Protein AF-0000000072975538 (afdb_homodimer)

Solvent-accessible surface area (backbone atoms only — not comparable to full-atom values): 44274 Å² total; per-residue (Å²): 119,32,64,51,31,40,30,28,40,48,52,54,66,39,54,53,53,77,39,41,44,37,76,83,36,62,30,49,64,66,52,32,51,51,25,36,50,50,51,14,52,50,50,51,69,61,62,49,43,26,37,26,36,29,34,34,60,36,68,66,47,52,51,51,24,51,52,50,20,32,51,53,34,50,51,48,40,61,70,65,53,70,58,88,81,64,74,89,59,80,75,61,73,79,63,71,75,73,65,74,52,59,60,48,97,82,40,68,69,22,61,47,75,32,71,23,86,71,34,79,74,45,74,29,56,44,43,42,9,30,32,41,38,25,64,61,32,60,57,72,78,67,44,74,47,33,75,43,93,66,60,48,72,48,76,46,72,57,63,80,79,55,85,59,90,57,76,15,37,28,41,48,48,47,56,49,90,31,26,34,38,39,38,32,30,40,42,70,40,86,74,71,71,54,50,62,32,37,38,38,29,38,44,46,46,50,66,65,53,50,70,72,52,54,89,92,50,94,53,27,67,66,58,35,51,89,60,69,43,70,62,64,40,37,50,8,35,49,50,18,48,51,51,24,32,52,48,24,44,54,51,27,46,56,50,48,55,39,44,75,72,68,42,45,42,38,40,32,23,39,54,48,43,35,76,85,27,66,42,42,36,38,48,25,42,64,76,64,70,94,56,48,43,80,34,73,37,72,78,46,87,51,87,78,34,40,38,46,68,70,48,27,55,50,34,42,48,57,34,49,67,62,18,41,40,48,48,67,56,56,35,48,54,52,37,56,74,69,42,88,67,70,75,63,73,75,65,84,69,66,55,30,59,49,44,32,30,28,46,43,38,34,86,85,39,90,80,23,53,22,30,67,76,47,64,49,68,58,46,62,76,67,64,69,61,52,65,67,77,41,92,71,54,69,56,55,44,94,50,55,32,41,36,43,34,33,38,39,49,63,79,72,123,119,33,66,50,29,42,30,29,39,48,54,54,67,40,54,55,53,77,41,41,44,37,77,82,37,64,30,50,63,68,50,34,50,50,26,37,51,51,51,14,51,50,50,50,71,62,63,52,42,27,37,26,36,29,32,35,59,36,67,67,45,50,50,50,22,51,53,48,21,32,51,52,34,49,51,50,40,62,69,65,53,70,59,88,80,62,73,88,59,80,72,62,72,75,62,71,75,73,63,76,54,61,59,50,97,84,40,70,71,19,61,47,75,32,71,22,85,71,34,79,72,45,73,29,56,43,45,42,8,29,32,41,38,25,66,60,31,61,55,73,79,66,43,72,48,32,74,44,92,66,60,48,73,46,77,47,72,58,63,80,80,57,85,58,91,57,76,14,39,30,41,46,47,49,56,49,91,31,26,34,36,37,36,33,31,41,40,71,40,85,75,72,72,53,50,63,35,37,37,36,32,38,45,45,44,49,66,65,54,50,69,70,54,55,90,91,49,94,53,28,66,65,58,35,52,88,60,69,42,70,62,64,42,38,51,8,35,50,50,17,48,51,51,24,33,51,49,26,45,54,51,28,47,55,50,50,54,40,44,75,72,69,42,45,42,36,39,31,23,39,55,48,43,34,76,84,27,66,39,42,38,38,48,27,41,64,77,64,71,93,57,48,44,79,33,73,35,73,80,47,87,52,87,78,35,42,37,45,68,70,48,26,55,49,34,42,49,57,33,49,67,64,18,40,40,48,48,64,57,56,36,47,53,53,34,59,72,68,42,88,67,72,75,62,73,78,64,86,69,66,56,31,59,49,46,32,30,27,46,43,39,34,84,84,38,91,82,23,54,22,33,69,76,46,62,48,69,58,46,62,73,70,65,71,59,52,64,68,76,41,91,71,52,66,56,54,45,92,50,55,33,42,34,45,34,35,37,39,50,62,79,73,122

Foldseek 3Di:
DFWFKEWEEELQAFDAAPFAAADVDGHHNVLLVLLLVVLLVVCLVQLGQKYKYWNAQDPVSVVSSLVSNQVVQVVVQVVPPDDPPDDPPPPPPPPPDRRDRQCPPNHPQFKDWDHFPPAPSDHNHGAGAMMMGHSQGFDDDKDKDFFDPDKDKAFDDDPPPPPDPDGPDIDIGGGFSYIKIWTWGFRDDPDDGTATAIEIEDDFQALQFDADDDPPHPDGPCVPVVPHDPVRRVVRSVVSLVSLLVVLLVLLVVLQVCLVVVHKYKYWYQSNDFCPDNSNCSNQFDADDPFQQVDADPPHPDPNRTDDNVRRVVVNVVRLSSGKDWLVVLACVVCVVPPPPPPVPPPPPRASITMITHCLAPLPDQNRFKHFPHKDKACVVCPPPPVLVPPPPSSGDNHIMIMTMMDGDRPPD/DFWFKEWEEELQAFDAAPFAAADVDGHHNVLLVLLLVVLLVVCLVQLGQKYKYWNAQDPVSVVSSLVSNQVVQVVVQVVPPDDPPDDPPPVVPPPPDRRDRQCPPNHPQFKDWDHFPPAPSDHNHGAGAMMMGHSQGFDDDKDKDFFDPDKDKAFDDDPPPPPDPDGPDIDIGGGFSYIKIWTWGFRDDPDDGTAIAIEIEDDFQALQFDADDPPPHPDGPCVPVVPHDPVRRVVRSVVSLVSLLVVLLVLLVVLQVCLVVVHKYKYWYQSNDFCPDVSNCSNQFDADDPFQQVDADPPHPDPNRTDDNVRRVVVNVVRLSSGKDWLVVLACVVCVVPDPPCPVPPPPPRASITMITHCLAPLPDQNRFKHFPHKDKACVVCPPPPVLVPPPPSSGDNHIMIMTMMDGDNPPD

Structure (mmCIF, N/CA/C/O backbone):
data_AF-0000000072975538-model_v1
#
loop_
_entity.id
_entity.type
_entity.pdbx_description
1 polymer 'Endonuclease/exonuclease/phosphatase domain-containing protein'
#
loop_
_atom_site.group_PDB
_atom_site.id
_atom_site.type_symbol
_atom_site.label_atom_id
_atom_site.label_alt_id
_atom_site.label_comp_id
_atom_site.label_asym_id
_atom_site.label_entity_id
_atom_site.label_seq_id
_atom_site.pdbx_PDB_ins_code
_atom_site.Cartn_x
_atom_site.Cartn_y
_atom_site.Cartn_z
_atom_site.occupancy
_atom_site.B_iso_or_equiv
_atom_site.auth_seq_id
_atom_site.auth_comp_id
_atom_site.auth_asym_id
_atom_site.auth_atom_id
_atom_site.pdbx_PDB_model_num
ATOM 1 N N . MET A 1 1 ? 17.875 21.281 28.344 1 69.25 1 MET A N 1
ATOM 2 C CA . MET A 1 1 ? 17.391 20.656 27.125 1 69.25 1 MET A CA 1
ATOM 3 C C . MET A 1 1 ? 15.953 21.062 26.828 1 69.25 1 MET A C 1
ATOM 5 O O . MET A 1 1 ? 15.109 21.031 27.734 1 69.25 1 MET A O 1
ATOM 9 N N . THR A 1 2 ? 15.781 21.703 25.672 1 88.44 2 THR A N 1
ATOM 10 C CA . THR A 1 2 ? 14.453 22.172 25.266 1 88.44 2 THR A CA 1
ATOM 11 C C . THR A 1 2 ? 13.602 21.016 24.766 1 88.44 2 THR A C 1
ATOM 13 O O . THR A 1 2 ? 14.086 20.141 24.031 1 88.44 2 THR A O 1
ATOM 16 N N . ARG A 1 3 ? 12.477 20.969 25.344 1 93.19 3 ARG A N 1
ATOM 17 C CA . ARG A 1 3 ? 11.523 19.953 24.922 1 93.19 3 ARG A CA 1
ATOM 18 C C . ARG A 1 3 ? 10.367 20.578 24.156 1 93.19 3 ARG A C 1
ATOM 20 O O . ARG A 1 3 ? 10.031 21.734 24.359 1 93.19 3 ARG A O 1
ATOM 27 N N . PHE A 1 4 ? 9.867 19.812 23.266 1 95.56 4 PHE A N 1
ATOM 28 C CA . PHE A 1 4 ? 8.633 20.219 22.609 1 95.56 4 PHE A CA 1
ATOM 29 C C . PHE A 1 4 ? 7.879 19 22.078 1 95.56 4 PHE A C 1
ATOM 31 O O . PHE A 1 4 ? 8.422 17.891 22.047 1 95.56 4 PHE A O 1
ATOM 38 N N . THR A 1 5 ? 6.613 19.25 21.734 1 96.88 5 THR A N 1
ATOM 39 C CA . THR A 1 5 ? 5.766 18.172 21.219 1 96.88 5 THR A CA 1
ATOM 40 C C . THR A 1 5 ? 5.148 18.562 19.875 1 96.88 5 THR A C 1
ATOM 42 O O . THR A 1 5 ? 4.848 19.734 19.641 1 96.88 5 THR A O 1
ATOM 45 N N . ILE A 1 6 ? 5.043 17.594 19.047 1 98.12 6 ILE A N 1
ATOM 46 C CA . ILE A 1 6 ? 4.387 17.781 17.75 1 98.12 6 ILE A CA 1
ATOM 47 C C . ILE A 1 6 ? 3.352 16.672 17.531 1 98.12 6 ILE A C 1
ATOM 49 O O . ILE A 1 6 ? 3.609 15.508 17.828 1 98.12 6 ILE A O 1
ATOM 53 N N . ALA A 1 7 ? 2.164 17.094 17.016 1 97.06 7 ALA A N 1
ATOM 54 C CA . ALA A 1 7 ? 1.044 16.156 16.969 1 97.06 7 ALA A CA 1
ATOM 55 C C . ALA A 1 7 ? 0.256 16.312 15.672 1 97.06 7 ALA A C 1
ATOM 57 O O . ALA A 1 7 ? 0.286 17.375 15.047 1 97.06 7 ALA A O 1
ATOM 58 N N . SER A 1 8 ? -0.341 15.234 15.273 1 97.19 8 SER A N 1
ATOM 59 C CA . SER A 1 8 ? -1.311 15.242 14.18 1 97.19 8 SER A CA 1
ATOM 60 C C . SER A 1 8 ? -2.721 14.969 14.695 1 97.19 8 SER A C 1
ATOM 62 O O . SER A 1 8 ? -2.918 14.102 15.547 1 97.19 8 SER A O 1
ATOM 64 N N . PHE A 1 9 ? -3.697 15.727 14.234 1 96.31 9 PHE A N 1
ATOM 65 C CA . PHE A 1 9 ? -5.086 15.641 14.672 1 96.31 9 PHE A CA 1
ATOM 66 C C . PHE A 1 9 ? -6.035 15.789 13.484 1 96.31 9 PHE A C 1
ATOM 68 O O . PHE A 1 9 ? -6.406 16.906 13.117 1 96.31 9 PHE A O 1
ATOM 75 N N . ASN A 1 10 ? -6.434 14.664 12.859 1 95.06 10 ASN A N 1
ATOM 76 C CA . ASN A 1 10 ? -7.555 14.695 11.922 1 95.06 10 ASN A CA 1
ATOM 77 C C . ASN A 1 10 ? -8.891 14.836 12.648 1 95.06 10 ASN A C 1
ATOM 79 O O . ASN A 1 10 ? -9.312 13.922 13.352 1 95.06 10 ASN A O 1
ATOM 83 N N . VAL A 1 11 ? -9.641 15.93 12.414 1 95.44 11 VAL A N 1
ATOM 84 C CA . VAL A 1 11 ? -10.742 16.297 13.297 1 95.44 11 VAL A CA 1
ATOM 85 C C . VAL A 1 11 ? -12.055 15.766 12.727 1 95.44 11 VAL A C 1
ATOM 87 O O . VAL A 1 11 ? -13.117 15.945 13.336 1 95.44 11 VAL A O 1
ATOM 90 N N . LYS A 1 12 ? -12.031 15.102 11.578 1 93.19 12 LYS A N 1
ATOM 91 C CA . LYS A 1 12 ? -13.203 14.555 10.898 1 93.19 12 LYS A CA 1
ATOM 92 C C . LYS A 1 12 ? -14.234 15.641 10.617 1 93.19 12 LYS A C 1
ATOM 94 O O . LYS A 1 12 ? -15.305 15.672 11.227 1 93.19 12 LYS A O 1
ATOM 99 N N . ASN A 1 13 ? -14.016 16.531 9.758 1 94.75 13 ASN A N 1
ATOM 100 C CA . ASN A 1 13 ? -14.938 17.516 9.172 1 94.75 13 ASN A CA 1
ATOM 101 C C . ASN A 1 13 ? -15.281 18.625 10.164 1 94.75 13 ASN A C 1
ATOM 103 O O . ASN A 1 13 ? -16.375 18.641 10.719 1 94.75 13 ASN A O 1
ATOM 107 N N . LEU A 1 14 ? -14.523 19.609 10.305 1 97.62 14 LEU A N 1
ATOM 108 C CA . LEU A 1 14 ? -14.82 20.75 11.156 1 97.62 14 LEU A CA 1
ATOM 109 C C . LEU A 1 14 ? -15.336 21.922 10.328 1 97.62 14 LEU A C 1
ATOM 111 O O . LEU A 1 14 ? -14.617 22.453 9.469 1 97.62 14 LEU A O 1
ATOM 115 N N . ILE A 1 15 ? -16.547 22.281 10.609 1 97.31 15 ILE A N 1
ATOM 116 C CA . ILE A 1 15 ? -17.203 23.406 9.969 1 97.31 15 ILE A CA 1
ATOM 117 C C . ILE A 1 15 ? -18.156 24.078 10.961 1 97.31 15 ILE A C 1
ATOM 119 O O . ILE A 1 15 ? -18.469 23.516 12 1 97.31 15 ILE A O 1
ATOM 123 N N . GLY A 1 16 ? -18.547 25.312 10.711 1 96.12 16 GLY A N 1
ATOM 124 C CA . GLY A 1 16 ? -19.516 25.984 11.57 1 96.12 16 GLY A CA 1
ATOM 125 C C . GLY A 1 16 ? -20.891 25.344 11.547 1 96.12 16 GLY A C 1
ATOM 126 O O . GLY A 1 16 ? -21.172 24.516 10.695 1 96.12 16 GLY A O 1
ATOM 127 N N . ALA A 1 17 ? -21.781 25.828 12.422 1 96.62 17 ALA A N 1
ATOM 128 C CA . ALA A 1 17 ? -23.141 25.312 12.539 1 96.62 17 ALA A CA 1
ATOM 129 C C . ALA A 1 17 ? -24 25.75 11.344 1 96.62 17 ALA A C 1
ATOM 131 O O . ALA A 1 17 ? -23.766 26.812 10.766 1 96.62 17 ALA A O 1
ATOM 132 N N . ASP A 1 18 ? -24.906 24.875 11.016 1 96.69 18 ASP A N 1
ATOM 133 C CA . ASP A 1 18 ? -25.938 25.125 10.016 1 96.69 18 ASP A CA 1
ATOM 134 C C . ASP A 1 18 ? -25.328 25.344 8.633 1 96.69 18 ASP A C 1
ATOM 136 O O . ASP A 1 18 ? -25.828 26.156 7.852 1 96.69 18 ASP A O 1
ATOM 140 N N . LYS A 1 19 ? -24.234 24.75 8.414 1 96.5 19 LYS A N 1
ATOM 141 C CA . LYS A 1 19 ? -23.578 24.75 7.105 1 96.5 19 LYS A CA 1
ATOM 142 C C . LYS A 1 19 ? -23.406 23.328 6.578 1 96.5 19 LYS A C 1
ATOM 144 O O . LYS A 1 19 ? -22.812 22.484 7.25 1 96.5 19 LYS A O 1
ATOM 149 N N . GLU A 1 20 ? -23.875 23.125 5.391 1 95.62 20 GLU A N 1
ATOM 150 C CA . GLU A 1 20 ? -23.781 21.797 4.789 1 95.62 20 GLU A CA 1
ATOM 151 C C . GLU A 1 20 ? -22.422 21.578 4.141 1 95.62 20 GLU A C 1
ATOM 153 O O . GLU A 1 20 ? -22.078 22.234 3.156 1 95.62 20 GLU A O 1
ATOM 158 N N . TYR A 1 21 ? -21.625 20.672 4.664 1 94.81 21 TYR A N 1
ATOM 159 C CA . TYR A 1 21 ? -20.297 20.406 4.113 1 94.81 21 TYR A CA 1
ATOM 160 C C . TYR A 1 21 ? -20.344 19.281 3.094 1 94.81 21 TYR A C 1
ATOM 162 O O . TYR A 1 21 ? -19.625 19.328 2.086 1 94.81 21 TYR A O 1
ATOM 170 N N . TYR A 1 22 ? -21.094 18.203 3.305 1 91.94 22 TYR A N 1
ATOM 171 C CA . TYR A 1 22 ? -21.438 17.156 2.344 1 91.94 22 TYR A CA 1
ATOM 172 C C . TYR A 1 22 ? -22.938 17.047 2.168 1 91.94 22 TYR A C 1
ATOM 174 O O . TYR A 1 22 ? -23.703 17.547 2.996 1 91.94 22 TYR A O 1
ATOM 182 N N . LYS A 1 23 ? -23.344 16.422 1.081 1 90.62 23 LYS A N 1
ATOM 183 C CA . LYS A 1 23 ? -24.766 16.312 0.794 1 90.62 23 LYS A CA 1
ATOM 184 C C . LYS A 1 23 ? -25.531 15.797 2.006 1 90.62 23 LYS A C 1
ATOM 186 O O . LYS A 1 23 ? -25.281 14.68 2.471 1 90.62 23 LYS A O 1
ATOM 191 N N . PHE A 1 24 ? -26.344 16.594 2.623 1 90.88 24 PHE A N 1
ATOM 192 C CA . PHE A 1 24 ? -27.266 16.328 3.719 1 90.88 24 PHE A CA 1
ATOM 193 C C . PHE A 1 24 ? -26.516 16.203 5.039 1 90.88 24 PHE A C 1
ATOM 195 O O . PHE A 1 24 ? -27.031 15.594 5.988 1 90.88 24 PHE A O 1
ATOM 202 N N . GLN A 1 25 ? -25.312 16.688 5.094 1 91.62 25 GLN A N 1
ATOM 203 C CA . GLN A 1 25 ? -24.531 16.609 6.328 1 91.62 25 GLN A CA 1
ATOM 204 C C . GLN A 1 25 ? -24.203 18.016 6.848 1 91.62 25 GLN A C 1
ATOM 206 O O . GLN A 1 25 ? -23.578 18.812 6.141 1 91.62 25 GLN A O 1
ATOM 211 N N . SER A 1 26 ? -24.688 18.312 7.984 1 94.38 26 SER A N 1
ATOM 212 C CA . SER A 1 26 ? -24.453 19.562 8.703 1 94.38 26 SER A CA 1
ATOM 213 C C . SER A 1 26 ? -24.5 19.344 10.211 1 94.38 26 SER A C 1
ATOM 215 O O . SER A 1 26 ? -24.844 18.266 10.68 1 94.38 26 SER A O 1
ATOM 217 N N . TYR A 1 27 ? -24.047 20.312 10.898 1 95 27 TYR A N 1
ATOM 218 C CA . TYR A 1 27 ? -24.188 20.328 12.352 1 95 27 TYR A CA 1
ATOM 219 C C . TYR A 1 27 ? -25.25 21.328 12.781 1 95 27 TYR A C 1
ATOM 221 O O . TYR A 1 27 ? -25.281 22.453 12.281 1 95 27 TYR A O 1
ATOM 229 N N . THR A 1 28 ? -26.078 20.875 13.703 1 95.44 28 THR A N 1
ATOM 230 C CA . THR A 1 28 ? -26.875 21.859 14.43 1 95.44 28 THR A CA 1
ATOM 231 C C . THR A 1 28 ? -26 22.688 15.359 1 95.44 28 THR A C 1
ATOM 233 O O . THR A 1 28 ? -24.859 22.312 15.633 1 95.44 28 THR A O 1
ATOM 236 N N . PRO A 1 29 ? -26.516 23.812 15.836 1 96.31 29 PRO A N 1
ATOM 237 C CA . PRO A 1 29 ? -25.734 24.594 16.797 1 96.31 29 PRO A CA 1
ATOM 238 C C . PRO A 1 29 ? -25.312 23.766 18.016 1 96.31 29 PRO A C 1
ATOM 240 O O . PRO A 1 29 ? -24.188 23.906 18.5 1 96.31 29 PRO A O 1
ATOM 243 N N . GLU A 1 30 ? -26.156 22.938 18.484 1 95.44 30 GLU A N 1
ATOM 244 C CA . GLU A 1 30 ? -25.859 22.094 19.625 1 95.44 30 GLU A CA 1
ATOM 245 C C . GLU A 1 30 ? -24.766 21.078 19.297 1 95.44 30 GLU A C 1
ATOM 247 O O . GLU A 1 30 ? -23.812 20.906 20.062 1 95.44 30 GLU A O 1
ATOM 252 N N . GLU A 1 31 ? -24.906 20.453 18.125 1 93.69 31 GLU A N 1
ATOM 253 C CA . GLU A 1 31 ? -23.906 19.484 17.688 1 93.69 31 GLU A CA 1
ATOM 254 C C . GLU A 1 31 ? -22.547 20.156 17.484 1 93.69 31 GLU A C 1
ATOM 256 O O . GLU A 1 31 ? -21.516 19.578 17.844 1 93.69 31 GLU A O 1
ATOM 261 N N . SER A 1 32 ? -22.641 21.281 16.922 1 95.5 32 SER A N 1
ATOM 262 C CA . SER A 1 32 ? -21.406 22.031 16.688 1 95.5 32 SER A CA 1
ATOM 263 C C . SER A 1 32 ? -20.719 22.359 18.016 1 95.5 32 SER A C 1
ATOM 265 O O . SER A 1 32 ? -19.5 22.219 18.125 1 95.5 32 SER A O 1
ATOM 267 N N . ALA A 1 33 ? -21.469 22.797 18.953 1 94.94 33 ALA A N 1
ATOM 268 C CA . ALA A 1 33 ? -20.922 23.125 20.266 1 94.94 33 ALA A CA 1
ATOM 269 C C . ALA A 1 33 ? -20.297 21.891 20.922 1 94.94 33 ALA A C 1
ATOM 271 O O . ALA A 1 33 ? -19.234 21.984 21.547 1 94.94 33 ALA A O 1
ATOM 272 N N . TRP A 1 34 ? -20.969 20.797 20.781 1 93.75 34 TRP A N 1
ATOM 273 C CA . TRP A 1 34 ? -20.453 19.562 21.344 1 93.75 34 TRP A CA 1
ATOM 274 C C . TRP A 1 34 ? -19.141 19.172 20.672 1 93.75 34 TRP A C 1
ATOM 276 O O . TRP A 1 34 ? -18.188 18.781 21.344 1 93.75 34 TRP A O 1
ATOM 286 N N . LYS A 1 35 ? -19.094 19.234 19.359 1 94.56 35 LYS A N 1
ATOM 287 C CA . LYS A 1 35 ? -17.875 18.891 18.625 1 94.56 35 LYS A CA 1
ATOM 288 C C . LYS A 1 35 ? -16.719 19.812 19.016 1 94.56 35 LYS A C 1
ATOM 290 O O . LYS A 1 35 ? -15.617 19.344 19.281 1 94.56 35 LYS A O 1
ATOM 295 N N . GLN A 1 36 ? -17.016 21.047 19.094 1 96.25 36 GLN A N 1
ATOM 296 C CA . GLN A 1 36 ? -15.992 22 19.469 1 96.25 36 GLN A CA 1
ATOM 297 C C . GLN A 1 36 ? -15.5 21.75 20.891 1 96.25 36 GLN A C 1
ATOM 299 O O . GLN A 1 36 ? -14.305 21.844 21.172 1 96.25 36 GLN A O 1
ATOM 304 N N . GLY A 1 37 ? -16.453 21.453 21.766 1 95 37 GLY A N 1
ATOM 305 C CA . GLY A 1 37 ? -16.078 21.109 23.125 1 95 37 GLY A CA 1
ATOM 306 C C . GLY A 1 37 ? -15.18 19.891 23.219 1 95 37 GLY A C 1
ATOM 307 O O . GLY A 1 37 ? -14.164 19.906 23.906 1 95 37 GLY A O 1
ATOM 308 N N . TRP A 1 38 ? -15.578 18.891 22.484 1 93.5 38 TRP A N 1
ATOM 309 C CA . TRP A 1 38 ? -14.797 17.672 22.469 1 93.5 38 TRP A CA 1
ATOM 310 C C . TRP A 1 38 ? -13.391 17.922 21.938 1 93.5 38 TRP A C 1
ATOM 312 O O . TRP A 1 38 ? -12.406 17.469 22.531 1 93.5 38 TRP A O 1
ATOM 322 N N . MET A 1 39 ? -13.281 18.641 20.844 1 96.06 39 MET A N 1
ATOM 323 C CA . MET A 1 39 ? -11.992 18.953 20.234 1 96.06 39 MET A CA 1
ATOM 324 C C . MET A 1 39 ? -11.117 19.766 21.188 1 96.06 39 MET A C 1
ATOM 326 O O . MET A 1 39 ? -9.914 19.547 21.281 1 96.06 39 MET A O 1
ATOM 330 N N . ALA A 1 40 ? -11.742 20.688 21.844 1 96 40 ALA A N 1
ATOM 331 C CA . ALA A 1 40 ? -11 21.516 22.797 1 96 40 ALA A CA 1
ATOM 332 C C . ALA A 1 40 ? -10.422 20.672 23.922 1 96 40 ALA A C 1
ATOM 334 O O . ALA A 1 40 ? -9.281 20.875 24.344 1 96 40 ALA A O 1
ATOM 335 N N . GLU A 1 41 ? -11.203 19.766 24.391 1 93.44 41 GLU A N 1
ATOM 336 C CA . GLU A 1 41 ? -10.727 18.875 25.438 1 93.44 41 GLU A CA 1
ATOM 337 C C . GLU A 1 41 ? -9.57 18.016 24.953 1 93.44 41 GLU A C 1
ATOM 339 O O . GLU A 1 41 ? -8.617 17.766 25.688 1 93.44 41 GLU A O 1
ATOM 344 N N . GLN A 1 42 ? -9.711 17.5 23.719 1 93.44 42 GLN A N 1
ATOM 345 C CA . GLN A 1 42 ? -8.617 16.719 23.141 1 93.44 42 GLN A CA 1
ATOM 346 C C . GLN A 1 42 ? -7.348 17.547 23.016 1 93.44 42 GLN A C 1
ATOM 348 O O . GLN A 1 42 ? -6.254 17.062 23.312 1 93.44 42 GLN A O 1
ATOM 353 N N . LEU A 1 43 ? -7.516 18.766 22.531 1 95.94 43 LEU A N 1
ATOM 354 C CA . LEU A 1 43 ? -6.379 19.656 22.375 1 95.94 43 LEU A CA 1
ATOM 355 C C . LEU A 1 43 ? -5.703 19.938 23.719 1 95.94 43 LEU A C 1
ATOM 357 O O . LEU A 1 43 ? -4.477 19.969 23.797 1 95.94 43 LEU A O 1
ATOM 361 N N . LEU A 1 44 ? -6.48 20.125 24.734 1 93.75 44 LEU A N 1
ATOM 362 C CA . LEU A 1 44 ? -5.969 20.328 26.078 1 93.75 44 LEU A CA 1
ATOM 363 C C . LEU A 1 44 ? -5.211 19.109 26.562 1 93.75 44 LEU A C 1
ATOM 365 O O . LEU A 1 44 ? -4.121 19.219 27.141 1 93.75 44 LEU A O 1
ATOM 369 N N . SER A 1 45 ? -5.812 17.984 26.281 1 91.44 45 SER A N 1
ATOM 370 C CA . SER A 1 45 ? -5.199 16.734 26.719 1 91.44 45 SER A CA 1
ATOM 371 C C . SER A 1 45 ? -3.877 16.5 26 1 91.44 45 SER A C 1
ATOM 373 O O . SER A 1 45 ? -2.914 16.016 26.594 1 91.44 45 SER A O 1
ATOM 375 N N . MET A 1 46 ? -3.865 16.828 24.734 1 92.44 46 MET A N 1
ATOM 376 C CA . MET A 1 46 ? -2.639 16.672 23.953 1 92.44 46 MET A CA 1
ATOM 377 C C . MET A 1 46 ? -1.555 17.609 24.453 1 92.44 46 MET A C 1
ATOM 379 O O . MET A 1 46 ? -0.393 17.234 24.578 1 92.44 46 MET A O 1
ATOM 383 N N . ASP A 1 47 ? -2.025 18.828 24.703 1 94.56 47 ASP A N 1
ATOM 384 C CA . ASP A 1 47 ? -1.136 19.906 25.141 1 94.56 47 ASP A CA 1
ATOM 385 C C . ASP A 1 47 ? 0.119 19.969 24.281 1 94.56 47 ASP A C 1
ATOM 387 O O . ASP A 1 47 ? 1.23 20.094 24.797 1 94.56 47 ASP A O 1
ATOM 391 N N . ALA A 1 48 ? -0.068 19.781 22.984 1 96.56 48 ALA A N 1
ATOM 392 C CA . ALA A 1 48 ? 1.065 19.75 22.062 1 96.56 48 ALA A CA 1
ATOM 393 C C . ALA A 1 48 ? 1.511 21.156 21.688 1 96.56 48 ALA A C 1
ATOM 395 O O . ALA A 1 48 ? 0.681 22.062 21.531 1 96.56 48 ALA A O 1
ATOM 396 N N . ASP A 1 49 ? 2.785 21.312 21.484 1 96.62 49 ASP A N 1
ATOM 397 C CA . ASP A 1 49 ? 3.33 22.609 21.109 1 96.62 49 ASP A CA 1
ATOM 398 C C . ASP A 1 49 ? 3.033 22.922 19.641 1 96.62 49 ASP A C 1
ATOM 400 O O . ASP A 1 49 ? 2.836 24.078 19.266 1 96.62 49 ASP A O 1
ATOM 404 N N . ILE A 1 50 ? 3.096 21.938 18.812 1 98.12 50 ILE A N 1
ATOM 405 C CA . ILE A 1 50 ? 2.785 22.016 17.391 1 98.12 50 ILE A CA 1
ATOM 406 C C . ILE A 1 50 ? 1.716 20.984 17.031 1 98.12 50 ILE A C 1
ATOM 408 O O . ILE A 1 50 ? 1.83 19.812 17.391 1 98.12 50 ILE A O 1
ATOM 412 N N . VAL A 1 51 ? 0.648 21.453 16.344 1 98.5 51 VAL A N 1
ATOM 413 C CA . VAL A 1 51 ? -0.416 20.531 15.938 1 98.5 51 VAL A CA 1
ATOM 414 C C . VAL A 1 51 ? -0.715 20.703 14.453 1 98.5 51 VAL A C 1
ATOM 416 O O . VAL A 1 51 ? -0.923 21.828 13.977 1 98.5 51 VAL A O 1
ATOM 419 N N . GLY A 1 52 ? -0.612 19.609 13.695 1 98.75 52 GLY A N 1
ATOM 420 C CA . GLY A 1 52 ? -1.164 19.578 12.344 1 98.75 52 GLY A CA 1
ATOM 421 C C . GLY A 1 52 ? -2.588 19.062 12.297 1 98.75 52 GLY A C 1
ATOM 422 O O . GLY A 1 52 ? -2.848 17.922 12.672 1 98.75 52 GLY A O 1
ATOM 423 N N . PHE A 1 53 ? -3.523 19.922 11.828 1 98.62 53 PHE A N 1
ATOM 424 C CA . PHE A 1 53 ? -4.93 19.562 11.742 1 98.62 53 PHE A CA 1
ATOM 425 C C . PHE A 1 53 ? -5.309 19.188 10.312 1 98.62 53 PHE A C 1
ATOM 427 O O . PHE A 1 53 ? -4.867 19.844 9.359 1 98.62 53 PHE A O 1
ATOM 434 N N . GLN A 1 54 ? -6.105 18.172 10.148 1 98.12 54 GLN A N 1
ATOM 435 C CA . GLN A 1 54 ? -6.727 17.828 8.875 1 98.12 54 GLN A CA 1
ATOM 436 C C . GLN A 1 54 ? -8.25 17.938 8.953 1 98.12 54 GLN A C 1
ATOM 438 O O . GLN A 1 54 ? -8.82 17.891 10.047 1 98.12 54 GLN A O 1
ATOM 443 N N . GLU A 1 55 ? -8.898 18.109 7.797 1 97.5 55 GLU A N 1
ATOM 444 C CA . GLU A 1 55 ? -10.352 18.156 7.617 1 97.5 55 GLU A CA 1
ATOM 445 C C . GLU A 1 55 ? -10.945 19.422 8.25 1 97.5 55 GLU A C 1
ATOM 447 O O . GLU A 1 55 ? -11.969 19.344 8.922 1 97.5 55 GLU A O 1
ATOM 452 N N . ILE A 1 56 ? -10.273 20.516 7.969 1 98.56 56 ILE A N 1
ATOM 453 C CA . ILE A 1 56 ? -10.773 21.828 8.375 1 98.56 56 ILE A CA 1
ATOM 454 C C . ILE A 1 56 ? -11.453 22.516 7.195 1 98.56 56 ILE A C 1
ATOM 456 O O . ILE A 1 56 ? -10.805 22.844 6.203 1 98.56 56 ILE A O 1
ATOM 460 N N . PHE A 1 57 ? -12.734 22.797 7.309 1 98.06 57 PHE A N 1
ATOM 461 C CA . PHE A 1 57 ? -13.461 23.469 6.234 1 98.06 57 PHE A CA 1
ATOM 462 C C . PHE A 1 57 ? -13.383 24.984 6.391 1 98.06 57 PHE A C 1
ATOM 464 O O . PHE A 1 57 ? -13.312 25.719 5.398 1 98.06 57 PHE A O 1
ATOM 471 N N . GLU A 1 58 ? -13.383 25.422 7.668 1 97.5 58 GLU A N 1
ATOM 472 C CA . GLU A 1 58 ? -13.414 26.844 7.957 1 97.5 58 GLU A CA 1
ATOM 473 C C . GLU A 1 58 ? -12.461 27.203 9.094 1 97.5 58 GLU A C 1
ATOM 475 O O . GLU A 1 58 ? -12.508 26.578 10.164 1 97.5 58 GLU A O 1
ATOM 480 N N . GLU A 1 59 ? -11.727 28.219 8.883 1 97.31 59 GLU A N 1
ATOM 481 C CA . GLU A 1 59 ? -10.727 28.641 9.852 1 97.31 59 GLU A CA 1
ATOM 482 C C . GLU A 1 59 ? -11.375 29.109 11.148 1 97.31 59 GLU A C 1
ATOM 484 O O . GLU A 1 59 ? -10.875 28.828 12.242 1 97.31 59 GLU A O 1
ATOM 489 N N . ASP A 1 60 ? -12.508 29.828 11.047 1 96.75 60 ASP A N 1
ATOM 490 C CA . ASP A 1 60 ? -13.156 30.406 12.219 1 96.75 60 ASP A CA 1
ATOM 491 C C . ASP A 1 60 ? -13.578 29.312 13.203 1 96.75 60 ASP A C 1
ATOM 493 O O . ASP A 1 60 ? -13.469 29.5 14.422 1 96.75 60 ASP A O 1
ATOM 497 N N . ALA A 1 61 ? -14.078 28.234 12.648 1 97.19 61 ALA A N 1
ATOM 498 C CA . ALA A 1 61 ? -14.469 27.125 13.523 1 97.19 61 ALA A CA 1
ATOM 499 C C . ALA A 1 61 ? -13.273 26.609 14.312 1 97.19 61 ALA A C 1
ATOM 501 O O . ALA A 1 61 ? -13.406 26.281 15.5 1 97.19 61 ALA A O 1
ATOM 502 N N . LEU A 1 62 ? -12.133 26.516 13.688 1 97.94 62 LEU A N 1
ATOM 503 C CA . LEU A 1 62 ? -10.93 26.047 14.359 1 97.94 62 LEU A CA 1
ATOM 504 C C . LEU A 1 62 ? -10.461 27.062 15.406 1 97.94 62 LEU A C 1
ATOM 506 O O . LEU A 1 62 ? -10.047 26.672 16.5 1 97.94 62 LEU A O 1
ATOM 510 N N . ARG A 1 63 ? -10.523 28.328 15.102 1 97.12 63 ARG A N 1
ATOM 511 C CA . ARG A 1 63 ? -10.156 29.375 16.047 1 97.12 63 ARG A CA 1
ATOM 512 C C . ARG A 1 63 ? -11.008 29.297 17.312 1 97.12 63 ARG A C 1
ATOM 514 O O . ARG A 1 63 ? -10.508 29.5 18.422 1 97.12 63 ARG A O 1
ATOM 521 N N . ASP A 1 64 ? -12.258 29 17.109 1 96.44 64 ASP A N 1
ATOM 522 C CA . ASP A 1 64 ? -13.156 28.859 18.25 1 96.44 64 ASP A CA 1
ATOM 523 C C . ASP A 1 64 ? -12.719 27.703 19.141 1 96.44 64 ASP A C 1
ATOM 525 O O . ASP A 1 64 ? -12.719 27.812 20.375 1 96.44 64 ASP A O 1
ATOM 529 N N . VAL A 1 65 ? -12.375 26.594 18.516 1 97.19 65 VAL A N 1
ATOM 530 C CA . VAL A 1 65 ? -11.922 25.422 19.266 1 97.19 65 VAL A CA 1
ATOM 531 C C . VAL A 1 65 ? -10.664 25.766 20.062 1 97.19 65 VAL A C 1
ATOM 533 O O . VAL A 1 65 ? -10.562 25.438 21.234 1 97.19 65 VAL A O 1
ATOM 536 N N . ILE A 1 66 ? -9.742 26.438 19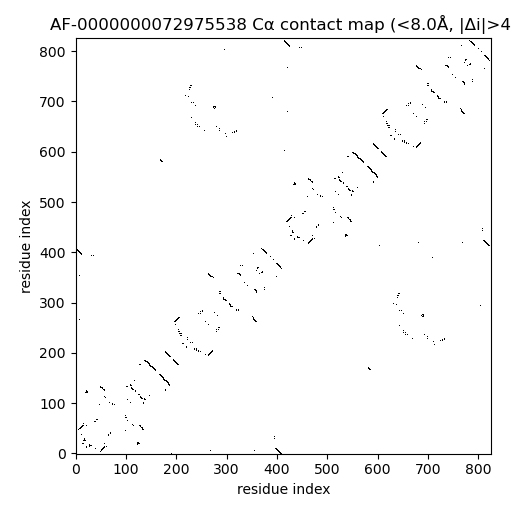.406 1 97.31 66 ILE A N 1
ATOM 537 C CA . ILE A 1 66 ? -8.469 26.797 20.031 1 97.31 66 ILE A CA 1
ATOM 538 C C . ILE A 1 66 ? -8.703 27.75 21.203 1 97.31 66 ILE A C 1
ATOM 540 O O . ILE A 1 66 ? -8.125 27.578 22.281 1 97.31 66 ILE A O 1
ATOM 544 N N . ALA A 1 67 ? -9.531 28.719 21 1 95.62 67 ALA A N 1
ATOM 545 C CA . ALA A 1 67 ? -9.867 29.672 22.062 1 95.62 67 ALA A CA 1
ATOM 546 C C . ALA A 1 67 ? -10.484 28.969 23.266 1 95.62 67 ALA A C 1
ATOM 548 O O . ALA A 1 67 ? -10.164 29.281 24.406 1 95.62 67 ALA A O 1
ATOM 549 N N . LEU A 1 68 ? -11.344 28.062 22.938 1 96 68 LEU A N 1
ATOM 550 C CA . LEU A 1 68 ? -11.977 27.297 24.016 1 96 68 LEU A CA 1
ATOM 551 C C . LEU A 1 68 ? -10.953 26.453 24.766 1 96 68 LEU A C 1
ATOM 553 O O . LEU A 1 68 ? -10.977 26.391 26 1 96 68 LEU A O 1
ATOM 557 N N . ALA A 1 69 ? -10.109 25.812 24.078 1 95.94 69 ALA A N 1
ATOM 558 C CA . ALA A 1 69 ? -9.055 25.031 24.703 1 95.94 69 ALA A CA 1
ATOM 559 C C . ALA A 1 69 ? -8.195 25.906 25.609 1 95.94 69 ALA A C 1
ATOM 561 O O . ALA A 1 69 ? -7.84 25.5 26.734 1 95.94 69 ALA A O 1
ATOM 562 N N . ASP A 1 70 ? -7.828 27.094 25.156 1 94.81 70 ASP A N 1
ATOM 563 C CA . ASP A 1 70 ? -7.027 28.031 25.938 1 94.81 70 ASP A CA 1
ATOM 564 C C . ASP A 1 70 ? -7.758 28.438 27.219 1 94.81 70 ASP A C 1
ATOM 566 O O . ASP A 1 70 ? -7.145 28.531 28.281 1 94.81 70 ASP A O 1
ATOM 570 N N . THR A 1 71 ? -8.992 28.672 27.094 1 94.31 71 THR A N 1
ATOM 571 C CA . THR A 1 71 ? -9.797 29.047 28.25 1 94.31 71 THR A CA 1
ATOM 572 C C . THR A 1 71 ? -9.805 27.922 29.281 1 94.31 71 THR A C 1
ATOM 574 O O . THR A 1 71 ? -9.586 28.156 30.469 1 94.31 71 THR A O 1
ATOM 577 N N . LEU A 1 72 ? -10.031 26.75 28.812 1 93.5 72 LEU A N 1
ATOM 578 C CA . LEU A 1 72 ? -10.055 25.594 29.688 1 93.5 72 LEU A CA 1
ATOM 579 C C . LEU A 1 72 ? -8.695 25.391 30.344 1 93.5 72 LEU A C 1
ATOM 581 O O . LEU A 1 72 ? -8.609 25.062 31.531 1 93.5 72 LEU A O 1
ATOM 585 N N . GLY A 1 73 ? -7.75 25.531 29.547 1 91.81 73 GLY A N 1
ATOM 586 C CA . GLY A 1 73 ? -6.398 25.375 30.062 1 91.81 73 GLY A CA 1
ATOM 587 C C . GLY A 1 73 ? -6.055 26.391 31.125 1 91.81 73 GLY A C 1
ATOM 588 O O . GLY A 1 73 ? -5.457 26.047 32.156 1 91.81 73 GLY A O 1
ATOM 589 N N . GLN A 1 74 ? -6.383 27.594 30.906 1 89.88 74 GLN A N 1
ATOM 590 C CA . GLN A 1 74 ? -6.141 28.641 31.891 1 89.88 74 GLN A CA 1
ATOM 591 C C . GLN A 1 74 ? -6.91 28.375 33.188 1 89.88 74 GLN A C 1
ATOM 593 O O . GLN A 1 74 ? -6.391 28.578 34.281 1 89.88 74 GLN A O 1
ATOM 598 N N . ALA A 1 75 ? -8.055 27.922 33.031 1 89.62 75 ALA A N 1
ATOM 599 C CA . ALA A 1 75 ? -8.852 27.562 34.219 1 89.62 75 ALA A CA 1
ATOM 600 C C . ALA A 1 75 ? -8.188 26.453 35.031 1 89.62 75 ALA A C 1
ATOM 602 O O . ALA A 1 75 ? -8.211 26.469 36.25 1 89.62 75 ALA A O 1
ATOM 603 N N . SER A 1 76 ? -7.703 25.562 34.312 1 86.75 76 SER A N 1
ATOM 604 C CA . SER A 1 76 ? -6.996 24.469 34.969 1 86.75 76 SER A CA 1
ATOM 605 C C . SER A 1 76 ? -5.77 24.969 35.719 1 86.75 76 SER A C 1
ATOM 607 O O . SER A 1 76 ? -5.477 24.5 36.812 1 86.75 76 SER A O 1
ATOM 609 N N . ASN A 1 77 ? -5.074 25.859 35.094 1 86.06 77 ASN A N 1
ATOM 610 C CA . ASN A 1 77 ? -3.943 26.5 35.781 1 86.06 77 ASN A CA 1
ATOM 611 C C . ASN A 1 77 ? -4.371 27.156 37.062 1 86.06 77 ASN A C 1
ATOM 613 O O . ASN A 1 77 ? -3.709 26.984 38.094 1 86.06 77 ASN A O 1
ATOM 617 N N . ASP A 1 78 ? -5.383 27.844 37.062 1 82.94 78 ASP A N 1
ATOM 618 C CA . ASP A 1 78 ? -5.879 28.594 38.219 1 82.94 78 ASP A CA 1
ATOM 619 C C . ASP A 1 78 ? -6.332 27.656 39.312 1 82.94 78 ASP A C 1
ATOM 621 O O . ASP A 1 78 ? -6.164 27.969 40.5 1 82.94 78 ASP A O 1
ATOM 625 N N . ALA A 1 79 ? -6.859 26.578 38.938 1 76.56 79 ALA A N 1
ATOM 626 C CA . ALA A 1 79 ? -7.352 25.609 39.906 1 76.56 79 ALA A CA 1
ATOM 627 C C . ALA A 1 79 ? -6.195 24.875 40.594 1 76.56 79 ALA A C 1
ATOM 629 O O . ALA A 1 79 ? -6.312 24.438 41.75 1 76.56 79 ALA A O 1
ATOM 630 N N . SER A 1 80 ? -5.195 24.578 39.875 1 64 80 SER A N 1
ATOM 631 C CA . SER A 1 80 ? -4.062 23.812 40.375 1 64 80 SER A CA 1
ATOM 632 C C . SER A 1 80 ? -3.098 24.703 41.156 1 64 80 SER A C 1
ATOM 634 O O . SER A 1 80 ? -2.275 24.219 41.938 1 64 80 SER A O 1
ATOM 636 N N . ILE A 1 81 ? -2.885 25.953 40.906 1 54.41 81 ILE A N 1
ATOM 637 C CA . ILE A 1 81 ? -1.964 26.828 41.625 1 54.41 81 ILE A CA 1
ATOM 638 C C . ILE A 1 81 ? -2.453 27.016 43.062 1 54.41 81 ILE A C 1
ATOM 640 O O . ILE A 1 81 ? -3.557 27.516 43.281 1 54.41 81 ILE A O 1
ATOM 644 N N . PRO A 1 82 ? -1.85 26.266 43.906 1 50.31 82 PRO A N 1
ATOM 645 C CA . PRO A 1 82 ? -2.213 26.359 45.344 1 50.31 82 PRO A CA 1
ATOM 646 C C . PRO A 1 82 ? -2.332 27.797 45.812 1 50.31 82 PRO A C 1
ATOM 648 O O . PRO A 1 82 ? -1.643 28.688 45.312 1 50.31 82 PRO A O 1
ATOM 651 N N . ASP A 1 83 ? -3.531 28.234 46.344 1 44.72 83 ASP A N 1
ATOM 652 C CA . ASP A 1 83 ? -3.566 29.453 47.156 1 44.72 83 ASP A CA 1
ATOM 653 C C . ASP A 1 83 ? -2.33 29.562 48.062 1 44.72 83 ASP A C 1
ATOM 655 O O . ASP A 1 83 ? -1.825 28.562 48.531 1 44.72 83 ASP A O 1
ATOM 659 N N . LYS A 1 84 ? -1.609 30.594 47.969 1 42.47 84 LYS A N 1
ATOM 660 C CA . LYS A 1 84 ? -0.438 30.875 48.812 1 42.47 84 LYS A CA 1
ATOM 661 C C . LYS A 1 84 ? -0.612 30.344 50.219 1 42.47 84 LYS A C 1
ATOM 663 O O . LYS A 1 84 ? 0.349 30.281 51 1 42.47 84 LYS A O 1
ATOM 668 N N . SER A 1 85 ? -1.887 30.328 50.75 1 44.53 85 SER A N 1
ATOM 669 C CA . SER A 1 85 ? -1.999 30 52.188 1 44.53 85 SER A CA 1
ATOM 670 C C . SER A 1 85 ? -1.775 28.5 52.406 1 44.53 85 SER A C 1
ATOM 672 O O . SER A 1 85 ? -1.781 28.047 53.562 1 44.53 85 SER A O 1
ATOM 674 N N . LYS A 1 86 ? -2.232 27.625 51.469 1 42.5 86 LYS A N 1
ATOM 675 C CA . LYS A 1 86 ? -2.076 26.219 51.812 1 42.5 86 LYS A CA 1
ATOM 676 C C . LYS A 1 86 ? -0.638 25.75 51.594 1 42.5 86 LYS A C 1
ATOM 678 O O . LYS A 1 86 ? 0.011 26.156 50.656 1 42.5 86 LYS A O 1
ATOM 683 N N . ARG A 1 87 ? 0.03 25.344 52.656 1 36.47 87 ARG A N 1
ATOM 684 C CA . ARG A 1 87 ? 1.337 24.75 52.906 1 36.47 87 ARG A CA 1
ATOM 685 C C . ARG A 1 87 ? 1.735 23.781 51.812 1 36.47 87 ARG A C 1
ATOM 687 O O . ARG A 1 87 ? 0.874 23.203 51.156 1 36.47 87 ARG A O 1
ATOM 694 N N . TYR A 1 88 ? 3.102 23.734 51.5 1 36.88 88 TYR A N 1
ATOM 695 C CA . TYR A 1 88 ? 3.912 23.031 50.531 1 36.88 88 TYR A CA 1
ATOM 696 C C . TYR A 1 88 ? 3.635 21.531 50.594 1 36.88 88 TYR A C 1
ATOM 698 O O . TYR A 1 88 ? 4.469 20.75 51.062 1 36.88 88 TYR A O 1
ATOM 706 N N . HIS A 1 89 ? 2.494 21.016 50.969 1 30.42 89 HIS A N 1
ATOM 707 C CA . HIS A 1 89 ? 2.576 19.562 50.969 1 30.42 89 HIS A CA 1
ATOM 708 C C . HIS A 1 89 ? 3.176 19.031 49.688 1 30.42 89 HIS A C 1
ATOM 710 O O . HIS A 1 89 ? 3.152 19.703 48.656 1 30.42 89 HIS A O 1
ATOM 716 N N . ARG A 1 90 ? 3.355 17.578 49.625 1 36.91 90 ARG A N 1
ATOM 717 C CA . ARG A 1 90 ? 4.074 16.672 48.75 1 36.91 90 ARG A CA 1
ATOM 718 C C . ARG A 1 90 ? 3.611 16.844 47.312 1 36.91 90 ARG A C 1
ATOM 720 O O . ARG A 1 90 ? 3.881 15.984 46.469 1 36.91 90 ARG A O 1
ATOM 727 N N . LYS A 1 91 ? 2.643 17.562 47.219 1 34.78 91 LYS A N 1
ATOM 728 C CA . LYS A 1 91 ? 2.219 17.516 45.844 1 34.78 91 LYS A CA 1
ATOM 729 C C . LYS A 1 91 ? 3.295 18.094 44.906 1 34.78 91 LYS A C 1
ATOM 731 O O . LYS A 1 91 ? 3.104 19.141 44.312 1 34.78 91 LYS A O 1
ATOM 736 N N . ALA A 1 92 ? 4.43 18.266 45.312 1 35 92 ALA A N 1
ATOM 737 C CA . ALA A 1 92 ? 5.578 18.688 44.531 1 35 92 ALA A CA 1
ATOM 738 C C . ALA A 1 92 ? 5.672 17.891 43.219 1 35 92 ALA A C 1
ATOM 740 O O . ALA A 1 92 ? 6.25 18.344 42.25 1 35 92 ALA A O 1
ATOM 741 N N . ILE A 1 93 ? 5.484 16.594 43.375 1 35.19 93 ILE A N 1
ATOM 742 C CA . ILE A 1 93 ? 6.141 15.703 42.438 1 35.19 93 ILE A CA 1
ATOM 743 C C . ILE A 1 93 ? 5.566 15.922 41.031 1 35.19 93 ILE A C 1
ATOM 745 O O . ILE A 1 93 ? 6.301 15.922 40.062 1 35.19 93 ILE A O 1
ATOM 749 N N . PHE A 1 94 ? 4.191 15.672 40.844 1 37.94 94 PHE A N 1
ATOM 750 C CA . PHE A 1 94 ? 3.805 15.711 39.438 1 37.94 94 PHE A CA 1
ATOM 751 C C . PHE A 1 94 ? 3.582 17.156 38.969 1 37.94 94 PHE A C 1
ATOM 753 O O . PHE A 1 94 ? 2.543 17.75 39.25 1 37.94 94 PHE A O 1
ATOM 760 N N . ARG A 1 95 ? 4.379 18.047 39.25 1 37.34 95 ARG A N 1
ATOM 761 C CA . ARG A 1 95 ? 4.289 19.406 38.719 1 37.34 95 ARG A CA 1
ATOM 762 C C . ARG A 1 95 ? 3.697 19.406 37.312 1 37.34 95 ARG A C 1
ATOM 764 O O . ARG A 1 95 ? 4.359 19 36.344 1 37.34 95 ARG A O 1
ATOM 771 N N . LYS A 1 96 ? 2.508 19.031 37.219 1 48 96 LYS A N 1
ATOM 772 C CA . LYS A 1 96 ? 1.86 19.25 35.938 1 48 96 LYS A CA 1
ATOM 773 C C . LYS A 1 96 ? 2.209 20.625 35.375 1 48 96 LYS A C 1
ATOM 775 O O . LYS A 1 96 ? 1.978 21.641 36.031 1 48 96 LYS A O 1
ATOM 780 N N . LEU A 1 97 ? 3.201 20.828 34.5 1 60.66 97 LEU A N 1
ATOM 781 C CA . LEU A 1 97 ? 3.576 22.078 33.844 1 60.66 97 LEU A CA 1
ATOM 782 C C . LEU A 1 97 ? 2.34 22.859 33.406 1 60.66 97 LEU A C 1
ATOM 784 O O . LEU A 1 97 ? 1.306 22.281 33.094 1 60.66 97 LEU A O 1
ATOM 788 N N . ALA A 1 98 ? 2.268 24.156 33.812 1 80.81 98 ALA A N 1
ATOM 789 C CA . ALA A 1 98 ? 1.237 25.125 33.469 1 80.81 98 ALA A CA 1
ATOM 790 C C . ALA A 1 98 ? 0.937 25.094 31.953 1 80.81 98 ALA A C 1
ATOM 792 O O . ALA A 1 98 ? 1.846 24.938 31.141 1 80.81 98 ALA A O 1
ATOM 793 N N . TYR A 1 99 ? -0.353 24.969 31.688 1 89.06 99 TYR A N 1
ATOM 794 C CA . TYR A 1 99 ? -0.816 25.094 30.297 1 89.06 99 TYR A CA 1
ATOM 795 C C . TYR A 1 99 ? -0.416 26.438 29.703 1 89.06 99 TYR A C 1
ATOM 797 O O . TYR A 1 99 ? -0.602 27.484 30.328 1 89.06 99 TYR A O 1
ATOM 805 N N . THR A 1 100 ? 0.26 26.406 28.625 1 90.06 100 THR A N 1
ATOM 806 C CA . THR A 1 100 ? 0.577 27.609 27.875 1 90.06 100 THR A CA 1
ATOM 807 C C . THR A 1 100 ? -0.414 27.828 26.734 1 90.06 100 THR A C 1
ATOM 809 O O . THR A 1 100 ? -0.515 26.984 25.828 1 90.06 100 THR A O 1
ATOM 812 N N . PRO A 1 101 ? -1.146 28.906 26.75 1 92.81 101 PRO A N 1
ATOM 813 C CA . PRO A 1 101 ? -2.141 29.141 25.703 1 92.81 101 PRO A CA 1
ATOM 814 C C . PRO A 1 101 ? -1.515 29.281 24.312 1 92.81 101 PRO A C 1
ATOM 816 O O . PRO A 1 101 ? -0.382 29.766 24.203 1 92.81 101 PRO A O 1
ATOM 819 N N . TYR A 1 102 ? -2.295 28.875 23.328 1 93.88 102 TYR A N 1
ATOM 820 C CA . TYR A 1 102 ? -1.859 29.031 21.938 1 93.88 102 TYR A CA 1
ATOM 821 C C . TYR A 1 102 ? -1.998 30.484 21.469 1 93.88 102 TYR A C 1
ATOM 823 O O . TYR A 1 102 ? -1.122 31 20.781 1 93.88 102 TYR A O 1
ATOM 831 N N . PHE A 1 103 ? -3.08 31.125 21.75 1 89 103 PHE A N 1
ATOM 832 C CA . PHE A 1 103 ? -3.342 32.5 21.359 1 89 103 PHE A CA 1
ATOM 833 C C . PHE A 1 103 ? -3.02 33.469 22.484 1 89 103 PHE A C 1
ATOM 835 O O . PHE A 1 103 ? -3.678 33.469 23.531 1 89 103 PHE A O 1
ATOM 842 N N . GLN A 1 104 ? -1.661 33.562 22.75 1 69.5 104 GLN A N 1
ATOM 843 C CA . GLN A 1 104 ? -1.283 34.469 23.812 1 69.5 104 GLN A CA 1
ATOM 844 C C . GLN A 1 104 ? -1.623 35.906 23.453 1 69.5 104 GLN A C 1
ATOM 846 O O . GLN A 1 104 ? -1.45 36.344 22.297 1 69.5 104 GLN A O 1
ATOM 851 N N . ASN A 1 105 ? -1.877 36.781 24.547 1 52.47 105 ASN A N 1
ATOM 852 C CA . ASN A 1 105 ? -2.066 38.25 24.531 1 52.47 105 ASN A CA 1
ATOM 853 C C . ASN A 1 105 ? -2.895 38.688 23.328 1 52.47 105 ASN A C 1
ATOM 855 O O . ASN A 1 105 ? -2.576 39.688 22.688 1 52.47 105 ASN A O 1
ATOM 859 N N . GLY A 1 106 ? -3.803 37.906 22.969 1 51.53 106 GLY A N 1
ATOM 860 C CA . GLY A 1 106 ? -4.703 38.344 21.922 1 51.53 106 GLY A CA 1
ATOM 861 C C . GLY A 1 106 ? -4.184 38.062 20.531 1 51.53 106 GLY A C 1
ATOM 862 O O . GLY A 1 106 ? -4.871 38.344 19.547 1 51.53 106 GLY A O 1
ATOM 863 N N . GLY A 1 107 ? -2.922 37.562 20.359 1 56.22 107 GLY A N 1
ATOM 864 C CA . GLY A 1 107 ? -2.375 37.406 19.016 1 56.22 107 GLY A CA 1
ATOM 865 C C . GLY A 1 107 ? -2.623 36 18.453 1 56.22 107 GLY A C 1
ATOM 866 O O . GLY A 1 107 ? -2.811 35.062 19.203 1 56.22 107 GLY A O 1
ATOM 867 N N . THR A 1 108 ? -3.191 35.875 17.266 1 64.19 108 THR A N 1
ATOM 868 C CA . THR A 1 108 ? -3.514 34.656 16.516 1 64.19 108 THR A CA 1
ATOM 869 C C . THR A 1 108 ? -2.34 34.219 15.641 1 64.19 108 THR A C 1
ATOM 871 O O . THR A 1 108 ? -2.525 33.531 14.641 1 64.19 108 THR A O 1
ATOM 874 N N . THR A 1 109 ? -1.081 34.531 16.125 1 75.56 109 THR A N 1
ATOM 875 C CA . THR A 1 109 ? 0.062 34.438 15.227 1 75.56 109 THR A CA 1
ATOM 876 C C . THR A 1 109 ? 0.555 33 15.133 1 75.56 109 THR A C 1
ATOM 878 O O . THR A 1 109 ? 1.408 32.688 14.305 1 75.56 109 THR A O 1
ATOM 881 N N . GLY A 1 110 ? -0.083 32.094 15.711 1 93.62 110 GLY A N 1
ATOM 882 C CA . GLY A 1 110 ? 0.481 30.75 15.68 1 93.62 110 GLY A CA 1
ATOM 883 C C . GLY A 1 110 ? -0.365 29.766 14.898 1 93.62 110 GLY A C 1
ATOM 884 O O . GLY A 1 110 ? -0.196 28.547 15.031 1 93.62 110 GLY A O 1
ATOM 885 N N . LEU A 1 111 ? -1.299 30.391 14.062 1 97.44 111 LEU A N 1
ATOM 886 C CA . LEU A 1 111 ? -2.158 29.516 13.281 1 97.44 111 LEU A CA 1
ATOM 887 C C . LEU A 1 111 ? -2.016 29.797 11.789 1 97.44 111 LEU A C 1
ATOM 889 O O . LEU A 1 111 ? -2.121 30.953 11.367 1 97.44 111 LEU A O 1
ATOM 893 N N . ALA A 1 112 ? -1.663 28.766 11.078 1 98.31 112 ALA A N 1
ATOM 894 C CA . ALA A 1 112 ? -1.687 28.828 9.617 1 98.31 112 ALA A CA 1
ATOM 895 C C . ALA A 1 112 ? -2.738 27.875 9.047 1 98.31 112 ALA A C 1
ATOM 897 O O . ALA A 1 112 ? -2.752 26.688 9.375 1 98.31 112 ALA A O 1
ATOM 898 N N . PHE A 1 113 ? -3.645 28.469 8.242 1 98.38 113 PHE A N 1
ATOM 899 C CA . PHE A 1 113 ? -4.707 27.688 7.625 1 98.38 113 PHE A CA 1
ATOM 900 C C . PHE A 1 113 ? -4.547 27.656 6.109 1 98.38 113 PHE A C 1
ATOM 902 O O . PHE A 1 113 ? -4.348 28.703 5.484 1 98.38 113 PHE A O 1
ATOM 909 N N . ALA A 1 114 ? -4.574 26.438 5.543 1 98.81 114 ALA A N 1
ATOM 910 C CA . ALA A 1 114 ? -4.586 26.25 4.098 1 98.81 114 ALA A CA 1
ATOM 911 C C . ALA A 1 114 ? -5.965 25.812 3.613 1 98.81 114 ALA A C 1
ATOM 913 O O . ALA A 1 114 ? -6.32 24.625 3.709 1 98.81 114 ALA A O 1
ATOM 914 N N . ARG A 1 115 ? -6.645 26.75 3.127 1 97.94 115 ARG A N 1
ATOM 915 C CA . ARG A 1 115 ? -7.945 26.438 2.547 1 97.94 115 ARG A CA 1
ATOM 916 C C . ARG A 1 115 ? -7.801 25.547 1.312 1 97.94 115 ARG A C 1
ATOM 918 O O . ARG A 1 115 ? -6.859 25.719 0.533 1 97.94 115 ARG A O 1
ATOM 925 N N . ASN A 1 116 ? -8.742 24.656 1.137 1 97.75 116 ASN A N 1
ATOM 926 C CA . ASN A 1 116 ? -8.773 23.891 -0.096 1 97.75 116 ASN A CA 1
ATOM 927 C C . ASN A 1 116 ? -9.18 24.734 -1.292 1 97.75 116 ASN A C 1
ATOM 929 O O . ASN A 1 116 ? -10.297 25.266 -1.341 1 97.75 116 ASN A O 1
ATOM 933 N N . SER A 1 117 ? -8.344 24.891 -2.219 1 95.5 117 SER A N 1
ATOM 934 C CA . SER A 1 117 ? -8.586 25.766 -3.354 1 95.5 117 SER A CA 1
ATOM 935 C C . SER A 1 117 ? -9.711 25.234 -4.234 1 95.5 117 SER A C 1
ATOM 937 O O . SER A 1 117 ? -10.297 25.984 -5.02 1 95.5 117 SER A O 1
ATOM 939 N N . ALA A 1 118 ? -10.039 23.969 -4.094 1 93.25 118 ALA A N 1
ATOM 940 C CA . ALA A 1 118 ? -11.125 23.375 -4.867 1 93.25 118 ALA A CA 1
ATOM 941 C C . ALA A 1 118 ? -12.469 23.578 -4.168 1 93.25 118 ALA A C 1
ATOM 943 O O . ALA A 1 118 ? -13.516 23.219 -4.711 1 93.25 118 ALA A O 1
ATOM 944 N N . ASP A 1 119 ? -12.445 24.109 -2.957 1 95.25 119 ASP A N 1
ATOM 945 C CA . ASP A 1 119 ? -13.688 24.391 -2.234 1 95.25 119 ASP A CA 1
ATOM 946 C C . ASP A 1 119 ? -14.344 25.672 -2.754 1 95.25 119 ASP A C 1
ATOM 948 O O . ASP A 1 119 ? -13.859 26.766 -2.49 1 95.25 119 ASP A O 1
ATOM 952 N N . THR A 1 120 ? -15.5 25.578 -3.365 1 92.56 120 THR A N 1
ATOM 953 C CA . THR A 1 120 ? -16.188 26.719 -3.963 1 92.56 120 THR A CA 1
ATOM 954 C C . THR A 1 120 ? -17.125 27.375 -2.955 1 92.56 120 THR A C 1
ATOM 956 O O . THR A 1 120 ? -17.719 28.422 -3.23 1 92.56 120 THR A O 1
ATOM 959 N N . GLY A 1 121 ? -17.328 26.734 -1.904 1 93.12 121 GLY A N 1
ATOM 960 C CA . GLY A 1 121 ? -18.266 27.234 -0.92 1 93.12 121 GLY A CA 1
ATOM 961 C C . GLY A 1 121 ? -19.672 26.688 -1.11 1 93.12 121 GLY A C 1
ATOM 962 O O . GLY A 1 121 ? -20.562 26.969 -0.302 1 93.12 121 GLY A O 1
ATOM 963 N N . GLU A 1 122 ? -19.859 25.844 -2.162 1 94 122 GLU A N 1
ATOM 964 C CA . GLU A 1 122 ? -21.172 25.281 -2.457 1 94 122 GLU A CA 1
ATOM 965 C C . GLU A 1 122 ? -21.609 24.281 -1.388 1 94 122 GLU A C 1
ATOM 967 O O . GLU A 1 122 ? -20.859 23.375 -1.053 1 94 122 GLU A O 1
ATOM 972 N N . ALA A 1 123 ? -22.844 24.562 -0.906 1 94.75 123 ALA A N 1
ATOM 973 C CA . ALA A 1 123 ? -23.406 23.688 0.128 1 94.75 123 ALA A CA 1
ATOM 974 C C . ALA A 1 123 ? -23.469 22.234 -0.352 1 94.75 123 ALA A C 1
ATOM 976 O O . ALA A 1 123 ? -23.922 21.969 -1.467 1 94.75 123 ALA A O 1
ATOM 977 N N . GLY A 1 124 ? -22.984 21.422 0.507 1 93.06 124 GLY A N 1
ATOM 978 C CA . GLY A 1 124 ? -23.062 20 0.212 1 93.06 124 GLY A CA 1
ATOM 979 C C . GLY A 1 124 ? -21.922 19.5 -0.648 1 93.06 124 GLY A C 1
ATOM 980 O O . GLY A 1 124 ? -21.797 18.297 -0.894 1 93.06 124 GLY A O 1
ATOM 981 N N . GLN A 1 125 ? -21.062 20.375 -1.103 1 92.69 125 GLN A N 1
ATOM 982 C CA . GLN A 1 125 ? -19.953 20 -1.977 1 92.69 125 GLN A CA 1
ATOM 983 C C . GLN A 1 125 ? -18.656 20.672 -1.526 1 92.69 125 GLN A C 1
ATOM 985 O O . GLN A 1 125 ? -17.828 21.062 -2.355 1 92.69 125 GLN A O 1
ATOM 990 N N . ARG A 1 126 ? -18.531 20.859 -0.235 1 95.88 126 ARG A N 1
ATOM 991 C CA . ARG A 1 126 ? -17.359 21.516 0.32 1 95.88 126 ARG A CA 1
ATOM 992 C C . ARG A 1 126 ? -16.156 20.578 0.317 1 95.88 126 ARG A C 1
ATOM 994 O O . ARG A 1 126 ? -16.312 19.359 0.123 1 95.88 126 ARG A O 1
ATOM 1001 N N . ARG A 1 127 ? -14.961 21.125 0.392 1 96.44 127 ARG A N 1
ATOM 1002 C CA . ARG A 1 127 ? -13.711 20.375 0.464 1 96.44 127 ARG A CA 1
ATOM 1003 C C . ARG A 1 127 ? -12.836 20.891 1.601 1 96.44 127 ARG A C 1
ATOM 1005 O O . ARG A 1 127 ? -12.586 22.094 1.71 1 96.44 127 ARG A O 1
ATOM 1012 N N . PRO A 1 128 ? -12.383 20.016 2.428 1 97.31 128 PRO A N 1
ATOM 1013 C CA . PRO A 1 128 ? -11.656 20.453 3.623 1 97.31 128 PRO A CA 1
ATOM 1014 C C . PRO A 1 128 ? -10.203 20.828 3.33 1 97.31 128 PRO A C 1
ATOM 1016 O O . PRO A 1 128 ? -9.602 20.297 2.389 1 97.31 128 PRO A O 1
ATOM 1019 N N . GLY A 1 129 ? -9.695 21.719 4.133 1 98.44 129 GLY A N 1
ATOM 1020 C CA . GLY A 1 129 ? -8.281 22.062 4.145 1 98.44 129 GLY A CA 1
ATOM 1021 C C . GLY A 1 129 ? -7.539 21.516 5.352 1 98.44 129 GLY A C 1
ATOM 1022 O O . GLY A 1 129 ? -7.996 20.562 5.977 1 98.44 129 GLY A O 1
ATOM 1023 N N . VAL A 1 130 ? -6.301 22.078 5.555 1 98.88 130 VAL A N 1
ATOM 1024 C CA . VAL A 1 130 ? -5.461 21.672 6.68 1 98.88 130 VAL A CA 1
ATOM 1025 C C . VAL A 1 130 ? -4.957 22.922 7.418 1 98.88 130 VAL A C 1
ATOM 1027 O O . VAL A 1 130 ? -5.078 24.031 6.918 1 98.88 130 VAL A O 1
ATOM 1030 N N . ALA A 1 131 ? -4.422 22.672 8.617 1 98.88 131 ALA A N 1
ATOM 1031 C CA . ALA A 1 131 ? -3.879 23.781 9.398 1 98.88 131 ALA A CA 1
ATOM 1032 C C . ALA A 1 131 ? -2.699 23.328 10.25 1 98.88 131 ALA A C 1
ATOM 1034 O O . ALA A 1 131 ? -2.572 22.141 10.562 1 98.88 131 ALA A O 1
ATOM 1035 N N . ILE A 1 132 ? -1.822 24.281 10.547 1 98.88 132 ILE A N 1
ATOM 1036 C CA . ILE A 1 132 ? -0.756 24.094 11.523 1 98.88 132 ILE A CA 1
ATOM 1037 C C . ILE A 1 132 ? -0.88 25.125 12.633 1 98.88 132 ILE A C 1
ATOM 1039 O O . ILE A 1 132 ? -0.995 26.328 12.359 1 98.88 132 ILE A O 1
ATOM 1043 N N . LEU A 1 133 ? -0.942 24.625 13.836 1 98.44 133 LEU A N 1
ATOM 1044 C CA . LEU A 1 133 ? -0.918 25.438 15.039 1 98.44 133 LEU A CA 1
ATOM 1045 C C . LEU A 1 133 ? 0.42 25.312 15.758 1 98.44 133 LEU A C 1
ATOM 1047 O O . LEU A 1 133 ? 0.892 24.203 16 1 98.44 133 LEU A O 1
ATOM 1051 N N . SER A 1 134 ? 1.05 26.484 16.062 1 97.56 134 SER A N 1
ATOM 1052 C CA . SER A 1 134 ? 2.348 26.438 16.734 1 97.56 134 SER A CA 1
ATOM 1053 C C . SER A 1 134 ? 2.43 27.469 17.859 1 97.56 134 SER A C 1
ATOM 1055 O O . SER A 1 134 ? 2.189 28.656 17.625 1 97.56 134 SER A O 1
ATOM 1057 N N . ARG A 1 135 ? 2.814 27 19.062 1 94.94 135 ARG A N 1
ATOM 1058 C CA . ARG A 1 135 ? 3.064 27.922 20.172 1 94.94 135 ARG A CA 1
ATOM 1059 C C . ARG A 1 135 ? 4.285 28.797 19.906 1 94.94 135 ARG A C 1
ATOM 1061 O O . ARG A 1 135 ? 4.48 29.812 20.562 1 94.94 135 ARG A O 1
ATOM 1068 N N . PHE A 1 136 ? 5.09 28.438 18.906 1 94.69 136 PHE A N 1
ATOM 1069 C CA . PHE A 1 136 ? 6.363 29.094 18.656 1 94.69 136 PHE A CA 1
ATOM 1070 C C . PHE A 1 136 ? 6.254 30.062 17.469 1 94.69 136 PHE A C 1
ATOM 1072 O O . PHE A 1 136 ? 7.223 30.719 17.125 1 94.69 136 PHE A O 1
ATOM 1079 N N . GLY A 1 137 ? 5.094 30.125 16.922 1 94.81 137 GLY A N 1
ATOM 1080 C CA . GLY A 1 137 ? 4.93 30.938 15.727 1 94.81 137 GLY A CA 1
ATOM 1081 C C . GLY A 1 137 ? 5.582 30.344 14.492 1 94.81 137 GLY A C 1
ATOM 1082 O O . GLY A 1 137 ? 5.777 29.141 14.414 1 94.81 137 GLY A O 1
ATOM 1083 N N . PHE A 1 138 ? 5.805 31.234 13.469 1 97 138 PHE A N 1
ATOM 1084 C CA . PHE A 1 138 ? 6.371 30.797 12.195 1 97 138 PHE A CA 1
ATOM 1085 C C . PHE A 1 138 ? 7.504 31.734 11.766 1 97 138 PHE A C 1
ATOM 1087 O O . PHE A 1 138 ? 7.516 32.906 12.133 1 97 138 PHE A O 1
ATOM 1094 N N . VAL A 1 139 ? 8.469 31.172 11.102 1 96.81 139 VAL A N 1
ATOM 1095 C CA . VAL A 1 139 ? 9.461 31.969 10.391 1 96.81 139 VAL A CA 1
ATOM 1096 C C . VAL A 1 139 ? 9.039 32.125 8.93 1 96.81 139 VAL A C 1
ATOM 1098 O O . VAL A 1 139 ? 8.945 31.141 8.195 1 96.81 139 VAL A O 1
ATOM 1101 N N . GLY A 1 140 ? 8.82 33.344 8.523 1 96 140 GLY A N 1
ATOM 1102 C CA . GLY A 1 140 ? 8.297 33.594 7.188 1 96 140 GLY A CA 1
ATOM 1103 C C . GLY A 1 140 ? 6.844 33.188 7.039 1 96 140 GLY A C 1
ATOM 1104 O O . GLY A 1 140 ? 6.195 32.781 8.016 1 96 140 GLY A O 1
ATOM 1105 N N . GLU A 1 141 ? 6.328 33.281 5.879 1 97 141 GLU A N 1
ATOM 1106 C CA . GLU A 1 141 ? 4.934 32.938 5.609 1 97 141 GLU A CA 1
ATOM 1107 C C . GLU A 1 141 ? 4.785 31.438 5.293 1 97 141 GLU A C 1
ATOM 1109 O O . GLU A 1 141 ? 5.496 30.906 4.434 1 97 141 GLU A O 1
ATOM 1114 N N . PRO A 1 142 ? 3.902 30.797 6 1 98.19 142 PRO A N 1
ATOM 1115 C CA . PRO A 1 142 ? 3.617 29.422 5.613 1 98.19 142 PRO A CA 1
ATOM 1116 C C . PRO A 1 142 ? 3.209 29.281 4.148 1 98.19 142 PRO A C 1
ATOM 1118 O O . PRO A 1 142 ? 2.561 30.172 3.602 1 98.19 142 PRO A O 1
ATOM 1121 N N . GLU A 1 143 ? 3.564 28.188 3.521 1 98.62 143 GLU A N 1
ATOM 1122 C CA . GLU A 1 143 ? 3.316 27.969 2.1 1 98.62 143 GLU A CA 1
ATOM 1123 C C . GLU A 1 143 ? 2.227 26.922 1.886 1 98.62 143 GLU A C 1
ATOM 1125 O O . GLU A 1 143 ? 2.246 25.859 2.514 1 98.62 143 GLU A O 1
ATOM 1130 N N . ILE A 1 144 ? 1.295 27.297 1.054 1 98.69 144 ILE A N 1
ATOM 1131 C CA . ILE A 1 144 ? 0.232 26.375 0.671 1 98.69 144 ILE A CA 1
ATOM 1132 C C . ILE A 1 144 ? 0.551 25.766 -0.687 1 98.69 144 ILE A C 1
ATOM 1134 O O . ILE A 1 144 ? 0.748 26.469 -1.673 1 98.69 144 ILE A O 1
ATOM 1138 N N . ILE A 1 145 ? 0.636 24.438 -0.728 1 98.56 145 ILE A N 1
ATOM 1139 C CA . ILE A 1 145 ? 0.93 23.719 -1.956 1 98.56 145 ILE A CA 1
ATOM 1140 C C . ILE A 1 145 ? -0.286 22.891 -2.371 1 98.56 145 ILE A C 1
ATOM 1142 O O . ILE A 1 145 ? -0.596 21.875 -1.747 1 98.56 145 ILE A O 1
ATOM 1146 N N . GLN A 1 146 ? -0.972 23.297 -3.406 1 97.5 146 GLN A N 1
ATOM 1147 C CA . GLN A 1 146 ? -2.111 22.531 -3.91 1 97.5 146 GLN A CA 1
ATOM 1148 C C . GLN A 1 146 ? -2.244 22.688 -5.422 1 97.5 146 GLN A C 1
ATOM 1150 O O . GLN A 1 146 ? -2.299 21.688 -6.145 1 97.5 146 GLN A O 1
ATOM 1155 N N . ASP A 1 147 ? -2.404 23.891 -5.875 1 95.69 147 ASP A N 1
ATOM 1156 C CA . ASP A 1 147 ? -2.395 24.172 -7.305 1 95.69 147 ASP A CA 1
ATOM 1157 C C . ASP A 1 147 ? -0.966 24.25 -7.84 1 95.69 147 ASP A C 1
ATOM 1159 O O . ASP A 1 147 ? -0.205 25.141 -7.477 1 95.69 147 ASP A O 1
ATOM 1163 N N . LEU A 1 148 ? -0.63 23.359 -8.68 1 95.25 148 LEU A N 1
ATOM 1164 C CA . LEU A 1 148 ? 0.74 23.281 -9.18 1 95.25 148 LEU A CA 1
ATOM 1165 C C . LEU A 1 148 ? 0.946 24.234 -10.352 1 95.25 148 LEU A C 1
ATOM 1167 O O . LEU A 1 148 ? 0.235 24.156 -11.352 1 95.25 148 LEU A O 1
ATOM 1171 N N . PRO A 1 149 ? 1.888 25.172 -10.18 1 93.25 149 PRO A N 1
ATOM 1172 C CA . PRO A 1 149 ? 2.129 26.109 -11.297 1 93.25 149 PRO A CA 1
ATOM 1173 C C . PRO A 1 149 ? 2.43 25.375 -12.609 1 93.25 149 PRO A C 1
ATOM 1175 O O . PRO A 1 149 ? 1.977 25.812 -13.672 1 93.25 149 PRO A O 1
ATOM 1178 N N . GLN A 1 150 ? 3.232 24.359 -12.547 1 92.5 150 GLN A N 1
ATOM 1179 C CA . GLN A 1 150 ? 3.457 23.422 -13.648 1 92.5 150 GLN A CA 1
ATOM 1180 C C . GLN A 1 150 ? 2.93 22.031 -13.312 1 92.5 150 GLN A C 1
ATOM 1182 O O . GLN A 1 150 ? 3.336 21.438 -12.312 1 92.5 150 GLN A O 1
ATOM 1187 N N . PRO A 1 151 ? 2.002 21.594 -14.164 1 91.81 151 PRO A N 1
ATOM 1188 C CA . PRO A 1 151 ? 1.477 20.25 -13.883 1 91.81 151 PRO A CA 1
ATOM 1189 C C . PRO A 1 151 ? 2.57 19.188 -13.828 1 91.81 151 PRO A C 1
ATOM 1191 O O . PRO A 1 151 ? 3.564 19.281 -14.555 1 91.81 151 PRO A O 1
ATOM 1194 N N . VAL A 1 152 ? 2.35 18.25 -12.992 1 91.69 152 VAL A N 1
ATOM 1195 C CA . VAL A 1 152 ? 3.211 17.062 -12.977 1 91.69 152 VAL A CA 1
ATOM 1196 C C . VAL A 1 152 ? 2.727 16.062 -14.008 1 91.69 152 VAL A C 1
ATOM 1198 O O . VAL A 1 152 ? 1.559 15.664 -14 1 91.69 152 VAL A O 1
ATOM 1201 N N . GLU A 1 153 ? 3.543 15.711 -14.938 1 92.06 153 GLU A N 1
ATOM 1202 C CA . GLU A 1 153 ? 3.23 14.68 -15.922 1 92.06 153 GLU A CA 1
ATOM 1203 C C . GLU A 1 153 ? 4.078 13.43 -15.695 1 92.06 153 GLU A C 1
ATOM 1205 O O . GLU A 1 153 ? 5.309 13.5 -15.711 1 92.06 153 GLU A O 1
ATOM 1210 N N . ILE A 1 154 ? 3.453 12.359 -15.516 1 91.94 154 ILE A N 1
ATOM 1211 C CA . ILE A 1 154 ? 4.121 11.086 -15.281 1 91.94 154 ILE A CA 1
ATOM 1212 C C . ILE A 1 154 ? 3.893 10.156 -16.469 1 91.94 154 ILE A C 1
ATOM 1214 O O . ILE A 1 154 ? 2.836 9.531 -16.578 1 91.94 154 ILE A O 1
ATOM 1218 N N . PRO A 1 155 ? 4.844 10.031 -17.281 1 90 155 PRO A N 1
ATOM 1219 C CA . PRO A 1 155 ? 4.695 9.117 -18.422 1 90 155 PRO A CA 1
ATOM 1220 C C . PRO A 1 155 ? 4.824 7.648 -18 1 90 155 PRO A C 1
ATOM 1222 O O . PRO A 1 155 ? 5.617 7.32 -17.125 1 90 155 PRO A O 1
ATOM 1225 N N . PHE A 1 156 ? 4.086 6.855 -18.656 1 90.19 156 PHE A N 1
ATOM 1226 C CA . PHE A 1 156 ? 4.168 5.414 -18.438 1 90.19 156 PHE A CA 1
ATOM 1227 C C . PHE A 1 156 ? 4.816 4.73 -19.641 1 90.19 156 PHE A C 1
ATOM 1229 O O . PHE A 1 156 ? 4.883 5.301 -20.719 1 90.19 156 PHE A O 1
ATOM 1236 N N . SER A 1 157 ? 5.418 3.584 -19.391 1 82.31 157 SER A N 1
ATOM 1237 C CA . SER A 1 157 ? 6.066 2.838 -20.469 1 82.31 157 SER A CA 1
ATOM 1238 C C . SER A 1 157 ? 5.512 1.422 -20.562 1 82.31 157 SER A C 1
ATOM 1240 O O . SER A 1 157 ? 5.129 0.824 -19.562 1 82.31 157 SER A O 1
ATOM 1242 N N . ALA A 1 158 ? 5.523 1.015 -21.828 1 76.38 158 ALA A N 1
ATOM 1243 C CA . ALA A 1 158 ? 5.188 -0.392 -22.047 1 76.38 158 ALA A CA 1
ATOM 1244 C C . ALA A 1 158 ? 6.312 -1.301 -21.547 1 76.38 158 ALA A C 1
ATOM 1246 O O . ALA A 1 158 ? 7.438 -0.845 -21.344 1 76.38 158 ALA A O 1
ATOM 1247 N N . LEU A 1 159 ? 5.938 -2.543 -21.234 1 72.38 159 LEU A N 1
ATOM 1248 C CA . LEU A 1 159 ? 6.941 -3.512 -20.812 1 72.38 159 LEU A CA 1
ATOM 1249 C C . LEU A 1 159 ? 8.016 -3.688 -21.875 1 72.38 159 LEU A C 1
ATOM 1251 O O . LEU A 1 159 ? 7.742 -3.557 -23.078 1 72.38 159 LEU A O 1
ATOM 1255 N N . ARG A 1 160 ? 9.164 -3.881 -21.422 1 62.53 160 ARG A N 1
ATOM 1256 C CA . ARG A 1 160 ? 10.281 -4.156 -22.328 1 62.53 160 ARG A CA 1
ATOM 1257 C C . ARG A 1 160 ? 9.922 -5.266 -23.297 1 62.53 160 ARG A C 1
ATOM 1259 O O . ARG A 1 160 ? 9.312 -6.27 -22.922 1 62.53 160 ARG A O 1
ATOM 1266 N N . GLY A 1 161 ? 10.273 -5.047 -24.562 1 55.78 161 GLY A N 1
ATOM 1267 C CA . GLY A 1 161 ? 10.07 -6.039 -25.609 1 55.78 161 GLY A CA 1
ATOM 1268 C C . GLY A 1 161 ? 8.758 -5.867 -26.344 1 55.78 161 GLY A C 1
ATOM 1269 O O . GLY A 1 161 ? 8.422 -6.676 -27.203 1 55.78 161 GLY A O 1
ATOM 1270 N N . SER A 1 162 ? 8.023 -4.938 -25.719 1 56.34 162 SER A N 1
ATOM 1271 C CA . SER A 1 162 ? 6.785 -4.723 -26.469 1 56.34 162 SER A CA 1
ATOM 1272 C C . SER A 1 162 ? 7.055 -4.016 -27.797 1 56.34 162 SER A C 1
ATOM 1274 O O . SER A 1 162 ? 7.934 -3.158 -27.875 1 56.34 162 SER A O 1
ATOM 1276 N N . ASP A 1 163 ? 6.945 -4.723 -28.922 1 51.22 163 ASP A N 1
ATOM 1277 C CA . ASP A 1 163 ? 7.219 -4.305 -30.281 1 51.22 163 ASP A CA 1
ATOM 1278 C C . ASP A 1 163 ? 6.574 -2.953 -30.578 1 51.22 163 ASP A C 1
ATOM 1280 O O . ASP A 1 163 ? 6.805 -2.371 -31.641 1 51.22 163 ASP A O 1
ATOM 1284 N N . THR A 1 164 ? 5.516 -2.682 -29.906 1 51.72 164 THR A N 1
ATOM 1285 C CA . THR A 1 164 ? 4.852 -1.49 -30.438 1 51.72 164 THR A CA 1
ATOM 1286 C C . THR A 1 164 ? 5.18 -0.271 -29.578 1 51.72 164 THR A C 1
ATOM 1288 O O . THR A 1 164 ? 5.238 -0.368 -28.344 1 51.72 164 THR A O 1
ATOM 1291 N N . ASP A 1 165 ? 5.98 0.603 -30.078 1 50.72 165 ASP A N 1
ATOM 1292 C CA . ASP A 1 165 ? 6.215 1.959 -29.594 1 50.72 165 ASP A CA 1
ATOM 1293 C C . ASP A 1 165 ? 5 2.49 -28.828 1 50.72 165 ASP A C 1
ATOM 1295 O O . ASP A 1 165 ? 4.781 3.703 -28.781 1 50.72 165 ASP A O 1
ATOM 1299 N N . ASP A 1 166 ? 3.973 1.632 -28.672 1 57.84 166 ASP A N 1
ATOM 1300 C CA . ASP A 1 166 ? 2.666 2.168 -28.312 1 57.84 166 ASP A CA 1
ATOM 1301 C C . ASP A 1 166 ? 2.668 2.682 -26.875 1 57.84 166 ASP A C 1
ATOM 1303 O O . ASP A 1 166 ? 3.416 2.182 -26.031 1 57.84 166 ASP A O 1
ATOM 1307 N N . ASP A 1 167 ? 2.217 3.898 -26.703 1 75.38 167 ASP A N 1
ATOM 1308 C CA . ASP A 1 167 ? 2.123 4.832 -25.594 1 75.38 167 ASP A CA 1
ATOM 1309 C C . ASP A 1 167 ? 1.271 4.254 -24.453 1 75.38 167 ASP A C 1
ATOM 1311 O O . ASP A 1 167 ? 0.095 3.943 -24.656 1 75.38 167 ASP A O 1
ATOM 1315 N N . ALA A 1 168 ? 1.877 3.693 -23.391 1 87.88 168 ALA A N 1
ATOM 1316 C CA . ALA A 1 168 ? 1.204 3.197 -22.203 1 87.88 168 ALA A CA 1
ATOM 1317 C C . ALA A 1 168 ? 0.434 4.312 -21.5 1 87.88 168 ALA A C 1
ATOM 1319 O O . ALA A 1 168 ? -0.311 4.062 -20.547 1 87.88 168 ALA A O 1
ATOM 1320 N N . GLY A 1 169 ? 0.559 5.547 -22.062 1 91.12 169 GLY A N 1
ATOM 1321 C CA . GLY A 1 169 ? -0.209 6.66 -21.531 1 91.12 169 GLY A CA 1
ATOM 1322 C C . GLY A 1 169 ? 0.567 7.5 -20.531 1 91.12 169 GLY A C 1
ATOM 1323 O O . GLY A 1 169 ? 1.799 7.535 -20.562 1 91.12 169 GLY A O 1
ATOM 1324 N N . PHE A 1 170 ? -0.131 8.312 -19.766 1 92.12 170 PHE A N 1
ATOM 1325 C CA . PHE A 1 170 ? 0.451 9.203 -18.781 1 92.12 170 PHE A CA 1
ATOM 1326 C C . PHE A 1 170 ? -0.586 9.602 -17.734 1 92.12 170 PHE A C 1
ATOM 1328 O O . PHE A 1 170 ? -1.78 9.359 -17.906 1 92.12 170 PHE A O 1
ATOM 1335 N N . PHE A 1 171 ? -0.151 10.094 -16.703 1 93.69 171 PHE A N 1
ATOM 1336 C CA . PHE A 1 171 ? -0.994 10.727 -15.703 1 93.69 171 PHE A CA 1
ATOM 1337 C C . PHE A 1 171 ? -0.578 12.18 -15.492 1 93.69 171 PHE A C 1
ATOM 1339 O O . PHE A 1 171 ? 0.607 12.469 -15.312 1 93.69 171 PHE A O 1
ATOM 1346 N N . ARG A 1 172 ? -1.544 13.047 -15.5 1 94.06 172 ARG A N 1
ATOM 1347 C CA . ARG A 1 172 ? -1.29 14.469 -15.297 1 94.06 172 ARG A CA 1
ATOM 1348 C C . ARG A 1 172 ? -1.979 14.969 -14.031 1 94.06 172 ARG A C 1
ATOM 1350 O O . ARG A 1 172 ? -3.191 14.812 -13.875 1 94.06 172 ARG A O 1
ATOM 1357 N N . LEU A 1 173 ? -1.215 15.539 -13.148 1 93.75 173 LEU A N 1
ATOM 1358 C CA . LEU A 1 173 ? -1.725 16.109 -11.906 1 93.75 173 LEU A CA 1
ATOM 1359 C C . LEU A 1 173 ? -1.551 17.625 -11.906 1 93.75 173 LEU A C 1
ATOM 1361 O O . LEU A 1 173 ? -0.423 18.125 -11.93 1 93.75 173 LEU A O 1
ATOM 1365 N N . ARG A 1 174 ? -2.604 18.375 -11.844 1 93.38 174 ARG A N 1
ATOM 1366 C CA . ARG A 1 174 ? -2.562 19.828 -11.852 1 93.38 174 ARG A CA 1
ATOM 1367 C C . ARG A 1 174 ? -2.832 20.391 -10.453 1 93.38 174 ARG A C 1
ATOM 1369 O O . ARG A 1 174 ? -2.371 21.484 -10.117 1 93.38 174 ARG A O 1
ATOM 1376 N N . ARG A 1 175 ? -3.611 19.641 -9.766 1 94.69 175 ARG A N 1
ATOM 1377 C CA . ARG A 1 175 ? -4.035 20.062 -8.438 1 94.69 175 ARG A CA 1
ATOM 1378 C C . ARG A 1 175 ? -4.137 18.875 -7.488 1 94.69 175 ARG A C 1
ATOM 1380 O O . ARG A 1 175 ? -4.633 17.812 -7.867 1 94.69 175 ARG A O 1
ATOM 1387 N N . LEU A 1 176 ? -3.607 19.047 -6.359 1 96.88 176 LEU A N 1
ATOM 1388 C CA . LEU A 1 176 ? -3.777 18.031 -5.328 1 96.88 176 LEU A CA 1
ATOM 1389 C C . LEU A 1 176 ? -5.211 18.016 -4.805 1 96.88 176 LEU A C 1
ATOM 1391 O O . LEU A 1 176 ? -5.91 19.031 -4.879 1 96.88 176 LEU A O 1
ATOM 1395 N N . SER A 1 177 ? -5.637 16.906 -4.258 1 95.44 177 SER A N 1
ATOM 1396 C CA . SER A 1 177 ? -6.98 16.781 -3.701 1 95.44 177 SER A CA 1
ATOM 1397 C C . SER A 1 177 ? -7.168 17.688 -2.49 1 95.44 177 SER A C 1
ATOM 1399 O O . SER A 1 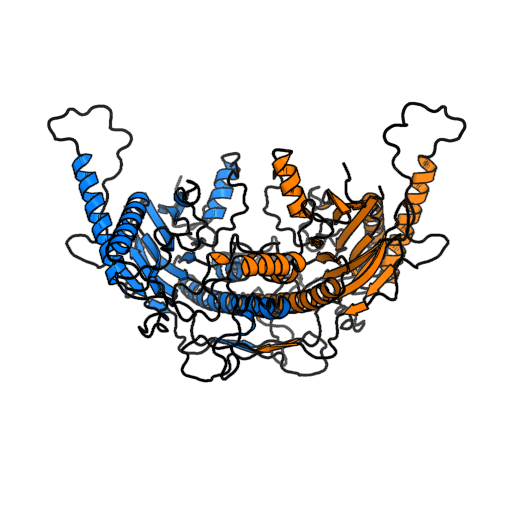177 ? -8.266 18.203 -2.264 1 95.44 177 SER A O 1
ATOM 1401 N N . ARG A 1 178 ? -6.188 17.781 -1.694 1 97.69 178 ARG A N 1
ATOM 1402 C CA . ARG A 1 178 ? -6.109 18.672 -0.538 1 97.69 178 ARG A CA 1
ATOM 1403 C C . ARG A 1 178 ? -4.75 19.359 -0.466 1 97.69 178 ARG A C 1
ATOM 1405 O O . ARG A 1 178 ? -3.762 18.844 -1.001 1 97.69 178 ARG A O 1
ATOM 1412 N N . PRO A 1 179 ? -4.703 20.5 0.198 1 98.62 179 PRO A N 1
ATOM 1413 C CA . PRO A 1 179 ? -3.42 21.203 0.246 1 98.62 179 PRO A CA 1
ATOM 1414 C C . PRO A 1 179 ? -2.41 20.531 1.173 1 98.62 179 PRO A C 1
ATOM 1416 O O . PRO A 1 179 ? -2.797 19.891 2.146 1 98.62 179 PRO A O 1
ATOM 1419 N N . ILE A 1 180 ? -1.153 20.672 0.793 1 98.88 180 ILE A N 1
ATOM 1420 C CA . ILE A 1 180 ? -0.032 20.5 1.709 1 98.88 180 ILE A CA 1
ATOM 1421 C C . ILE A 1 180 ? 0.366 21.844 2.311 1 98.88 180 ILE A C 1
ATOM 1423 O O . ILE A 1 180 ? 0.503 22.828 1.59 1 98.88 180 ILE A O 1
ATOM 1427 N N . LEU A 1 181 ? 0.461 21.875 3.611 1 98.94 181 LEU A N 1
ATOM 1428 C CA . LEU A 1 181 ? 0.881 23.109 4.285 1 98.94 181 LEU A CA 1
ATOM 1429 C C . LEU A 1 181 ? 2.311 22.984 4.801 1 98.94 181 LEU A C 1
ATOM 1431 O O . LEU A 1 181 ? 2.627 22.047 5.543 1 98.94 181 LEU A O 1
ATOM 1435 N N . LYS A 1 182 ? 3.146 23.859 4.34 1 98.94 182 LYS A N 1
ATOM 1436 C CA . LYS A 1 182 ? 4.547 23.938 4.746 1 98.94 182 LYS A CA 1
ATOM 1437 C C . LYS A 1 182 ? 4.805 25.141 5.641 1 98.94 182 LYS A C 1
ATOM 1439 O O . LYS A 1 182 ? 4.488 26.266 5.27 1 98.94 182 LYS A O 1
ATOM 1444 N N . ALA A 1 183 ? 5.367 24.891 6.816 1 98.81 183 ALA A N 1
ATOM 1445 C CA . ALA A 1 183 ? 5.691 25.984 7.738 1 98.81 183 ALA A CA 1
ATOM 1446 C C . ALA A 1 183 ? 7.078 25.797 8.344 1 98.81 183 ALA A C 1
ATOM 1448 O O . ALA A 1 183 ? 7.477 24.656 8.656 1 98.81 183 ALA A O 1
ATOM 1449 N N . ARG A 1 184 ? 7.781 26.875 8.5 1 98.56 184 ARG A N 1
ATOM 1450 C CA . ARG A 1 184 ? 9.039 26.891 9.242 1 98.56 184 ARG A CA 1
ATOM 1451 C C . ARG A 1 184 ? 8.828 27.375 10.68 1 98.56 184 ARG A C 1
ATOM 1453 O O . ARG A 1 184 ? 8.367 28.484 10.898 1 98.56 184 ARG A O 1
ATOM 1460 N N . ILE A 1 185 ? 9.18 26.5 11.609 1 98.12 185 ILE A N 1
ATOM 1461 C CA . ILE A 1 185 ? 8.844 26.75 13.008 1 98.12 185 ILE A CA 1
ATOM 1462 C C . ILE A 1 185 ? 10.125 26.906 13.828 1 98.12 185 ILE A C 1
ATOM 1464 O O . ILE A 1 185 ? 10.984 26.016 13.82 1 98.12 185 ILE A O 1
ATOM 1468 N N . PRO A 1 186 ? 10.281 28.047 14.531 1 97.19 186 PRO A N 1
ATOM 1469 C CA . PRO A 1 186 ? 11.461 28.266 15.375 1 97.19 186 PRO A CA 1
ATOM 1470 C C . PRO A 1 186 ? 11.328 27.625 16.75 1 97.19 186 PRO A C 1
ATOM 1472 O O . PRO A 1 186 ? 10.664 28.188 17.641 1 97.19 186 PRO A O 1
ATOM 1475 N N . ILE A 1 187 ? 11.977 26.547 16.984 1 96.25 187 ILE A N 1
ATOM 1476 C CA . ILE A 1 187 ? 11.969 25.875 18.281 1 96.25 187 ILE A CA 1
ATOM 1477 C C . ILE A 1 187 ? 12.922 26.609 19.234 1 96.25 187 ILE A C 1
ATOM 1479 O O . ILE A 1 187 ? 14.117 26.719 18.953 1 96.25 187 ILE A O 1
ATOM 1483 N N . PRO A 1 188 ? 12.391 26.984 20.312 1 92.5 188 PRO A N 1
ATOM 1484 C CA . PRO A 1 188 ? 13.273 27.672 21.266 1 92.5 188 PRO A CA 1
ATOM 1485 C C . PRO A 1 188 ? 14.367 26.766 21.812 1 92.5 188 PRO A C 1
ATOM 1487 O O . PRO A 1 188 ? 14.141 25.578 22.031 1 92.5 188 PRO A O 1
ATOM 1490 N N . GLN A 1 189 ? 15.516 27.359 21.953 1 89.06 189 GLN A N 1
ATOM 1491 C CA . GLN A 1 189 ? 16.641 26.672 22.578 1 89.06 189 GLN A CA 1
ATOM 1492 C C . GLN A 1 189 ? 17.047 27.359 23.891 1 89.06 189 GLN A C 1
ATOM 1494 O O . GLN A 1 189 ? 16.891 28.562 24.031 1 89.06 189 GLN A O 1
ATOM 1499 N N . ASP A 1 190 ? 17.438 26.547 24.875 1 82.12 190 ASP A N 1
ATOM 1500 C CA . ASP A 1 190 ? 17.859 27.109 26.156 1 82.12 190 ASP A CA 1
ATOM 1501 C C . ASP A 1 190 ? 19 28.109 25.953 1 82.12 190 ASP A C 1
ATOM 1503 O O . ASP A 1 190 ? 19.031 29.156 26.609 1 82.12 190 ASP A O 1
ATOM 1507 N N . HIS A 1 191 ? 19.891 27.688 25.219 1 79 191 HIS A N 1
ATOM 1508 C CA . HIS A 1 191 ? 21.031 28.562 24.953 1 79 191 HIS A CA 1
ATOM 1509 C C . HIS A 1 191 ? 21.203 28.812 23.469 1 79 191 HIS A C 1
ATOM 1511 O O . HIS A 1 191 ? 21.25 27.875 22.672 1 79 191 HIS A O 1
ATOM 1517 N N . GLY A 1 192 ? 21.016 30.062 23.125 1 78.69 192 GLY A N 1
ATOM 1518 C CA . GLY A 1 192 ? 21.312 30.422 21.75 1 78.69 192 GLY A CA 1
ATOM 1519 C C . GLY A 1 192 ? 20.078 30.703 20.922 1 78.69 192 GLY A C 1
ATOM 1520 O O . GLY A 1 192 ? 19.031 31.062 21.453 1 78.69 192 GLY A O 1
ATOM 1521 N N . GLU A 1 193 ? 20.234 30.688 19.609 1 88.25 193 GLU A N 1
ATOM 1522 C CA . GLU A 1 193 ? 19.188 30.984 18.656 1 88.25 193 GLU A CA 1
ATOM 1523 C C . GLU A 1 193 ? 18.234 29.812 18.484 1 88.25 193 GLU A C 1
ATOM 1525 O O . GLU A 1 193 ? 18.625 28.656 18.703 1 88.25 193 GLU A O 1
ATOM 1530 N N . ALA A 1 194 ? 17 30.078 18.188 1 93.69 194 ALA A N 1
ATOM 1531 C CA . ALA A 1 194 ? 15.992 29.047 17.938 1 93.69 194 ALA A CA 1
ATOM 1532 C C . ALA A 1 194 ? 16.406 28.141 16.766 1 93.69 194 ALA A C 1
ATOM 1534 O O . ALA A 1 194 ? 17.078 28.594 15.836 1 93.69 194 ALA A O 1
ATOM 1535 N N . GLN A 1 195 ? 16.156 26.938 16.859 1 95.44 195 GLN A N 1
ATOM 1536 C CA . GLN A 1 195 ? 16.344 25.984 15.758 1 95.44 195 GLN A CA 1
ATOM 1537 C C . GLN A 1 195 ? 15.109 25.938 14.859 1 95.44 195 GLN A C 1
ATOM 1539 O O . GLN A 1 195 ? 14.023 25.578 15.312 1 95.44 195 GLN A O 1
ATOM 1544 N N . VAL A 1 196 ? 15.281 26.281 13.641 1 97.88 196 VAL A N 1
ATOM 1545 C CA . VAL A 1 196 ? 14.141 26.281 12.727 1 97.88 196 VAL A CA 1
ATOM 1546 C C . VAL A 1 196 ? 13.953 24.891 12.133 1 97.88 196 VAL A C 1
ATOM 1548 O O . VAL A 1 196 ? 14.906 24.281 11.633 1 97.88 196 VAL A O 1
ATOM 1551 N N . ILE A 1 197 ? 12.734 24.375 12.188 1 98.44 197 ILE A N 1
ATOM 1552 C CA . ILE A 1 197 ? 12.352 23.094 11.609 1 98.44 197 ILE A CA 1
ATOM 1553 C C . ILE A 1 197 ? 11.25 23.297 10.578 1 98.44 197 ILE A C 1
ATOM 1555 O O . ILE A 1 197 ? 10.281 24.016 10.828 1 98.44 197 ILE A O 1
ATOM 1559 N N . THR A 1 198 ? 11.469 22.734 9.406 1 98.88 198 THR A N 1
ATOM 1560 C CA . THR A 1 198 ? 10.391 22.75 8.414 1 98.88 198 THR A CA 1
ATOM 1561 C C . THR A 1 198 ? 9.383 21.656 8.695 1 98.88 198 THR A C 1
ATOM 1563 O O . THR A 1 198 ? 9.742 20.469 8.789 1 98.88 198 THR A O 1
ATOM 1566 N N . VAL A 1 199 ? 8.109 22.047 8.812 1 98.94 199 VAL A N 1
ATOM 1567 C CA . VAL A 1 199 ? 7.031 21.109 9.109 1 98.94 199 VAL A CA 1
ATOM 1568 C C . VAL A 1 199 ? 6.062 21.047 7.934 1 98.94 199 VAL A C 1
ATOM 1570 O O . VAL A 1 199 ? 5.625 22.078 7.426 1 98.94 199 VAL A O 1
ATOM 1573 N N . PHE A 1 200 ? 5.793 19.844 7.453 1 98.94 200 PHE A N 1
ATOM 1574 C CA . PHE A 1 200 ? 4.746 19.625 6.461 1 98.94 200 PHE A CA 1
ATOM 1575 C C . PHE A 1 200 ? 3.537 18.938 7.094 1 98.94 200 PHE A C 1
ATOM 1577 O O . PHE A 1 200 ? 3.676 17.953 7.805 1 98.94 200 PHE A O 1
ATOM 1584 N N . ASN A 1 201 ? 2.385 19.5 6.898 1 98.88 201 ASN A N 1
ATOM 1585 C CA . ASN A 1 201 ? 1.113 18.859 7.223 1 98.88 201 ASN A CA 1
ATOM 1586 C C . ASN A 1 201 ? 0.346 18.469 5.969 1 98.88 201 ASN A C 1
ATOM 1588 O O . ASN A 1 201 ? 0.149 19.281 5.066 1 98.88 201 ASN A O 1
ATOM 1592 N N . CYS A 1 202 ? -0.039 17.172 5.926 1 98.62 202 CYS A N 1
ATOM 1593 C CA . CYS A 1 202 ? -0.69 16.719 4.703 1 98.62 202 CYS A CA 1
ATOM 1594 C C . CYS A 1 202 ? -1.945 15.914 5.016 1 98.62 202 CYS A C 1
ATOM 1596 O O . CYS A 1 202 ? -2.131 15.461 6.148 1 98.62 202 CYS A O 1
ATOM 1598 N N . HIS A 1 203 ? -2.836 15.844 4.141 1 98.06 203 HIS A N 1
ATOM 1599 C CA . HIS A 1 203 ? -4.031 15.016 4.07 1 98.06 203 HIS A CA 1
ATOM 1600 C C . HIS A 1 203 ? -4.223 14.445 2.672 1 98.06 203 HIS A C 1
ATOM 1602 O O . HIS A 1 203 ? -4.93 15.023 1.848 1 98.06 203 HIS A O 1
ATOM 1608 N N . LEU A 1 204 ? -3.633 13.273 2.432 1 97.75 204 LEU A N 1
ATOM 1609 C CA . LEU A 1 204 ? -3.566 12.711 1.084 1 97.75 204 LEU A CA 1
ATOM 1610 C C . LEU A 1 204 ? -4.883 12.039 0.709 1 97.75 204 LEU A C 1
ATOM 1612 O O . LEU A 1 204 ? -5.754 11.852 1.562 1 97.75 204 LEU A O 1
ATOM 1616 N N . LYS A 1 205 ? -5.008 11.727 -0.591 1 95.62 205 LYS A N 1
ATOM 1617 C CA . LYS A 1 205 ? -6.227 11.141 -1.141 1 95.62 205 LYS A CA 1
ATOM 1618 C C . LYS A 1 205 ? -6.621 9.875 -0.379 1 95.62 205 LYS A C 1
ATOM 1620 O O . LYS A 1 205 ? -5.785 9 -0.135 1 95.62 205 LYS A O 1
ATOM 1625 N N . SER A 1 206 ? -7.891 9.844 0.04 1 92.06 206 SER A N 1
ATOM 1626 C CA . SER A 1 206 ? -8.414 8.695 0.77 1 92.06 206 SER A CA 1
ATOM 1627 C C . SER A 1 206 ? -8.391 7.438 -0.09 1 92.06 206 SER A C 1
ATOM 1629 O O . SER A 1 206 ? -8.234 7.516 -1.31 1 92.06 206 SER A O 1
ATOM 1631 N N . LYS A 1 207 ? -8.57 6.281 0.538 1 89.06 207 LYS A N 1
ATOM 1632 C CA . LYS A 1 207 ? -8.625 5.008 -0.18 1 89.06 207 LYS A CA 1
ATOM 1633 C C . LYS A 1 207 ? -9.969 4.832 -0.884 1 89.06 207 LYS A C 1
ATOM 1635 O O . LYS A 1 207 ? -10.117 3.947 -1.728 1 89.06 207 LYS A O 1
ATOM 1640 N N . LEU A 1 208 ? -10.945 5.688 -0.587 1 88.5 208 LEU A N 1
ATOM 1641 C CA . LEU A 1 208 ? -12.227 5.605 -1.281 1 88.5 208 LEU A CA 1
ATOM 1642 C C . LEU A 1 208 ? -12.031 5.707 -2.791 1 88.5 208 LEU A C 1
ATOM 1644 O O . LEU A 1 208 ? -11.344 6.609 -3.273 1 88.5 208 LEU A O 1
ATOM 1648 N N . GLY A 1 209 ? -12.68 4.855 -3.484 1 91.06 209 GLY A N 1
ATOM 1649 C CA . GLY A 1 209 ? -12.484 4.734 -4.922 1 91.06 209 GLY A CA 1
ATOM 1650 C C . GLY A 1 209 ? -12.984 5.941 -5.695 1 91.06 209 GLY A C 1
ATOM 1651 O O . GLY A 1 209 ? -13.984 6.555 -5.324 1 91.06 209 GLY A O 1
ATOM 1652 N N . GLU A 1 210 ? -12.234 6.23 -6.73 1 91.12 210 GLU A N 1
ATOM 1653 C CA . GLU A 1 210 ? -12.68 7.23 -7.703 1 91.12 210 GLU A CA 1
ATOM 1654 C C . GLU A 1 210 ? -13.438 6.582 -8.859 1 91.12 210 GLU A C 1
ATOM 1656 O O . GLU A 1 210 ? -12.859 5.809 -9.625 1 91.12 210 GLU A O 1
ATOM 1661 N N . HIS A 1 211 ? -14.656 6.945 -8.953 1 91.81 211 HIS A N 1
ATOM 1662 C CA . HIS A 1 211 ? -15.508 6.336 -9.969 1 91.81 211 HIS A CA 1
ATOM 1663 C C . HIS A 1 211 ? -15.906 7.355 -11.031 1 91.81 211 HIS A C 1
ATOM 1665 O O . HIS A 1 211 ? -16.188 8.508 -10.711 1 91.81 211 HIS A O 1
ATOM 1671 N N . VAL A 1 212 ? -15.961 6.934 -12.25 1 86.88 212 VAL A N 1
ATOM 1672 C CA . VAL A 1 212 ? -16.266 7.793 -13.383 1 86.88 212 VAL A CA 1
ATOM 1673 C C . VAL A 1 212 ? -17.781 7.93 -13.531 1 86.88 212 VAL A C 1
ATOM 1675 O O . VAL A 1 212 ? -18.516 6.934 -13.492 1 86.88 212 VAL A O 1
ATOM 1678 N N . THR A 1 213 ? -18.188 9.117 -13.633 1 88.31 213 THR A N 1
ATOM 1679 C CA . THR A 1 213 ? -19.578 9.398 -13.969 1 88.31 213 THR A CA 1
ATOM 1680 C C . THR A 1 213 ? -19.734 9.695 -15.461 1 88.31 213 THR A C 1
ATOM 1682 O O . THR A 1 213 ? -19.234 10.703 -15.945 1 88.31 213 THR A O 1
ATOM 1685 N N . PRO A 1 214 ? -20.422 8.805 -16.125 1 86.38 214 PRO A N 1
ATOM 1686 C CA . PRO A 1 214 ? -20.641 9.094 -17.547 1 86.38 214 PRO A CA 1
ATOM 1687 C C . PRO A 1 214 ? -21.406 10.398 -17.766 1 86.38 214 PRO A C 1
ATOM 1689 O O . PRO A 1 214 ? -22.141 10.844 -16.891 1 86.38 214 PRO A O 1
ATOM 1692 N N . ALA A 1 215 ? -21.172 10.977 -18.938 1 84.25 215 ALA A N 1
ATOM 1693 C CA . ALA A 1 215 ? -21.859 12.211 -19.266 1 84.25 215 ALA A CA 1
ATOM 1694 C C . ALA A 1 215 ? -23.375 12.047 -19.141 1 84.25 215 ALA A C 1
ATOM 1696 O O . ALA A 1 215 ? -23.953 11.086 -19.656 1 84.25 215 ALA A O 1
ATOM 1697 N N . GLY A 1 216 ? -23.953 12.906 -18.469 1 86.69 216 GLY A N 1
ATOM 1698 C CA . GLY A 1 216 ? -25.406 12.914 -18.359 1 86.69 216 GLY A CA 1
ATOM 1699 C C . GLY A 1 216 ? -25.906 12.102 -17.172 1 86.69 216 GLY A C 1
ATOM 1700 O O . GLY A 1 216 ? -27.094 12.164 -16.844 1 86.69 216 GLY A O 1
ATOM 1701 N N . ALA A 1 217 ? -25.031 11.328 -16.578 1 89.38 217 ALA A N 1
ATOM 1702 C CA . ALA A 1 217 ? -25.453 10.523 -15.438 1 89.38 217 ALA A CA 1
ATOM 1703 C C . ALA A 1 217 ? -25.359 11.32 -14.141 1 89.38 217 ALA A C 1
ATOM 1705 O O . ALA A 1 217 ? -24.484 12.18 -13.992 1 89.38 217 ALA A O 1
ATOM 1706 N N . ASP A 1 218 ? -26.266 11.039 -13.195 1 87.81 218 ASP A N 1
ATOM 1707 C CA . ASP A 1 218 ? -26.312 11.75 -11.922 1 87.81 218 ASP A CA 1
ATOM 1708 C C . ASP A 1 218 ? -25.25 11.211 -10.961 1 87.81 218 ASP A C 1
ATOM 1710 O O . ASP A 1 218 ? -24.844 11.914 -10.031 1 87.81 218 ASP A O 1
ATOM 1714 N N . PHE A 1 219 ? -24.891 10.031 -11.172 1 90 219 PHE A N 1
ATOM 1715 C CA . PHE A 1 219 ? -23.906 9.375 -10.32 1 90 219 PHE A CA 1
ATOM 1716 C C . PHE A 1 219 ? -23.172 8.281 -11.086 1 90 219 PHE A C 1
ATOM 1718 O O . PHE A 1 219 ? -23.641 7.809 -12.117 1 90 219 PHE A O 1
ATOM 1725 N N . PRO A 1 220 ? -21.984 7.918 -10.641 1 91.75 220 PRO A N 1
ATOM 1726 C CA . PRO A 1 220 ? -21.312 6.781 -11.273 1 91.75 220 PRO A CA 1
ATOM 1727 C C . PRO A 1 220 ? -22.047 5.461 -11.039 1 91.75 220 PRO A C 1
ATOM 1729 O O . PRO A 1 220 ? -22.438 5.152 -9.906 1 91.75 220 PRO A O 1
ATOM 1732 N N . PRO A 1 221 ? -22.141 4.684 -12 1 93.88 221 PRO A N 1
ATOM 1733 C CA . PRO A 1 221 ? -22.797 3.391 -11.844 1 93.88 221 PRO A CA 1
ATOM 1734 C C . PRO A 1 221 ? -22.188 2.537 -10.734 1 93.88 221 PRO A C 1
ATOM 1736 O O . PRO A 1 221 ? -22.906 1.82 -10.031 1 93.88 221 PRO A O 1
ATOM 1739 N N . ALA A 1 222 ? -20.922 2.668 -10.523 1 94.44 222 ALA A N 1
ATOM 1740 C CA . ALA A 1 222 ? -20.219 1.867 -9.531 1 94.44 222 ALA A CA 1
ATOM 1741 C C . ALA A 1 222 ? -20.641 2.244 -8.117 1 94.44 222 ALA A C 1
ATOM 1743 O O . ALA A 1 222 ? -20.359 1.514 -7.16 1 94.44 222 ALA A O 1
ATOM 1744 N N . SER A 1 223 ? -21.344 3.361 -7.934 1 94.12 223 SER A N 1
ATOM 1745 C CA . SER A 1 223 ? -21.781 3.791 -6.613 1 94.12 223 SER A CA 1
ATOM 1746 C C . SER A 1 223 ? -23.078 3.104 -6.219 1 94.12 223 SER A C 1
ATOM 1748 O O . SER A 1 223 ? -23.484 3.146 -5.055 1 94.12 223 SER A O 1
ATOM 1750 N N . ASP A 1 224 ? -23.797 2.531 -7.199 1 96.44 224 ASP A N 1
ATOM 1751 C CA . ASP A 1 224 ? -25.016 1.779 -6.93 1 96.44 224 ASP A CA 1
ATOM 1752 C C . ASP A 1 224 ? -24.688 0.401 -6.359 1 96.44 224 ASP A C 1
ATOM 1754 O O . ASP A 1 224 ? -24.438 -0.544 -7.105 1 96.44 224 ASP A O 1
ATOM 1758 N N . LEU A 1 225 ? -24.828 0.285 -5.086 1 96.31 225 LEU A N 1
ATOM 1759 C CA . LEU A 1 225 ? -24.438 -0.951 -4.418 1 96.31 225 LEU A CA 1
ATOM 1760 C C . LEU A 1 225 ? -25.516 -2.023 -4.59 1 96.31 225 LEU A C 1
ATOM 1762 O O . LEU A 1 225 ? -25.266 -3.205 -4.336 1 96.31 225 LEU A O 1
ATOM 1766 N N . THR A 1 226 ? -26.703 -1.646 -4.98 1 97.25 226 THR A N 1
ATOM 1767 C CA . THR A 1 226 ? -27.734 -2.639 -5.277 1 97.25 226 THR A CA 1
ATOM 1768 C C . THR A 1 226 ? -27.422 -3.357 -6.586 1 97.25 226 THR A C 1
ATOM 1770 O O . THR A 1 226 ? -28 -4.41 -6.871 1 97.25 226 THR A O 1
ATOM 1773 N N . ASN A 1 227 ? -26.656 -2.77 -7.348 1 97.12 227 ASN A N 1
ATOM 1774 C CA . ASN A 1 227 ? -26.062 -3.379 -8.539 1 97.12 227 ASN A CA 1
ATOM 1775 C C . ASN A 1 227 ? -24.547 -3.459 -8.43 1 97.12 227 ASN A C 1
ATOM 1777 O O . ASN A 1 227 ? -23.828 -2.895 -9.258 1 97.12 227 ASN A O 1
ATOM 1781 N N . TYR A 1 228 ? -24.094 -4.219 -7.504 1 97.44 228 TYR A N 1
ATOM 1782 C CA . TYR A 1 228 ? -22.703 -4.293 -7.09 1 97.44 228 TYR A CA 1
ATOM 1783 C C . TYR A 1 228 ? -21.812 -4.801 -8.227 1 97.44 228 TYR A C 1
ATOM 1785 O O . TYR A 1 228 ? -22.062 -5.875 -8.781 1 97.44 228 TYR A O 1
ATOM 1793 N N . ASP A 1 229 ? -20.891 -3.965 -8.656 1 97.62 229 ASP A N 1
ATOM 1794 C CA . ASP A 1 229 ? -19.922 -4.277 -9.711 1 97.62 229 ASP A CA 1
ATOM 1795 C C . ASP A 1 229 ? -18.5 -4.281 -9.172 1 97.62 229 ASP A C 1
ATOM 1797 O O . ASP A 1 229 ? -17.797 -3.273 -9.25 1 97.62 229 ASP A O 1
ATOM 1801 N N . PRO A 1 230 ? -18.047 -5.461 -8.688 1 97.75 230 PRO A N 1
ATOM 1802 C CA . PRO A 1 230 ? -16.75 -5.523 -8.016 1 97.75 230 PRO A CA 1
ATOM 1803 C C . PRO A 1 230 ? -15.578 -5.188 -8.945 1 97.75 230 PRO A C 1
ATOM 1805 O O . PRO A 1 230 ? -14.586 -4.598 -8.508 1 97.75 230 PRO A O 1
ATOM 1808 N N . VAL A 1 231 ? -15.672 -5.5 -10.195 1 97.56 231 VAL A N 1
ATOM 1809 C CA . VAL A 1 231 ? -14.586 -5.293 -11.141 1 97.56 231 VAL A CA 1
ATOM 1810 C C . VAL A 1 231 ? -14.414 -3.801 -11.414 1 97.56 231 VAL A C 1
ATOM 1812 O O . VAL A 1 231 ? -13.297 -3.275 -11.336 1 97.56 231 VAL A O 1
ATOM 1815 N N . THR A 1 232 ? -15.508 -3.121 -11.648 1 96.62 232 THR A N 1
ATOM 1816 C CA . THR A 1 232 ? -15.461 -1.686 -11.914 1 96.62 232 THR A CA 1
ATOM 1817 C C . THR A 1 232 ? -15.023 -0.924 -10.664 1 96.62 232 THR A C 1
ATOM 1819 O O . THR A 1 232 ? -14.266 0.041 -10.75 1 96.62 232 THR A O 1
ATOM 1822 N N . ARG A 1 233 ? -15.484 -1.355 -9.547 1 96.94 233 ARG A N 1
ATOM 1823 C CA . ARG A 1 233 ? -15.156 -0.673 -8.297 1 96.94 233 ARG A CA 1
ATOM 1824 C C . ARG A 1 233 ? -13.68 -0.835 -7.957 1 96.94 233 ARG A C 1
ATOM 1826 O O . ARG A 1 233 ? -13.062 0.072 -7.391 1 96.94 233 ARG A O 1
ATOM 1833 N N . ALA A 1 234 ? -13.086 -1.937 -8.336 1 97.44 234 ALA A N 1
ATOM 1834 C CA . ALA A 1 234 ? -11.656 -2.137 -8.133 1 97.44 234 ALA A CA 1
ATOM 1835 C C . ALA A 1 234 ? -10.836 -1.131 -8.938 1 97.44 234 ALA A C 1
ATOM 1837 O O . ALA A 1 234 ? -9.773 -0.693 -8.492 1 97.44 234 ALA A O 1
ATOM 1838 N N . LEU A 1 235 ? -11.312 -0.745 -10.094 1 96.25 235 LEU A N 1
ATOM 1839 C CA . LEU A 1 235 ? -10.641 0.287 -10.875 1 96.25 235 LEU A CA 1
ATOM 1840 C C . LEU A 1 235 ? -10.664 1.625 -10.141 1 96.25 235 LEU A C 1
ATOM 1842 O O . LEU A 1 235 ? -9.719 2.41 -10.242 1 96.25 235 LEU A O 1
ATOM 1846 N N . GLY A 1 236 ? -11.766 1.866 -9.461 1 96.06 236 GLY A N 1
ATOM 1847 C CA . GLY A 1 236 ? -11.836 3.068 -8.648 1 96.06 236 GLY A CA 1
ATOM 1848 C C . GLY A 1 236 ? -10.758 3.135 -7.582 1 96.06 236 GLY A C 1
ATOM 1849 O O . GLY A 1 236 ? -10.172 4.191 -7.352 1 96.06 236 GLY A O 1
ATOM 1850 N N . SER A 1 237 ? -10.516 1.97 -6.98 1 96.25 237 SER A N 1
ATOM 1851 C CA . SER A 1 237 ? -9.461 1.889 -5.969 1 96.25 237 SER A CA 1
ATOM 1852 C C . SER A 1 237 ? -8.094 2.17 -6.574 1 96.25 237 SER A C 1
ATOM 1854 O O . SER A 1 237 ? -7.266 2.852 -5.961 1 96.25 237 SER A O 1
ATOM 1856 N N . LEU A 1 238 ? -7.883 1.644 -7.723 1 97.44 238 LEU A N 1
ATOM 1857 C CA . LEU A 1 238 ? -6.629 1.874 -8.438 1 97.44 238 LEU A CA 1
ATOM 1858 C C . LEU A 1 238 ? -6.438 3.357 -8.734 1 97.44 238 LEU A C 1
ATOM 1860 O O . LEU A 1 238 ? -5.359 3.906 -8.5 1 97.44 238 LEU A O 1
ATOM 1864 N N . ARG A 1 239 ? -7.449 4.027 -9.188 1 95.94 239 ARG A N 1
ATOM 1865 C CA . ARG A 1 239 ? -7.375 5.445 -9.516 1 95.94 239 ARG A CA 1
ATOM 1866 C C . ARG A 1 239 ? -7.062 6.277 -8.273 1 95.94 239 ARG A C 1
ATOM 1868 O O . ARG A 1 239 ? -6.23 7.188 -8.328 1 95.94 239 ARG A O 1
ATOM 1875 N N . ALA A 1 240 ? -7.746 5.945 -7.215 1 95.69 240 ALA A N 1
ATOM 1876 C CA . ALA A 1 240 ? -7.516 6.66 -5.965 1 95.69 240 ALA A CA 1
ATOM 1877 C C . ALA A 1 240 ? -6.078 6.473 -5.48 1 95.69 240 ALA A C 1
ATOM 1879 O O . ALA A 1 240 ? -5.441 7.426 -5.027 1 95.69 240 ALA A O 1
ATOM 1880 N N . ALA A 1 241 ? -5.578 5.285 -5.602 1 97 241 ALA A N 1
ATOM 1881 C CA . ALA A 1 241 ? -4.215 4.984 -5.168 1 97 241 ALA A CA 1
ATOM 1882 C C . ALA A 1 241 ? -3.193 5.738 -6.012 1 97 241 ALA A C 1
ATOM 1884 O O . ALA A 1 241 ? -2.205 6.254 -5.488 1 97 241 ALA A O 1
ATOM 1885 N N . LEU A 1 242 ? -3.438 5.758 -7.293 1 97.19 242 LEU A N 1
ATOM 1886 C CA . LEU A 1 242 ? -2.535 6.492 -8.172 1 97.19 242 LEU A CA 1
ATOM 1887 C C . LEU A 1 242 ? -2.477 7.965 -7.785 1 97.19 242 LEU A C 1
ATOM 1889 O O . LEU A 1 242 ? -1.393 8.547 -7.691 1 97.19 242 LEU A O 1
ATOM 1893 N N . ARG A 1 243 ? -3.576 8.539 -7.57 1 96.31 243 ARG A N 1
ATOM 1894 C CA . ARG A 1 243 ? -3.615 9.938 -7.164 1 96.31 243 ARG A CA 1
ATOM 1895 C C . ARG A 1 243 ? -2.893 10.148 -5.836 1 96.31 243 ARG A C 1
ATOM 1897 O O . ARG A 1 243 ? -2.131 11.102 -5.68 1 96.31 243 ARG A O 1
ATOM 1904 N N . ARG A 1 244 ? -3.174 9.281 -4.906 1 97.12 244 ARG A N 1
ATOM 1905 C CA . ARG A 1 244 ? -2.514 9.359 -3.607 1 97.12 244 ARG A CA 1
ATOM 1906 C C . ARG A 1 244 ? -0.998 9.305 -3.758 1 97.12 244 ARG A C 1
ATOM 1908 O O . ARG A 1 244 ? -0.278 10.086 -3.135 1 97.12 244 ARG A O 1
ATOM 1915 N N . MET A 1 245 ? -0.52 8.406 -4.586 1 98 245 MET A N 1
ATOM 1916 C CA . MET A 1 245 ? 0.919 8.273 -4.801 1 98 245 MET A CA 1
ATOM 1917 C C . MET A 1 245 ? 1.48 9.508 -5.5 1 98 245 MET A C 1
ATOM 1919 O O . MET A 1 245 ? 2.598 9.938 -5.203 1 98 245 MET A O 1
ATOM 1923 N N . ALA A 1 246 ? 0.744 10.047 -6.422 1 97.62 246 ALA A N 1
ATOM 1924 C CA . ALA A 1 246 ? 1.189 11.258 -7.105 1 97.62 246 ALA A CA 1
ATOM 1925 C C . ALA A 1 246 ? 1.285 12.43 -6.137 1 97.62 246 ALA A C 1
ATOM 1927 O O . ALA A 1 246 ? 2.234 13.219 -6.195 1 97.62 246 ALA A O 1
ATOM 1928 N N . GLU A 1 247 ? 0.315 12.555 -5.293 1 98.19 247 GLU A N 1
ATOM 1929 C CA . GLU A 1 247 ? 0.365 13.594 -4.262 1 98.19 247 GLU A CA 1
ATOM 1930 C C . GLU A 1 247 ? 1.54 13.367 -3.316 1 98.19 247 GLU A C 1
ATOM 1932 O O . GLU A 1 247 ? 2.213 14.32 -2.918 1 98.19 247 GLU A O 1
ATOM 1937 N N . ALA A 1 248 ? 1.746 12.125 -2.973 1 98.62 248 ALA A N 1
ATOM 1938 C CA . ALA A 1 248 ? 2.912 11.773 -2.168 1 98.62 248 ALA A CA 1
ATOM 1939 C C . ALA A 1 248 ? 4.203 12.203 -2.852 1 98.62 248 ALA A C 1
ATOM 1941 O O . ALA A 1 248 ? 5.133 12.68 -2.195 1 98.62 248 ALA A O 1
ATOM 1942 N N . TRP A 1 249 ? 4.258 12.07 -4.09 1 98.44 249 TRP A N 1
ATOM 1943 C CA . TRP A 1 249 ? 5.449 12.445 -4.844 1 98.44 249 TRP A CA 1
ATOM 1944 C C . TRP A 1 249 ? 5.676 13.945 -4.793 1 98.44 249 TRP A C 1
ATOM 1946 O O . TRP A 1 249 ? 6.812 14.406 -4.648 1 98.44 249 TRP A O 1
ATOM 1956 N N . VAL A 1 250 ? 4.605 14.68 -4.945 1 98.5 250 VAL A N 1
ATOM 1957 C CA . VAL A 1 250 ? 4.727 16.125 -4.836 1 98.5 250 VAL A CA 1
ATOM 1958 C C . VAL A 1 250 ? 5.297 16.5 -3.467 1 98.5 250 VAL A C 1
ATOM 1960 O O . VAL A 1 250 ? 6.207 17.328 -3.367 1 98.5 250 VAL A O 1
ATOM 1963 N N . LEU A 1 251 ? 4.762 15.898 -2.457 1 98.81 251 LEU A N 1
ATOM 1964 C CA . LEU A 1 251 ? 5.266 16.125 -1.104 1 98.81 251 LEU A CA 1
ATOM 1965 C C . LEU A 1 251 ? 6.742 15.742 -1.004 1 98.81 251 LEU A C 1
ATOM 1967 O O . LEU A 1 251 ? 7.535 16.484 -0.428 1 98.81 251 LEU A O 1
ATOM 1971 N N . ARG A 1 252 ? 7.145 14.602 -1.563 1 98.81 252 ARG A N 1
ATOM 1972 C CA . ARG A 1 252 ? 8.523 14.133 -1.552 1 98.81 252 ARG A CA 1
ATOM 1973 C C . ARG A 1 252 ? 9.453 15.164 -2.197 1 98.81 252 ARG A C 1
ATOM 1975 O O . ARG A 1 252 ? 10.539 15.438 -1.681 1 98.81 252 ARG A O 1
ATOM 1982 N N . ARG A 1 253 ? 9.023 15.688 -3.307 1 98.44 253 ARG A N 1
ATOM 1983 C CA . ARG A 1 253 ? 9.805 16.703 -4 1 98.44 253 ARG A CA 1
ATOM 1984 C C . ARG A 1 253 ? 10.062 17.906 -3.094 1 98.44 253 ARG A C 1
ATOM 1986 O O . ARG A 1 253 ? 11.188 18.406 -3.027 1 98.44 253 ARG A O 1
ATOM 1993 N N . GLU A 1 254 ? 9.031 18.359 -2.377 1 98.62 254 GLU A N 1
ATOM 1994 C CA . GLU A 1 254 ? 9.172 19.484 -1.464 1 98.62 254 GLU A CA 1
ATOM 1995 C C . GLU A 1 254 ? 10.07 19.141 -0.284 1 98.62 254 GLU A C 1
ATOM 1997 O O . GLU A 1 254 ? 10.859 19.969 0.173 1 98.62 254 GLU A O 1
ATOM 2002 N N . ILE A 1 255 ? 9.969 17.938 0.214 1 98.88 255 ILE A N 1
ATOM 2003 C CA . ILE A 1 255 ? 10.805 17.453 1.312 1 98.88 255 ILE A CA 1
ATOM 2004 C C . ILE A 1 255 ? 12.273 17.484 0.9 1 98.88 255 ILE A C 1
ATOM 2006 O O . ILE A 1 255 ? 13.117 18.016 1.629 1 98.88 255 ILE A O 1
ATOM 2010 N N . ILE A 1 256 ? 12.547 16.953 -0.245 1 98.81 256 ILE A N 1
ATOM 2011 C CA . ILE A 1 256 ? 13.922 16.859 -0.719 1 98.81 256 ILE A CA 1
ATOM 2012 C C . ILE A 1 256 ? 14.492 18.25 -0.924 1 98.81 256 ILE A C 1
ATOM 2014 O O . ILE A 1 256 ? 15.664 18.516 -0.613 1 98.81 256 ILE A O 1
ATOM 2018 N N . ALA A 1 257 ? 13.664 19.156 -1.458 1 98.69 257 ALA A N 1
ATOM 2019 C CA . ALA A 1 257 ? 14.117 20.547 -1.626 1 98.69 257 ALA A CA 1
ATOM 2020 C C . ALA A 1 257 ? 14.562 21.141 -0.295 1 98.69 257 ALA A C 1
ATOM 2022 O O . ALA A 1 257 ? 15.594 21.828 -0.228 1 98.69 257 ALA A O 1
ATOM 2023 N N . GLU A 1 258 ? 13.852 20.922 0.763 1 98.75 258 GLU A N 1
ATOM 2024 C CA . GLU A 1 258 ? 14.203 21.438 2.084 1 98.75 258 GLU A CA 1
ATOM 2025 C C . GLU A 1 258 ? 15.469 20.766 2.613 1 98.75 258 GLU A C 1
ATOM 2027 O O . GLU A 1 258 ? 16.359 21.422 3.158 1 98.75 258 GLU A O 1
ATOM 2032 N N . LEU A 1 259 ? 15.539 19.453 2.471 1 98.69 259 LEU A N 1
ATOM 2033 C CA . LEU A 1 259 ? 16.703 18.734 2.945 1 98.69 259 LEU A CA 1
ATOM 2034 C C . LEU A 1 259 ? 17.969 19.172 2.205 1 98.69 259 LEU A C 1
ATOM 2036 O O . LEU A 1 259 ? 19.031 19.328 2.812 1 98.69 259 LEU A O 1
ATOM 2040 N N . ASP A 1 260 ? 17.844 19.391 0.916 1 98.25 260 ASP A N 1
ATOM 2041 C CA . ASP A 1 260 ? 18.969 19.859 0.109 1 98.25 260 ASP A CA 1
ATOM 2042 C C . ASP A 1 260 ? 19.422 21.234 0.559 1 98.25 260 ASP A C 1
ATOM 2044 O O . ASP A 1 260 ? 20.609 21.578 0.443 1 98.25 260 ASP A O 1
ATOM 2048 N N . ALA A 1 261 ? 18.5 21.984 1.062 1 98.06 261 ALA A N 1
ATOM 2049 C CA . ALA A 1 261 ? 18.828 23.328 1.566 1 98.06 261 ALA A CA 1
ATOM 2050 C C . ALA A 1 261 ? 19.406 23.25 2.975 1 98.06 261 ALA A C 1
ATOM 2052 O O . ALA A 1 261 ? 19.75 24.281 3.566 1 98.06 261 ALA A O 1
ATOM 2053 N N . GLY A 1 262 ? 19.484 22.078 3.594 1 96.94 262 GLY A N 1
ATOM 2054 C CA . GLY A 1 262 ? 20.094 21.875 4.898 1 96.94 262 GLY A CA 1
ATOM 2055 C C . GLY A 1 262 ? 19.109 22 6.043 1 96.94 262 GLY A C 1
ATOM 2056 O O . GLY A 1 262 ? 19.516 22.047 7.211 1 96.94 262 GLY A O 1
ATOM 2057 N N . ASN A 1 263 ? 17.828 22.062 5.754 1 98.25 263 ASN A N 1
ATOM 2058 C CA . ASN A 1 263 ? 16.812 22.25 6.781 1 98.25 263 ASN A CA 1
ATOM 2059 C C . ASN A 1 263 ? 16.328 20.906 7.332 1 98.25 263 ASN A C 1
ATOM 2061 O O . ASN A 1 263 ? 16.016 19.984 6.57 1 98.25 263 ASN A O 1
ATOM 2065 N N . PRO A 1 264 ? 16.266 20.781 8.695 1 98.62 264 PRO A N 1
ATOM 2066 C CA . PRO A 1 264 ? 15.57 19.609 9.25 1 98.62 264 PRO A CA 1
ATOM 2067 C C . PRO A 1 264 ? 14.078 19.594 8.922 1 98.62 264 PRO A C 1
ATOM 2069 O O . PRO A 1 264 ? 13.453 20.656 8.844 1 98.62 264 PRO A O 1
ATOM 2072 N N . VAL A 1 265 ? 13.555 18.406 8.758 1 98.88 265 VAL A N 1
ATOM 2073 C CA . VAL A 1 265 ? 12.188 18.297 8.266 1 98.88 265 VAL A CA 1
ATOM 2074 C C . VAL A 1 265 ? 11.398 17.328 9.148 1 98.88 265 VAL A C 1
ATOM 2076 O O . VAL A 1 265 ? 11.906 16.281 9.539 1 98.88 265 VAL A O 1
ATOM 2079 N N . MET A 1 266 ? 10.188 17.703 9.492 1 98.88 266 MET A N 1
ATOM 2080 C CA . MET A 1 266 ? 9.156 16.828 10.031 1 98.88 266 MET A CA 1
ATOM 2081 C C . MET A 1 266 ? 7.906 16.844 9.156 1 98.88 266 MET A C 1
ATOM 2083 O O . MET A 1 266 ? 7.492 17.906 8.68 1 98.88 266 MET A O 1
ATOM 2087 N N . VAL A 1 267 ? 7.387 15.68 8.844 1 98.88 267 VAL A N 1
ATOM 2088 C CA . VAL A 1 267 ? 6.164 15.539 8.062 1 98.88 267 VAL A CA 1
ATOM 2089 C C . VAL A 1 267 ? 5.102 14.82 8.891 1 98.88 267 VAL A C 1
ATOM 2091 O O . VAL A 1 267 ? 5.379 13.781 9.508 1 98.88 267 VAL A O 1
ATOM 2094 N N . LEU A 1 268 ? 3.91 15.359 8.945 1 98.06 268 LEU A N 1
ATOM 2095 C CA . LEU A 1 268 ? 2.852 14.695 9.695 1 98.06 268 LEU A CA 1
ATOM 2096 C C . LEU A 1 268 ? 1.505 14.867 9 1 98.06 268 LEU A C 1
ATOM 2098 O O . LEU A 1 268 ? 1.369 15.695 8.094 1 98.06 268 LEU A O 1
ATOM 2102 N N . GLY A 1 269 ? 0.558 14.078 9.398 1 97.62 269 GLY A N 1
ATOM 2103 C CA . GLY A 1 269 ? -0.812 14.195 8.922 1 97.62 269 GLY A CA 1
ATOM 2104 C C . GLY A 1 269 ? -1.468 12.859 8.641 1 97.62 269 GLY A C 1
ATOM 2105 O O . GLY A 1 269 ? -1.093 11.844 9.227 1 97.62 269 GLY A O 1
ATOM 2106 N N . ASP A 1 270 ? -2.539 12.961 7.898 1 95.19 270 ASP A N 1
ATOM 2107 C CA . ASP A 1 270 ? -3.273 11.781 7.434 1 95.19 270 ASP A CA 1
ATOM 2108 C C . ASP A 1 270 ? -2.793 11.352 6.051 1 95.19 270 ASP A C 1
ATOM 2110 O O . ASP A 1 270 ? -3.172 11.938 5.039 1 95.19 270 ASP A O 1
ATOM 2114 N N . PHE A 1 271 ? -2.014 10.281 6.043 1 95.88 271 PHE A N 1
ATOM 2115 C CA . PHE A 1 271 ? -1.417 9.789 4.805 1 95.88 271 PHE A CA 1
ATOM 2116 C C . PHE A 1 271 ? -2.398 8.906 4.043 1 95.88 271 PHE A C 1
ATOM 2118 O O . PHE A 1 271 ? -2.178 8.594 2.871 1 95.88 271 PHE A O 1
ATOM 2125 N N . ASN A 1 272 ? -3.439 8.508 4.691 1 93.06 272 ASN A N 1
ATOM 2126 C CA . ASN A 1 272 ? -4.484 7.629 4.176 1 93.06 272 ASN A CA 1
ATOM 2127 C C . ASN A 1 272 ? -3.906 6.32 3.641 1 93.06 272 ASN A C 1
ATOM 2129 O O . ASN A 1 272 ? -4.426 5.754 2.678 1 93.06 272 ASN A O 1
ATOM 2133 N N . ASP A 1 273 ? -2.848 5.871 4.125 1 90 273 ASP A N 1
ATOM 2134 C CA . ASP A 1 273 ? -2.186 4.617 3.779 1 90 273 ASP A CA 1
ATOM 2135 C C . ASP A 1 273 ? -1.275 4.148 4.91 1 90 273 ASP A C 1
ATOM 2137 O O . ASP A 1 273 ? -0.881 4.941 5.766 1 90 273 ASP A O 1
ATOM 2141 N N . GLY A 1 274 ? -0.993 2.906 4.922 1 83.12 274 GLY A N 1
ATOM 2142 C CA . GLY A 1 274 ? -0.111 2.361 5.941 1 83.12 274 GLY A CA 1
ATOM 2143 C C . GLY A 1 274 ? 1.352 2.68 5.699 1 83.12 274 GLY A C 1
ATOM 2144 O O . GLY A 1 274 ? 1.709 3.215 4.645 1 83.12 274 GLY A O 1
ATOM 2145 N N . GLU A 1 275 ? 2.141 2.289 6.645 1 80.5 275 GLU A N 1
ATOM 2146 C CA . GLU A 1 275 ? 3.559 2.631 6.633 1 80.5 275 GLU A CA 1
ATOM 2147 C C . GLU A 1 275 ? 4.293 1.896 5.512 1 80.5 275 GLU A C 1
ATOM 2149 O O . GLU A 1 275 ? 5.293 2.393 4.992 1 80.5 275 GLU A O 1
ATOM 2154 N N . HIS A 1 276 ? 3.742 0.757 5.016 1 83.75 276 HIS A N 1
ATOM 2155 C CA . HIS A 1 276 ? 4.465 -0.03 4.02 1 83.75 276 HIS A CA 1
ATOM 2156 C C . HIS A 1 276 ? 3.871 0.159 2.629 1 83.75 276 HIS A C 1
ATOM 2158 O O . HIS A 1 276 ? 4.293 -0.497 1.675 1 83.75 276 HIS A O 1
ATOM 2164 N N . ALA A 1 277 ? 2.914 0.986 2.637 1 90.19 277 ALA A N 1
ATOM 2165 C CA . ALA A 1 277 ? 2.348 1.309 1.329 1 90.19 277 ALA A CA 1
ATOM 2166 C C . ALA A 1 277 ? 3.342 2.094 0.479 1 90.19 277 ALA A C 1
ATOM 2168 O O . ALA A 1 277 ? 4.176 2.832 1.01 1 90.19 277 ALA A O 1
ATOM 2169 N N . VAL A 1 278 ? 3.223 1.991 -0.799 1 94.69 278 VAL A N 1
ATOM 2170 C CA . VAL A 1 278 ? 4.137 2.654 -1.722 1 94.69 278 VAL A CA 1
ATOM 2171 C C . VAL A 1 278 ? 4.043 4.168 -1.545 1 94.69 278 VAL A C 1
ATOM 2173 O O . VAL A 1 278 ? 5.051 4.871 -1.611 1 94.69 278 VAL A O 1
ATOM 2176 N N . SER A 1 279 ? 2.836 4.711 -1.322 1 96.69 279 SER A N 1
ATOM 2177 C CA . SER A 1 279 ? 2.686 6.145 -1.091 1 96.69 279 SER A CA 1
ATOM 2178 C C . SER A 1 279 ? 3.527 6.605 0.094 1 96.69 279 SER A C 1
ATOM 2180 O O . SER A 1 279 ? 4.219 7.625 0.012 1 96.69 279 SER A O 1
ATOM 2182 N N . SER A 1 280 ? 3.529 5.855 1.184 1 94.88 280 SER A N 1
ATOM 2183 C CA . SER A 1 280 ? 4.328 6.176 2.363 1 94.88 280 SER A CA 1
ATOM 2184 C C . SER A 1 280 ? 5.816 6.02 2.084 1 94.88 280 SER A C 1
ATOM 2186 O O . SER A 1 280 ? 6.629 6.824 2.547 1 94.88 280 SER A O 1
ATOM 2188 N N . GLU A 1 281 ? 6.148 5.035 1.319 1 95.5 281 GLU A N 1
ATOM 2189 C CA . GLU A 1 281 ? 7.547 4.809 0.965 1 95.5 281 GLU A CA 1
ATOM 2190 C C . GLU A 1 281 ? 8.078 5.934 0.078 1 95.5 281 GLU A C 1
ATOM 2192 O O . GLU A 1 281 ? 9.25 6.312 0.181 1 95.5 281 GLU A O 1
ATOM 2197 N N . ILE A 1 282 ? 7.234 6.406 -0.789 1 98.12 282 ILE A N 1
ATOM 2198 C CA . ILE A 1 282 ? 7.598 7.555 -1.612 1 98.12 282 ILE A CA 1
ATOM 2199 C C . ILE A 1 282 ? 7.969 8.734 -0.717 1 98.12 282 ILE A C 1
ATOM 2201 O O . ILE A 1 282 ? 8.984 9.398 -0.939 1 98.12 282 ILE A O 1
ATOM 2205 N N . ILE A 1 283 ? 7.23 8.938 0.306 1 98.5 283 ILE A N 1
ATOM 2206 C CA . ILE A 1 283 ? 7.422 10.078 1.195 1 98.5 283 ILE A CA 1
ATOM 2207 C C . ILE A 1 283 ? 8.68 9.867 2.037 1 98.5 283 ILE A C 1
ATOM 2209 O O . ILE A 1 283 ? 9.516 10.773 2.148 1 98.5 283 ILE A O 1
ATOM 2213 N N . SER A 1 284 ? 8.859 8.703 2.619 1 97.62 284 SER A N 1
ATOM 2214 C CA . SER A 1 284 ? 9.938 8.445 3.566 1 97.62 284 SER A CA 1
ATOM 2215 C C . SER A 1 284 ? 11.273 8.281 2.852 1 97.62 284 SER A C 1
ATOM 2217 O O . SER A 1 284 ? 12.328 8.57 3.422 1 97.62 284 SER A O 1
ATOM 2219 N N . GLY A 1 285 ? 11.211 7.805 1.62 1 97.44 285 GLY A N 1
ATOM 2220 C CA . GLY A 1 285 ? 12.438 7.609 0.865 1 97.44 285 GLY A CA 1
ATOM 2221 C C . GLY A 1 285 ? 12.984 6.199 0.98 1 97.44 285 GLY A C 1
ATOM 2222 O O . GLY A 1 285 ? 12.43 5.363 1.691 1 97.44 285 GLY A O 1
ATOM 2223 N N . GLU A 1 286 ? 14.07 5.969 0.3 1 95.75 286 GLU A N 1
ATOM 2224 C CA . GLU A 1 286 ? 14.68 4.648 0.187 1 95.75 286 GLU A CA 1
ATOM 2225 C C . GLU A 1 286 ? 15.555 4.336 1.399 1 95.75 286 GLU A C 1
ATOM 2227 O O . GLU A 1 286 ? 16.031 5.246 2.078 1 95.75 286 GLU A O 1
ATOM 2232 N N . THR A 1 287 ? 15.711 3.078 1.673 1 94 287 THR A N 1
ATOM 2233 C CA . THR A 1 287 ? 16.656 2.566 2.65 1 94 287 THR A CA 1
ATOM 2234 C C . THR A 1 287 ? 17.906 2.008 1.956 1 94 287 THR A C 1
ATOM 2236 O O . THR A 1 287 ? 17.797 1.261 0.981 1 94 287 THR A O 1
ATOM 2239 N N . PRO A 1 288 ? 19.031 2.371 2.443 1 94.19 288 PRO A N 1
ATOM 2240 C CA . PRO A 1 288 ? 20.234 1.863 1.784 1 94.19 288 PRO A CA 1
ATOM 2241 C C . PRO A 1 288 ? 20.391 0.351 1.927 1 94.19 288 PRO A C 1
ATOM 2243 O O . PRO A 1 288 ? 19.984 -0.224 2.938 1 94.19 288 PRO A O 1
ATOM 2246 N N . PHE A 1 289 ? 21 -0.17 0.907 1 90.06 289 PHE A N 1
ATOM 2247 C CA . PHE A 1 289 ? 21.422 -1.562 0.96 1 90.06 289 PHE A CA 1
ATOM 2248 C C . PHE A 1 289 ? 22.594 -1.732 1.929 1 90.06 289 PHE A C 1
ATOM 2250 O O . PHE A 1 289 ? 23.297 -0.768 2.238 1 90.06 289 PHE A O 1
ATOM 2257 N N . LYS A 1 290 ? 22.766 -2.908 2.314 1 88 290 LYS A N 1
ATOM 2258 C CA . LYS A 1 290 ? 23.781 -3.197 3.32 1 88 290 LYS A CA 1
ATOM 2259 C C . LYS A 1 290 ? 25.172 -2.816 2.82 1 88 290 LYS A C 1
ATOM 2261 O O . LYS A 1 290 ? 25.969 -2.258 3.57 1 88 290 LYS A O 1
ATOM 2266 N N . ASN A 1 291 ? 25.469 -3.217 1.579 1 92.94 291 ASN A N 1
ATOM 2267 C CA . ASN A 1 291 ? 26.766 -2.924 0.99 1 92.94 291 ASN A CA 1
ATOM 2268 C C . ASN A 1 291 ? 26.703 -2.869 -0.533 1 92.94 291 ASN A C 1
ATOM 2270 O O . ASN A 1 291 ? 26.656 -3.908 -1.194 1 92.94 291 ASN A O 1
ATOM 2274 N N . TYR A 1 292 ? 26.812 -1.689 -1.077 1 93.75 292 TYR A N 1
ATOM 2275 C CA . TYR A 1 292 ? 26.672 -1.494 -2.516 1 93.75 292 TYR A CA 1
ATOM 2276 C C . TYR A 1 292 ? 27.891 -2.01 -3.258 1 93.75 292 TYR A C 1
ATOM 2278 O O . TYR A 1 292 ? 27.844 -2.234 -4.469 1 93.75 292 TYR A O 1
ATOM 2286 N N . ALA A 1 293 ? 28.969 -2.193 -2.539 1 94.25 293 ALA A N 1
ATOM 2287 C CA . ALA A 1 293 ? 30.172 -2.73 -3.18 1 94.25 293 ALA A CA 1
ATOM 2288 C C . ALA A 1 293 ? 29.969 -4.184 -3.594 1 94.25 293 ALA A C 1
ATOM 2290 O O . ALA A 1 293 ? 30.766 -4.734 -4.359 1 94.25 293 ALA A O 1
ATOM 2291 N N . TRP A 1 294 ? 28.906 -4.746 -3.076 1 89.31 294 TRP A N 1
ATOM 2292 C CA . TRP A 1 294 ? 28.562 -6.117 -3.432 1 89.31 294 TRP A CA 1
ATOM 2293 C C . TRP A 1 294 ? 27.719 -6.156 -4.699 1 89.31 294 TRP A C 1
ATOM 2295 O O . TRP A 1 294 ? 27.453 -7.23 -5.25 1 89.31 294 TRP A O 1
ATOM 2305 N N . MET A 1 295 ? 27.359 -5.047 -5.25 1 90.44 295 MET A N 1
ATOM 2306 C CA . MET A 1 295 ? 26.422 -4.965 -6.359 1 90.44 295 MET A CA 1
ATOM 2307 C C . MET A 1 295 ? 27.125 -4.562 -7.648 1 90.44 295 MET A C 1
ATOM 2309 O O . MET A 1 295 ? 28.125 -3.828 -7.613 1 90.44 295 MET A O 1
ATOM 2313 N N . LEU A 1 296 ? 26.531 -5.055 -8.719 1 91.06 296 LEU A N 1
ATOM 2314 C CA . LEU A 1 296 ? 27 -4.586 -10.016 1 91.06 296 LEU A CA 1
ATOM 2315 C C . LEU A 1 296 ? 26.656 -3.115 -10.227 1 91.06 296 LEU A C 1
ATOM 2317 O O . LEU A 1 296 ? 25.562 -2.678 -9.859 1 91.06 296 LEU A O 1
ATOM 2321 N N . ARG A 1 297 ? 27.562 -2.441 -10.883 1 92.94 297 ARG A N 1
ATOM 2322 C CA . ARG A 1 297 ? 27.312 -1.046 -11.227 1 92.94 297 ARG A CA 1
ATOM 2323 C C . ARG A 1 297 ? 26.219 -0.935 -12.297 1 92.94 297 ARG A C 1
ATOM 2325 O O . ARG A 1 297 ? 26.016 -1.872 -13.07 1 92.94 297 ARG A O 1
ATOM 2332 N N . HIS A 1 298 ? 25.625 0.219 -12.32 1 88.88 298 HIS A N 1
ATOM 2333 C CA . HIS A 1 298 ? 24.594 0.505 -13.32 1 88.88 298 HIS A CA 1
ATOM 2334 C C . HIS A 1 298 ? 25.156 0.415 -14.734 1 88.88 298 HIS A C 1
ATOM 2336 O O . HIS A 1 298 ? 24.438 0.085 -15.68 1 88.88 298 HIS A O 1
ATOM 2342 N N . ASP A 1 299 ? 26.438 0.653 -14.898 1 91.75 299 ASP A N 1
ATOM 2343 C CA . ASP A 1 299 ? 27.094 0.662 -16.203 1 91.75 299 ASP A CA 1
ATOM 2344 C C . ASP A 1 299 ? 28.078 -0.494 -16.328 1 91.75 299 ASP A C 1
ATOM 2346 O O . ASP A 1 299 ? 29.062 -0.4 -17.078 1 91.75 299 ASP A O 1
ATOM 2350 N N . ALA A 1 300 ? 27.812 -1.538 -15.602 1 93.19 300 ALA A N 1
ATOM 2351 C CA . ALA A 1 300 ? 28.734 -2.672 -15.602 1 93.19 300 ALA A CA 1
ATOM 2352 C C . ALA A 1 300 ? 28.906 -3.246 -17 1 93.19 300 ALA A C 1
ATOM 2354 O O . ALA A 1 300 ? 27.922 -3.449 -17.719 1 93.19 300 ALA A O 1
ATOM 2355 N N . GLN A 1 301 ? 30.156 -3.475 -17.422 1 92.62 301 GLN A N 1
ATOM 2356 C CA . GLN A 1 301 ? 30.484 -4.105 -18.703 1 92.62 301 GLN A CA 1
ATOM 2357 C C . GLN A 1 301 ? 31 -5.527 -18.5 1 92.62 301 GLN A C 1
ATOM 2359 O O . GLN A 1 301 ? 31.031 -6.32 -19.438 1 92.62 301 GLN A O 1
ATOM 2364 N N . THR A 1 302 ? 31.406 -5.82 -17.266 1 93.5 302 THR A N 1
ATOM 2365 C CA . THR A 1 302 ? 31.875 -7.145 -16.875 1 93.5 302 THR A CA 1
ATOM 2366 C C . THR A 1 302 ? 31.266 -7.551 -15.539 1 93.5 302 THR A C 1
ATOM 2368 O O . THR A 1 302 ? 30.781 -6.703 -14.789 1 93.5 302 THR A O 1
ATOM 2371 N N . PRO A 1 303 ? 31.312 -8.773 -15.148 1 91 303 PRO A N 1
ATOM 2372 C CA . PRO A 1 303 ? 30.766 -9.234 -13.867 1 91 303 PRO A CA 1
ATOM 2373 C C . PRO A 1 303 ? 31.531 -8.695 -12.664 1 91 303 PRO A C 1
ATOM 2375 O O . PRO A 1 303 ? 31.078 -8.836 -11.523 1 91 303 PRO A O 1
ATOM 2378 N N . ARG A 1 304 ? 32.656 -8.078 -12.906 1 92.44 304 ARG A N 1
ATOM 2379 C CA . ARG A 1 304 ? 33.5 -7.582 -11.82 1 92.44 304 ARG A CA 1
ATOM 2380 C C . ARG A 1 304 ? 33.281 -6.086 -11.602 1 92.44 304 ARG A C 1
ATOM 2382 O O . ARG A 1 304 ? 33.844 -5.504 -10.672 1 92.44 304 ARG A O 1
ATOM 2389 N N . ASP A 1 305 ? 32.469 -5.52 -12.516 1 94.81 305 ASP A N 1
ATOM 2390 C CA . ASP A 1 305 ? 32.25 -4.078 -12.414 1 94.81 305 ASP A CA 1
ATOM 2391 C C . ASP A 1 305 ? 31.281 -3.74 -11.305 1 94.81 305 ASP A C 1
ATOM 2393 O O . ASP A 1 305 ? 30.094 -3.521 -11.562 1 94.81 305 ASP A O 1
ATOM 2397 N N . ARG A 1 306 ? 31.812 -3.641 -10.094 1 94.56 306 ARG A N 1
ATOM 2398 C CA . ARG A 1 306 ? 31.031 -3.326 -8.898 1 94.56 306 ARG A CA 1
ATOM 2399 C C . ARG A 1 306 ? 31.328 -1.916 -8.398 1 94.56 306 ARG A C 1
ATOM 2401 O O . ARG A 1 306 ? 32.281 -1.287 -8.852 1 94.56 306 ARG A O 1
ATOM 2408 N N . TYR A 1 307 ? 30.469 -1.398 -7.523 1 96.06 307 TYR A N 1
ATOM 2409 C CA . TYR A 1 307 ? 30.781 -0.129 -6.875 1 96.06 307 TYR A CA 1
ATOM 2410 C C . TYR A 1 307 ? 32 -0.261 -5.984 1 96.06 307 TYR A C 1
ATOM 2412 O O . TYR A 1 307 ? 32.25 -1.319 -5.402 1 96.06 307 TYR A O 1
ATOM 2420 N N . SER A 1 308 ? 32.844 0.775 -5.902 1 97.19 308 SER A N 1
ATOM 2421 C CA . SER A 1 308 ? 33.969 0.783 -4.988 1 97.19 308 SER A CA 1
ATOM 2422 C C . SER A 1 308 ? 33.531 0.997 -3.547 1 97.19 308 SER A C 1
ATOM 2424 O O . SER A 1 308 ? 32.375 1.365 -3.301 1 97.19 308 SER A O 1
ATOM 2426 N N . ASP A 1 309 ? 34.406 0.749 -2.672 1 97.38 309 ASP A N 1
ATOM 2427 C CA . ASP A 1 309 ? 34.125 1.01 -1.265 1 97.38 309 ASP A CA 1
ATOM 2428 C C . ASP A 1 309 ? 33.812 2.484 -1.034 1 97.38 309 ASP A C 1
ATOM 2430 O O . ASP A 1 309 ? 32.906 2.812 -0.25 1 97.38 309 ASP A O 1
ATOM 2434 N N . ALA A 1 310 ? 34.562 3.301 -1.708 1 98 310 ALA A N 1
ATOM 2435 C CA . ALA A 1 310 ? 34.312 4.738 -1.598 1 98 310 ALA A CA 1
ATOM 2436 C C . ALA A 1 310 ? 32.938 5.098 -2.119 1 98 310 ALA A C 1
ATOM 2438 O O . ALA A 1 310 ? 32.219 5.922 -1.525 1 98 310 ALA A O 1
ATOM 2439 N N . GLN A 1 311 ? 32.531 4.445 -3.189 1 97.62 311 GLN A N 1
ATOM 2440 C CA . GLN A 1 311 ? 31.219 4.688 -3.756 1 97.62 311 GLN A CA 1
ATOM 2441 C C . GLN A 1 311 ? 30.125 4.156 -2.836 1 97.62 311 GLN A C 1
ATOM 2443 O O . GLN A 1 311 ? 29.062 4.77 -2.707 1 97.62 311 GLN A O 1
ATOM 2448 N N . ASN A 1 312 ? 30.328 3.031 -2.244 1 97.69 312 ASN A N 1
ATOM 2449 C CA . ASN A 1 312 ? 29.391 2.498 -1.264 1 97.69 312 ASN A CA 1
ATOM 2450 C C . ASN A 1 312 ? 29.109 3.502 -0.148 1 97.69 312 ASN A C 1
ATOM 2452 O O . ASN A 1 312 ? 27.953 3.738 0.207 1 97.69 312 ASN A O 1
ATOM 2456 N N . LEU A 1 313 ? 30.156 4.07 0.397 1 98 313 LEU A N 1
ATOM 2457 C CA . LEU A 1 313 ? 30.016 5.055 1.464 1 98 313 LEU A CA 1
ATOM 2458 C C . LEU A 1 313 ? 29.234 6.27 0.977 1 98 313 LEU A C 1
ATOM 2460 O O . LEU A 1 313 ? 28.344 6.766 1.677 1 98 313 LEU A O 1
ATOM 2464 N N . GLN A 1 314 ? 29.578 6.719 -0.191 1 98.25 314 GLN A N 1
ATOM 2465 C CA . GLN A 1 314 ? 28.906 7.883 -0.767 1 98.25 314 GLN A CA 1
ATOM 2466 C C . GLN A 1 314 ? 27.422 7.609 -0.993 1 98.25 314 GLN A C 1
ATOM 2468 O O . GLN A 1 314 ? 26.562 8.414 -0.604 1 98.25 314 GLN A O 1
ATOM 2473 N N . ILE A 1 315 ? 27.109 6.477 -1.673 1 98.19 315 ILE A N 1
ATOM 2474 C CA . ILE A 1 315 ? 25.734 6.113 -1.989 1 98.19 315 ILE A CA 1
ATOM 2475 C C . ILE A 1 315 ? 24.922 5.992 -0.701 1 98.19 315 ILE A C 1
ATOM 2477 O O . ILE A 1 315 ? 23.812 6.527 -0.602 1 98.19 315 ILE A O 1
ATOM 2481 N N . THR A 1 316 ? 25.484 5.328 0.249 1 97.94 316 THR A N 1
ATOM 2482 C CA . THR A 1 316 ? 24.828 5.129 1.532 1 97.94 316 THR A CA 1
ATOM 2483 C C . THR A 1 316 ? 24.5 6.469 2.189 1 97.94 316 THR A C 1
ATOM 2485 O O . THR A 1 316 ? 23.391 6.676 2.68 1 97.94 316 THR A O 1
ATOM 2488 N N . GLU A 1 317 ? 25.406 7.363 2.174 1 97.88 317 GLU A N 1
ATOM 2489 C CA . GLU A 1 317 ? 25.219 8.688 2.76 1 97.88 317 GLU A CA 1
ATOM 2490 C C . GLU A 1 317 ? 24.141 9.469 2.01 1 97.88 317 GLU A C 1
ATOM 2492 O O . GLU A 1 317 ? 23.297 10.125 2.627 1 97.88 317 GLU A O 1
ATOM 2497 N N . ASP A 1 318 ? 24.219 9.367 0.704 1 98.25 318 ASP A N 1
ATOM 2498 C CA . ASP A 1 318 ? 23.25 10.086 -0.118 1 98.25 318 ASP A CA 1
ATOM 2499 C C . ASP A 1 318 ? 21.828 9.617 0.175 1 98.25 318 ASP A C 1
ATOM 2501 O O . ASP A 1 318 ? 20.906 10.43 0.252 1 98.25 318 ASP A O 1
ATOM 2505 N N . ILE A 1 319 ? 21.656 8.375 0.353 1 98.25 319 ILE A N 1
ATOM 2506 C CA . ILE A 1 319 ? 20.328 7.809 0.618 1 98.25 319 ILE A CA 1
ATOM 2507 C C . ILE A 1 319 ? 19.891 8.172 2.033 1 98.25 319 ILE A C 1
ATOM 2509 O O . ILE A 1 319 ? 18.75 8.602 2.244 1 98.25 319 ILE A O 1
ATOM 2513 N N . ASN A 1 320 ? 20.797 8.094 2.957 1 97.81 320 ASN A N 1
ATOM 2514 C CA . ASN A 1 320 ? 20.469 8.391 4.348 1 97.81 320 ASN A CA 1
ATOM 2515 C C . ASN A 1 320 ? 20.094 9.859 4.535 1 97.81 320 ASN A C 1
ATOM 2517 O O . ASN A 1 320 ? 19.234 10.188 5.348 1 97.81 320 ASN A O 1
ATOM 2521 N N . ARG A 1 321 ? 20.75 10.664 3.881 1 98 321 ARG A N 1
ATOM 2522 C CA . ARG A 1 321 ? 20.5 12.102 3.984 1 98 321 ARG A CA 1
ATOM 2523 C C . ARG A 1 321 ? 19.078 12.43 3.549 1 98 321 ARG A C 1
ATOM 2525 O O . ARG A 1 321 ? 18.453 13.344 4.09 1 98 321 ARG A O 1
ATOM 2532 N N . ALA A 1 322 ? 18.547 11.641 2.592 1 98.5 322 ALA A N 1
ATOM 2533 C CA . ALA A 1 322 ? 17.25 11.93 1.982 1 98.5 322 ALA A CA 1
ATOM 2534 C C . ALA A 1 322 ? 16.141 11.172 2.689 1 98.5 322 ALA A C 1
ATOM 2536 O O . ALA A 1 322 ? 14.953 11.445 2.465 1 98.5 322 ALA A O 1
ATOM 2537 N N . ARG A 1 323 ? 16.469 10.281 3.547 1 98.38 323 ARG A N 1
ATOM 2538 C CA . ARG A 1 323 ? 15.508 9.359 4.156 1 98.38 323 ARG A CA 1
ATOM 2539 C C . ARG A 1 323 ? 14.836 9.992 5.371 1 98.38 323 ARG A C 1
ATOM 2541 O O . ARG A 1 323 ? 15.492 10.656 6.172 1 98.38 323 ARG A O 1
ATOM 2548 N N . LEU A 1 324 ? 13.547 9.789 5.449 1 98.56 324 LEU A N 1
ATOM 2549 C CA . LEU A 1 324 ? 12.812 10.141 6.66 1 98.56 324 LEU A CA 1
ATOM 2550 C C . LEU A 1 324 ? 12.547 8.898 7.508 1 98.56 324 LEU A C 1
ATOM 2552 O O . LEU A 1 324 ? 12.516 7.781 6.992 1 98.56 324 LEU A O 1
ATOM 2556 N N . HIS A 1 325 ? 12.32 9.172 8.797 1 96.69 325 HIS A N 1
ATOM 2557 C CA . HIS A 1 325 ? 12.117 8.094 9.75 1 96.69 325 HIS A CA 1
ATOM 2558 C C . HIS A 1 325 ? 10.789 8.234 10.484 1 96.69 325 HIS A C 1
ATOM 2560 O O . HIS A 1 325 ? 10.461 9.32 10.969 1 96.69 325 HIS A O 1
ATOM 2566 N N . SER A 1 326 ? 10.078 7.121 10.539 1 93.88 326 SER A N 1
ATOM 2567 C CA . SER A 1 326 ? 8.797 7.109 11.227 1 93.88 326 SER A CA 1
ATOM 2568 C C . SER A 1 326 ? 8.969 7.27 12.734 1 93.88 326 SER A C 1
ATOM 2570 O O . SER A 1 326 ? 9.727 6.523 13.359 1 93.88 326 SER A O 1
ATOM 2572 N N . ALA A 1 327 ? 8.25 8.219 13.305 1 93.62 327 ALA A N 1
ATOM 2573 C CA . ALA A 1 327 ? 8.297 8.406 14.75 1 93.62 327 ALA A CA 1
ATOM 2574 C C . ALA A 1 327 ? 7.809 7.156 15.484 1 93.62 327 ALA A C 1
ATOM 2576 O O . ALA A 1 327 ? 8.422 6.727 16.453 1 93.62 327 ALA A O 1
ATOM 2577 N N . GLU A 1 328 ? 6.762 6.598 14.984 1 87.75 328 GLU A N 1
ATOM 2578 C CA . GLU A 1 328 ? 6.188 5.406 15.602 1 87.75 328 GLU A CA 1
ATOM 2579 C C . GLU A 1 328 ? 7.184 4.25 15.602 1 87.75 328 GLU A C 1
ATOM 2581 O O . GLU A 1 328 ? 7.352 3.57 16.625 1 87.75 328 GLU A O 1
ATOM 2586 N N . LYS A 1 329 ? 7.852 4.051 14.516 1 82 329 LYS A N 1
ATOM 2587 C CA . LYS A 1 329 ? 8.805 2.947 14.406 1 82 329 LYS A CA 1
ATOM 2588 C C . LYS A 1 329 ? 10.023 3.186 15.297 1 82 329 LYS A C 1
ATOM 2590 O O . LYS A 1 329 ? 10.562 2.246 15.883 1 82 329 LYS A O 1
ATOM 2595 N N . LEU A 1 330 ? 10.391 4.391 15.273 1 79.69 330 LEU A N 1
ATOM 2596 C CA . LEU A 1 330 ? 11.516 4.723 16.141 1 79.69 330 LEU A CA 1
ATOM 2597 C C . LEU A 1 330 ? 11.188 4.406 17.609 1 79.69 330 LEU A C 1
ATOM 2599 O O . LEU A 1 330 ? 12.055 3.955 18.359 1 79.69 330 LEU A O 1
ATOM 2603 N N . PHE A 1 331 ? 9.938 4.508 17.953 1 73.56 331 PHE A N 1
ATOM 2604 C CA . PHE A 1 331 ? 9.508 4.25 19.328 1 73.56 331 PHE A CA 1
ATOM 2605 C C . PHE A 1 331 ? 9.422 2.75 19.594 1 73.56 331 PHE A C 1
ATOM 2607 O O . PHE A 1 331 ? 9.859 2.27 20.625 1 73.56 331 PHE A O 1
ATOM 2614 N N . VAL A 1 332 ? 8.836 2.039 18.641 1 67.44 332 VAL A N 1
ATOM 2615 C CA . VAL A 1 332 ? 8.703 0.595 18.797 1 67.44 332 VAL A CA 1
ATOM 2616 C C . VAL A 1 332 ? 10.086 -0.042 18.906 1 67.44 332 VAL A C 1
ATOM 2618 O O . VAL A 1 332 ? 10.297 -0.928 19.734 1 67.44 332 VAL A O 1
ATOM 2621 N N . ARG A 1 333 ? 10.953 0.41 18.094 1 59.25 333 ARG A N 1
ATOM 2622 C CA . ARG A 1 333 ? 12.32 -0.096 18.156 1 59.25 333 ARG A CA 1
ATOM 2623 C C . ARG A 1 333 ? 12.945 0.181 19.516 1 59.25 333 ARG A C 1
ATOM 2625 O O . ARG A 1 333 ? 13.633 -0.678 20.078 1 59.25 333 ARG A O 1
ATOM 2632 N N . LYS A 1 334 ? 12.719 1.359 19.969 1 53.06 334 LYS A N 1
ATOM 2633 C CA . LYS A 1 334 ? 13.266 1.734 21.266 1 53.06 334 LYS A CA 1
ATOM 2634 C C . LYS A 1 334 ? 12.633 0.919 22.391 1 53.06 334 LYS A C 1
ATOM 2636 O O . LYS A 1 334 ? 13.32 0.477 23.312 1 53.06 334 LYS A O 1
ATOM 2641 N N . SER A 1 335 ? 11.227 0.789 22.266 1 46.59 335 SER A N 1
ATOM 2642 C CA . SER A 1 335 ? 10.484 0.039 23.281 1 46.59 335 SER A CA 1
ATOM 2643 C C . SER A 1 335 ? 10.836 -1.445 23.234 1 46.59 335 SER A C 1
ATOM 2645 O O . SER A 1 335 ? 10.883 -2.111 24.281 1 46.59 335 SER A O 1
ATOM 2647 N N . ALA A 1 336 ? 10.758 -1.98 21.938 1 41.97 336 ALA A N 1
ATOM 2648 C CA . ALA A 1 336 ? 11.156 -3.381 21.812 1 41.97 336 ALA A CA 1
ATOM 2649 C C . ALA A 1 336 ? 12.539 -3.619 22.406 1 41.97 336 ALA A C 1
ATOM 2651 O O . ALA A 1 336 ? 12.797 -4.68 22.984 1 41.97 336 ALA A O 1
ATOM 2652 N N . ARG A 1 337 ? 13.43 -2.768 22.125 1 37.03 337 ARG A N 1
ATOM 2653 C CA . ARG A 1 337 ? 14.727 -2.887 22.797 1 37.03 337 ARG A CA 1
ATOM 2654 C C . ARG A 1 337 ? 14.57 -2.818 24.312 1 37.03 337 ARG A C 1
ATOM 2656 O O . ARG A 1 337 ? 15.289 -3.502 25.047 1 37.03 337 ARG A O 1
ATOM 2663 N N . ASP A 1 338 ? 13.742 -1.894 24.75 1 35.53 338 ASP A N 1
ATOM 2664 C CA . ASP A 1 338 ? 13.57 -1.781 26.203 1 35.53 338 ASP A CA 1
ATOM 2665 C C . ASP A 1 338 ? 12.469 -2.711 26.703 1 35.53 338 ASP A C 1
ATOM 2667 O O . ASP A 1 338 ? 12.547 -3.24 27.812 1 35.53 338 ASP A O 1
ATOM 2671 N N . MET A 1 339 ? 11.078 -2.748 26.438 1 30.84 339 MET A N 1
ATOM 2672 C CA . MET A 1 339 ? 9.93 -3.496 26.953 1 30.84 339 MET A CA 1
ATOM 2673 C C . MET A 1 339 ? 9.344 -4.387 25.859 1 30.84 339 MET A C 1
ATOM 2675 O O . MET A 1 339 ? 9.453 -4.082 24.672 1 30.84 339 MET A O 1
ATOM 2679 N N . ILE A 1 340 ? 8.984 -5.727 26.188 1 25.77 340 ILE A N 1
ATOM 2680 C CA . ILE A 1 340 ? 8.078 -6.703 25.594 1 25.77 340 ILE A CA 1
ATOM 2681 C C . ILE A 1 340 ? 6.805 -6 25.125 1 25.77 340 ILE A C 1
ATOM 2683 O O . ILE A 1 340 ? 6.039 -5.477 25.922 1 25.77 340 ILE A O 1
ATOM 2687 N N . TYR A 1 341 ? 6.781 -5.09 24.438 1 28.58 341 TYR A N 1
ATOM 2688 C CA . TYR A 1 341 ? 5.625 -4.289 24.047 1 28.58 341 TYR A CA 1
ATOM 2689 C C . TYR A 1 341 ? 4.508 -5.172 23.5 1 28.58 341 TYR A C 1
ATOM 2691 O O . TYR A 1 341 ? 4.746 -6.047 22.672 1 28.58 341 TYR A O 1
ATOM 2699 N N . THR A 1 342 ? 3.625 -5.43 24.406 1 26.3 342 THR A N 1
ATOM 2700 C CA . THR A 1 342 ? 2.338 -6.047 24.109 1 26.3 342 THR A CA 1
ATOM 2701 C C . THR A 1 342 ? 1.662 -5.352 22.938 1 26.3 342 THR A C 1
ATOM 2703 O O . THR A 1 342 ? 1.467 -4.137 22.953 1 26.3 342 THR A O 1
ATOM 2706 N N . SER A 1 343 ? 2.143 -5.551 21.875 1 31.22 343 SER A N 1
ATOM 2707 C CA . SER A 1 343 ? 1.304 -5.148 20.75 1 31.22 343 SER A CA 1
ATOM 2708 C C . SER A 1 343 ? -0.168 -5.441 21.016 1 31.22 343 SER A C 1
ATOM 2710 O O . SER A 1 343 ? -0.597 -6.594 20.969 1 31.22 343 SER A O 1
ATOM 2712 N N . ALA A 1 344 ? -0.595 -5.113 22.203 1 28.75 344 ALA A N 1
ATOM 2713 C CA . ALA A 1 344 ? -1.965 -5.379 22.641 1 28.75 344 ALA A CA 1
ATOM 2714 C C . ALA A 1 344 ? -2.961 -5.078 21.516 1 28.75 344 ALA A C 1
ATOM 2716 O O . ALA A 1 344 ? -4.16 -5.328 21.672 1 28.75 344 ALA A O 1
ATOM 2717 N N . PHE A 1 345 ? -2.758 -3.887 20.766 1 28.78 345 PHE A N 1
ATOM 2718 C CA . PHE A 1 345 ? -3.984 -3.621 20.031 1 28.78 345 PHE A CA 1
ATOM 2719 C C . PHE A 1 345 ? -4.184 -4.652 18.922 1 28.78 345 PHE A C 1
ATOM 2721 O O . PHE A 1 345 ? -3.361 -4.758 18 1 28.78 345 PHE A O 1
ATOM 2728 N N . GLY A 1 346 ? -4.648 -5.699 19.156 1 32.41 346 GLY A N 1
ATOM 2729 C CA . GLY A 1 346 ? -4.957 -6.902 18.406 1 32.41 346 GLY A CA 1
ATOM 2730 C C . GLY A 1 346 ? -5.207 -6.633 16.938 1 32.41 346 GLY A C 1
ATOM 2731 O O . GLY A 1 346 ? -5.215 -7.562 16.125 1 32.41 346 GLY A O 1
ATOM 2732 N N . GLY A 1 347 ? -6.129 -5.645 16.578 1 34.84 347 GLY A N 1
ATOM 2733 C CA . GLY A 1 347 ? -6.445 -5.469 15.172 1 34.84 347 GLY A CA 1
ATOM 2734 C C . GLY A 1 347 ? -5.41 -4.652 14.422 1 34.84 347 GLY A C 1
ATOM 2735 O O . GLY A 1 347 ? -4.738 -3.805 15.016 1 34.84 347 GLY A O 1
ATOM 2736 N N . THR A 1 348 ? -4.531 -5.254 13.719 1 38.97 348 THR A N 1
ATOM 2737 C CA . THR A 1 348 ? -3.555 -4.582 12.875 1 38.97 348 THR A CA 1
ATOM 2738 C C . THR A 1 348 ? -4.094 -3.236 12.391 1 38.97 348 THR A C 1
ATOM 2740 O O . THR A 1 348 ? -4.898 -3.182 11.461 1 38.97 348 THR A O 1
ATOM 2743 N N . PHE A 1 349 ? -4.57 -2.391 13.258 1 39.91 349 PHE A N 1
ATOM 2744 C CA . PHE A 1 349 ? -4.945 -1.046 12.844 1 39.91 349 PHE A CA 1
ATOM 2745 C C . PHE A 1 349 ? -3.77 -0.34 12.172 1 39.91 349 PHE A C 1
ATOM 2747 O O . PHE A 1 349 ? -2.703 -0.198 12.773 1 39.91 349 PHE A O 1
ATOM 2754 N N . GLU A 1 350 ? -3.547 -0.599 10.945 1 55.06 350 GLU A N 1
ATOM 2755 C CA . GLU A 1 350 ? -2.557 0.211 10.242 1 55.06 350 GLU A CA 1
ATOM 2756 C C . GLU A 1 350 ? -2.803 1.7 10.469 1 55.06 350 GLU A C 1
ATOM 2758 O O . GLU A 1 350 ? -3.916 2.188 10.273 1 55.06 350 GLU A O 1
ATOM 2763 N N . SER A 1 351 ? -1.882 2.354 11.109 1 68.56 351 SER A N 1
ATOM 2764 C CA . SER A 1 351 ? -1.907 3.791 11.359 1 68.56 351 SER A CA 1
ATOM 2765 C C . SER A 1 351 ? -1.797 4.578 10.062 1 68.56 351 SER A C 1
ATOM 2767 O O . SER A 1 351 ? -0.839 4.406 9.305 1 68.56 351 SER A O 1
ATOM 2769 N N . ILE A 1 352 ? -2.928 5.219 9.734 1 80.69 352 ILE A N 1
ATOM 2770 C CA . ILE A 1 352 ? -2.91 6.016 8.516 1 80.69 352 ILE A CA 1
ATOM 2771 C C . ILE A 1 352 ? -2.461 7.441 8.836 1 80.69 352 ILE A C 1
ATOM 2773 O O . ILE A 1 352 ? -2.133 8.211 7.934 1 80.69 352 ILE A O 1
ATOM 2777 N N . ASP A 1 353 ? -2.371 7.77 10.133 1 89.62 353 ASP A N 1
ATOM 2778 C CA . ASP A 1 353 ? -1.734 9 10.594 1 89.62 353 ASP A CA 1
ATOM 2779 C C . ASP A 1 353 ? -0.269 8.758 10.953 1 89.62 353 ASP A C 1
ATOM 2781 O O . ASP A 1 353 ? 0.051 7.816 11.68 1 89.62 353 ASP A O 1
ATOM 2785 N N . GLN A 1 354 ? 0.579 9.633 10.375 1 93.31 354 GLN A N 1
ATOM 2786 C CA . GLN A 1 354 ? 2 9.375 10.57 1 93.31 354 GLN A CA 1
ATOM 2787 C C . GLN A 1 354 ? 2.76 10.656 10.875 1 93.31 354 GLN A C 1
ATOM 2789 O O . GLN A 1 354 ? 2.293 11.75 10.555 1 93.31 354 GLN A O 1
ATOM 2794 N N . ILE A 1 355 ? 3.871 10.508 11.594 1 96.75 355 ILE A N 1
ATOM 2795 C CA . ILE A 1 355 ? 4.898 11.531 11.766 1 96.75 355 ILE A CA 1
ATOM 2796 C C . ILE A 1 355 ? 6.246 10.992 11.305 1 96.75 355 ILE A C 1
ATOM 2798 O O . ILE A 1 355 ? 6.723 9.969 11.805 1 96.75 355 ILE A O 1
ATOM 2802 N N . TYR A 1 356 ? 6.797 11.625 10.305 1 97.81 356 TYR A N 1
ATOM 2803 C CA . TYR A 1 356 ? 8.133 11.305 9.812 1 97.81 356 TYR A CA 1
ATOM 2804 C C . TYR A 1 356 ? 9.125 12.414 10.156 1 97.81 356 TYR A C 1
ATOM 2806 O O . TYR A 1 356 ? 8.758 13.586 10.211 1 97.81 356 TYR A O 1
ATOM 2814 N N . MET A 1 357 ? 10.352 11.992 10.391 1 98.56 357 MET A N 1
ATOM 2815 C CA . MET A 1 357 ? 11.383 12.969 10.719 1 98.56 357 MET A CA 1
ATOM 2816 C C . MET A 1 357 ? 12.672 12.688 9.953 1 98.56 357 MET A C 1
ATOM 2818 O O . MET A 1 357 ? 13.039 11.523 9.758 1 98.56 357 MET A O 1
ATOM 2822 N N . SER A 1 358 ? 13.32 13.75 9.586 1 98.69 358 SER A N 1
ATOM 2823 C CA . SER A 1 358 ? 14.617 13.586 8.93 1 98.69 358 SER A CA 1
ATOM 2824 C C . SER A 1 358 ? 15.672 13.062 9.898 1 98.69 358 SER A C 1
ATOM 2826 O O . SER A 1 358 ? 15.422 12.977 11.102 1 98.69 358 SER A O 1
ATOM 2828 N N . ARG A 1 359 ? 16.828 12.719 9.398 1 97.75 359 ARG A N 1
ATOM 2829 C CA . ARG A 1 359 ? 17.859 12.07 10.195 1 97.75 359 ARG A CA 1
ATOM 2830 C C . ARG A 1 359 ? 18.344 12.977 11.32 1 97.75 359 ARG A C 1
ATOM 2832 O O . ARG A 1 359 ? 18.984 12.516 12.266 1 97.75 359 ARG A O 1
ATOM 2839 N N . HIS A 1 360 ? 18.078 14.242 11.25 1 97.94 360 HIS A N 1
ATOM 2840 C CA . HIS A 1 360 ? 18.453 15.219 12.273 1 97.94 360 HIS A CA 1
ATOM 2841 C C . HIS A 1 360 ? 17.891 14.836 13.633 1 97.94 360 HIS A C 1
ATOM 2843 O O . HIS A 1 360 ? 18.344 15.344 14.664 1 97.94 360 HIS A O 1
ATOM 2849 N N . PHE A 1 361 ? 16.922 13.938 13.633 1 97.31 361 PHE A N 1
ATOM 2850 C CA . PHE A 1 361 ? 16.266 13.562 14.883 1 97.31 361 PHE A CA 1
ATOM 2851 C C . PHE A 1 361 ? 16.469 12.086 15.18 1 97.31 361 PHE A C 1
ATOM 2853 O O . PHE A 1 361 ? 15.836 11.539 16.094 1 97.31 361 PHE A O 1
ATOM 2860 N N . HIS A 1 362 ? 17.219 11.461 14.367 1 95.69 362 HIS A N 1
ATOM 2861 C CA . HIS A 1 362 ? 17.516 10.047 14.57 1 95.69 362 HIS A CA 1
ATOM 2862 C C . HIS A 1 362 ? 18.547 9.859 15.68 1 95.69 362 HIS A C 1
ATOM 2864 O O . HIS A 1 362 ? 19.594 10.5 15.672 1 95.69 362 HIS A O 1
ATOM 2870 N N . PRO A 1 363 ? 18.297 8.898 16.531 1 92.62 363 PRO A N 1
ATOM 2871 C CA . PRO A 1 363 ? 19.188 8.75 17.688 1 92.62 363 PRO A CA 1
ATOM 2872 C C . PRO A 1 363 ? 20.609 8.32 17.297 1 92.62 363 PRO A C 1
ATOM 2874 O O . PRO A 1 363 ? 21.578 8.641 17.984 1 92.62 363 PRO A O 1
ATOM 2877 N N . ASP A 1 364 ? 20.75 7.68 16.219 1 92.06 364 ASP A N 1
ATOM 2878 C CA . ASP A 1 364 ? 22.031 7.121 15.844 1 92.06 364 ASP A CA 1
ATOM 2879 C C . ASP A 1 364 ? 22.797 8.07 14.906 1 92.06 364 ASP A C 1
ATOM 2881 O O . ASP A 1 364 ? 23.906 7.773 14.484 1 92.06 364 ASP A O 1
ATOM 2885 N N . TYR A 1 365 ? 22.188 9.164 14.594 1 95.38 365 TYR A N 1
ATOM 2886 C CA . TYR A 1 365 ? 22.875 10.117 13.719 1 95.38 365 TYR A CA 1
ATOM 2887 C C . TYR A 1 365 ? 23.844 10.984 14.508 1 95.38 365 TYR A C 1
ATOM 2889 O O . TYR A 1 365 ? 23.469 11.641 15.477 1 95.38 365 TYR A O 1
ATOM 2897 N N . GLY A 1 366 ? 25.094 10.969 14.07 1 94.31 366 GLY A N 1
ATOM 2898 C CA . GLY A 1 366 ? 26.156 11.664 14.781 1 94.31 366 GLY A CA 1
ATOM 2899 C C . GLY A 1 366 ? 25.922 13.156 14.891 1 94.31 366 GLY A C 1
ATOM 2900 O O . GLY A 1 366 ? 26.359 13.789 15.852 1 94.31 366 GLY A O 1
ATOM 2901 N N . ASN A 1 367 ? 25.266 13.805 13.93 1 95.12 367 ASN A N 1
ATOM 2902 C CA . ASN A 1 367 ? 25.047 15.25 13.914 1 95.12 367 ASN A CA 1
ATOM 2903 C C . ASN A 1 367 ? 23.609 15.602 14.25 1 95.12 367 ASN A C 1
ATOM 2905 O O . ASN A 1 367 ? 23.062 16.578 13.727 1 95.12 367 ASN A O 1
ATOM 2909 N N . LYS A 1 368 ? 22.953 14.75 15.008 1 95.88 368 LYS A N 1
ATOM 2910 C CA . LYS A 1 368 ? 21.562 14.992 15.352 1 95.88 368 LYS A CA 1
ATOM 2911 C C . LYS A 1 368 ? 21.391 16.297 16.125 1 95.88 368 LYS A C 1
ATOM 2913 O O . LYS A 1 368 ? 22.297 16.703 16.875 1 95.88 368 LYS A O 1
ATOM 2918 N N . ILE A 1 369 ? 20.266 16.922 16 1 95.38 369 ILE A N 1
ATOM 2919 C CA . ILE A 1 369 ? 19.984 18.172 16.688 1 95.38 369 ILE A CA 1
ATOM 2920 C C . ILE A 1 369 ? 18.969 17.922 17.797 1 95.38 369 ILE A C 1
ATOM 2922 O O . ILE A 1 369 ? 18.703 18.812 18.609 1 95.38 369 ILE A O 1
ATOM 2926 N N . GLY A 1 370 ? 18.344 16.797 17.844 1 95.19 370 GLY A N 1
ATOM 2927 C CA . GLY A 1 370 ? 17.344 16.344 18.797 1 95.19 370 GLY A CA 1
ATOM 2928 C C . GLY A 1 370 ? 16.922 14.906 18.594 1 95.19 370 GLY A C 1
ATOM 2929 O O . GLY A 1 370 ? 17.359 14.25 17.641 1 95.19 370 GLY A O 1
ATOM 2930 N N . GLU A 1 371 ? 16.125 14.43 19.484 1 94.75 371 GLU A N 1
ATOM 2931 C CA . GLU A 1 371 ? 15.609 13.078 19.359 1 94.75 371 GLU A CA 1
ATOM 2932 C C . GLU A 1 371 ? 14.25 12.945 20.031 1 94.75 371 GLU A C 1
ATOM 2934 O O . GLU A 1 371 ? 13.859 13.797 20.828 1 94.75 371 GLU A O 1
ATOM 2939 N N . MET A 1 372 ? 13.57 11.914 19.641 1 94.94 372 MET A N 1
ATOM 2940 C CA . MET A 1 372 ? 12.273 11.648 20.234 1 94.94 372 MET A CA 1
ATOM 2941 C C . MET A 1 372 ? 12.43 10.891 21.547 1 94.94 372 MET A C 1
ATOM 2943 O O . MET A 1 372 ? 13.094 9.852 21.609 1 94.94 372 MET A O 1
ATOM 2947 N N . GLU A 1 373 ? 11.797 11.383 22.578 1 91.25 373 GLU A N 1
ATOM 2948 C CA . GLU A 1 373 ? 11.812 10.695 23.875 1 91.25 373 GLU A CA 1
ATOM 2949 C C . GLU A 1 373 ? 10.773 9.578 23.906 1 91.25 373 GLU A C 1
ATOM 2951 O O . GLU A 1 373 ? 11.07 8.461 24.344 1 91.25 373 GLU A O 1
ATOM 2956 N N . TYR A 1 374 ? 9.633 9.93 23.5 1 88.5 374 TYR A N 1
ATOM 2957 C CA . TYR A 1 374 ? 8.609 8.891 23.391 1 88.5 374 TYR A CA 1
ATOM 2958 C C . TYR A 1 374 ? 7.496 9.312 22.453 1 88.5 374 TYR A C 1
ATOM 2960 O O . TYR A 1 374 ? 7.469 10.453 21.969 1 88.5 374 TYR A O 1
ATOM 2968 N N . PHE A 1 375 ? 6.754 8.312 22.094 1 89.5 375 PHE A N 1
ATOM 2969 C CA . PHE A 1 375 ? 5.613 8.438 21.188 1 89.5 375 PHE A CA 1
ATOM 2970 C C . PHE A 1 375 ? 4.32 8.07 21.906 1 89.5 375 PHE A C 1
ATOM 2972 O O . PHE A 1 375 ? 4.281 7.105 22.672 1 89.5 375 PHE A O 1
ATOM 2979 N N . SER A 1 376 ? 3.287 8.93 21.719 1 86.88 376 SER A N 1
ATOM 2980 C CA . SER A 1 376 ? 2.02 8.586 22.359 1 86.88 376 SER A CA 1
ATOM 2981 C C . SER A 1 376 ? 0.848 8.789 21.406 1 86.88 376 SER A C 1
ATOM 2983 O O . SER A 1 376 ? 0.983 9.461 20.375 1 86.88 376 SER A O 1
ATOM 2985 N N . ALA A 1 377 ? -0.185 8.109 21.703 1 86 377 ALA A N 1
ATOM 2986 C CA . ALA A 1 377 ? -1.43 8.227 20.953 1 86 377 ALA A CA 1
ATOM 2987 C C . ALA A 1 377 ? -2.621 8.422 21.891 1 86 377 ALA A C 1
ATOM 2989 O O . ALA A 1 377 ? -2.703 7.781 22.938 1 86 377 ALA A O 1
ATOM 2990 N N . LEU A 1 378 ? -3.424 9.359 21.641 1 82.81 378 LEU A N 1
ATOM 2991 C CA . LEU A 1 378 ? -4.707 9.531 22.312 1 82.81 378 LEU A CA 1
ATOM 2992 C C . LEU A 1 378 ? -5.832 8.898 21.484 1 82.81 378 LEU A C 1
ATOM 2994 O O . LEU A 1 378 ? -6.277 9.477 20.5 1 82.81 378 LEU A O 1
ATOM 2998 N N . ASN A 1 379 ? -6.207 7.684 21.859 1 77.5 379 ASN A N 1
ATOM 2999 C CA . ASN A 1 379 ? -7.176 6.93 21.062 1 77.5 379 ASN A CA 1
ATOM 3000 C C . ASN A 1 379 ? -8.289 6.355 21.938 1 77.5 379 ASN A C 1
ATOM 3002 O O . ASN A 1 379 ? -9.016 5.457 21.516 1 77.5 379 ASN A O 1
ATOM 3006 N N . ASP A 1 380 ? -8.422 6.758 23.141 1 69.06 380 ASP A N 1
ATOM 3007 C CA . ASP A 1 380 ? -9.398 6.199 24.062 1 69.06 380 ASP A CA 1
ATOM 3008 C C . ASP A 1 380 ? -10.812 6.297 23.5 1 69.06 380 ASP A C 1
ATOM 3010 O O . ASP A 1 380 ? -11.633 5.398 23.703 1 69.06 380 ASP A O 1
ATOM 3014 N N . HIS A 1 381 ? -11.078 7.32 22.875 1 68.88 381 HIS A N 1
ATOM 3015 C CA . HIS A 1 381 ? -12.422 7.543 22.344 1 68.88 381 HIS A CA 1
ATOM 3016 C C . HIS A 1 381 ? -12.766 6.527 21.266 1 68.88 381 HIS A C 1
ATOM 3018 O O . HIS A 1 381 ? -13.938 6.34 20.922 1 68.88 381 HIS A O 1
ATOM 3024 N N . LEU A 1 382 ? -11.742 5.93 20.688 1 63.28 382 LEU A N 1
ATOM 3025 C CA . LEU A 1 382 ? -11.953 4.926 19.656 1 63.28 382 LEU A CA 1
ATOM 3026 C C . LEU A 1 382 ? -12.352 3.588 20.266 1 63.28 382 LEU A C 1
ATOM 3028 O O . LEU A 1 382 ? -12.984 2.758 19.609 1 63.28 382 LEU A O 1
ATOM 3032 N N . THR A 1 383 ? -11.93 3.281 21.547 1 56 383 THR A N 1
ATOM 3033 C CA . THR A 1 383 ? -12.109 1.98 22.188 1 56 383 THR A CA 1
ATOM 3034 C C . THR A 1 383 ? -13.344 1.983 23.078 1 56 383 THR A C 1
ATOM 3036 O O . THR A 1 383 ? -13.852 0.922 23.438 1 56 383 THR A O 1
ATOM 3039 N N . ASP A 1 384 ? -13.578 3.057 23.828 1 49.38 384 ASP A N 1
ATOM 3040 C CA . ASP A 1 384 ? -14.648 3.088 24.828 1 49.38 384 ASP A CA 1
ATOM 3041 C C . ASP A 1 384 ? -15.992 2.734 24.188 1 49.38 384 ASP A C 1
ATOM 3043 O O . ASP A 1 384 ? -17.031 2.783 24.859 1 49.38 384 ASP A O 1
ATOM 3047 N N . GLY A 1 385 ? -15.93 1.902 23.203 1 44.25 385 GLY A N 1
ATOM 3048 C CA . GLY A 1 385 ? -17.203 1.389 22.75 1 44.25 385 GLY A CA 1
ATOM 3049 C C . GLY A 1 385 ? -18.156 2.479 22.297 1 44.25 385 GLY A C 1
ATOM 3050 O O . GLY A 1 385 ? -19.344 2.227 22.078 1 44.25 385 GLY A O 1
ATOM 3051 N N . SER A 1 386 ? -17.891 3.658 22.688 1 41.53 386 SER A N 1
ATOM 3052 C CA . SER A 1 386 ? -18.828 4.57 22.047 1 41.53 386 SER A CA 1
ATOM 3053 C C . SER A 1 386 ? -18.938 4.281 20.547 1 41.53 386 SER A C 1
ATOM 3055 O O . SER A 1 386 ? -17.984 3.811 19.938 1 41.53 386 SER A O 1
ATOM 3057 N N . HIS A 1 387 ? -20.141 3.893 20.062 1 40.69 387 HIS A N 1
ATOM 3058 C CA . HIS A 1 387 ? -20.484 3.277 18.781 1 40.69 387 HIS A CA 1
ATOM 3059 C C . HIS A 1 387 ? -19.656 3.865 17.656 1 40.69 387 HIS A C 1
ATOM 3061 O O . HIS A 1 387 ? -20.109 4.789 16.969 1 40.69 387 HIS A O 1
ATOM 3067 N N . PRO A 1 388 ? -18.484 3.818 17.812 1 43.47 388 PRO A N 1
ATOM 3068 C CA . PRO A 1 388 ? -17.656 4.355 16.734 1 43.47 388 PRO A CA 1
ATOM 3069 C C . PRO A 1 388 ? -18.188 3.986 15.344 1 43.47 388 PRO A C 1
ATOM 3071 O O . PRO A 1 388 ? -17.797 4.605 14.352 1 43.47 388 PRO A O 1
ATOM 3074 N N . GLU A 1 389 ? -18.828 2.852 15.328 1 43.31 389 GLU A N 1
ATOM 3075 C CA . GLU A 1 389 ? -19.172 2.277 14.031 1 43.31 389 GLU A CA 1
ATOM 3076 C C . GLU A 1 389 ? -20.344 3.018 13.398 1 43.31 389 GLU A C 1
ATOM 3078 O O . GLU A 1 389 ? -20.734 2.715 12.273 1 43.31 389 GLU A O 1
ATOM 3083 N N . ALA A 1 390 ? -20.938 3.838 14.219 1 45.59 390 ALA A N 1
ATOM 3084 C CA . ALA A 1 390 ? -22.031 4.426 13.43 1 45.59 390 ALA A CA 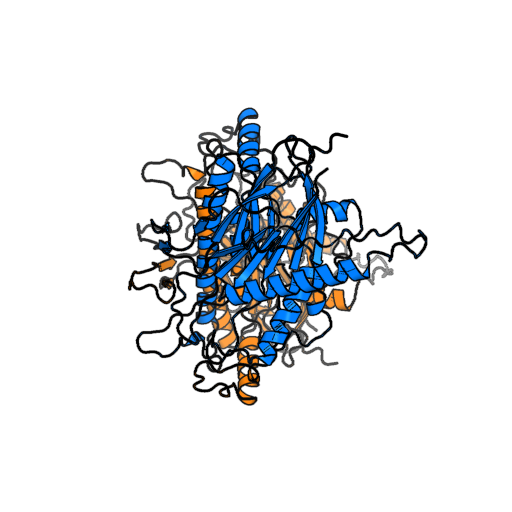1
ATOM 3085 C C . ALA A 1 390 ? -21.5 5.496 12.484 1 45.59 390 ALA A C 1
ATOM 3087 O O . ALA A 1 390 ? -20.859 6.457 12.914 1 45.59 390 ALA A O 1
ATOM 3088 N N . PRO A 1 391 ? -21.438 5.168 11.242 1 48.06 391 PRO A N 1
ATOM 3089 C CA . PRO A 1 391 ? -20.953 6.129 10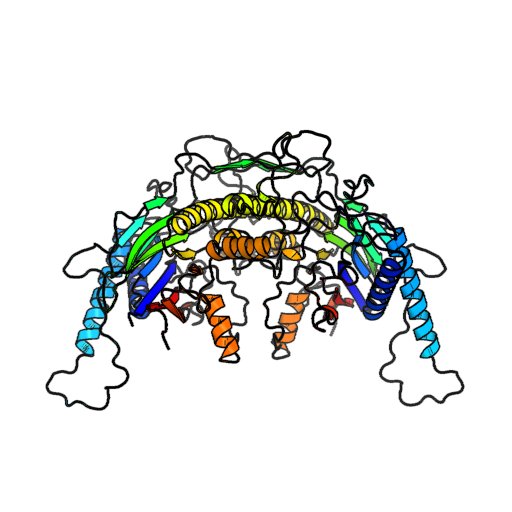.242 1 48.06 391 PRO A CA 1
ATOM 3090 C C . PRO A 1 391 ? -21.297 7.57 10.609 1 48.06 391 PRO A C 1
ATOM 3092 O O . PRO A 1 391 ? -20.625 8.5 10.164 1 48.06 391 PRO A O 1
ATOM 3095 N N . TYR A 1 392 ? -22.25 7.699 11.664 1 51.34 392 TYR A N 1
ATOM 3096 C CA . TYR A 1 392 ? -22.734 9.07 11.789 1 51.34 392 TYR A CA 1
ATOM 3097 C C . TYR A 1 392 ? -22.328 9.664 13.133 1 51.34 392 TYR A C 1
ATOM 3099 O O . TYR A 1 392 ? -22.875 10.695 13.547 1 51.34 392 TYR A O 1
ATOM 3107 N N . ASN A 1 393 ? -21.391 8.883 13.719 1 60.34 393 ASN A N 1
ATOM 3108 C CA . ASN A 1 393 ? -20.875 9.656 14.852 1 60.34 393 ASN A CA 1
ATOM 3109 C C . ASN A 1 393 ? -19.984 10.805 14.391 1 60.34 393 ASN A C 1
ATOM 3111 O O . ASN A 1 393 ? -18.797 10.625 14.164 1 60.34 393 ASN A O 1
ATOM 3115 N N . LYS A 1 394 ? -20.641 11.867 14.125 1 66.88 394 LYS A N 1
ATOM 3116 C CA . LYS A 1 394 ? -19.984 13.023 13.523 1 66.88 394 LYS A CA 1
ATOM 3117 C C . LYS A 1 394 ? -19.328 13.898 14.586 1 66.88 394 LYS A C 1
ATOM 3119 O O . LYS A 1 394 ? -18.672 14.891 14.266 1 66.88 394 LYS A O 1
ATOM 3124 N N . LEU A 1 395 ? -19.422 13.461 15.852 1 73.75 395 LEU A N 1
ATOM 3125 C CA . LEU A 1 395 ? -19.031 14.422 16.875 1 73.75 395 LEU A CA 1
ATOM 3126 C C . LEU A 1 395 ? -17.609 14.18 17.344 1 73.75 395 LEU A C 1
ATOM 3128 O O . LEU A 1 395 ? -16.906 15.109 17.75 1 73.75 395 LEU A O 1
ATOM 3132 N N . ALA A 1 396 ? -17.266 12.953 17.203 1 75.69 396 ALA A N 1
ATOM 3133 C CA . ALA A 1 396 ? -15.867 12.641 17.531 1 75.69 396 ALA A CA 1
ATOM 3134 C C . ALA A 1 396 ? -15.125 12.133 16.281 1 75.69 396 ALA A C 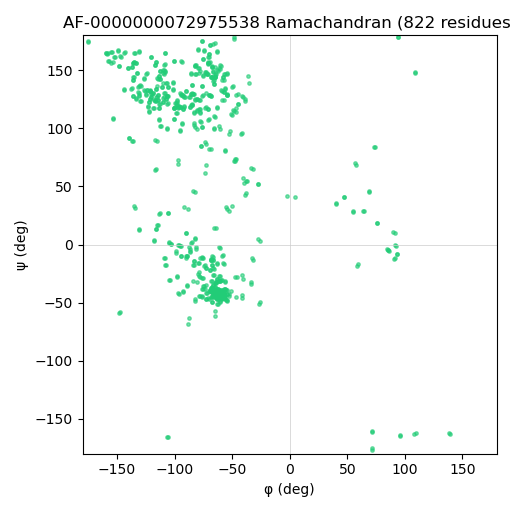1
ATOM 3136 O O . ALA A 1 396 ? -15.75 11.617 15.352 1 75.69 396 ALA A O 1
ATOM 3137 N N . SER A 1 397 ? -13.82 12.352 16.359 1 79.25 397 SER A N 1
ATOM 3138 C CA . SER A 1 397 ? -12.992 11.914 15.242 1 79.25 397 SER A CA 1
ATOM 3139 C C . SER A 1 397 ? -12.875 10.398 15.195 1 79.25 397 SER A C 1
ATOM 3141 O O . SER A 1 397 ? -12.891 9.734 16.234 1 79.25 397 SER A O 1
ATOM 3143 N N . ASP A 1 398 ? -12.781 9.906 13.969 1 75.56 398 ASP A N 1
ATOM 3144 C CA . ASP A 1 398 ? -12.508 8.484 13.781 1 75.56 398 ASP A CA 1
ATOM 3145 C C . ASP A 1 398 ? -11.008 8.219 13.703 1 75.56 398 ASP A C 1
ATOM 3147 O O . ASP A 1 398 ? -10.578 7.121 13.336 1 75.56 398 ASP A O 1
ATOM 3151 N N . HIS A 1 399 ? -10.258 9.211 14 1 81.75 399 HIS A N 1
ATOM 3152 C CA . HIS A 1 399 ? -8.805 9.109 14.07 1 81.75 399 HIS A CA 1
ATOM 3153 C C . HIS A 1 399 ? -8.305 9.305 15.5 1 81.75 399 HIS A C 1
ATOM 3155 O O . HIS A 1 399 ? -8.891 10.086 16.266 1 81.75 399 HIS A O 1
ATOM 3161 N N . GLY A 1 400 ? -7.262 8.594 15.828 1 83.81 400 GLY A N 1
ATOM 3162 C CA . GLY A 1 400 ? -6.504 8.945 17.016 1 83.81 400 GLY A CA 1
ATOM 3163 C C . GLY A 1 400 ? -5.512 10.07 16.781 1 83.81 400 GLY A C 1
ATOM 3164 O O . GLY A 1 400 ? -5.137 10.344 15.641 1 83.81 400 GLY A O 1
ATOM 3165 N N . GLN A 1 401 ? -5.234 10.75 17.891 1 90 401 GLN A N 1
ATOM 3166 C CA . GLN A 1 401 ? -4.195 11.773 17.812 1 90 401 GLN A CA 1
ATOM 3167 C C . GLN A 1 401 ? -2.828 11.188 18.172 1 90 401 GLN A C 1
ATOM 3169 O O . GLN A 1 401 ? -2.676 10.516 19.188 1 90 401 GLN A O 1
ATOM 3174 N N . ILE A 1 402 ? -1.865 11.406 17.25 1 91.69 402 ILE A N 1
ATOM 3175 C CA . ILE A 1 402 ? -0.524 10.891 17.5 1 91.69 402 ILE A CA 1
ATOM 3176 C C . ILE A 1 402 ? 0.412 12.039 17.859 1 91.69 402 ILE A C 1
ATOM 3178 O O . ILE A 1 402 ? 0.3 13.141 17.312 1 91.69 402 ILE A O 1
ATOM 3182 N N . ILE A 1 403 ? 1.3 11.789 18.875 1 93.75 403 ILE A N 1
ATOM 3183 C CA . ILE A 1 403 ? 2.156 12.836 19.422 1 93.75 403 ILE A CA 1
ATOM 3184 C C . ILE A 1 403 ? 3.588 12.32 19.547 1 93.75 403 ILE A C 1
ATOM 3186 O O . ILE A 1 403 ? 3.824 11.25 20.094 1 93.75 403 ILE A O 1
ATOM 3190 N N . ALA A 1 404 ? 4.488 13.023 18.969 1 95.5 404 ALA A N 1
ATOM 3191 C CA . ALA A 1 404 ? 5.91 12.789 19.203 1 95.5 404 ALA A CA 1
ATOM 3192 C C . ALA A 1 404 ? 6.465 13.758 20.234 1 95.5 404 ALA A C 1
ATOM 3194 O O . ALA A 1 404 ? 6.312 14.977 20.109 1 95.5 404 ALA A O 1
ATOM 3195 N N . HIS A 1 405 ? 7.062 13.234 21.297 1 94.69 405 HIS A N 1
ATOM 3196 C CA . HIS A 1 405 ? 7.699 14.031 22.344 1 94.69 405 HIS A CA 1
ATOM 3197 C C . HIS A 1 405 ? 9.203 14.148 22.094 1 94.69 405 HIS A C 1
ATOM 3199 O O . HIS A 1 405 ? 9.93 13.156 22.188 1 94.69 405 HIS A O 1
ATOM 3205 N N . MET A 1 406 ? 9.594 15.414 21.922 1 96.44 406 MET A N 1
ATOM 3206 C CA . MET A 1 406 ? 10.945 15.648 21.438 1 96.44 406 MET A CA 1
ATOM 3207 C C . MET A 1 406 ? 11.805 16.312 22.5 1 96.44 406 MET A C 1
ATOM 3209 O O . MET A 1 406 ? 11.297 17.094 23.312 1 96.44 406 MET A O 1
ATOM 3213 N N . VAL A 1 407 ? 13.094 16.016 22.453 1 94.56 407 VAL A N 1
ATOM 3214 C CA . VAL A 1 407 ? 14.102 16.734 23.234 1 94.56 407 VAL A CA 1
ATOM 3215 C C . VAL A 1 407 ? 15.203 17.234 22.297 1 94.56 407 VAL A C 1
ATOM 3217 O O . VAL A 1 407 ? 15.711 16.469 21.469 1 94.56 407 VAL A O 1
ATOM 3220 N N . MET A 1 408 ? 15.562 18.484 22.453 1 94.12 408 MET A N 1
ATOM 3221 C CA . MET A 1 408 ? 16.594 19.078 21.594 1 94.12 408 MET A CA 1
ATOM 3222 C C . MET A 1 408 ? 17.953 18.984 22.25 1 94.12 408 MET A C 1
ATOM 3224 O O . MET A 1 408 ? 18.062 18.891 23.484 1 94.12 408 MET A O 1
ATOM 3228 N N . GLY A 1 409 ? 18.984 19.047 21.531 1 86.06 409 GLY A N 1
ATOM 3229 C CA . GLY A 1 409 ? 20.359 19 22 1 86.06 409 GLY A CA 1
ATOM 3230 C C . GLY A 1 409 ? 21.062 17.703 21.656 1 86.06 409 GLY A C 1
ATOM 3231 O O . GLY A 1 409 ? 20.422 16.719 21.328 1 86.06 409 GLY A O 1
ATOM 3232 N N . ASN A 1 410 ? 22.344 17.719 21.406 1 70.5 410 ASN A N 1
ATOM 3233 C CA . ASN A 1 410 ? 23.172 16.547 21.078 1 70.5 410 ASN A CA 1
ATOM 3234 C C . ASN A 1 410 ? 23.406 15.672 22.297 1 70.5 410 ASN A C 1
ATOM 3236 O O . ASN A 1 410 ? 23.766 16.172 23.359 1 70.5 410 ASN A O 1
ATOM 3240 N N . GLY A 1 411 ? 22.438 14.906 22.969 1 53.78 411 GLY A N 1
ATOM 3241 C CA . GLY A 1 411 ? 22.75 14.062 24.109 1 53.78 411 GLY A CA 1
ATOM 3242 C C . GLY A 1 411 ? 24.234 14.055 24.453 1 53.78 411 GLY A C 1
ATOM 3243 O O . GLY A 1 411 ? 24.984 13.203 23.984 1 53.78 411 GLY A O 1
ATOM 3244 N N . GLY A 1 412 ? 24.938 15.031 24.453 1 41.59 412 GLY A N 1
ATOM 3245 C CA . GLY A 1 412 ? 26.281 14.883 24.984 1 41.59 412 GLY A CA 1
ATOM 3246 C C . GLY A 1 412 ? 26.312 14.164 26.312 1 41.59 412 GLY A C 1
ATOM 3247 O O . GLY A 1 412 ? 25.719 14.625 27.281 1 41.59 412 GLY A O 1
ATOM 3248 N N . SER A 1 413 ? 26.078 12.75 26.297 1 32.88 413 SER A N 1
ATOM 3249 C CA . SER A 1 413 ? 26.828 12.25 27.453 1 32.88 413 SER A CA 1
ATOM 3250 C C . SER A 1 413 ? 28.281 12.68 27.406 1 32.88 413 SER A C 1
ATOM 3252 O O . SER A 1 413 ? 28.875 12.781 26.328 1 32.88 413 SER A O 1
ATOM 3254 N N . MET B 1 1 ? -13.109 -37.531 5.641 1 69.12 1 MET B N 1
ATOM 3255 C CA . MET B 1 1 ? -12.844 -36.156 5.23 1 69.12 1 MET B CA 1
ATOM 3256 C C . MET B 1 1 ? -11.539 -36.062 4.441 1 69.12 1 MET B C 1
ATOM 3258 O O . MET B 1 1 ? -10.516 -36.625 4.855 1 69.12 1 MET B O 1
ATOM 3262 N N . THR B 1 2 ? -11.68 -35.625 3.184 1 88.38 2 THR B N 1
ATOM 3263 C CA . THR B 1 2 ? -10.516 -35.5 2.307 1 88.38 2 THR B CA 1
ATOM 3264 C C . THR B 1 2 ? -9.68 -34.281 2.668 1 88.38 2 THR B C 1
ATOM 3266 O O . THR B 1 2 ? -10.227 -33.219 2.957 1 88.38 2 THR B O 1
ATOM 3269 N N . ARG B 1 3 ? -8.461 -34.562 2.832 1 93.12 3 ARG B N 1
ATOM 3270 C CA . ARG B 1 3 ? -7.527 -33.5 3.125 1 93.12 3 ARG B CA 1
ATOM 3271 C C . ARG B 1 3 ? -6.617 -33.219 1.932 1 93.12 3 ARG B C 1
ATOM 3273 O O . ARG B 1 3 ? -6.355 -34.125 1.124 1 93.12 3 ARG B O 1
ATOM 3280 N N . PHE B 1 4 ? -6.246 -32.031 1.815 1 95.5 4 PHE B N 1
ATOM 3281 C CA . PHE B 1 4 ? -5.219 -31.672 0.838 1 95.5 4 PHE B CA 1
ATOM 3282 C C . PHE B 1 4 ? -4.473 -30.406 1.255 1 95.5 4 PHE B C 1
ATOM 3284 O O . PHE B 1 4 ? -4.91 -29.703 2.164 1 95.5 4 PHE B O 1
ATOM 3291 N N . THR B 1 5 ? -3.34 -30.188 0.592 1 96.88 5 THR B N 1
ATOM 3292 C CA . THR B 1 5 ? -2.516 -29.031 0.887 1 96.88 5 THR B CA 1
ATOM 3293 C C . THR B 1 5 ? -2.232 -28.234 -0.383 1 96.88 5 THR B C 1
ATOM 3295 O O . THR B 1 5 ? -2.094 -28.812 -1.465 1 96.88 5 THR B O 1
ATOM 3298 N N . ILE B 1 6 ? -2.215 -26.969 -0.222 1 98.06 6 ILE B N 1
ATOM 3299 C CA . ILE B 1 6 ? -1.859 -26.062 -1.32 1 98.06 6 ILE B CA 1
ATOM 3300 C C . ILE B 1 6 ? -0.793 -25.078 -0.857 1 98.06 6 ILE B C 1
ATOM 3302 O O . ILE B 1 6 ? -0.875 -24.547 0.25 1 98.06 6 ILE B O 1
ATOM 3306 N N . ALA B 1 7 ? 0.22 -24.859 -1.738 1 97.06 7 ALA B N 1
ATOM 3307 C CA . ALA B 1 7 ? 1.389 -24.094 -1.309 1 97.06 7 ALA B CA 1
ATOM 3308 C C . ALA B 1 7 ? 1.874 -23.156 -2.418 1 97.06 7 ALA B C 1
ATOM 3310 O O . ALA B 1 7 ? 1.616 -23.406 -3.598 1 97.06 7 ALA B O 1
ATOM 3311 N N . SER B 1 8 ? 2.477 -22.094 -1.993 1 97.12 8 SER B N 1
ATOM 3312 C CA . SER B 1 8 ? 3.193 -21.203 -2.898 1 97.12 8 SER B CA 1
ATOM 3313 C C . SER B 1 8 ? 4.699 -21.266 -2.662 1 97.12 8 SER B C 1
ATOM 3315 O O . SER B 1 8 ? 5.148 -21.297 -1.516 1 97.12 8 SER B O 1
ATOM 3317 N N . PHE B 1 9 ? 5.488 -21.328 -3.723 1 96.25 9 PHE B N 1
ATOM 3318 C CA . PHE B 1 9 ? 6.938 -21.469 -3.666 1 96.25 9 PHE B CA 1
ATOM 3319 C C . PHE B 1 9 ? 7.609 -20.594 -4.727 1 96.25 9 PHE B C 1
ATOM 3321 O O . PHE B 1 9 ? 7.789 -21.031 -5.863 1 96.25 9 PHE B O 1
ATOM 3328 N N . ASN B 1 10 ? 7.969 -19.359 -4.387 1 95 10 ASN B N 1
ATOM 3329 C CA . ASN B 1 10 ? 8.867 -18.578 -5.238 1 95 10 ASN B CA 1
ATOM 3330 C C . ASN B 1 10 ? 10.305 -19.094 -5.156 1 95 10 ASN B C 1
ATOM 3332 O O . ASN B 1 10 ? 10.945 -18.969 -4.113 1 95 10 ASN B O 1
ATOM 3336 N N . VAL B 1 11 ? 10.883 -19.562 -6.25 1 95.44 11 VAL B N 1
ATOM 3337 C CA . VAL B 1 11 ? 12.102 -20.359 -6.191 1 95.44 11 VAL B CA 1
ATOM 3338 C C . VAL B 1 11 ? 13.312 -19.469 -6.434 1 95.44 11 VAL B C 1
ATOM 3340 O O . VAL B 1 11 ? 14.453 -19.938 -6.398 1 95.44 11 VAL B O 1
ATOM 3343 N N . LYS B 1 12 ? 13.117 -18.172 -6.668 1 93.06 12 LYS B N 1
ATOM 3344 C CA . LYS B 1 12 ? 14.172 -17.203 -6.938 1 93.06 12 LYS B CA 1
ATOM 3345 C C . LYS B 1 12 ? 15.008 -17.609 -8.148 1 93.06 12 LYS B C 1
ATOM 3347 O O . LYS B 1 12 ? 16.172 -17.984 -8 1 93.06 12 LYS B O 1
ATOM 3352 N N . ASN B 1 13 ? 14.531 -17.594 -9.305 1 94.75 13 ASN B N 1
ATOM 3353 C CA . ASN B 1 13 ? 15.211 -17.719 -10.586 1 94.75 13 ASN B CA 1
ATOM 3354 C C . ASN B 1 13 ? 15.648 -19.156 -10.852 1 94.75 13 ASN B C 1
ATOM 3356 O O . ASN B 1 13 ? 16.828 -19.484 -10.75 1 94.75 13 ASN B O 1
ATOM 3360 N N . LEU B 1 14 ? 14.844 -19.984 -11.336 1 97.62 14 LEU B N 1
ATOM 3361 C CA . LEU B 1 14 ? 15.203 -21.359 -11.703 1 97.62 14 LEU B CA 1
ATOM 3362 C C . LEU B 1 14 ? 15.422 -21.469 -13.211 1 97.62 14 LEU B C 1
ATOM 3364 O O . LEU B 1 14 ? 14.5 -21.25 -14 1 97.62 14 LEU B O 1
ATOM 3368 N N . ILE B 1 15 ? 16.625 -21.812 -13.547 1 97.31 15 ILE B N 1
ATOM 3369 C CA . ILE B 1 15 ? 17.016 -22.016 -14.93 1 97.31 15 ILE B CA 1
ATOM 3370 C C . ILE B 1 15 ? 18.078 -23.109 -15 1 97.31 15 ILE B C 1
ATOM 3372 O O . ILE B 1 15 ? 18.672 -23.484 -13.977 1 97.31 15 ILE B O 1
ATOM 3376 N N . GLY B 1 16 ? 18.312 -23.703 -16.156 1 96.12 16 GLY B N 1
ATOM 3377 C CA . GLY B 1 16 ? 19.359 -24.703 -16.312 1 96.12 16 GLY B CA 1
ATOM 3378 C C . GLY B 1 16 ? 20.75 -24.141 -16.141 1 96.12 16 GLY B C 1
ATOM 3379 O O . GLY B 1 16 ? 20.938 -22.922 -16.125 1 96.12 16 GLY B O 1
ATOM 3380 N N . ALA B 1 17 ? 21.766 -25.016 -16.109 1 96.62 17 ALA B N 1
ATOM 3381 C CA . ALA B 1 17 ? 23.156 -24.641 -15.953 1 96.62 17 ALA B CA 1
ATOM 3382 C C . ALA B 1 17 ? 23.703 -23.969 -17.203 1 96.62 17 ALA B C 1
ATOM 3384 O O . ALA B 1 17 ? 23.266 -24.266 -18.312 1 96.62 17 ALA B O 1
ATOM 3385 N N . ASP B 1 18 ? 24.594 -23.047 -16.969 1 96.69 18 ASP B N 1
ATOM 3386 C CA . ASP B 1 18 ? 25.375 -22.375 -18 1 96.69 18 ASP B CA 1
ATOM 3387 C C . ASP B 1 18 ? 24.469 -21.547 -18.906 1 96.69 18 ASP B C 1
ATOM 3389 O O . ASP B 1 18 ? 24.719 -21.469 -20.125 1 96.69 18 ASP B O 1
ATOM 3393 N N . LYS B 1 19 ? 23.406 -21.094 -18.391 1 96.5 19 LYS B N 1
ATOM 3394 C CA . LYS B 1 19 ? 22.5 -20.188 -19.094 1 96.5 19 LYS B CA 1
ATOM 3395 C C . LYS B 1 19 ? 22.359 -18.875 -18.328 1 96.5 19 LYS B C 1
ATOM 3397 O O . LYS B 1 19 ? 22.016 -18.859 -17.156 1 96.5 19 LYS B O 1
ATOM 3402 N N . GLU B 1 20 ? 22.594 -17.812 -19.031 1 95.62 20 GLU B N 1
ATOM 3403 C CA . GLU B 1 20 ? 22.516 -16.484 -18.422 1 95.62 20 GLU B CA 1
ATOM 3404 C C . GLU B 1 20 ? 21.078 -15.984 -18.391 1 95.62 20 GLU B C 1
ATOM 3406 O O . GLU B 1 20 ? 20.469 -15.727 -19.422 1 95.62 20 GLU B O 1
ATOM 3411 N N . TYR B 1 21 ? 20.484 -15.844 -17.203 1 94.75 21 TYR B N 1
ATOM 3412 C CA . TYR B 1 21 ? 19.109 -15.383 -17.094 1 94.75 21 TYR B CA 1
ATOM 3413 C C . TYR B 1 21 ? 19.047 -13.875 -16.906 1 94.75 21 TYR B C 1
ATOM 3415 O O . TYR B 1 21 ? 18.141 -13.211 -17.438 1 94.75 21 TYR B O 1
ATOM 3423 N N . TYR B 1 22 ? 19.922 -13.234 -16.125 1 91.88 22 TYR B N 1
ATOM 3424 C CA . TYR B 1 22 ? 20.156 -11.797 -16.031 1 91.88 22 TYR B CA 1
ATOM 3425 C C . TYR B 1 22 ? 21.609 -11.461 -16.375 1 91.88 22 TYR B C 1
ATOM 3427 O O . TYR B 1 22 ? 22.469 -12.336 -16.375 1 91.88 22 TYR B O 1
ATOM 3435 N N . LYS B 1 23 ? 21.812 -10.195 -16.688 1 90.56 23 LYS B N 1
ATOM 3436 C CA . LYS B 1 23 ? 23.156 -9.789 -17.094 1 90.56 23 LYS B CA 1
ATOM 3437 C C . LYS B 1 23 ? 24.203 -10.266 -16.078 1 90.56 23 LYS B C 1
ATOM 3439 O O . LYS B 1 23 ? 24.156 -9.891 -14.906 1 90.56 23 LYS B O 1
ATOM 3444 N N . PHE B 1 24 ? 25.047 -11.18 -16.453 1 90.81 24 PHE B N 1
ATOM 3445 C CA . PHE B 1 24 ? 26.188 -11.727 -15.742 1 90.81 24 PHE B CA 1
ATOM 3446 C C . PHE B 1 24 ? 25.75 -12.695 -14.648 1 90.81 24 PHE B C 1
ATOM 3448 O O . PHE B 1 24 ? 26.5 -12.953 -13.703 1 90.81 24 PHE B O 1
ATOM 3455 N N . GLN B 1 25 ? 24.531 -13.18 -14.734 1 91.56 25 GLN B N 1
ATOM 3456 C CA . GLN B 1 25 ? 24.047 -14.117 -13.734 1 91.56 25 GLN B CA 1
ATOM 3457 C C . GLN B 1 25 ? 23.688 -15.461 -14.367 1 91.56 25 GLN B C 1
ATOM 3459 O O . GLN B 1 25 ? 22.875 -15.523 -15.281 1 91.56 25 GLN B O 1
ATOM 3464 N N . SER B 1 26 ? 24.375 -16.453 -13.961 1 94.38 26 SER B N 1
ATOM 3465 C CA . SER B 1 26 ? 24.172 -17.844 -14.375 1 94.38 26 SER B CA 1
ATOM 3466 C C . SER B 1 26 ? 24.547 -18.812 -13.273 1 94.38 26 SER B C 1
ATOM 3468 O O . SER B 1 26 ? 25.094 -18.406 -12.234 1 94.38 26 SER B O 1
ATOM 3470 N N . TYR B 1 27 ? 24.156 -20.016 -13.461 1 95.06 27 TYR B N 1
ATOM 3471 C CA . TYR B 1 27 ? 24.609 -21.094 -12.578 1 95.06 27 TYR B CA 1
ATOM 3472 C C . TYR B 1 27 ? 25.641 -21.969 -13.266 1 95.06 27 TYR B C 1
ATOM 3474 O O . TYR B 1 27 ? 25.453 -22.344 -14.43 1 95.06 27 TYR B O 1
ATOM 3482 N N . THR B 1 28 ? 26.688 -22.281 -12.508 1 95.44 28 THR B N 1
ATOM 3483 C CA . THR B 1 28 ? 27.516 -23.391 -12.945 1 95.44 28 THR B CA 1
ATOM 3484 C C . THR B 1 28 ? 26.766 -24.719 -12.781 1 95.44 28 THR B C 1
ATOM 3486 O O . THR B 1 28 ? 25.75 -24.781 -12.102 1 95.44 28 THR B O 1
ATOM 3489 N N . PRO B 1 29 ? 27.25 -25.766 -13.422 1 96.31 29 PRO B N 1
ATOM 3490 C CA . PRO B 1 29 ? 26.625 -27.078 -13.227 1 96.31 29 PRO B CA 1
ATOM 3491 C C . PRO B 1 29 ? 26.547 -27.469 -11.75 1 96.31 29 PRO B C 1
ATOM 3493 O O . PRO B 1 29 ? 25.531 -28.031 -11.312 1 96.31 29 PRO B O 1
ATOM 3496 N N . GLU B 1 30 ? 27.547 -27.172 -11 1 95.44 30 GLU B N 1
ATOM 3497 C CA . GLU B 1 30 ? 27.562 -27.5 -9.578 1 95.44 30 GLU B CA 1
ATOM 3498 C C . GLU B 1 30 ? 26.531 -26.688 -8.812 1 95.44 30 GLU B C 1
ATOM 3500 O O . GLU B 1 30 ? 25.781 -27.234 -7.996 1 95.44 30 GLU B O 1
ATOM 3505 N N . GLU B 1 31 ? 26.484 -25.375 -9.141 1 93.56 31 GLU B N 1
ATOM 3506 C CA . GLU B 1 31 ? 25.516 -24.5 -8.5 1 93.56 31 GLU B CA 1
ATOM 3507 C C . GLU B 1 31 ? 24.094 -24.922 -8.828 1 93.56 31 GLU B C 1
ATOM 3509 O O . GLU B 1 31 ? 23.219 -24.906 -7.957 1 93.56 31 GLU B O 1
ATOM 3514 N N . SER B 1 32 ? 23.953 -25.25 -10.047 1 95.44 32 SER B N 1
ATOM 3515 C CA . SER B 1 32 ? 22.641 -25.703 -10.492 1 95.44 32 SER B CA 1
ATOM 3516 C C . SER B 1 32 ? 22.203 -26.953 -9.75 1 95.44 32 SER B C 1
ATOM 3518 O O . SER B 1 32 ? 21.047 -27.062 -9.312 1 95.44 32 SER B O 1
ATOM 3520 N N . ALA B 1 33 ? 23.094 -27.875 -9.625 1 94.81 33 ALA B N 1
ATOM 3521 C CA . ALA B 1 33 ? 22.812 -29.125 -8.914 1 94.81 33 ALA B CA 1
ATOM 3522 C C . ALA B 1 33 ? 22.453 -28.844 -7.461 1 94.81 33 ALA B C 1
ATOM 3524 O O . ALA B 1 33 ? 21.531 -29.469 -6.914 1 94.81 33 ALA B O 1
ATOM 3525 N N . TRP B 1 34 ? 23.172 -27.953 -6.879 1 93.62 34 TRP B N 1
ATOM 3526 C CA . TRP B 1 34 ? 22.906 -27.594 -5.492 1 93.62 34 TRP B CA 1
ATOM 3527 C C . TRP B 1 34 ? 21.516 -26.969 -5.355 1 93.62 34 TRP B C 1
ATOM 3529 O O . TRP B 1 34 ? 20.766 -27.297 -4.434 1 93.62 34 TRP B O 1
ATOM 3539 N N . LYS B 1 35 ? 21.203 -26.031 -6.242 1 94.5 35 LYS B N 1
ATOM 3540 C CA . LYS B 1 35 ? 19.906 -25.375 -6.195 1 94.5 35 LYS B CA 1
ATOM 3541 C C . LYS B 1 35 ? 18.766 -26.391 -6.387 1 94.5 35 LYS B C 1
ATOM 3543 O O . LYS B 1 35 ? 17.781 -26.359 -5.648 1 94.5 35 LYS B O 1
ATOM 3548 N N . GLN B 1 36 ? 18.953 -27.219 -7.312 1 96.25 36 GLN B N 1
ATOM 3549 C CA . GLN B 1 36 ? 17.953 -28.234 -7.57 1 96.25 36 GLN B CA 1
ATOM 3550 C C . GLN B 1 36 ? 17.781 -29.172 -6.375 1 96.25 36 GLN B C 1
ATOM 3552 O O . GLN B 1 36 ? 16.672 -29.547 -6.02 1 96.25 36 GLN B O 1
ATOM 3557 N N . GLY B 1 37 ? 18.922 -29.531 -5.801 1 94.94 37 GLY B N 1
ATOM 3558 C CA . GLY B 1 37 ? 18.859 -30.359 -4.605 1 94.94 37 GLY B CA 1
ATOM 3559 C C . GLY B 1 37 ? 18.125 -29.703 -3.455 1 94.94 37 GLY B C 1
ATOM 3560 O O . GLY B 1 37 ? 17.281 -30.328 -2.809 1 94.94 37 GLY B O 1
ATOM 3561 N N . TRP B 1 38 ? 18.453 -28.453 -3.268 1 93.38 38 TRP B N 1
ATOM 3562 C CA . TRP B 1 38 ? 17.797 -27.703 -2.199 1 93.38 38 TRP B CA 1
ATOM 3563 C C . TRP B 1 38 ? 16.297 -27.609 -2.439 1 93.38 38 TRP B C 1
ATOM 3565 O O . TRP B 1 38 ? 15.508 -27.844 -1.525 1 93.38 38 TRP B O 1
ATOM 3575 N N . MET B 1 39 ? 15.898 -27.281 -3.65 1 96.12 39 MET B N 1
ATOM 3576 C CA . MET B 1 39 ? 14.492 -27.156 -4 1 96.12 39 MET B CA 1
ATOM 3577 C C . MET B 1 39 ? 13.758 -28.484 -3.822 1 96.12 39 MET B C 1
ATOM 3579 O O . MET B 1 39 ? 12.625 -28.516 -3.348 1 96.12 39 MET B O 1
ATOM 3583 N N . ALA B 1 40 ? 14.414 -29.547 -4.211 1 96.06 40 ALA B N 1
ATOM 3584 C CA . ALA B 1 40 ? 13.812 -30.859 -4.062 1 96.06 40 ALA B CA 1
ATOM 3585 C C . ALA B 1 40 ? 13.562 -31.188 -2.592 1 96.06 40 ALA B C 1
ATOM 3587 O O . ALA B 1 40 ? 12.516 -31.734 -2.242 1 96.06 40 ALA B O 1
ATOM 3588 N N . GLU B 1 41 ? 14.5 -30.875 -1.792 1 93.38 41 GLU B N 1
ATOM 3589 C CA . GLU B 1 41 ? 14.344 -31.094 -0.359 1 93.38 41 GLU B CA 1
ATOM 3590 C C . GLU B 1 41 ? 13.195 -30.266 0.208 1 93.38 41 GLU B C 1
ATOM 3592 O O . GLU B 1 41 ? 12.445 -30.734 1.063 1 93.38 41 GLU B O 1
ATOM 3597 N N . GLN B 1 42 ? 13.125 -29 -0.236 1 93.44 42 GLN B N 1
ATOM 3598 C CA . GLN B 1 42 ? 12.023 -28.141 0.204 1 93.44 42 GLN B CA 1
ATOM 3599 C C . GLN B 1 42 ? 10.68 -28.734 -0.228 1 93.44 42 GLN B C 1
ATOM 3601 O O . GLN B 1 42 ? 9.719 -28.734 0.546 1 93.44 42 GLN B O 1
ATOM 3606 N N . LEU B 1 43 ? 10.625 -29.172 -1.458 1 95.94 43 LEU B N 1
ATOM 3607 C CA . LEU B 1 43 ? 9.398 -29.75 -1.99 1 95.94 43 LEU B CA 1
ATOM 3608 C C . LEU B 1 43 ? 8.992 -30.984 -1.194 1 95.94 43 LEU B C 1
ATOM 3610 O O . LEU B 1 43 ? 7.812 -31.188 -0.903 1 95.94 43 LEU B O 1
ATOM 3614 N N . LEU B 1 44 ? 9.945 -31.797 -0.861 1 93.62 44 LEU B N 1
ATOM 3615 C CA . LEU B 1 44 ? 9.703 -32.969 -0.045 1 93.62 44 LEU B CA 1
ATOM 3616 C C . LEU B 1 44 ? 9.18 -32.594 1.336 1 93.62 44 LEU B C 1
ATOM 3618 O O . LEU B 1 44 ? 8.227 -33.188 1.834 1 93.62 44 LEU B O 1
ATOM 3622 N N . SER B 1 45 ? 9.82 -31.594 1.864 1 91.25 45 SER B N 1
ATOM 3623 C CA . SER B 1 45 ? 9.43 -31.141 3.193 1 91.25 45 SER B CA 1
ATOM 3624 C C . SER B 1 45 ? 8.016 -30.562 3.189 1 91.25 45 SER B C 1
ATOM 3626 O O . SER B 1 45 ? 7.246 -30.781 4.129 1 91.25 45 SER B O 1
ATOM 3628 N N . MET B 1 46 ? 7.715 -29.844 2.139 1 92.44 46 MET B N 1
ATOM 3629 C CA . MET B 1 46 ? 6.375 -29.281 2.014 1 92.44 46 MET B CA 1
ATOM 3630 C C . MET B 1 46 ? 5.332 -30.375 1.854 1 92.44 46 MET B C 1
ATOM 3632 O O . MET B 1 46 ? 4.262 -30.312 2.465 1 92.44 46 MET B O 1
ATOM 3636 N N . ASP B 1 47 ? 5.727 -31.312 1.014 1 94.5 47 ASP B N 1
ATOM 3637 C CA . ASP B 1 47 ? 4.848 -32.438 0.681 1 94.5 47 ASP B CA 1
ATOM 3638 C C . ASP B 1 47 ? 3.441 -31.953 0.342 1 94.5 47 ASP B C 1
ATOM 3640 O O . ASP B 1 47 ? 2.453 -32.531 0.811 1 94.5 47 ASP B O 1
ATOM 3644 N N . ALA B 1 48 ? 3.377 -30.875 -0.388 1 96.56 48 ALA B N 1
ATOM 3645 C CA . ALA B 1 48 ? 2.088 -30.266 -0.714 1 96.56 48 ALA B CA 1
ATOM 3646 C C . ALA B 1 48 ? 1.444 -30.969 -1.911 1 96.56 48 ALA B C 1
ATOM 3648 O O . ALA B 1 48 ? 2.135 -31.359 -2.855 1 96.56 48 ALA B O 1
ATOM 3649 N N . ASP B 1 49 ? 0.148 -31.031 -1.896 1 96.62 49 ASP B N 1
ATOM 3650 C CA . ASP B 1 49 ? -0.585 -31.656 -2.992 1 96.62 49 ASP B CA 1
ATOM 3651 C C . ASP B 1 49 ? -0.628 -30.75 -4.215 1 96.62 49 ASP B C 1
ATOM 3653 O O . ASP B 1 49 ? -0.621 -31.219 -5.352 1 96.62 49 ASP B O 1
ATOM 3657 N N . ILE B 1 50 ? -0.77 -29.484 -3.994 1 98.06 50 ILE B N 1
ATOM 3658 C CA . ILE B 1 50 ? -0.772 -28.453 -5.027 1 98.06 50 ILE B CA 1
ATOM 3659 C C . ILE B 1 50 ? 0.292 -27.406 -4.711 1 98.06 50 ILE B C 1
ATOM 3661 O O . ILE B 1 50 ? 0.367 -26.906 -3.586 1 98.06 50 ILE B O 1
ATOM 3665 N N . VAL B 1 51 ? 1.144 -27.094 -5.715 1 98.5 51 VAL B N 1
ATOM 3666 C CA . VAL B 1 51 ? 2.184 -26.094 -5.512 1 98.5 51 VAL B CA 1
ATOM 3667 C C . VAL B 1 51 ? 2.152 -25.078 -6.652 1 98.5 51 VAL B C 1
ATOM 3669 O O . VAL B 1 51 ? 2.154 -25.453 -7.824 1 98.5 51 VAL B O 1
ATOM 3672 N N . GLY B 1 52 ? 1.998 -23.812 -6.312 1 98.75 52 GLY B N 1
ATOM 3673 C CA . GLY B 1 52 ? 2.262 -22.734 -7.262 1 98.75 52 GLY B CA 1
ATOM 3674 C C . GLY B 1 52 ? 3.686 -22.219 -7.199 1 98.75 52 GLY B C 1
ATOM 3675 O O . GLY B 1 52 ? 4.121 -21.719 -6.164 1 98.75 52 GLY B O 1
ATOM 3676 N N . PHE B 1 53 ? 4.426 -22.344 -8.328 1 98.62 53 PHE B N 1
ATOM 3677 C CA . PHE B 1 53 ? 5.812 -21.906 -8.398 1 98.62 53 PHE B CA 1
ATOM 3678 C C . PHE B 1 53 ? 5.918 -20.562 -9.117 1 98.62 53 PHE B C 1
ATOM 3680 O O . PHE B 1 53 ? 5.23 -20.328 -10.117 1 98.62 53 PHE B O 1
ATOM 3687 N N . GLN B 1 54 ? 6.762 -19.688 -8.633 1 98.12 54 GLN B N 1
ATOM 3688 C CA . GLN B 1 54 ? 7.137 -18.469 -9.32 1 98.12 54 GLN B CA 1
ATOM 3689 C C . GLN B 1 54 ? 8.625 -18.453 -9.672 1 98.12 54 GLN B C 1
ATOM 3691 O O . GLN B 1 54 ? 9.406 -19.188 -9.062 1 98.12 54 GLN B O 1
ATOM 3696 N N . GLU B 1 55 ? 9 -17.656 -10.672 1 97.5 55 GLU B N 1
ATOM 3697 C CA . GLU B 1 55 ? 10.367 -17.422 -11.117 1 97.5 55 GLU B CA 1
ATOM 3698 C C . GLU B 1 55 ? 10.953 -18.672 -11.773 1 97.5 55 GLU B C 1
ATOM 3700 O O . GLU B 1 55 ? 12.102 -19.031 -11.5 1 97.5 55 GLU B O 1
ATOM 3705 N N . ILE B 1 56 ? 10.148 -19.25 -12.633 1 98.56 56 ILE B N 1
ATOM 3706 C CA . ILE B 1 56 ? 10.586 -20.391 -13.445 1 98.56 56 ILE B CA 1
ATOM 3707 C C . ILE B 1 56 ? 10.945 -19.906 -14.852 1 98.56 56 ILE B C 1
ATOM 3709 O O . ILE B 1 56 ? 10.078 -19.438 -15.602 1 98.56 56 ILE B O 1
ATOM 3713 N N . PHE B 1 57 ? 12.188 -20.062 -15.258 1 98.06 57 PHE B N 1
ATOM 3714 C CA . PHE B 1 57 ? 12.609 -19.641 -16.594 1 98.06 57 PHE B CA 1
ATOM 3715 C C . PHE B 1 57 ? 12.414 -20.766 -17.594 1 98.06 57 PHE B C 1
ATOM 3717 O O . PHE B 1 57 ? 12.07 -20.531 -18.75 1 98.06 57 PHE B O 1
ATOM 3724 N N . GLU B 1 58 ? 12.648 -22 -17.094 1 97.44 58 GLU B N 1
ATOM 3725 C CA . GLU B 1 58 ? 12.594 -23.172 -17.969 1 97.44 58 GLU B CA 1
ATOM 3726 C C . GLU B 1 58 ? 11.859 -24.328 -17.312 1 97.44 58 GLU B C 1
ATOM 3728 O O . GLU B 1 58 ? 12.18 -24.703 -16.172 1 97.44 58 GLU B O 1
ATOM 3733 N N . GLU B 1 59 ? 11.016 -24.922 -18.047 1 97.31 59 GLU B N 1
ATOM 3734 C CA . GLU B 1 59 ? 10.195 -26.031 -17.547 1 97.31 59 GLU B CA 1
ATOM 3735 C C . GLU B 1 59 ? 11.062 -27.234 -17.203 1 97.31 59 GLU B C 1
ATOM 3737 O O . GLU B 1 59 ? 10.828 -27.906 -16.188 1 97.31 59 GLU B O 1
ATOM 3742 N N . ASP B 1 60 ? 12.07 -27.516 -18.031 1 96.69 60 ASP B N 1
ATOM 3743 C CA . ASP B 1 60 ? 12.883 -28.719 -17.844 1 96.69 60 ASP B CA 1
ATOM 3744 C C . ASP B 1 60 ? 13.602 -28.688 -16.5 1 96.69 60 ASP B C 1
ATOM 3746 O O . ASP B 1 60 ? 13.727 -29.719 -15.828 1 96.69 60 ASP B O 1
ATOM 3750 N N . ALA B 1 61 ? 14.078 -27.5 -16.156 1 97.12 61 ALA B N 1
ATOM 3751 C CA . ALA B 1 61 ? 14.742 -27.391 -14.859 1 97.12 61 ALA B CA 1
ATOM 3752 C C . ALA B 1 61 ? 13.797 -27.734 -13.719 1 97.12 61 ALA B C 1
ATOM 3754 O O . ALA B 1 61 ? 14.195 -28.391 -12.75 1 97.12 61 ALA B O 1
ATOM 3755 N N . LEU B 1 62 ? 12.562 -27.312 -13.828 1 97.94 62 LEU B N 1
ATOM 3756 C CA . LEU B 1 62 ? 11.57 -27.609 -12.797 1 97.94 62 LEU B CA 1
ATOM 3757 C C . LEU B 1 62 ? 11.234 -29.094 -12.781 1 97.94 62 LEU B C 1
ATOM 3759 O O . LEU B 1 62 ? 11.094 -29.703 -11.711 1 97.94 62 LEU B O 1
ATOM 3763 N N . ARG B 1 63 ? 11.125 -29.719 -13.922 1 97.12 63 ARG B N 1
ATOM 3764 C CA . ARG B 1 63 ? 10.859 -31.156 -14.016 1 97.12 63 ARG B CA 1
ATOM 3765 C C . ARG B 1 63 ? 11.953 -31.953 -13.336 1 97.12 63 ARG B C 1
ATOM 3767 O O . ARG B 1 63 ? 11.68 -32.969 -12.664 1 97.12 63 ARG B O 1
ATOM 3774 N N . ASP B 1 64 ? 13.156 -31.5 -13.5 1 96.44 64 ASP B N 1
ATOM 3775 C CA . ASP B 1 64 ? 14.281 -32.156 -12.844 1 96.44 64 ASP B CA 1
ATOM 3776 C C . ASP B 1 64 ? 14.148 -32.094 -11.328 1 96.44 64 ASP B C 1
ATOM 3778 O O . ASP B 1 64 ? 14.391 -33.094 -10.633 1 96.44 64 ASP B O 1
ATOM 3782 N N . VAL B 1 65 ? 13.789 -30.938 -10.844 1 97.19 65 VAL B N 1
ATOM 3783 C CA . VAL B 1 65 ? 13.609 -30.75 -9.406 1 97.19 65 VAL B CA 1
ATOM 3784 C C . VAL B 1 65 ? 12.516 -31.688 -8.891 1 97.19 65 VAL B C 1
ATOM 3786 O O . VAL B 1 65 ? 12.688 -32.344 -7.867 1 97.19 65 VAL B O 1
ATOM 3789 N N . ILE B 1 66 ? 11.422 -31.75 -9.617 1 97.38 66 ILE B N 1
ATOM 3790 C CA . ILE B 1 66 ? 10.281 -32.562 -9.211 1 97.38 66 ILE B CA 1
ATOM 3791 C C . ILE B 1 66 ? 10.664 -34.031 -9.219 1 97.38 66 ILE B C 1
ATOM 3793 O O . ILE B 1 66 ? 10.336 -34.781 -8.289 1 97.38 66 ILE B O 1
ATOM 3797 N N . ALA B 1 67 ? 11.328 -34.438 -10.25 1 95.62 67 ALA B N 1
ATOM 3798 C CA . ALA B 1 67 ? 11.781 -35.844 -10.352 1 95.62 67 ALA B CA 1
ATOM 3799 C C . ALA B 1 67 ? 12.695 -36.188 -9.188 1 95.62 67 ALA B C 1
ATOM 3801 O O . ALA B 1 67 ? 12.586 -37.281 -8.617 1 95.62 67 ALA B O 1
ATOM 3802 N N . LEU B 1 68 ? 13.555 -35.281 -8.891 1 96 68 LEU B N 1
ATOM 3803 C CA . LEU B 1 68 ? 14.469 -35.5 -7.777 1 96 68 LEU B CA 1
ATOM 3804 C C . LEU B 1 68 ? 13.703 -35.625 -6.461 1 96 68 LEU B C 1
ATOM 3806 O O . LEU B 1 68 ? 13.984 -36.5 -5.637 1 96 68 LEU B O 1
ATOM 3810 N N . ALA B 1 69 ? 12.797 -34.75 -6.254 1 96 69 ALA B N 1
ATOM 3811 C CA . ALA B 1 69 ? 11.969 -34.812 -5.051 1 96 69 ALA B CA 1
ATOM 3812 C C . ALA B 1 69 ? 11.242 -36.125 -4.945 1 96 69 ALA B C 1
ATOM 3814 O O . ALA B 1 69 ? 11.164 -36.719 -3.865 1 96 69 ALA B O 1
ATOM 3815 N N . ASP B 1 70 ? 10.688 -36.625 -6.039 1 94.88 70 ASP B N 1
ATOM 3816 C CA . ASP B 1 70 ? 9.977 -37.906 -6.07 1 94.88 70 ASP B CA 1
ATOM 3817 C C . ASP B 1 70 ? 10.914 -39.062 -5.711 1 94.88 70 ASP B C 1
ATOM 3819 O O . ASP B 1 70 ? 10.531 -39.969 -4.977 1 94.88 70 ASP B O 1
ATOM 3823 N N . THR B 1 71 ? 12.062 -39 -6.215 1 94.31 71 THR B N 1
ATOM 3824 C CA . THR B 1 71 ? 13.055 -40.031 -5.914 1 94.31 71 THR B CA 1
ATOM 3825 C C . THR B 1 71 ? 13.383 -40.031 -4.426 1 94.31 71 THR B C 1
ATOM 3827 O O . THR B 1 71 ? 13.391 -41.094 -3.801 1 94.31 71 THR B O 1
ATOM 3830 N N . LEU B 1 72 ? 13.609 -38.906 -3.918 1 93.5 72 LEU B N 1
ATOM 3831 C CA . LEU B 1 72 ? 13.914 -38.781 -2.496 1 93.5 72 LEU B CA 1
ATOM 3832 C C . LEU B 1 72 ? 12.742 -39.25 -1.646 1 93.5 72 LEU B C 1
ATOM 3834 O O . LEU B 1 72 ? 12.938 -39.938 -0.632 1 93.5 72 LEU B O 1
ATOM 3838 N N . GLY B 1 73 ? 11.641 -38.844 -2.068 1 91.88 73 GLY B N 1
ATOM 3839 C CA . GLY B 1 73 ? 10.445 -39.25 -1.349 1 91.88 73 GLY B CA 1
ATOM 3840 C C . GLY B 1 73 ? 10.234 -40.75 -1.351 1 91.88 73 GLY B C 1
ATOM 3841 O O . GLY B 1 73 ? 9.891 -41.312 -0.32 1 91.88 73 GLY B O 1
ATOM 3842 N N . GLN B 1 74 ? 10.406 -41.344 -2.451 1 89.88 74 GLN B N 1
ATOM 3843 C CA . GLN B 1 74 ? 10.273 -42.781 -2.555 1 89.88 74 GLN B CA 1
ATOM 3844 C C . GLN B 1 74 ? 11.312 -43.5 -1.692 1 89.88 74 GLN B C 1
ATOM 3846 O O . GLN B 1 74 ? 11.008 -44.5 -1.047 1 89.88 74 GLN B O 1
ATOM 3851 N N . ALA B 1 75 ? 12.438 -43 -1.677 1 89.75 75 ALA B N 1
ATOM 3852 C CA . ALA B 1 75 ? 13.492 -43.562 -0.837 1 89.75 75 ALA B CA 1
ATOM 3853 C C . ALA B 1 75 ? 13.117 -43.469 0.641 1 89.75 75 ALA B C 1
ATOM 3855 O O . ALA B 1 75 ? 13.383 -44.406 1.407 1 89.75 75 ALA B O 1
ATOM 3856 N N . SER B 1 76 ? 12.586 -42.406 0.967 1 86.81 76 SER B N 1
ATOM 3857 C CA . SER B 1 76 ? 12.141 -42.219 2.344 1 86.81 76 SER B CA 1
ATOM 3858 C C . SER B 1 76 ? 11.047 -43.25 2.701 1 86.81 76 SER B C 1
ATOM 3860 O O . SER B 1 76 ? 11.031 -43.781 3.812 1 86.81 76 SER B O 1
ATOM 3862 N N . ASN B 1 77 ? 10.156 -43.438 1.768 1 86.12 77 ASN B N 1
ATOM 3863 C CA . ASN B 1 77 ? 9.133 -44.438 1.967 1 86.12 77 ASN B CA 1
ATOM 3864 C C . ASN B 1 77 ? 9.75 -45.812 2.221 1 86.12 77 ASN B C 1
ATOM 3866 O O . ASN B 1 77 ? 9.328 -46.531 3.131 1 86.12 77 ASN B O 1
ATOM 3870 N N . ASP B 1 78 ? 10.68 -46.188 1.496 1 83 78 ASP B N 1
ATOM 3871 C CA . ASP B 1 78 ? 11.328 -47.5 1.562 1 83 78 ASP B CA 1
ATOM 3872 C C . ASP B 1 78 ? 12.078 -47.656 2.879 1 83 78 ASP B C 1
ATOM 3874 O O . ASP B 1 78 ? 12.125 -48.75 3.436 1 83 78 ASP B O 1
ATOM 3878 N N . ALA B 1 79 ? 12.617 -46.594 3.33 1 76.62 79 ALA B N 1
ATOM 3879 C CA . ALA B 1 79 ? 13.383 -46.656 4.574 1 76.62 79 ALA B CA 1
ATOM 3880 C C . ALA B 1 79 ? 12.453 -46.75 5.781 1 76.62 79 ALA B C 1
ATOM 3882 O O . ALA B 1 79 ? 12.844 -47.312 6.816 1 76.62 79 ALA B O 1
ATOM 3883 N N . SER B 1 80 ? 11.359 -46.125 5.754 1 64.25 80 SER B N 1
ATOM 3884 C CA . SER B 1 80 ? 10.445 -46.094 6.887 1 64.25 80 SER B CA 1
ATOM 3885 C C . SER B 1 80 ? 9.547 -47.312 6.91 1 64.25 80 SER B C 1
ATOM 3887 O O . SER B 1 80 ? 8.969 -47.656 7.945 1 64.25 80 SER B O 1
ATOM 3889 N N . ILE B 1 81 ? 9.133 -47.938 5.852 1 54.72 81 ILE B N 1
ATOM 3890 C CA . ILE B 1 81 ? 8.266 -49.094 5.852 1 54.72 81 ILE B CA 1
ATOM 3891 C C . ILE B 1 81 ? 8.992 -50.281 6.496 1 54.72 81 ILE B C 1
ATOM 3893 O O . ILE B 1 81 ? 10.047 -50.688 6.02 1 54.72 81 ILE B O 1
ATOM 3897 N N . PRO B 1 82 ? 8.664 -50.5 7.727 1 50.25 82 PRO B N 1
ATOM 3898 C CA . PRO B 1 82 ? 9.281 -51.625 8.461 1 50.25 82 PRO B CA 1
ATOM 3899 C C . PRO B 1 82 ? 9.328 -52.906 7.645 1 50.25 82 PRO B C 1
ATOM 3901 O O . PRO B 1 82 ? 8.453 -53.156 6.805 1 50.25 82 PRO B O 1
ATOM 3904 N N . ASP B 1 83 ? 10.547 -53.5 7.387 1 44.78 83 ASP B N 1
ATOM 3905 C CA . ASP B 1 83 ? 10.602 -54.906 6.961 1 44.78 83 ASP B CA 1
ATOM 3906 C C . ASP B 1 83 ? 9.578 -55.75 7.715 1 44.78 83 ASP B C 1
ATOM 3908 O O . ASP B 1 83 ? 9.289 -55.469 8.883 1 44.78 83 ASP B O 1
ATOM 3912 N N . LYS B 1 84 ? 8.75 -56.438 7.086 1 41.91 84 LYS B N 1
ATOM 3913 C CA . LYS B 1 84 ? 7.758 -57.344 7.656 1 41.91 84 LYS B CA 1
ATOM 3914 C C . LYS B 1 84 ? 8.289 -58 8.922 1 41.91 84 LYS B C 1
ATOM 3916 O O . LYS B 1 84 ? 7.527 -58.625 9.672 1 41.91 84 LYS B O 1
ATOM 3921 N N . SER B 1 85 ? 9.633 -58.281 8.992 1 44.16 85 SER B N 1
ATOM 3922 C CA . SER B 1 85 ? 10.07 -59.062 10.125 1 44.16 85 SER B CA 1
ATOM 3923 C C . SER B 1 85 ? 10.055 -58.281 11.414 1 44.16 85 SER B C 1
ATOM 3925 O O . SER B 1 85 ? 10.359 -58.781 12.492 1 44.16 85 SER B O 1
ATOM 3927 N N . LYS B 1 86 ? 10.383 -56.938 11.352 1 41.97 86 LYS B N 1
ATOM 3928 C CA . LYS B 1 86 ? 10.461 -56.281 12.641 1 41.97 86 LYS B CA 1
ATOM 3929 C C . LYS B 1 86 ? 9.062 -55.938 13.18 1 41.97 86 LYS B C 1
ATOM 3931 O O . LYS B 1 86 ? 8.172 -55.562 12.414 1 41.97 86 LYS B O 1
ATOM 3936 N N . ARG B 1 87 ? 8.703 -56.531 14.289 1 36.53 87 ARG B N 1
ATOM 3937 C CA . ARG B 1 87 ? 7.555 -56.438 15.188 1 36.53 87 ARG B CA 1
ATOM 3938 C C . ARG B 1 87 ? 7.043 -55 15.289 1 36.53 87 ARG B C 1
ATOM 3940 O O . ARG B 1 87 ? 7.812 -54.062 15.125 1 36.53 87 ARG B O 1
ATOM 3947 N N . TYR B 1 88 ? 5.676 -54.844 15.289 1 36.59 88 TYR B N 1
ATOM 3948 C CA . TYR B 1 88 ? 4.781 -53.688 15.336 1 36.59 88 TYR B CA 1
ATOM 3949 C C . TYR B 1 88 ? 5.164 -52.75 16.484 1 36.59 88 TYR B C 1
ATOM 3951 O O . TYR B 1 88 ? 4.629 -52.875 17.578 1 36.59 88 TYR B O 1
ATOM 3959 N N . HIS B 1 89 ? 6.41 -52.594 16.859 1 30.16 89 HIS B N 1
ATOM 3960 C CA . HIS B 1 89 ? 6.461 -51.656 17.984 1 30.16 89 HIS B CA 1
ATOM 3961 C C . HIS B 1 89 ? 5.656 -50.406 17.703 1 30.16 89 HIS B C 1
ATOM 3963 O O . HIS B 1 89 ? 5.387 -50.062 16.547 1 30.16 89 HIS B O 1
ATOM 3969 N N . ARG B 1 90 ? 5.605 -49.406 18.781 1 35.31 90 ARG B N 1
ATOM 3970 C CA . ARG B 1 90 ? 4.816 -48.219 19.078 1 35.31 90 ARG B CA 1
ATOM 3971 C C . ARG B 1 90 ? 4.945 -47.188 17.969 1 35.31 90 ARG B C 1
ATOM 3973 O O . ARG B 1 90 ? 4.539 -46.031 18.141 1 35.31 90 ARG B O 1
ATOM 3980 N N . LYS B 1 91 ? 5.812 -47.5 17.188 1 34.25 91 LYS B N 1
ATOM 3981 C CA . LYS B 1 91 ? 5.953 -46.375 16.281 1 34.25 91 LYS B CA 1
ATOM 3982 C C . LYS B 1 91 ? 4.688 -46.188 15.438 1 34.25 91 LYS B C 1
ATOM 3984 O O . LYS B 1 91 ? 4.75 -46.125 14.211 1 34.25 91 LYS B O 1
ATOM 3989 N N . ALA B 1 92 ? 3.646 -46.75 15.75 1 34.84 92 ALA B N 1
ATOM 3990 C CA . ALA B 1 92 ? 2.35 -46.594 15.102 1 34.84 92 ALA B CA 1
ATOM 3991 C C . ALA B 1 92 ? 2.008 -45.094 14.977 1 34.84 92 ALA B C 1
ATOM 3993 O O . ALA B 1 92 ? 1.194 -44.719 14.133 1 34.84 92 ALA B O 1
ATOM 3994 N N . ILE B 1 93 ? 2.342 -44.406 16.047 1 35.28 93 ILE B N 1
ATOM 3995 C CA . ILE B 1 93 ? 1.575 -43.188 16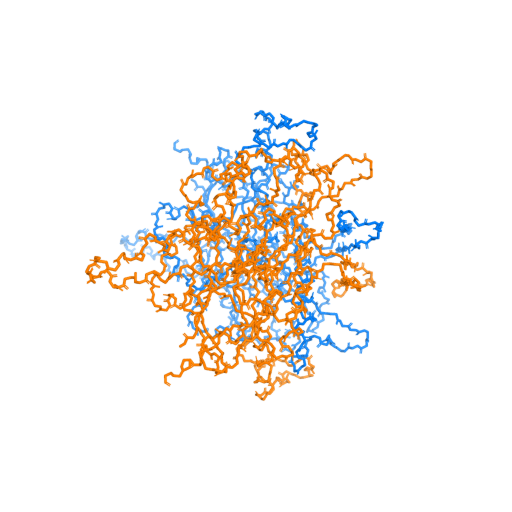.25 1 35.28 93 ILE B CA 1
ATOM 3996 C C . ILE B 1 93 ? 1.844 -42.188 15.117 1 35.28 93 ILE B C 1
ATOM 3998 O O . ILE B 1 93 ? 0.939 -41.469 14.68 1 35.28 93 ILE B O 1
ATOM 4002 N N . PHE B 1 94 ? 3.178 -41.781 14.875 1 38.09 94 PHE B N 1
ATOM 4003 C CA . PHE B 1 94 ? 3.287 -40.75 13.867 1 38.09 94 PHE B CA 1
ATOM 4004 C C . PHE B 1 94 ? 3.301 -41.344 12.461 1 38.09 94 PHE B C 1
ATOM 4006 O O . PHE B 1 94 ? 4.328 -41.844 12.008 1 38.09 94 PHE B O 1
ATOM 4013 N N . ARG B 1 95 ? 2.49 -42.219 12.117 1 37.56 95 ARG B N 1
ATOM 4014 C CA . ARG B 1 95 ? 2.373 -42.719 10.75 1 37.56 95 ARG B CA 1
ATOM 4015 C C . ARG B 1 95 ? 2.662 -41.594 9.742 1 37.56 95 ARG B C 1
ATOM 4017 O O . ARG B 1 95 ? 1.857 -40.688 9.578 1 37.56 95 ARG B O 1
ATOM 4024 N N . LYS B 1 96 ? 3.84 -41.156 9.734 1 48 96 LYS B N 1
ATOM 4025 C CA . LYS B 1 96 ? 4.176 -40.281 8.617 1 48 96 LYS B CA 1
ATOM 4026 C C . LYS B 1 96 ? 3.592 -40.812 7.309 1 48 96 LYS B C 1
ATOM 4028 O O . LYS B 1 96 ? 3.854 -41.938 6.918 1 48 96 LYS B O 1
ATOM 4033 N N . LEU B 1 97 ? 2.42 -40.375 6.812 1 61 97 LEU B N 1
ATOM 4034 C CA . LEU B 1 97 ? 1.805 -40.75 5.539 1 61 97 LEU B CA 1
ATOM 4035 C C . LEU B 1 97 ? 2.854 -40.844 4.438 1 61 97 LEU B C 1
ATOM 4037 O O . LEU B 1 97 ? 3.85 -40.125 4.457 1 61 97 LEU B O 1
ATOM 4041 N N . ALA B 1 98 ? 2.891 -42 3.734 1 81.06 98 ALA B N 1
ATOM 4042 C CA . ALA B 1 98 ? 3.736 -42.281 2.578 1 81.06 98 ALA B CA 1
ATOM 4043 C C . ALA B 1 98 ? 3.727 -41.125 1.589 1 81.06 98 ALA B C 1
ATOM 4045 O O . ALA B 1 98 ? 2.688 -40.5 1.369 1 81.06 98 ALA B O 1
ATOM 4046 N N . TYR B 1 99 ? 4.938 -40.75 1.232 1 89.19 99 TYR B N 1
ATOM 4047 C CA . TYR B 1 99 ? 5.098 -39.75 0.17 1 89.19 99 TYR B CA 1
ATOM 4048 C C . TYR B 1 99 ? 4.457 -40.219 -1.125 1 89.19 99 TYR B C 1
ATOM 4050 O O . TYR B 1 99 ? 4.664 -41.375 -1.54 1 89.19 99 TYR B O 1
ATOM 4058 N N . THR B 1 100 ? 3.58 -39.469 -1.653 1 90.19 100 THR B N 1
ATOM 4059 C CA . THR B 1 100 ? 3 -39.75 -2.961 1 90.19 100 THR B CA 1
ATOM 4060 C C . THR B 1 100 ? 3.709 -38.938 -4.051 1 90.19 100 THR B C 1
ATOM 4062 O O . THR B 1 100 ? 3.695 -37.719 -4.031 1 90.19 100 THR B O 1
ATOM 4065 N N . PRO B 1 101 ? 4.34 -39.625 -4.98 1 92.81 101 PRO B N 1
ATOM 4066 C CA . PRO B 1 101 ? 5.07 -38.906 -6.031 1 92.81 101 PRO B CA 1
ATOM 4067 C C . PRO B 1 101 ? 4.16 -38.031 -6.895 1 92.81 101 PRO B C 1
ATOM 4069 O O . PRO B 1 101 ? 2.986 -38.344 -7.09 1 92.81 101 PRO B O 1
ATOM 4072 N N . TYR B 1 102 ? 4.75 -36.938 -7.391 1 93.94 102 TYR B N 1
ATOM 4073 C CA . TYR B 1 102 ? 4.023 -36.062 -8.297 1 93.94 102 TYR B CA 1
ATOM 4074 C C . TYR B 1 102 ? 3.934 -36.656 -9.695 1 93.94 102 TYR B C 1
ATOM 4076 O O . TYR B 1 102 ? 2.889 -36.594 -10.344 1 93.94 102 TYR B O 1
ATOM 4084 N N . PHE B 1 103 ? 5 -37.188 -10.211 1 89.06 103 PHE B N 1
ATOM 4085 C CA . PHE B 1 103 ? 5.047 -37.781 -11.539 1 89.06 103 PHE B CA 1
ATOM 4086 C C . PHE B 1 103 ? 4.879 -39.312 -11.469 1 89.06 103 PHE B C 1
ATOM 4088 O O . PHE B 1 103 ? 5.707 -40 -10.875 1 89.06 103 PHE B O 1
ATOM 4095 N N . GLN B 1 104 ? 3.572 -39.688 -11.164 1 69.81 104 GLN B N 1
ATOM 4096 C CA . GLN B 1 104 ? 3.334 -41.125 -11.078 1 69.81 104 GLN B CA 1
ATOM 4097 C C . GLN B 1 104 ? 3.471 -41.781 -12.453 1 69.81 104 GLN B C 1
ATOM 4099 O O . GLN B 1 104 ? 3.053 -41.219 -13.461 1 69.81 104 GLN B O 1
ATOM 4104 N N . ASN B 1 105 ? 3.861 -43.125 -12.422 1 53.25 105 ASN B N 1
ATOM 4105 C CA . ASN B 1 105 ? 3.912 -44.062 -13.547 1 53.25 105 ASN B CA 1
ATOM 4106 C C . ASN B 1 105 ? 4.457 -43.375 -14.805 1 53.25 105 ASN B C 1
ATOM 4108 O O . ASN B 1 105 ? 3.932 -43.594 -15.898 1 53.25 105 ASN B O 1
ATOM 4112 N N . GLY B 1 106 ? 5.348 -42.531 -14.609 1 52.12 106 GLY B N 1
ATOM 4113 C CA . GLY B 1 106 ? 5.992 -41.969 -15.789 1 52.12 106 GLY B CA 1
ATOM 4114 C C . GLY B 1 106 ? 5.242 -40.812 -16.391 1 52.12 106 GLY B C 1
ATOM 4115 O O . GLY B 1 106 ? 5.711 -40.188 -17.344 1 52.12 106 GLY B O 1
ATOM 4116 N N . GLY B 1 107 ? 4.023 -40.438 -15.875 1 56.88 107 GLY B N 1
ATOM 4117 C CA . GLY B 1 107 ? 3.252 -39.375 -16.5 1 56.88 107 GLY B CA 1
ATOM 4118 C C . GLY B 1 107 ? 3.486 -38.031 -15.859 1 56.88 107 GLY B C 1
ATOM 4119 O O . GLY B 1 107 ? 3.896 -37.938 -14.703 1 56.88 107 GLY B O 1
ATOM 4120 N N . THR B 1 108 ? 3.766 -36.969 -16.625 1 64.38 108 THR B N 1
ATOM 4121 C CA . THR B 1 108 ? 4.02 -35.594 -16.234 1 64.38 108 THR B CA 1
ATOM 4122 C C . THR B 1 108 ? 2.727 -34.781 -16.234 1 64.38 108 THR B C 1
ATOM 4124 O O . THR B 1 108 ? 2.754 -33.562 -16.391 1 64.38 108 THR B O 1
ATOM 4127 N N . THR B 1 109 ? 1.565 -35.469 -15.898 1 76.44 109 THR B N 1
ATOM 4128 C CA . THR B 1 109 ? 0.269 -34.844 -16.156 1 76.44 109 THR B CA 1
ATOM 4129 C C . THR B 1 109 ? -0.1 -33.875 -15.055 1 76.44 109 THR B C 1
ATOM 4131 O O . THR B 1 109 ? -1.082 -33.125 -15.172 1 76.44 109 THR B O 1
ATOM 4134 N N . GLY B 1 110 ? 0.724 -33.625 -14.148 1 93.69 110 GLY B N 1
ATOM 4135 C CA . GLY B 1 110 ? 0.294 -32.781 -13.062 1 93.69 110 GLY B CA 1
ATOM 4136 C C . GLY B 1 110 ? 1.048 -31.469 -13.008 1 93.69 110 GLY B C 1
ATOM 4137 O O . GLY B 1 110 ? 1.023 -30.766 -11.984 1 93.69 110 GLY B O 1
ATOM 4138 N N . LEU B 1 111 ? 1.731 -31.172 -14.195 1 97.5 111 LEU B N 1
ATOM 4139 C CA . LEU B 1 111 ? 2.492 -29.938 -14.219 1 97.5 111 LEU B CA 1
ATOM 4140 C C . LEU B 1 111 ? 2.018 -29.031 -15.352 1 97.5 111 LEU B C 1
ATOM 4142 O O . LEU B 1 111 ? 1.925 -29.469 -16.5 1 97.5 111 LEU B O 1
ATOM 4146 N N . ALA B 1 112 ? 1.623 -27.844 -14.984 1 98.38 112 ALA B N 1
ATOM 4147 C CA . ALA B 1 112 ? 1.339 -26.797 -15.961 1 98.38 112 ALA B CA 1
ATOM 4148 C C . ALA B 1 112 ? 2.336 -25.641 -15.836 1 98.38 112 ALA B C 1
ATOM 4150 O O . ALA B 1 112 ? 2.533 -25.109 -14.75 1 98.38 112 ALA B O 1
ATOM 4151 N N . PHE B 1 113 ? 2.994 -25.344 -16.969 1 98.38 113 PHE B N 1
ATOM 4152 C CA . PHE B 1 113 ? 3.979 -24.281 -17 1 98.38 113 PHE B CA 1
ATOM 4153 C C . PHE B 1 113 ? 3.514 -23.141 -17.906 1 98.38 113 PHE B C 1
ATOM 4155 O O . PHE B 1 113 ? 3.096 -23.391 -19.047 1 98.38 113 PHE B O 1
ATOM 4162 N N . ALA B 1 114 ? 3.537 -21.922 -17.391 1 98.81 114 ALA B N 1
ATOM 4163 C CA . ALA B 1 114 ? 3.266 -20.719 -18.172 1 98.81 114 ALA B CA 1
ATOM 4164 C C . ALA B 1 114 ? 4.551 -19.938 -18.438 1 98.81 114 ALA B C 1
ATOM 4166 O O . ALA B 1 114 ? 5.02 -19.188 -17.578 1 98.81 114 ALA B O 1
ATOM 4167 N N . ARG B 1 115 ? 5.02 -20.141 -19.578 1 97.94 115 ARG B N 1
ATOM 4168 C CA . ARG B 1 115 ? 6.195 -19.375 -19.984 1 97.94 115 ARG B CA 1
ATOM 4169 C C . ARG B 1 115 ? 5.883 -17.891 -20.094 1 97.94 115 ARG B C 1
ATOM 4171 O O . ARG B 1 115 ? 4.789 -17.516 -20.516 1 97.94 115 ARG B O 1
ATOM 4178 N N . ASN B 1 116 ? 6.844 -17.078 -19.75 1 97.75 116 ASN B N 1
ATOM 4179 C CA . ASN B 1 116 ? 6.691 -15.648 -19.969 1 97.75 116 ASN B CA 1
ATOM 4180 C C . ASN B 1 116 ? 6.754 -15.289 -21.438 1 97.75 116 ASN B C 1
ATOM 4182 O O . ASN B 1 116 ? 7.781 -15.5 -22.094 1 97.75 116 ASN B O 1
ATOM 4186 N N . SER B 1 117 ? 5.738 -14.781 -21.969 1 95.44 117 SER B N 1
ATOM 4187 C CA . SER B 1 117 ? 5.664 -14.5 -23.391 1 95.44 117 SER B CA 1
ATOM 4188 C C . SER B 1 117 ? 6.629 -13.391 -23.797 1 95.44 117 SER B C 1
ATOM 4190 O O . SER B 1 117 ? 6.969 -13.25 -24.969 1 95.44 117 SER B O 1
ATOM 4192 N N . ALA B 1 118 ? 7.094 -12.617 -22.828 1 93.19 118 ALA B N 1
ATOM 4193 C CA . ALA B 1 118 ? 8.055 -11.547 -23.109 1 93.19 118 ALA B CA 1
ATOM 4194 C C . ALA B 1 118 ? 9.484 -12.07 -23.078 1 93.19 118 ALA B C 1
ATOM 4196 O O . ALA B 1 118 ? 10.43 -11.336 -23.375 1 93.19 118 ALA B O 1
ATOM 4197 N N . ASP B 1 119 ? 9.664 -13.328 -22.703 1 95.25 119 ASP B N 1
ATOM 4198 C CA . ASP B 1 119 ? 10.992 -13.945 -22.703 1 95.25 119 ASP B CA 1
ATOM 4199 C C . ASP B 1 119 ? 11.406 -14.352 -24.125 1 95.25 119 ASP B C 1
ATOM 4201 O O . ASP B 1 119 ? 10.891 -15.328 -24.672 1 95.25 119 ASP B O 1
ATOM 4205 N N . THR B 1 120 ? 12.406 -13.727 -24.703 1 92.62 120 THR B N 1
ATOM 4206 C CA . THR B 1 120 ? 12.844 -13.977 -26.062 1 92.62 120 THR B CA 1
ATOM 4207 C C . THR B 1 120 ? 13.914 -15.062 -26.109 1 92.62 120 THR B C 1
ATOM 4209 O O . THR B 1 120 ? 14.328 -15.508 -27.172 1 92.62 120 THR B O 1
ATOM 4212 N N . GLY B 1 121 ? 14.375 -15.406 -24.984 1 93.12 121 GLY B N 1
ATOM 4213 C CA . GLY B 1 121 ? 15.453 -16.375 -24.922 1 93.12 121 GLY B CA 1
ATOM 4214 C C . GLY B 1 121 ? 16.828 -15.734 -24.938 1 93.12 121 GLY B C 1
ATOM 4215 O O . GLY B 1 121 ? 17.844 -16.438 -24.828 1 93.12 121 GLY B O 1
ATOM 4216 N N . GLU B 1 122 ? 16.875 -14.375 -25.016 1 93.94 122 GLU B N 1
ATOM 4217 C CA . GLU B 1 122 ? 18.156 -13.664 -25.078 1 93.94 122 GLU B CA 1
ATOM 4218 C C . GLU B 1 122 ? 18.891 -13.75 -23.734 1 93.94 122 GLU B C 1
ATOM 4220 O O . GLU B 1 122 ? 18.312 -13.453 -22.688 1 93.94 122 GLU B O 1
ATOM 4225 N N . ALA B 1 123 ? 20.172 -14.18 -23.891 1 94.81 123 ALA B N 1
ATOM 4226 C CA . ALA B 1 123 ? 21.016 -14.312 -22.703 1 94.81 123 ALA B CA 1
ATOM 4227 C C . ALA B 1 123 ? 21.109 -12.992 -21.953 1 94.81 123 ALA B C 1
ATOM 4229 O O . ALA B 1 123 ? 21.359 -11.945 -22.547 1 94.81 123 ALA B O 1
ATOM 4230 N N . GLY B 1 124 ? 20.891 -13.125 -20.688 1 93.12 124 GLY B N 1
ATOM 4231 C CA . GLY B 1 124 ? 21.047 -11.953 -19.828 1 93.12 124 GLY B CA 1
ATOM 4232 C C . GLY B 1 124 ? 19.797 -11.094 -19.766 1 93.12 124 GLY B C 1
ATOM 4233 O O . GLY B 1 124 ? 19.75 -10.117 -19.016 1 93.12 124 GLY B O 1
ATOM 4234 N N . GLN B 1 125 ? 18.781 -11.422 -20.531 1 92.69 125 GLN B N 1
ATOM 4235 C CA . GLN B 1 125 ? 17.547 -10.633 -20.594 1 92.69 125 GLN B CA 1
ATOM 4236 C C . GLN B 1 125 ? 16.312 -11.531 -20.531 1 92.69 125 GLN B C 1
ATOM 4238 O O . GLN B 1 125 ? 15.305 -11.25 -21.188 1 92.69 125 GLN B O 1
ATOM 4243 N N . ARG B 1 126 ? 16.453 -12.625 -19.828 1 95.94 126 ARG B N 1
ATOM 4244 C CA . ARG B 1 126 ? 15.367 -13.578 -19.719 1 95.94 126 ARG B CA 1
ATOM 4245 C C . ARG B 1 126 ? 14.289 -13.062 -18.766 1 95.94 126 ARG B C 1
ATOM 4247 O O . ARG B 1 126 ? 14.508 -12.102 -18.031 1 95.94 126 ARG B O 1
ATOM 4254 N N . ARG B 1 127 ? 13.078 -13.602 -18.875 1 96.5 127 ARG B N 1
ATOM 4255 C CA . ARG B 1 127 ? 11.945 -13.273 -18.031 1 96.5 127 ARG B CA 1
ATOM 4256 C C . ARG B 1 127 ? 11.273 -14.539 -17.5 1 96.5 127 ARG B C 1
ATOM 4258 O O . ARG B 1 127 ? 10.945 -15.438 -18.266 1 96.5 127 ARG B O 1
ATOM 4265 N N . PRO B 1 128 ? 11.094 -14.609 -16.219 1 97.31 128 PRO B N 1
ATOM 4266 C CA . PRO B 1 128 ? 10.594 -15.859 -15.625 1 97.31 128 PRO B CA 1
ATOM 4267 C C . PRO B 1 128 ? 9.086 -16.016 -15.797 1 97.31 128 PRO B C 1
ATOM 4269 O O . PRO B 1 128 ? 8.359 -15.031 -15.883 1 97.31 128 PRO B O 1
ATOM 4272 N N . GLY B 1 129 ? 8.664 -17.266 -15.844 1 98.44 129 GLY B N 1
ATOM 4273 C CA . GLY B 1 129 ? 7.262 -17.641 -15.797 1 98.44 129 GLY B CA 1
ATOM 4274 C C . GLY B 1 129 ? 6.844 -18.234 -14.469 1 98.44 129 GLY B C 1
ATOM 4275 O O . GLY B 1 129 ? 7.504 -18.016 -13.453 1 98.44 129 GLY B O 1
ATOM 4276 N N . VAL B 1 130 ? 5.621 -18.875 -14.5 1 98.88 130 VAL B N 1
ATOM 4277 C CA . VAL B 1 130 ? 5.074 -19.516 -13.312 1 98.88 130 VAL B CA 1
ATOM 4278 C C . VAL B 1 130 ? 4.617 -20.922 -13.656 1 98.88 130 VAL B C 1
ATOM 4280 O O . VAL B 1 130 ? 4.527 -21.297 -14.828 1 98.88 130 VAL B O 1
ATOM 4283 N N . ALA B 1 131 ? 4.371 -21.719 -12.602 1 98.88 131 ALA B N 1
ATOM 4284 C CA . ALA B 1 131 ? 3.898 -23.078 -12.82 1 98.88 131 ALA B CA 1
ATOM 4285 C C . ALA B 1 131 ? 2.973 -23.531 -11.688 1 98.88 131 ALA B C 1
ATOM 4287 O O . ALA B 1 131 ? 3.027 -22.984 -10.578 1 98.88 131 ALA B O 1
ATOM 4288 N N . ILE B 1 132 ? 2.09 -24.453 -12.023 1 98.88 132 ILE B N 1
ATOM 4289 C CA . ILE B 1 132 ? 1.272 -25.156 -11.031 1 98.88 132 ILE B CA 1
ATOM 4290 C C . ILE B 1 132 ? 1.523 -26.656 -11.125 1 98.88 132 ILE B C 1
ATOM 4292 O O . ILE B 1 132 ? 1.463 -27.234 -12.203 1 98.88 132 ILE B O 1
ATOM 4296 N N . LEU B 1 133 ? 1.882 -27.203 -10 1 98.44 133 LEU B N 1
ATOM 4297 C CA . LEU B 1 133 ? 2.029 -28.641 -9.828 1 98.44 133 LEU B CA 1
ATOM 4298 C C . LEU B 1 133 ? 0.886 -29.219 -8.992 1 98.44 133 LEU B C 1
ATOM 4300 O O . LEU B 1 133 ? 0.579 -28.703 -7.918 1 98.44 133 LEU B O 1
ATOM 4304 N N . SER B 1 134 ? 0.22 -30.281 -9.539 1 97.5 134 SER B N 1
ATOM 4305 C CA . SER B 1 134 ? -0.901 -30.875 -8.812 1 97.5 134 SER B CA 1
ATOM 4306 C C . SER B 1 134 ? -0.844 -32.406 -8.844 1 97.5 134 SER B C 1
ATOM 4308 O O . SER B 1 134 ? -0.766 -33 -9.922 1 97.5 134 SER B O 1
ATOM 4310 N N . ARG B 1 135 ? -0.921 -33.031 -7.645 1 94.94 135 ARG B N 1
ATOM 4311 C CA . ARG B 1 135 ? -1.019 -34.469 -7.566 1 94.94 135 ARG B CA 1
ATOM 4312 C C . ARG B 1 135 ? -2.344 -34.969 -8.133 1 94.94 135 ARG B C 1
ATOM 4314 O O . ARG B 1 135 ? -2.494 -36.156 -8.445 1 94.94 135 ARG B O 1
ATOM 4321 N N . PHE B 1 136 ? -3.303 -34.062 -8.344 1 94.62 136 PHE B N 1
ATOM 4322 C CA . PHE B 1 136 ? -4.656 -34.438 -8.734 1 94.62 136 PHE B CA 1
ATOM 4323 C C . PHE B 1 136 ? -4.883 -34.188 -10.219 1 94.62 136 PHE B C 1
ATOM 4325 O O . PHE B 1 136 ? -5.965 -34.469 -10.742 1 94.62 136 PHE B O 1
ATOM 4332 N N . GLY B 1 137 ? -3.881 -33.719 -10.859 1 94.81 137 GLY B N 1
ATOM 4333 C CA . GLY B 1 137 ? -4.043 -33.344 -12.266 1 94.81 137 GLY B CA 1
ATOM 4334 C C . GLY B 1 137 ? -4.879 -32.094 -12.477 1 94.81 137 GLY B C 1
ATOM 4335 O O . GLY B 1 137 ? -4.977 -31.266 -11.586 1 94.81 137 GLY B O 1
ATOM 4336 N N . PHE B 1 138 ? -5.391 -31.953 -13.734 1 97 138 PHE B N 1
ATOM 4337 C CA . PHE B 1 138 ? -6.164 -30.781 -14.109 1 97 138 PHE B CA 1
ATOM 4338 C C . PHE B 1 138 ? -7.441 -31.188 -14.836 1 97 138 PHE B C 1
ATOM 4340 O O . PHE B 1 138 ? -7.492 -32.25 -15.469 1 97 138 PHE B O 1
ATOM 4347 N N . VAL B 1 139 ? -8.461 -30.406 -14.648 1 96.88 139 VAL B N 1
ATOM 4348 C CA . VAL B 1 139 ? -9.648 -30.5 -15.484 1 96.88 139 VAL B CA 1
ATOM 4349 C C . VAL B 1 139 ? -9.562 -29.484 -16.625 1 96.88 139 VAL B C 1
ATOM 4351 O O . VAL B 1 139 ? -9.531 -28.281 -16.391 1 96.88 139 VAL B O 1
ATOM 4354 N N . GLY B 1 140 ? -9.555 -29.984 -17.844 1 96.06 140 GLY B N 1
ATOM 4355 C CA . GLY B 1 140 ? -9.336 -29.094 -18.969 1 96.06 140 GLY B CA 1
ATOM 4356 C C . GLY B 1 140 ? -7.91 -28.578 -19.062 1 96.06 140 GLY B C 1
ATOM 4357 O O . GLY B 1 140 ? -7.047 -29 -18.281 1 96.06 140 GLY B O 1
ATOM 4358 N N . GLU B 1 141 ? -7.656 -27.734 -19.984 1 97 141 GLU B N 1
ATOM 4359 C CA . GLU B 1 141 ? -6.324 -27.172 -20.188 1 97 141 GLU B CA 1
ATOM 4360 C C . GLU B 1 141 ? -6.105 -25.938 -19.312 1 97 141 GLU B C 1
ATOM 4362 O O . GLU B 1 141 ? -6.922 -25.016 -19.328 1 97 141 GLU B O 1
ATOM 4367 N N . PRO B 1 142 ? -5.047 -25.953 -18.562 1 98.19 142 PRO B N 1
ATOM 4368 C CA . PRO B 1 142 ? -4.719 -24.719 -17.844 1 98.19 142 PRO B CA 1
ATOM 4369 C C . PRO B 1 142 ? -4.609 -23.516 -18.766 1 98.19 142 PRO B C 1
ATOM 4371 O O . PRO B 1 142 ? -4.18 -23.641 -19.922 1 98.19 142 PRO B O 1
ATOM 4374 N N . GLU B 1 143 ? -4.973 -22.344 -18.281 1 98.56 143 GLU B N 1
ATOM 4375 C CA . GLU B 1 143 ? -5.004 -21.125 -19.078 1 98.56 143 GLU B CA 1
ATOM 4376 C C . GLU B 1 143 ? -3.889 -20.172 -18.672 1 98.56 143 GLU B C 1
ATOM 4378 O O . GLU B 1 143 ? -3.676 -19.922 -17.484 1 98.56 143 GLU B O 1
ATOM 4383 N N . ILE B 1 144 ? -3.184 -19.719 -19.672 1 98.69 144 ILE B N 1
ATOM 4384 C CA . ILE B 1 144 ? -2.141 -18.719 -19.453 1 98.69 144 ILE B CA 1
ATOM 4385 C C . ILE B 1 144 ? -2.672 -17.328 -19.797 1 98.69 144 ILE B C 1
ATOM 4387 O O . ILE B 1 144 ? -3.133 -17.094 -20.922 1 98.69 144 ILE B O 1
ATOM 4391 N N . ILE B 1 145 ? -2.641 -16.438 -18.828 1 98.56 145 ILE B N 1
ATOM 4392 C CA . ILE B 1 145 ? -3.113 -15.062 -19.016 1 98.56 145 ILE B CA 1
ATOM 4393 C C . ILE B 1 145 ? -1.938 -14.094 -18.906 1 98.56 145 ILE B C 1
ATOM 4395 O O . ILE B 1 145 ? -1.416 -13.852 -17.828 1 98.56 145 ILE B O 1
ATOM 4399 N N . GLN B 1 146 ? -1.515 -13.539 -20.031 1 97.5 146 GLN B N 1
ATOM 4400 C CA . GLN B 1 146 ? -0.44 -12.555 -20.016 1 97.5 146 GLN B CA 1
ATOM 4401 C C . GLN B 1 146 ? -0.638 -11.516 -21.125 1 97.5 146 GLN B C 1
ATOM 4403 O O . GLN B 1 146 ? -0.633 -10.312 -20.844 1 97.5 146 GLN B O 1
ATOM 4408 N N . ASP B 1 147 ? -0.708 -11.961 -22.328 1 95.75 147 ASP B N 1
ATOM 4409 C CA . ASP B 1 147 ? -1.039 -11.086 -23.453 1 95.75 147 ASP B CA 1
ATOM 4410 C C . ASP B 1 147 ? -2.547 -10.867 -23.547 1 95.75 147 ASP B C 1
ATOM 4412 O O . ASP B 1 147 ? -3.299 -11.805 -23.812 1 95.75 147 ASP B O 1
ATOM 4416 N N . LEU B 1 148 ? -2.959 -9.695 -23.375 1 95.25 148 LEU B N 1
ATOM 4417 C CA . LEU B 1 148 ? -4.387 -9.398 -23.344 1 95.25 148 LEU B CA 1
ATOM 4418 C C . LEU B 1 148 ? -4.922 -9.188 -24.75 1 95.25 148 LEU B C 1
ATOM 4420 O O . LEU B 1 148 ? -4.43 -8.32 -25.484 1 95.25 148 LEU B O 1
ATOM 4424 N N . PRO B 1 149 ? -5.887 -10.023 -25.141 1 93.38 149 PRO B N 1
ATOM 4425 C CA . PRO B 1 149 ? -6.441 -9.828 -26.484 1 93.38 149 PRO B CA 1
ATOM 4426 C C . PRO B 1 149 ? -6.941 -8.406 -26.719 1 93.38 149 PRO B C 1
ATOM 4428 O O . PRO B 1 149 ? -6.758 -7.859 -27.812 1 93.38 149 PRO B O 1
ATOM 4431 N N . GLN B 1 150 ? -7.617 -7.84 -25.766 1 92.5 150 GLN B N 1
ATOM 4432 C CA . GLN B 1 150 ? -7.977 -6.43 -25.719 1 92.5 150 GLN B CA 1
ATOM 4433 C C . GLN B 1 150 ? -7.262 -5.707 -24.594 1 92.5 150 GLN B C 1
ATOM 4435 O O . GLN B 1 150 ? -7.387 -6.094 -23.422 1 92.5 150 GLN B O 1
ATOM 4440 N N . PRO B 1 151 ? -6.488 -4.688 -25 1 91.88 151 PRO B N 1
ATOM 4441 C CA . PRO B 1 151 ? -5.789 -3.963 -23.938 1 91.88 151 PRO B CA 1
ATOM 4442 C C . PRO B 1 151 ? -6.742 -3.393 -22.875 1 91.88 151 PRO B C 1
ATOM 4444 O O . PRO B 1 151 ? -7.867 -3.008 -23.203 1 91.88 151 PRO B O 1
ATOM 4447 N N . VAL B 1 152 ? -6.262 -3.375 -21.703 1 91.81 152 VAL B N 1
ATOM 4448 C CA . VAL B 1 152 ? -6.984 -2.689 -20.641 1 91.81 152 VAL B CA 1
ATOM 4449 C C . VAL B 1 152 ? -6.633 -1.204 -20.641 1 91.81 152 VAL B C 1
ATOM 4451 O O . VAL B 1 152 ? -5.457 -0.838 -20.594 1 91.81 152 VAL B O 1
ATOM 4454 N N . GLU B 1 153 ? -7.594 -0.362 -20.812 1 92.12 153 GLU B N 1
ATOM 4455 C CA . GLU B 1 153 ? -7.398 1.083 -20.734 1 92.12 153 GLU B CA 1
ATOM 4456 C C . GLU B 1 153 ? -8.062 1.668 -19.484 1 92.12 153 GLU B C 1
ATOM 4458 O O . GLU B 1 153 ? -9.273 1.518 -19.297 1 92.12 153 GLU B O 1
ATOM 4463 N N . ILE B 1 154 ? -7.32 2.301 -18.703 1 92.06 154 ILE B N 1
ATOM 4464 C CA . ILE B 1 154 ? -7.805 2.914 -17.469 1 92.06 154 ILE B CA 1
ATOM 4465 C C . ILE B 1 154 ? -7.742 4.434 -17.594 1 92.06 154 ILE B C 1
ATOM 4467 O O . ILE B 1 154 ? -6.676 5.035 -17.422 1 92.06 154 ILE B O 1
ATOM 4471 N N . PRO B 1 155 ? -8.82 5.027 -17.828 1 90.06 155 PRO B N 1
ATOM 4472 C CA . PRO B 1 155 ? -8.82 6.492 -17.906 1 90.06 155 PRO B CA 1
ATOM 4473 C C . PRO B 1 155 ? -8.727 7.148 -16.531 1 90.06 155 PRO B C 1
ATOM 4475 O O . PRO B 1 155 ? -9.289 6.645 -15.555 1 90.06 155 PRO B O 1
ATOM 4478 N N . PHE B 1 156 ? -8.07 8.219 -16.5 1 90.25 156 PHE B N 1
ATOM 4479 C CA . PHE B 1 156 ? -7.969 9.008 -15.281 1 90.25 156 PHE B CA 1
ATOM 4480 C C . PHE B 1 156 ? -8.781 10.289 -15.398 1 90.25 156 PHE B C 1
ATOM 4482 O O . PHE B 1 156 ? -9.125 10.719 -16.5 1 90.25 156 PHE B O 1
ATOM 4489 N N . SER B 1 157 ? -9.195 10.82 -14.266 1 82.44 157 SER B N 1
ATOM 4490 C CA . SER B 1 157 ? -9.984 12.047 -14.266 1 82.44 157 SER B CA 1
ATOM 4491 C C . SER B 1 157 ? -9.336 13.117 -13.391 1 82.44 157 SER B C 1
ATOM 4493 O O . SER B 1 157 ? -8.703 12.805 -12.383 1 82.44 157 SER B O 1
ATOM 4495 N N . ALA B 1 158 ? -9.57 14.328 -13.898 1 76.56 158 ALA B N 1
ATOM 4496 C CA . ALA B 1 158 ? -9.164 15.453 -13.055 1 76.56 158 ALA B CA 1
ATOM 4497 C C . ALA B 1 158 ? -10.078 15.586 -11.836 1 76.56 158 ALA B C 1
ATOM 4499 O O . ALA B 1 158 ? -11.172 15.016 -11.812 1 76.56 158 ALA B O 1
ATOM 4500 N N . LEU B 1 159 ? -9.531 16.203 -10.797 1 72.5 159 LEU B N 1
ATOM 4501 C CA . LEU B 1 159 ? -10.344 16.438 -9.602 1 72.5 159 LEU B CA 1
ATOM 4502 C C . LEU B 1 159 ? -11.586 17.25 -9.938 1 72.5 159 LEU B C 1
ATOM 4504 O O . LEU B 1 159 ? -11.562 18.078 -10.852 1 72.5 159 LEU B O 1
ATOM 4508 N N . ARG B 1 160 ? -12.602 16.922 -9.273 1 62.25 160 ARG B N 1
ATOM 4509 C CA . ARG B 1 160 ? -13.844 17.688 -9.422 1 62.25 160 ARG B CA 1
ATOM 4510 C C . ARG B 1 160 ? -13.586 19.188 -9.297 1 62.25 160 ARG B C 1
ATOM 4512 O O . ARG B 1 160 ? -12.82 19.625 -8.43 1 62.25 160 ARG B O 1
ATOM 4519 N N . GLY B 1 161 ? -14.203 19.938 -10.18 1 55.28 161 GLY B N 1
ATOM 4520 C CA . GLY B 1 161 ? -14.117 21.391 -10.148 1 55.28 161 GLY B CA 1
ATOM 4521 C C . GLY B 1 161 ? -13 21.938 -11.016 1 55.28 161 GLY B C 1
ATOM 4522 O O . GLY B 1 161 ? -12.766 23.141 -11.031 1 55.28 161 GLY B O 1
ATOM 4523 N N . SER B 1 162 ? -12.242 20.922 -11.461 1 55.97 162 SER B N 1
ATOM 4524 C CA . SER B 1 162 ? -11.203 21.453 -12.344 1 55.97 162 SER B CA 1
ATOM 4525 C C . SER B 1 162 ? -11.797 21.938 -13.664 1 55.97 162 SER B C 1
ATOM 4527 O O . SER B 1 162 ? -12.742 21.344 -14.18 1 55.97 162 SER B O 1
ATOM 4529 N N . ASP B 1 163 ? -11.867 23.25 -13.859 1 50.56 163 ASP B N 1
ATOM 4530 C CA . ASP B 1 163 ? -12.445 23.969 -14.984 1 50.56 163 ASP B CA 1
ATOM 4531 C C . ASP B 1 163 ? -12.008 23.359 -16.312 1 50.56 163 ASP B C 1
ATOM 4533 O O . ASP B 1 163 ? -12.5 23.766 -17.375 1 50.56 163 ASP B O 1
ATOM 4537 N N . THR B 1 164 ? -10.875 22.766 -16.297 1 51.66 164 THR B N 1
ATOM 4538 C CA . THR B 1 164 ? -10.461 22.422 -17.656 1 51.66 164 THR B CA 1
ATOM 4539 C C . THR B 1 164 ? -10.734 20.953 -17.953 1 51.66 164 THR B C 1
ATOM 4541 O O . THR B 1 164 ? -10.555 20.094 -17.094 1 51.66 164 THR B O 1
ATOM 4544 N N . ASP B 1 165 ? -11.695 20.688 -18.766 1 50.22 165 ASP B N 1
ATOM 4545 C CA . ASP B 1 165 ? -11.977 19.406 -19.422 1 50.22 165 ASP B CA 1
ATOM 4546 C C . ASP B 1 165 ? -10.703 18.594 -19.594 1 50.22 165 ASP B C 1
ATOM 4548 O O . ASP B 1 165 ? -10.609 17.766 -20.516 1 50.22 165 ASP B O 1
ATOM 4552 N N . ASP B 1 166 ? -9.578 19.125 -19.047 1 58 166 ASP B N 1
ATOM 4553 C CA . ASP B 1 166 ? -8.297 18.609 -19.5 1 58 166 ASP B CA 1
ATOM 4554 C C . ASP B 1 166 ? -8.039 17.203 -18.953 1 58 166 ASP B C 1
ATOM 4556 O O . ASP B 1 166 ? -8.539 16.859 -17.875 1 58 166 ASP B O 1
ATOM 4560 N N . ASP B 1 167 ? -7.668 16.312 -19.828 1 76.06 167 ASP B N 1
ATOM 4561 C CA . ASP B 1 167 ? -7.422 14.867 -19.797 1 76.06 167 ASP B CA 1
ATOM 4562 C C . ASP B 1 167 ? -6.301 14.523 -18.828 1 76.06 167 ASP B C 1
ATOM 4564 O O . ASP B 1 167 ? -5.191 15.047 -18.938 1 76.06 167 ASP B O 1
ATOM 4568 N N . ALA B 1 168 ? -6.617 14.031 -17.625 1 88 168 ALA B N 1
ATOM 4569 C CA . ALA B 1 168 ? -5.652 13.539 -16.641 1 88 168 ALA B CA 1
ATOM 4570 C C . ALA B 1 168 ? -4.863 12.359 -17.188 1 88 168 ALA B C 1
ATOM 4572 O O . ALA B 1 168 ? -3.922 11.883 -16.547 1 88 168 ALA B O 1
ATOM 4573 N N . GLY B 1 169 ? -5.219 11.953 -18.438 1 91.19 169 GLY B N 1
ATOM 4574 C CA . GLY B 1 169 ? -4.469 10.891 -19.078 1 91.19 169 GLY B CA 1
ATOM 4575 C C . GLY B 1 169 ? -5.094 9.523 -18.906 1 91.19 169 GLY B C 1
ATOM 4576 O O . GLY B 1 169 ? -6.305 9.414 -18.688 1 91.19 169 GLY B O 1
ATOM 4577 N N . PHE B 1 170 ? -4.336 8.484 -19.172 1 92.31 170 PHE B N 1
ATOM 4578 C CA . PHE B 1 170 ? -4.781 7.098 -19.078 1 92.31 170 PHE B CA 1
ATOM 4579 C C . PHE B 1 170 ? -3.592 6.156 -18.922 1 92.31 170 PHE B C 1
ATOM 4581 O O . PHE B 1 170 ? -2.443 6.566 -19.094 1 92.31 170 PHE B O 1
ATOM 4588 N N . PHE B 1 171 ? -3.844 5.031 -18.547 1 93.88 171 PHE B N 1
ATOM 4589 C CA . PHE B 1 171 ? -2.875 3.943 -18.547 1 93.88 171 PHE B CA 1
ATOM 4590 C C . PHE B 1 171 ? -3.373 2.781 -19.406 1 93.88 171 PHE B C 1
ATOM 4592 O O . PHE B 1 171 ? -4.52 2.35 -19.266 1 93.88 171 PHE B O 1
ATOM 4599 N N . ARG B 1 172 ? -2.518 2.307 -20.25 1 94.19 172 ARG B N 1
ATOM 4600 C CA . ARG B 1 172 ? -2.855 1.184 -21.125 1 94.19 172 ARG B CA 1
ATOM 4601 C C . ARG B 1 172 ? -1.968 -0.021 -20.828 1 94.19 172 ARG B C 1
ATOM 4603 O O . ARG B 1 172 ? -0.74 0.085 -20.844 1 94.19 172 ARG B O 1
ATOM 4610 N N . LEU B 1 173 ? -2.576 -1.13 -20.531 1 93.81 173 LEU B N 1
ATOM 4611 C CA . LEU B 1 173 ? -1.877 -2.385 -20.281 1 93.81 173 LEU B CA 1
ATOM 4612 C C . LEU B 1 173 ? -2.189 -3.41 -21.359 1 93.81 173 LEU B C 1
ATOM 4614 O O . LEU B 1 173 ? -3.34 -3.828 -21.516 1 93.81 173 LEU B O 1
ATOM 4618 N N . ARG B 1 174 ? -1.225 -3.842 -22.094 1 93.44 174 ARG B N 1
ATOM 4619 C CA . ARG B 1 174 ? -1.404 -4.812 -23.172 1 93.44 174 ARG B CA 1
ATOM 4620 C C . ARG B 1 174 ? -0.908 -6.191 -22.75 1 93.44 174 ARG B C 1
ATOM 4622 O O . ARG B 1 174 ? -1.395 -7.211 -23.25 1 93.44 174 ARG B O 1
ATOM 4629 N N . ARG B 1 175 ? 0.072 -6.129 -21.906 1 94.75 175 ARG B N 1
ATOM 4630 C CA . ARG B 1 175 ? 0.723 -7.355 -21.469 1 94.75 175 ARG B CA 1
ATOM 4631 C C . ARG B 1 175 ? 1.13 -7.262 -20 1 94.75 175 ARG B C 1
ATOM 4633 O O . ARG B 1 175 ? 1.634 -6.227 -19.547 1 94.75 175 ARG B O 1
ATOM 4640 N N . LEU B 1 176 ? 0.821 -8.273 -19.297 1 96.88 176 LEU B N 1
ATOM 4641 C CA . LEU B 1 176 ? 1.297 -8.352 -17.922 1 96.88 176 LEU B CA 1
ATOM 4642 C C . LEU B 1 176 ? 2.801 -8.594 -17.875 1 96.88 176 LEU B C 1
ATOM 4644 O O . LEU B 1 176 ? 3.371 -9.148 -18.812 1 96.88 176 LEU B O 1
ATOM 4648 N N . SER B 1 177 ? 3.441 -8.219 -16.797 1 95.38 177 SER B N 1
ATOM 4649 C CA . SER B 1 177 ? 4.879 -8.414 -16.609 1 95.38 177 SER B CA 1
ATOM 4650 C C . SER B 1 177 ? 5.227 -9.898 -16.547 1 95.38 177 SER B C 1
ATOM 4652 O O . SER B 1 177 ? 6.289 -10.312 -17.031 1 95.38 177 SER B O 1
ATOM 4654 N N . ARG B 1 178 ? 4.422 -10.648 -15.914 1 97.69 178 ARG B N 1
ATOM 4655 C CA . ARG B 1 178 ? 4.5 -12.102 -15.82 1 97.69 178 ARG B CA 1
ATOM 4656 C C . ARG B 1 178 ? 3.125 -12.734 -16 1 97.69 178 ARG B C 1
ATOM 4658 O O . ARG B 1 178 ? 2.102 -12.094 -15.766 1 97.69 178 ARG B O 1
ATOM 4665 N N . PRO B 1 179 ? 3.109 -14 -16.422 1 98.62 179 PRO B N 1
ATOM 4666 C CA . PRO B 1 179 ? 1.804 -14.625 -16.641 1 98.62 179 PRO B CA 1
ATOM 4667 C C . PRO B 1 179 ? 1.077 -14.953 -15.344 1 98.62 179 PRO B C 1
ATOM 4669 O O . PRO B 1 179 ? 1.719 -15.211 -14.32 1 98.62 179 PRO B O 1
ATOM 4672 N N . ILE B 1 180 ? -0.236 -14.883 -15.438 1 98.88 180 ILE B N 1
ATOM 4673 C CA . ILE B 1 180 ? -1.121 -15.547 -14.484 1 98.88 180 ILE B CA 1
ATOM 4674 C C . ILE B 1 180 ? -1.512 -16.922 -15.016 1 98.88 180 ILE B C 1
ATOM 4676 O O . ILE B 1 180 ? -1.889 -17.062 -16.188 1 98.88 180 ILE B O 1
ATOM 4680 N N . LEU B 1 181 ? -1.338 -17.922 -14.195 1 98.94 181 LEU B N 1
ATOM 4681 C CA . LEU B 1 181 ? -1.723 -19.281 -14.586 1 98.94 181 LEU B CA 1
ATOM 4682 C C . LEU B 1 181 ? -2.996 -19.703 -13.859 1 98.94 181 LEU B C 1
ATOM 4684 O O . LEU B 1 181 ? -3.064 -19.672 -12.633 1 98.94 181 LEU B O 1
ATOM 4688 N N . LYS B 1 182 ? -3.992 -20.031 -14.648 1 98.94 182 LYS B N 1
ATOM 4689 C CA . LYS B 1 182 ? -5.277 -20.516 -14.148 1 98.94 182 LYS B CA 1
ATOM 4690 C C . LYS B 1 182 ? -5.457 -22 -14.414 1 98.94 182 LYS B C 1
ATOM 4692 O O . LYS B 1 182 ? -5.332 -22.453 -15.562 1 98.94 182 LYS B O 1
ATOM 4697 N N . ALA B 1 183 ? -5.742 -22.766 -13.359 1 98.81 183 ALA B N 1
ATOM 4698 C CA . ALA B 1 183 ? -5.969 -24.203 -13.508 1 98.81 183 ALA B CA 1
ATOM 4699 C C . ALA B 1 183 ? -7.176 -24.656 -12.688 1 98.81 183 ALA B C 1
ATOM 4701 O O . ALA B 1 183 ? -7.395 -24.172 -11.578 1 98.81 183 ALA B O 1
ATOM 4702 N N . ARG B 1 184 ? -7.922 -25.562 -13.258 1 98.56 184 ARG B N 1
ATOM 4703 C CA . ARG B 1 184 ? -8.992 -26.234 -12.539 1 98.56 184 ARG B CA 1
ATOM 4704 C C . ARG B 1 184 ? -8.531 -27.594 -12.023 1 98.56 184 ARG B C 1
ATOM 4706 O O . ARG B 1 184 ? -8.141 -28.469 -12.805 1 98.56 184 ARG B O 1
ATOM 4713 N N . ILE B 1 185 ? -8.617 -27.75 -10.703 1 98.12 185 ILE B N 1
ATOM 4714 C CA . ILE B 1 185 ? -8.023 -28.922 -10.078 1 98.12 185 ILE B CA 1
ATOM 4715 C C . ILE B 1 185 ? -9.117 -29.75 -9.398 1 98.12 185 ILE B C 1
ATOM 4717 O O . ILE B 1 185 ? -9.875 -29.234 -8.57 1 98.12 185 ILE B O 1
ATOM 4721 N N . PRO B 1 186 ? -9.227 -31.047 -9.766 1 97.12 186 PRO B N 1
ATOM 4722 C CA . PRO B 1 186 ? -10.219 -31.938 -9.148 1 97.12 186 PRO B CA 1
ATOM 4723 C C . PRO B 1 186 ? -9.75 -32.531 -7.82 1 97.12 186 PRO B C 1
ATOM 4725 O O . PRO B 1 186 ? -8.969 -33.469 -7.805 1 97.12 186 PRO B O 1
ATOM 4728 N N . ILE B 1 187 ? -10.227 -32.031 -6.738 1 96.25 187 ILE B N 1
ATOM 4729 C CA . ILE B 1 187 ? -9.891 -32.531 -5.418 1 96.25 187 ILE B CA 1
ATOM 4730 C C . ILE B 1 187 ? -10.695 -33.812 -5.148 1 96.25 187 ILE B C 1
ATOM 4732 O O . ILE B 1 187 ? -11.922 -33.781 -5.16 1 96.25 187 ILE B O 1
ATOM 4736 N N . PRO B 1 188 ? -9.977 -34.812 -4.84 1 92.44 188 PRO B N 1
ATOM 4737 C CA . PRO B 1 188 ? -10.711 -36.062 -4.57 1 92.44 188 PRO B CA 1
ATOM 4738 C C . PRO B 1 188 ? -11.578 -35.969 -3.316 1 92.44 188 PRO B C 1
ATOM 4740 O O . PRO B 1 188 ? -11.195 -35.312 -2.342 1 92.44 188 PRO B O 1
ATOM 4743 N N . GLN B 1 189 ? -12.734 -36.562 -3.439 1 88.94 189 GLN B N 1
ATOM 4744 C CA . GLN B 1 189 ? -13.633 -36.688 -2.295 1 88.94 189 GLN B CA 1
ATOM 4745 C C . GLN B 1 189 ? -13.82 -38.156 -1.886 1 88.94 189 GLN B C 1
ATOM 4747 O O . GLN B 1 189 ? -13.766 -39.031 -2.727 1 88.94 189 GLN B O 1
ATOM 4752 N N . ASP B 1 190 ? -13.906 -38.406 -0.578 1 81.88 190 ASP B N 1
ATOM 4753 C CA . ASP B 1 190 ? -14.117 -39.75 -0.095 1 81.88 190 ASP B CA 1
ATOM 4754 C C . ASP B 1 190 ? -15.367 -40.375 -0.721 1 81.88 190 ASP B C 1
ATOM 4756 O O . ASP B 1 190 ? -15.367 -41.562 -1.082 1 81.88 190 ASP B O 1
ATOM 4760 N N . HIS B 1 191 ? -16.344 -39.625 -0.685 1 78.5 191 HIS B N 1
ATOM 4761 C CA . HIS B 1 191 ? -17.594 -40.125 -1.26 1 78.5 191 HIS B CA 1
ATOM 4762 C C . HIS B 1 191 ? -18.094 -39.188 -2.369 1 78.5 191 HIS B C 1
ATOM 4764 O O . HIS B 1 191 ? -18.234 -38 -2.162 1 78.5 191 HIS B O 1
ATOM 4770 N N . GLY B 1 192 ? -18.078 -39.75 -3.555 1 78.44 192 GLY B N 1
ATOM 4771 C CA . GLY B 1 192 ? -18.703 -39 -4.637 1 78.44 192 GLY B CA 1
ATOM 4772 C C . GLY B 1 192 ? -17.688 -38.469 -5.641 1 78.44 192 GLY B C 1
ATOM 4773 O O . GLY B 1 192 ? -16.594 -39 -5.77 1 78.44 192 GLY B O 1
ATOM 4774 N N . GLU B 1 193 ? -18.109 -37.5 -6.41 1 88.12 193 GLU B N 1
ATOM 4775 C CA . GLU B 1 193 ? -17.312 -36.875 -7.473 1 88.12 193 GLU B CA 1
ATOM 4776 C C . GLU B 1 193 ? -16.312 -35.875 -6.91 1 88.12 193 GLU B C 1
ATOM 4778 O O . GLU B 1 193 ? -16.531 -35.312 -5.84 1 88.12 193 GLU B O 1
ATOM 4783 N N . ALA B 1 194 ? -15.195 -35.75 -7.539 1 93.69 194 ALA B N 1
ATOM 4784 C CA . ALA B 1 194 ? -14.18 -34.781 -7.148 1 93.69 194 ALA B CA 1
ATOM 4785 C C . ALA B 1 194 ? -14.734 -33.344 -7.141 1 93.69 194 ALA B C 1
ATOM 4787 O O . ALA B 1 194 ? -15.625 -33.031 -7.938 1 93.69 194 ALA B O 1
ATOM 4788 N N . GLN B 1 195 ? -14.359 -32.594 -6.238 1 95.38 195 GLN B N 1
ATOM 4789 C CA . GLN B 1 195 ? -14.68 -31.156 -6.203 1 95.38 195 GLN B CA 1
ATOM 4790 C C . GLN B 1 195 ? -13.656 -30.344 -6.988 1 95.38 195 GLN B C 1
ATOM 4792 O O . GLN B 1 195 ? -12.477 -30.344 -6.648 1 95.38 195 GLN B O 1
ATOM 4797 N N . VAL B 1 196 ? -14.109 -29.688 -7.992 1 97.88 196 VAL B N 1
ATOM 4798 C CA . VAL B 1 196 ? -13.195 -28.906 -8.812 1 97.88 196 VAL B CA 1
ATOM 4799 C C . VAL B 1 196 ? -13.008 -27.516 -8.203 1 97.88 196 VAL B C 1
ATOM 4801 O O . VAL B 1 196 ? -13.977 -26.828 -7.875 1 97.88 196 VAL B O 1
ATOM 4804 N N . ILE B 1 197 ? -11.758 -27.094 -8.031 1 98.44 197 ILE B N 1
ATOM 4805 C CA . ILE B 1 197 ? -11.383 -25.781 -7.527 1 98.44 197 ILE B CA 1
ATOM 4806 C C . ILE B 1 197 ? -10.547 -25.047 -8.57 1 98.44 197 ILE B C 1
ATOM 4808 O O . ILE B 1 197 ? -9.617 -25.625 -9.141 1 98.44 197 ILE B O 1
ATOM 4812 N N . THR B 1 198 ? -10.945 -23.828 -8.852 1 98.88 198 THR B N 1
ATOM 4813 C CA . THR B 1 198 ? -10.109 -23 -9.719 1 98.88 198 THR B CA 1
ATOM 4814 C C . THR B 1 198 ? -8.961 -22.375 -8.93 1 98.88 198 THR B C 1
ATOM 4816 O O . THR B 1 198 ? -9.188 -21.703 -7.926 1 98.88 198 THR B O 1
ATOM 4819 N N . VAL B 1 199 ? -7.727 -22.609 -9.406 1 98.94 199 VAL B N 1
ATOM 4820 C CA . VAL B 1 199 ? -6.527 -22.109 -8.742 1 98.94 199 VAL B CA 1
ATOM 4821 C C . VAL B 1 199 ? -5.816 -21.109 -9.656 1 98.94 199 VAL B C 1
ATOM 4823 O O . VAL B 1 199 ? -5.594 -21.375 -10.836 1 98.94 199 VAL B O 1
ATOM 4826 N N . PHE B 1 200 ? -5.543 -19.922 -9.125 1 98.94 200 PHE B N 1
ATOM 4827 C CA . PHE B 1 200 ? -4.711 -18.938 -9.805 1 98.94 200 PHE B CA 1
ATOM 4828 C C . PHE B 1 200 ? -3.338 -18.844 -9.156 1 98.94 200 PHE B C 1
ATOM 4830 O O . PHE B 1 200 ? -3.232 -18.719 -7.934 1 98.94 200 PHE B O 1
ATOM 4837 N N . ASN B 1 201 ? -2.305 -18.953 -9.93 1 98.94 201 ASN B N 1
ATOM 4838 C CA . ASN B 1 201 ? -0.938 -18.656 -9.516 1 98.94 201 ASN B CA 1
ATOM 4839 C C . ASN B 1 201 ? -0.41 -17.391 -10.18 1 98.94 201 ASN B C 1
ATOM 4841 O O . ASN B 1 201 ? -0.479 -17.25 -11.398 1 98.94 201 ASN B O 1
ATOM 4845 N N . CYS B 1 202 ? 0.075 -16.469 -9.32 1 98.69 202 CYS B N 1
ATOM 4846 C CA . CYS B 1 202 ? 0.498 -15.195 -9.906 1 98.69 202 CYS B CA 1
ATOM 4847 C C . CYS B 1 202 ? 1.86 -14.773 -9.367 1 98.69 202 CYS B C 1
ATOM 4849 O O . CYS B 1 202 ? 2.314 -15.289 -8.344 1 98.69 202 CYS B O 1
ATOM 4851 N N . HIS B 1 203 ? 2.553 -14 -10.062 1 98.06 203 HIS B N 1
ATOM 4852 C CA . HIS B 1 203 ? 3.781 -13.281 -9.742 1 98.06 203 HIS B CA 1
ATOM 4853 C C . HIS B 1 203 ? 3.727 -11.844 -10.242 1 98.06 203 HIS B C 1
ATOM 4855 O O . HIS B 1 203 ? 4.188 -11.555 -11.352 1 98.06 203 HIS B O 1
ATOM 4861 N N . LEU B 1 204 ? 3.215 -10.945 -9.406 1 97.69 204 LEU B N 1
ATOM 4862 C CA . LEU B 1 204 ? 2.922 -9.578 -9.836 1 97.69 204 LEU B CA 1
ATOM 4863 C C . LEU B 1 204 ? 4.188 -8.727 -9.852 1 97.69 204 LEU B C 1
ATOM 4865 O O . LEU B 1 204 ? 5.23 -9.156 -9.352 1 97.69 204 LEU B O 1
ATOM 4869 N N . LYS B 1 205 ? 4.066 -7.547 -10.461 1 95.56 205 LYS B N 1
ATOM 4870 C CA . LYS B 1 205 ? 5.195 -6.633 -10.633 1 95.56 205 LYS B CA 1
ATOM 4871 C C . LYS B 1 205 ? 5.859 -6.324 -9.297 1 95.56 205 LYS B C 1
ATOM 4873 O O . LYS B 1 205 ? 5.176 -6.008 -8.312 1 95.56 205 LYS B O 1
ATOM 4878 N N . SER B 1 206 ? 7.176 -6.492 -9.273 1 92 206 SER B N 1
ATOM 4879 C CA . SER B 1 206 ? 7.953 -6.227 -8.062 1 92 206 SER B CA 1
ATOM 4880 C C . SER B 1 206 ? 7.871 -4.754 -7.672 1 92 206 SER B C 1
ATOM 4882 O O . SER B 1 206 ? 7.457 -3.914 -8.477 1 92 206 SER B O 1
ATOM 4884 N N . LYS B 1 207 ? 8.289 -4.438 -6.449 1 89.06 207 LYS B N 1
ATOM 4885 C CA . LYS B 1 207 ? 8.312 -3.061 -5.973 1 89.06 207 LYS B CA 1
ATOM 4886 C C . LYS B 1 207 ? 9.492 -2.293 -6.57 1 89.06 207 LYS B C 1
ATOM 4888 O O . LYS B 1 207 ? 9.547 -1.065 -6.484 1 89.06 207 LYS B O 1
ATOM 4893 N N . LEU B 1 208 ? 10.43 -2.99 -7.211 1 88.5 208 LEU B N 1
ATOM 4894 C CA . LEU B 1 208 ? 11.539 -2.303 -7.859 1 88.5 208 LEU B CA 1
ATOM 4895 C C . LEU B 1 208 ? 11.031 -1.27 -8.859 1 88.5 208 LEU B C 1
ATOM 4897 O O . LEU B 1 208 ? 10.172 -1.574 -9.688 1 88.5 208 LEU B O 1
ATOM 4901 N N . GLY B 1 209 ? 11.586 -0.13 -8.797 1 91.12 209 GLY B N 1
ATOM 4902 C CA . GLY B 1 209 ? 11.109 0.998 -9.586 1 91.12 209 GLY B CA 1
ATOM 4903 C C . GLY B 1 209 ? 11.32 0.816 -11.078 1 91.12 209 GLY B C 1
ATOM 4904 O O . GLY B 1 209 ? 12.32 0.229 -11.5 1 91.12 209 GLY B O 1
ATOM 4905 N N . GLU B 1 210 ? 10.352 1.327 -11.805 1 91.38 210 GLU B N 1
ATOM 4906 C CA . GLU B 1 210 ? 10.484 1.427 -13.25 1 91.38 210 GLU B CA 1
ATOM 4907 C C . GLU B 1 210 ? 11.047 2.785 -13.664 1 91.38 210 GLU B C 1
ATOM 4909 O O . GLU B 1 210 ? 10.398 3.816 -13.461 1 91.38 210 GLU B O 1
ATOM 4914 N N . HIS B 1 211 ? 12.195 2.725 -14.242 1 91.94 211 HIS B N 1
ATOM 4915 C CA . HIS B 1 211 ? 12.867 3.961 -14.617 1 91.94 211 HIS B CA 1
ATOM 4916 C C . HIS B 1 211 ? 12.945 4.109 -16.125 1 91.94 211 HIS B C 1
ATOM 4918 O O . HIS B 1 211 ? 13.172 3.131 -16.844 1 91.94 211 HIS B O 1
ATOM 4924 N N . VAL B 1 212 ? 12.797 5.289 -16.609 1 87 212 VAL B N 1
ATOM 4925 C CA . VAL B 1 212 ? 12.781 5.59 -18.047 1 87 212 VAL B CA 1
ATOM 4926 C C . VAL B 1 212 ? 14.211 5.754 -18.547 1 87 212 VAL B C 1
ATOM 4928 O O . VAL B 1 212 ? 15.023 6.457 -17.938 1 87 212 VAL B O 1
ATOM 4931 N N . THR B 1 213 ? 14.477 5.09 -19.578 1 88.31 213 THR B N 1
ATOM 4932 C CA . THR B 1 213 ? 15.734 5.281 -20.281 1 88.31 213 THR B CA 1
ATOM 4933 C C . THR B 1 213 ? 15.547 6.207 -21.484 1 88.31 213 THR B C 1
ATOM 4935 O O . THR B 1 213 ? 14.867 5.852 -22.453 1 88.31 213 THR B O 1
ATOM 4938 N N . PRO B 1 214 ? 16.156 7.359 -21.391 1 86.56 214 PRO B N 1
ATOM 4939 C CA . PRO B 1 214 ? 16.062 8.242 -22.562 1 86.56 214 PRO B CA 1
ATOM 4940 C C . PRO B 1 214 ? 16.641 7.613 -23.828 1 86.56 214 PRO B C 1
ATOM 4942 O O . PRO B 1 214 ? 17.5 6.734 -23.75 1 86.56 214 PRO B O 1
ATOM 4945 N N . ALA B 1 215 ? 16.125 8.062 -24.969 1 84.5 215 ALA B N 1
ATOM 4946 C CA . ALA B 1 215 ? 16.625 7.555 -26.234 1 84.5 215 ALA B CA 1
ATOM 4947 C C . ALA B 1 215 ? 18.141 7.719 -26.344 1 84.5 215 ALA B C 1
ATOM 4949 O O . ALA B 1 215 ? 18.672 8.797 -26.078 1 84.5 215 ALA B O 1
ATOM 4950 N N . GLY B 1 216 ? 18.75 6.703 -26.656 1 86.94 216 GLY B N 1
ATOM 4951 C CA . GLY B 1 216 ? 20.188 6.746 -26.891 1 86.94 216 GLY B CA 1
ATOM 4952 C C . GLY B 1 216 ? 21 6.453 -25.641 1 86.94 216 GLY B C 1
ATOM 4953 O O . GLY B 1 216 ? 22.219 6.27 -25.703 1 86.94 216 GLY B O 1
ATOM 4954 N N . ALA B 1 217 ? 20.328 6.449 -24.5 1 89.5 217 ALA B N 1
ATOM 4955 C CA . ALA B 1 217 ? 21.047 6.176 -23.25 1 89.5 217 ALA B CA 1
ATOM 4956 C C . ALA B 1 217 ? 21.156 4.676 -23 1 89.5 217 ALA B C 1
ATOM 4958 O O . ALA B 1 217 ? 20.25 3.916 -23.359 1 89.5 217 ALA B O 1
ATOM 4959 N N . ASP B 1 218 ? 22.25 4.234 -22.391 1 87.94 218 ASP B N 1
ATOM 4960 C CA . ASP B 1 218 ? 22.5 2.82 -22.109 1 87.94 218 ASP B CA 1
ATOM 4961 C C . ASP B 1 218 ? 21.719 2.359 -20.875 1 87.94 218 ASP B C 1
ATOM 4963 O O . ASP B 1 218 ? 21.438 1.168 -20.719 1 87.94 218 ASP B O 1
ATOM 4967 N N . PHE B 1 219 ? 21.406 3.273 -20.062 1 90.06 219 PHE B N 1
ATOM 4968 C CA . PHE B 1 219 ? 20.688 2.988 -18.828 1 90.06 219 PHE B CA 1
ATOM 4969 C C . PHE B 1 219 ? 19.922 4.211 -18.344 1 90.06 219 PHE B C 1
ATOM 4971 O O . PHE B 1 219 ? 20.219 5.336 -18.766 1 90.06 219 PHE B O 1
ATOM 4978 N N . PRO B 1 220 ? 18.891 4.012 -17.562 1 91.94 220 PRO B N 1
ATOM 4979 C CA . PRO B 1 220 ? 18.219 5.176 -16.984 1 91.94 220 PRO B CA 1
ATOM 4980 C C . PRO B 1 220 ? 19.094 5.949 -16 1 91.94 220 PRO B C 1
ATOM 4982 O O . PRO B 1 220 ? 19.734 5.352 -15.133 1 91.94 220 PRO B O 1
ATOM 4985 N N . PRO B 1 221 ? 19.062 7.191 -16.062 1 94 221 PRO B N 1
ATOM 4986 C CA . PRO B 1 221 ? 19.859 7.996 -15.141 1 94 221 PRO B CA 1
ATOM 4987 C C . PRO B 1 221 ? 19.562 7.691 -13.68 1 94 221 PRO B C 1
ATOM 4989 O O . PRO B 1 221 ? 20.484 7.711 -12.844 1 94 221 PRO B O 1
ATOM 4992 N N . ALA B 1 222 ? 18.359 7.324 -13.375 1 94.56 222 ALA B N 1
ATOM 4993 C CA . ALA B 1 222 ? 17.953 7.059 -12.008 1 94.56 222 ALA B CA 1
ATOM 4994 C C . ALA B 1 222 ? 18.625 5.801 -11.461 1 94.56 222 ALA B C 1
ATOM 4996 O O . ALA B 1 222 ? 18.609 5.555 -10.258 1 94.56 222 ALA B O 1
ATOM 4997 N N . SER B 1 223 ? 19.234 4.984 -12.32 1 94.19 223 SER B N 1
ATOM 4998 C CA . SER B 1 223 ? 19.906 3.758 -11.891 1 94.19 223 SER B CA 1
ATOM 4999 C C . SER B 1 223 ? 21.312 4.043 -11.398 1 94.19 223 SER B C 1
ATOM 5001 O O . SER B 1 223 ? 21.938 3.188 -10.766 1 94.19 223 SER B O 1
ATOM 5003 N N . ASP B 1 224 ? 21.859 5.223 -11.742 1 96.5 224 ASP B N 1
ATOM 5004 C CA . ASP B 1 224 ? 23.172 5.637 -11.266 1 96.5 224 ASP B CA 1
ATOM 5005 C C . ASP B 1 224 ? 23.109 6.094 -9.812 1 96.5 224 ASP B C 1
ATOM 5007 O O . ASP B 1 224 ? 22.797 7.254 -9.531 1 96.5 224 ASP B O 1
ATOM 5011 N N . LEU B 1 225 ? 23.516 5.234 -8.945 1 96.38 225 LEU B N 1
ATOM 5012 C CA . LEU B 1 225 ? 23.391 5.52 -7.516 1 96.38 225 LEU B CA 1
ATOM 5013 C C . LEU B 1 225 ? 24.5 6.465 -7.055 1 96.38 225 LEU B C 1
ATOM 5015 O O . LEU B 1 225 ? 24.422 7.035 -5.965 1 96.38 225 LEU B O 1
ATOM 5019 N N . THR B 1 226 ? 25.547 6.625 -7.828 1 97.19 226 THR B N 1
ATOM 5020 C CA . THR B 1 226 ? 26.578 7.598 -7.496 1 97.19 226 THR B CA 1
ATOM 5021 C C . THR B 1 226 ? 26.078 9.023 -7.734 1 97.19 226 THR B C 1
ATOM 5023 O O . THR B 1 226 ? 26.672 9.984 -7.254 1 97.19 226 THR B O 1
ATOM 5026 N N . ASN B 1 227 ? 25.109 9.117 -8.5 1 97.12 227 ASN B N 1
ATOM 5027 C CA . ASN B 1 227 ? 24.344 10.344 -8.688 1 97.12 227 ASN B CA 1
ATOM 5028 C C . ASN B 1 227 ? 22.891 10.18 -8.25 1 97.12 227 ASN B C 1
ATOM 5030 O O . ASN B 1 227 ? 21.969 10.359 -9.047 1 97.12 227 ASN B O 1
ATOM 5034 N N . TYR B 1 228 ? 22.719 9.953 -7.004 1 97.5 228 TYR B N 1
ATOM 5035 C CA . TYR B 1 228 ? 21.453 9.562 -6.395 1 97.5 228 TYR B CA 1
ATOM 5036 C C . TYR B 1 228 ? 20.406 10.664 -6.559 1 97.5 228 TYR B C 1
ATOM 5038 O O . TYR B 1 228 ? 20.641 11.805 -6.168 1 97.5 228 TYR B O 1
ATOM 5046 N N . ASP B 1 229 ? 19.328 10.336 -7.254 1 97.69 229 ASP B N 1
ATOM 5047 C CA . ASP B 1 229 ? 18.219 11.242 -7.492 1 97.69 229 ASP B CA 1
ATOM 5048 C C . ASP B 1 229 ? 16.938 10.711 -6.852 1 97.69 229 ASP B C 1
ATOM 5050 O O . ASP B 1 229 ? 16.141 10.039 -7.508 1 97.69 229 ASP B O 1
ATOM 5054 N N . PRO B 1 230 ? 16.703 11.086 -5.578 1 97.81 230 PRO B N 1
ATOM 5055 C CA . PRO B 1 230 ? 15.586 10.508 -4.832 1 97.81 230 PRO B CA 1
ATOM 5056 C C . PRO B 1 230 ? 14.227 10.867 -5.43 1 97.81 230 PRO B C 1
ATOM 5058 O O . PRO B 1 230 ? 13.297 10.062 -5.383 1 97.81 230 PRO B O 1
ATOM 5061 N N . VAL B 1 231 ? 14.086 12.016 -6.008 1 97.56 231 VAL B N 1
ATOM 5062 C CA . VAL B 1 231 ? 12.812 12.477 -6.543 1 97.56 231 VAL B CA 1
ATOM 5063 C C . VAL B 1 231 ? 12.445 11.664 -7.781 1 97.56 231 VAL B C 1
ATOM 5065 O O . VAL B 1 231 ? 11.328 11.156 -7.891 1 97.56 231 VAL B O 1
ATOM 5068 N N . THR B 1 232 ? 13.398 11.492 -8.672 1 96.62 232 THR B N 1
ATOM 5069 C CA . THR B 1 232 ? 13.164 10.727 -9.891 1 96.62 232 THR B CA 1
ATOM 5070 C C . THR B 1 232 ? 12.93 9.258 -9.57 1 96.62 232 THR B C 1
ATOM 5072 O O . THR B 1 232 ? 12.078 8.609 -10.18 1 96.62 232 THR B O 1
ATOM 5075 N N . ARG B 1 233 ? 13.648 8.75 -8.633 1 97 233 ARG B N 1
ATOM 5076 C CA . ARG B 1 233 ? 13.523 7.344 -8.273 1 97 233 ARG B CA 1
ATOM 5077 C C . ARG B 1 233 ? 12.172 7.059 -7.633 1 97 233 ARG B C 1
ATOM 5079 O O . ARG B 1 233 ? 11.602 5.98 -7.816 1 97 233 ARG B O 1
ATOM 5086 N N . ALA B 1 234 ? 11.625 8.023 -6.938 1 97.5 234 ALA B N 1
ATOM 5087 C CA . ALA B 1 234 ? 10.297 7.867 -6.359 1 97.5 234 ALA B CA 1
ATOM 5088 C C . ALA B 1 234 ? 9.234 7.719 -7.453 1 97.5 234 ALA B C 1
ATOM 5090 O O . ALA B 1 234 ? 8.25 7 -7.277 1 97.5 234 ALA B O 1
ATOM 5091 N N . LEU B 1 235 ? 9.422 8.367 -8.57 1 96.31 235 LEU B N 1
ATOM 5092 C CA . LEU B 1 235 ? 8.5 8.203 -9.695 1 96.31 235 LEU B CA 1
ATOM 5093 C C . LEU B 1 235 ? 8.555 6.773 -10.227 1 96.31 235 LEU B C 1
ATOM 5095 O O . LEU B 1 235 ? 7.539 6.238 -10.68 1 96.31 235 LEU B O 1
ATOM 5099 N N . GLY B 1 236 ? 9.75 6.207 -10.211 1 96.12 236 GLY B N 1
ATOM 5100 C CA . GLY B 1 236 ? 9.867 4.812 -10.602 1 96.12 236 GLY B CA 1
ATOM 5101 C C . GLY B 1 236 ? 9.031 3.879 -9.75 1 96.12 236 GLY B C 1
ATOM 5102 O O . GLY B 1 236 ? 8.406 2.951 -10.266 1 96.12 236 GLY B O 1
ATOM 5103 N N . SER B 1 237 ? 9.031 4.18 -8.445 1 96.31 237 SER B N 1
ATOM 5104 C CA . SER B 1 237 ? 8.219 3.383 -7.527 1 96.31 237 SER B CA 1
ATOM 5105 C C . SER B 1 237 ? 6.734 3.518 -7.84 1 96.31 237 SER B C 1
ATOM 5107 O O . SER B 1 237 ? 5.992 2.535 -7.785 1 96.31 237 SER B O 1
ATOM 5109 N N . LEU B 1 238 ? 6.34 4.703 -8.141 1 97.44 238 LEU B N 1
ATOM 5110 C CA . LEU B 1 238 ? 4.953 4.965 -8.508 1 97.44 238 LEU B CA 1
ATOM 5111 C C . LEU B 1 238 ? 4.566 4.18 -9.758 1 97.44 238 LEU B C 1
ATOM 5113 O O . LEU B 1 238 ? 3.512 3.543 -9.789 1 97.44 238 LEU B O 1
ATOM 5117 N N . ARG B 1 239 ? 5.391 4.176 -10.75 1 95.94 239 ARG B N 1
ATOM 5118 C CA . ARG B 1 239 ? 5.117 3.465 -12 1 95.94 239 ARG B CA 1
ATOM 5119 C C . ARG B 1 239 ? 4.988 1.965 -11.758 1 95.94 239 ARG B C 1
ATOM 5121 O O . ARG B 1 239 ? 4.086 1.319 -12.289 1 95.94 239 ARG B O 1
ATOM 5128 N N . ALA B 1 240 ? 5.91 1.456 -10.977 1 95.69 240 ALA B N 1
ATOM 5129 C CA . ALA B 1 240 ? 5.875 0.03 -10.656 1 95.69 240 ALA B CA 1
ATOM 5130 C C . ALA B 1 240 ? 4.594 -0.336 -9.914 1 95.69 240 ALA B C 1
ATOM 5132 O O . ALA B 1 240 ? 3.975 -1.363 -10.203 1 95.69 240 ALA B O 1
ATOM 5133 N N . ALA B 1 241 ? 4.199 0.495 -9.008 1 97 241 ALA B N 1
ATOM 5134 C CA . ALA B 1 241 ? 2.986 0.249 -8.227 1 97 241 ALA B CA 1
ATOM 5135 C C . ALA B 1 241 ? 1.747 0.277 -9.117 1 97 241 ALA B C 1
ATOM 5137 O O . ALA B 1 241 ? 0.845 -0.549 -8.961 1 97 241 ALA B O 1
ATOM 5138 N N . LEU B 1 242 ? 1.718 1.239 -9.992 1 97.19 242 LEU B N 1
ATOM 5139 C CA . LEU B 1 242 ? 0.59 1.319 -10.914 1 97.19 242 LEU B CA 1
ATOM 5140 C C . LEU B 1 242 ? 0.476 0.046 -11.75 1 97.19 242 LEU B C 1
ATOM 5142 O O . LEU B 1 242 ? -0.615 -0.51 -11.891 1 97.19 242 LEU B O 1
ATOM 5146 N N . ARG B 1 243 ? 1.538 -0.391 -12.266 1 96.31 243 ARG B N 1
ATOM 5147 C CA . ARG B 1 243 ? 1.526 -1.618 -13.047 1 96.31 243 ARG B CA 1
ATOM 5148 C C . ARG B 1 243 ? 1.077 -2.807 -12.203 1 96.31 243 ARG B C 1
ATOM 5150 O O . ARG B 1 243 ? 0.278 -3.629 -12.656 1 96.31 243 ARG B O 1
ATOM 5157 N N . ARG B 1 244 ? 1.623 -2.9 -11.031 1 97.12 244 ARG B N 1
ATOM 5158 C CA . ARG B 1 244 ? 1.241 -3.979 -10.125 1 97.12 244 ARG B CA 1
ATOM 5159 C C . ARG B 1 244 ? -0.262 -3.969 -9.867 1 97.12 244 ARG B C 1
ATOM 5161 O O . ARG B 1 244 ? -0.909 -5.02 -9.898 1 97.12 244 ARG B O 1
ATOM 5168 N N . MET B 1 245 ? -0.814 -2.799 -9.633 1 98 245 MET B N 1
ATOM 5169 C CA . MET B 1 245 ? -2.248 -2.689 -9.375 1 98 245 MET B CA 1
ATOM 5170 C C . MET B 1 245 ? -3.053 -3.047 -10.617 1 98 245 MET B C 1
ATOM 5172 O O . MET B 1 245 ? -4.117 -3.66 -10.516 1 98 245 MET B O 1
ATOM 5176 N N . ALA B 1 246 ? -2.582 -2.65 -11.758 1 97.62 246 ALA B N 1
ATOM 5177 C CA . ALA B 1 246 ? -3.271 -2.992 -13 1 97.62 246 ALA B CA 1
ATOM 5178 C C . ALA B 1 246 ? -3.271 -4.5 -13.227 1 97.62 246 ALA B C 1
ATOM 5180 O O . ALA B 1 246 ? -4.281 -5.07 -13.656 1 97.62 246 ALA B O 1
ATOM 5181 N N . GLU B 1 247 ? -2.162 -5.121 -12.984 1 98.19 247 GLU B N 1
ATOM 5182 C CA . GLU B 1 247 ? -2.096 -6.574 -13.086 1 98.19 247 GLU B CA 1
ATOM 5183 C C . GLU B 1 247 ? -3.023 -7.238 -12.07 1 98.19 247 GLU B C 1
ATOM 5185 O O . GLU B 1 247 ? -3.686 -8.227 -12.391 1 98.19 247 GLU B O 1
ATOM 5190 N N . ALA B 1 248 ? -3.035 -6.688 -10.891 1 98.62 248 ALA B N 1
ATOM 5191 C CA . ALA B 1 248 ? -3.971 -7.16 -9.875 1 98.62 248 ALA B CA 1
ATOM 5192 C C . ALA B 1 248 ? -5.414 -7.062 -10.367 1 98.62 248 ALA B C 1
ATOM 5194 O O . ALA B 1 248 ? -6.227 -7.953 -10.109 1 98.62 248 ALA B O 1
ATOM 5195 N N . TRP B 1 249 ? -5.707 -6.055 -11.039 1 98.44 249 TRP B N 1
ATOM 5196 C CA . TRP B 1 249 ? -7.059 -5.855 -11.547 1 98.44 249 TRP B CA 1
ATOM 5197 C C . TRP B 1 249 ? -7.406 -6.918 -12.586 1 98.44 249 TRP B C 1
ATOM 5199 O O . TRP B 1 249 ? -8.523 -7.441 -12.602 1 98.44 249 TRP B O 1
ATOM 5209 N N . VAL B 1 250 ? -6.469 -7.191 -13.453 1 98.5 250 VAL B N 1
ATOM 5210 C CA . VAL B 1 250 ? -6.699 -8.25 -14.438 1 98.5 250 VAL B CA 1
ATOM 5211 C C . VAL B 1 250 ? -7.004 -9.562 -13.719 1 98.5 250 VAL B C 1
ATOM 5213 O O . VAL B 1 250 ? -7.949 -10.266 -14.078 1 98.5 250 VAL B O 1
ATOM 5216 N N . LEU B 1 251 ? -6.223 -9.859 -12.734 1 98.81 251 LEU B N 1
ATOM 5217 C CA . LEU B 1 251 ? -6.457 -11.055 -11.93 1 98.81 251 LEU B CA 1
ATOM 5218 C C . LEU B 1 251 ? -7.836 -11.023 -11.289 1 98.81 251 LEU B C 1
ATOM 5220 O O . LEU B 1 251 ? -8.562 -12.016 -11.312 1 98.81 251 LEU B O 1
ATOM 5224 N N . ARG B 1 252 ? -8.234 -9.883 -10.703 1 98.81 252 ARG B N 1
ATOM 5225 C CA . ARG B 1 252 ? -9.539 -9.719 -10.07 1 98.81 252 ARG B CA 1
ATOM 5226 C C . ARG B 1 252 ? -10.664 -10.008 -11.055 1 98.81 252 ARG B C 1
ATOM 5228 O O . ARG B 1 252 ? -11.641 -10.68 -10.703 1 98.81 252 ARG B O 1
ATOM 5235 N N . ARG B 1 253 ? -10.523 -9.492 -12.234 1 98.44 253 ARG B N 1
ATOM 5236 C CA . ARG B 1 253 ? -11.523 -9.734 -13.273 1 98.44 253 ARG B CA 1
ATOM 5237 C C . ARG B 1 253 ? -11.695 -11.227 -13.531 1 98.44 253 ARG B C 1
ATOM 5239 O O . ARG B 1 253 ? -12.828 -11.711 -13.625 1 98.44 253 ARG B O 1
ATOM 5246 N N . GLU B 1 254 ? -10.586 -11.953 -13.625 1 98.62 254 GLU B N 1
ATOM 5247 C CA . GLU B 1 254 ? -10.641 -13.398 -13.852 1 98.62 254 GLU B CA 1
ATOM 5248 C C . GLU B 1 254 ? -11.25 -14.125 -12.656 1 98.62 254 GLU B C 1
ATOM 5250 O O . GLU B 1 254 ? -11.992 -15.086 -12.82 1 98.62 254 GLU B O 1
ATOM 5255 N N . ILE B 1 255 ? -10.938 -13.688 -11.461 1 98.88 255 ILE B N 1
ATOM 5256 C CA . ILE B 1 255 ? -11.477 -14.258 -10.234 1 98.88 255 ILE B CA 1
ATOM 5257 C C . ILE B 1 255 ? -12.992 -14.109 -10.219 1 98.88 255 ILE B C 1
ATOM 5259 O O . ILE B 1 255 ? -13.719 -15.078 -9.969 1 98.88 255 ILE B O 1
ATOM 5263 N N . ILE B 1 256 ? -13.445 -12.922 -10.492 1 98.81 256 ILE B N 1
ATOM 5264 C CA . ILE B 1 256 ? -14.875 -12.633 -10.438 1 98.81 256 ILE B CA 1
ATOM 5265 C C . ILE B 1 256 ? -15.609 -13.469 -11.484 1 98.81 256 ILE B C 1
ATOM 5267 O O . ILE B 1 256 ? -16.703 -13.977 -11.234 1 98.81 256 ILE B O 1
ATOM 5271 N N . ALA B 1 257 ? -14.992 -13.594 -12.672 1 98.69 257 ALA B N 1
ATOM 5272 C CA . ALA B 1 257 ? -15.594 -14.43 -13.703 1 98.69 257 ALA B CA 1
ATOM 5273 C C . ALA B 1 257 ? -15.812 -15.852 -13.203 1 98.69 257 ALA B C 1
ATOM 5275 O O . ALA B 1 257 ? -16.859 -16.453 -13.453 1 98.69 257 ALA B O 1
ATOM 5276 N N . GLU B 1 258 ? -14.875 -16.422 -12.516 1 98.75 258 GLU B N 1
ATOM 5277 C CA . GLU B 1 258 ? -15 -17.781 -11.984 1 98.75 258 GLU B CA 1
ATOM 5278 C C . GLU B 1 258 ? -16.062 -17.844 -10.883 1 98.75 258 GLU B C 1
ATOM 5280 O O . GLU B 1 258 ? -16.859 -18.781 -10.852 1 98.75 258 GLU B O 1
ATOM 5285 N N . LEU B 1 259 ? -16.031 -16.891 -10 1 98.69 259 LEU B N 1
ATOM 5286 C CA . LEU B 1 259 ? -17.016 -16.859 -8.922 1 98.69 259 LEU B CA 1
ATOM 5287 C C . LEU B 1 259 ? -18.422 -16.734 -9.461 1 98.69 259 LEU B C 1
ATOM 5289 O O . LEU B 1 259 ? -19.359 -17.391 -8.969 1 98.69 259 LEU B O 1
ATOM 5293 N N . ASP B 1 260 ? -18.594 -15.906 -10.477 1 98.31 260 ASP B N 1
ATOM 5294 C CA . ASP B 1 260 ? -19.906 -15.727 -11.102 1 98.31 260 ASP B CA 1
ATOM 5295 C C . ASP B 1 260 ? -20.391 -17.031 -11.742 1 98.31 260 ASP B C 1
ATOM 5297 O O . ASP B 1 260 ? -21.594 -17.281 -11.82 1 98.31 260 ASP B O 1
ATOM 5301 N N . ALA B 1 261 ? -19.453 -17.812 -12.164 1 98.06 261 ALA B N 1
ATOM 5302 C CA . ALA B 1 261 ? -19.781 -19.094 -12.766 1 98.06 261 ALA B CA 1
ATOM 5303 C C . ALA B 1 261 ? -20.047 -20.156 -11.688 1 98.06 261 ALA B C 1
ATOM 5305 O O . ALA B 1 261 ? -20.359 -21.297 -12 1 98.06 261 ALA B O 1
ATOM 5306 N N . GLY B 1 262 ? -19.906 -19.828 -10.414 1 96.94 262 GLY B N 1
ATOM 5307 C CA . GLY B 1 262 ? -20.203 -20.719 -9.305 1 96.94 262 GLY B CA 1
ATOM 5308 C C . GLY B 1 262 ? -19.016 -21.562 -8.875 1 96.94 262 GLY B C 1
ATOM 5309 O O . GLY B 1 262 ? -19.156 -22.5 -8.078 1 96.94 262 GLY B O 1
ATOM 5310 N N . ASN B 1 263 ? -17.828 -21.266 -9.375 1 98.25 263 ASN B N 1
ATOM 5311 C CA . ASN B 1 263 ? -16.641 -22.062 -9.062 1 98.25 263 ASN B CA 1
ATOM 5312 C C . ASN B 1 263 ? -15.922 -21.531 -7.82 1 98.25 263 ASN B C 1
ATOM 5314 O O . ASN B 1 263 ? -15.695 -20.328 -7.688 1 98.25 263 ASN B O 1
ATOM 5318 N N . PRO B 1 264 ? -15.57 -22.453 -6.863 1 98.62 264 PRO B N 1
ATOM 5319 C CA . PRO B 1 264 ? -14.68 -22.016 -5.785 1 98.62 264 PRO B CA 1
ATOM 5320 C C . PRO B 1 264 ? -13.289 -21.625 -6.285 1 98.62 264 PRO B C 1
ATOM 5322 O O . PRO B 1 264 ? -12.789 -22.203 -7.25 1 98.62 264 PRO B O 1
ATOM 5325 N N . VAL B 1 265 ? -12.703 -20.656 -5.617 1 98.88 265 VAL B N 1
ATOM 5326 C CA . VAL B 1 265 ? -11.461 -20.094 -6.137 1 98.88 265 VAL B CA 1
ATOM 5327 C C . VAL B 1 265 ? -10.414 -20.031 -5.023 1 98.88 265 VAL B C 1
ATOM 5329 O O . VAL B 1 265 ? -10.727 -19.688 -3.885 1 98.88 265 VAL B O 1
ATOM 5332 N N . MET B 1 266 ? -9.195 -20.422 -5.332 1 98.88 266 MET B N 1
ATOM 5333 C CA . MET B 1 266 ? -7.996 -20.156 -4.551 1 98.88 266 MET B CA 1
ATOM 5334 C C . MET B 1 266 ? -6.965 -19.391 -5.383 1 98.88 266 MET B C 1
ATOM 5336 O O . MET B 1 266 ? -6.762 -19.703 -6.559 1 98.88 266 MET B O 1
ATOM 5340 N N . VAL B 1 267 ? -6.414 -18.344 -4.812 1 98.88 267 VAL B N 1
ATOM 5341 C CA . VAL B 1 267 ? -5.371 -17.547 -5.457 1 98.88 267 VAL B CA 1
ATOM 5342 C C . VAL B 1 267 ? -4.098 -17.594 -4.617 1 98.88 267 VAL B C 1
ATOM 5344 O O . VAL B 1 267 ? -4.145 -17.391 -3.4 1 98.88 267 VAL B O 1
ATOM 5347 N N . LEU B 1 268 ? -2.977 -17.891 -5.238 1 98.06 268 LEU B N 1
ATOM 5348 C CA . LEU B 1 268 ? -1.728 -17.891 -4.484 1 98.06 268 LEU B CA 1
ATOM 5349 C C . LEU B 1 268 ? -0.576 -17.359 -5.332 1 98.06 268 LEU B C 1
ATOM 5351 O O . LEU B 1 268 ? -0.709 -17.234 -6.551 1 98.06 268 LEU B O 1
ATOM 5355 N N . GLY B 1 269 ? 0.499 -17.047 -4.688 1 97.56 269 GLY B N 1
ATOM 5356 C CA . GLY B 1 269 ? 1.724 -16.656 -5.363 1 97.56 269 GLY B CA 1
ATOM 5357 C C . GLY B 1 269 ? 2.43 -15.492 -4.688 1 97.56 269 GLY B C 1
ATOM 5358 O O . GLY B 1 269 ? 2.283 -15.289 -3.482 1 97.56 269 GLY B O 1
ATOM 5359 N N . ASP B 1 270 ? 3.312 -14.898 -5.469 1 95.19 270 ASP B N 1
ATOM 5360 C CA . ASP B 1 270 ? 4.039 -13.703 -5.047 1 95.19 270 ASP B CA 1
ATOM 5361 C C . ASP B 1 270 ? 3.326 -12.43 -5.504 1 95.19 270 ASP B C 1
ATOM 5363 O O . ASP B 1 270 ? 3.424 -12.047 -6.672 1 95.19 270 ASP B O 1
ATOM 5367 N N . PHE B 1 271 ? 2.664 -11.797 -4.551 1 95.88 271 PHE B N 1
ATOM 5368 C CA . PHE B 1 271 ? 1.873 -10.609 -4.855 1 95.88 271 PHE B CA 1
ATOM 5369 C C . PHE B 1 271 ? 2.754 -9.359 -4.891 1 95.88 271 PHE B C 1
ATOM 5371 O O . PHE B 1 271 ? 2.326 -8.305 -5.359 1 95.88 271 PHE B O 1
ATOM 5378 N N . ASN B 1 272 ? 3.939 -9.477 -4.395 1 93.06 272 ASN B N 1
ATOM 5379 C CA . ASN B 1 272 ? 4.93 -8.406 -4.289 1 93.06 272 ASN B CA 1
ATOM 5380 C C . ASN B 1 272 ? 4.375 -7.199 -3.537 1 93.06 272 ASN B C 1
ATOM 5382 O O . ASN B 1 272 ? 4.738 -6.059 -3.832 1 93.06 272 ASN B O 1
ATOM 5386 N N . ASP B 1 273 ? 3.479 -7.363 -2.68 1 90 273 ASP B N 1
ATOM 5387 C CA . ASP B 1 273 ? 2.879 -6.34 -1.83 1 90 273 ASP B CA 1
ATOM 5388 C C . ASP B 1 273 ? 2.268 -6.957 -0.575 1 90 273 ASP B C 1
ATOM 5390 O O . ASP B 1 273 ? 1.987 -8.156 -0.539 1 90 273 ASP B O 1
ATOM 5394 N N . GLY B 1 274 ? 2.117 -6.168 0.415 1 83.12 274 GLY B N 1
ATOM 5395 C CA . GLY B 1 274 ? 1.518 -6.645 1.65 1 83.12 274 GLY B CA 1
ATOM 5396 C C . GLY B 1 274 ? 0.012 -6.805 1.56 1 83.12 274 GLY B C 1
ATOM 5397 O O . GLY B 1 274 ? -0.601 -6.414 0.565 1 83.12 274 GLY B O 1
ATOM 5398 N N . GLU B 1 275 ? -0.528 -7.32 2.617 1 80.38 275 GLU B N 1
ATOM 5399 C CA . GLU B 1 275 ? -1.946 -7.668 2.648 1 80.38 275 GLU B CA 1
ATOM 5400 C C . GLU B 1 275 ? -2.82 -6.418 2.631 1 80.38 275 GLU B C 1
ATOM 5402 O O . GLU B 1 275 ? -3.951 -6.449 2.143 1 80.38 275 GLU B O 1
ATOM 5407 N N . HIS B 1 276 ? -2.273 -5.242 3.049 1 83.75 276 HIS B N 1
ATOM 5408 C CA . HIS B 1 276 ? -3.105 -4.051 3.15 1 83.75 276 HIS B CA 1
ATOM 5409 C C . HIS B 1 276 ? -2.834 -3.088 1.997 1 83.75 276 HIS B C 1
ATOM 5411 O O . HIS B 1 276 ? -3.391 -1.989 1.956 1 83.75 276 HIS B O 1
ATOM 5417 N N . ALA B 1 277 ? -1.973 -3.551 1.191 1 90.31 277 ALA B N 1
ATOM 5418 C CA . ALA B 1 277 ? -1.722 -2.744 0.001 1 90.31 277 ALA B CA 1
ATOM 5419 C C . ALA B 1 277 ? -2.938 -2.73 -0.92 1 90.31 277 ALA B C 1
ATOM 5421 O O . ALA B 1 277 ? -3.709 -3.693 -0.955 1 90.31 277 ALA B O 1
ATOM 5422 N N . VAL B 1 278 ? -3.082 -1.698 -1.687 1 94.75 278 VAL B N 1
ATOM 5423 C CA . VAL B 1 278 ? -4.227 -1.543 -2.578 1 94.75 278 VAL B CA 1
ATOM 5424 C C . VAL B 1 278 ? -4.234 -2.67 -3.609 1 94.75 278 VAL B C 1
ATOM 5426 O O . VAL B 1 278 ? -5.297 -3.186 -3.965 1 94.75 278 VAL B O 1
ATOM 5429 N N . SER B 1 279 ? -3.068 -3.088 -4.121 1 96.75 279 SER B N 1
ATOM 5430 C CA . SER B 1 279 ? -3.006 -4.199 -5.066 1 96.75 279 SER B CA 1
ATOM 5431 C C . SER B 1 279 ? -3.625 -5.461 -4.477 1 96.75 279 SER B C 1
ATOM 5433 O O . SER B 1 279 ? -4.414 -6.137 -5.137 1 96.75 279 SER B O 1
ATOM 5435 N N . SER B 1 280 ? -3.322 -5.773 -3.225 1 94.88 280 SER B N 1
ATOM 5436 C CA . SER B 1 280 ? -3.883 -6.938 -2.545 1 94.88 280 SER B CA 1
ATOM 5437 C C . SER B 1 280 ? -5.379 -6.766 -2.299 1 94.88 280 SER B C 1
ATOM 5439 O O . SER B 1 280 ? -6.148 -7.719 -2.432 1 94.88 280 SER B O 1
ATOM 5441 N N . GLU B 1 281 ? -5.77 -5.57 -1.987 1 95.5 281 GLU B N 1
ATOM 5442 C CA . GLU B 1 281 ? -7.184 -5.293 -1.756 1 95.5 281 GLU B CA 1
ATOM 5443 C C . GLU B 1 281 ? -7.992 -5.426 -3.045 1 95.5 281 GLU B C 1
ATOM 5445 O O . GLU B 1 281 ? -9.141 -5.863 -3.02 1 95.5 281 GLU B O 1
ATOM 5450 N N . ILE B 1 282 ? -7.395 -5.016 -4.121 1 98.12 282 ILE B N 1
ATOM 5451 C CA . ILE B 1 282 ? -8.031 -5.203 -5.422 1 98.12 282 ILE B CA 1
ATOM 5452 C C . ILE B 1 282 ? -8.312 -6.684 -5.648 1 98.12 282 ILE B C 1
ATOM 5454 O O . ILE B 1 282 ? -9.414 -7.055 -6.07 1 98.12 282 ILE B O 1
ATOM 5458 N N . ILE B 1 283 ? -7.406 -7.512 -5.301 1 98.5 283 ILE B N 1
ATOM 5459 C CA . ILE B 1 283 ? -7.516 -8.945 -5.539 1 98.5 283 ILE B CA 1
ATOM 5460 C C . ILE B 1 283 ? -8.547 -9.547 -4.586 1 98.5 283 ILE B C 1
ATOM 5462 O O . ILE B 1 283 ? -9.43 -10.305 -5.008 1 98.5 283 ILE B O 1
ATOM 5466 N N . SER B 1 284 ? -8.492 -9.227 -3.311 1 97.62 284 SER B N 1
ATOM 5467 C CA . SER B 1 284 ? -9.328 -9.859 -2.295 1 97.62 284 SER B CA 1
ATOM 5468 C C . SER B 1 284 ? -10.758 -9.344 -2.35 1 97.62 284 SER B C 1
ATOM 5470 O O . SER B 1 284 ? -11.695 -10.055 -1.982 1 97.62 284 SER B O 1
ATOM 5472 N N . GLY B 1 285 ? -10.906 -8.102 -2.791 1 97.5 285 GLY B N 1
ATOM 5473 C CA . GLY B 1 285 ? -12.234 -7.527 -2.873 1 97.5 285 GLY B CA 1
ATOM 5474 C C . GLY B 1 285 ? -12.625 -6.73 -1.642 1 97.5 285 GLY B C 1
ATOM 5475 O O . GLY B 1 285 ? -11.852 -6.656 -0.681 1 97.5 285 GLY B O 1
ATOM 5476 N N . GLU B 1 286 ? -13.789 -6.168 -1.688 1 95.75 286 GLU B N 1
ATOM 5477 C CA . GLU B 1 286 ? -14.281 -5.262 -0.654 1 95.75 286 GLU B CA 1
ATOM 5478 C C . GLU B 1 286 ? -14.852 -6.039 0.53 1 95.75 286 GLU B C 1
ATOM 5480 O O . GLU B 1 286 ? -15.281 -7.188 0.382 1 95.75 286 GLU B O 1
ATOM 5485 N N . THR B 1 287 ? -14.82 -5.426 1.673 1 94.06 287 THR B N 1
ATOM 5486 C CA . THR B 1 287 ? -15.5 -5.902 2.873 1 94.06 287 THR B CA 1
ATOM 5487 C C . THR B 1 287 ? -16.797 -5.133 3.098 1 94.06 287 THR B C 1
ATOM 5489 O O . THR B 1 287 ? -16.828 -3.902 3.002 1 94.06 287 THR B O 1
ATOM 5492 N N . PRO B 1 288 ? -17.828 -5.836 3.375 1 94.19 288 PRO B N 1
ATOM 5493 C CA . PRO B 1 288 ? -19.094 -5.125 3.582 1 94.19 288 PRO B CA 1
ATOM 5494 C C . PRO B 1 288 ? -19.078 -4.238 4.828 1 94.19 288 PRO B C 1
ATOM 5496 O O . PRO B 1 288 ? -18.406 -4.562 5.809 1 94.19 288 PRO B O 1
ATOM 5499 N N . PHE B 1 289 ? -19.812 -3.205 4.684 1 90.12 289 PHE B N 1
ATOM 5500 C CA . PHE B 1 289 ? -20.094 -2.361 5.84 1 90.12 289 PHE B CA 1
ATOM 5501 C C . PHE B 1 289 ? -21.016 -3.074 6.824 1 90.12 289 PHE B C 1
ATOM 5503 O O . PHE B 1 289 ? -21.734 -4.008 6.453 1 90.12 289 PHE B O 1
ATOM 5510 N N . LYS B 1 290 ? -21 -2.59 7.98 1 88.12 290 LYS B N 1
ATOM 5511 C CA . LYS B 1 290 ? -21.75 -3.236 9.047 1 88.12 290 LYS B CA 1
ATOM 5512 C C . LYS B 1 290 ? -23.25 -3.252 8.734 1 88.12 290 LYS B C 1
ATOM 5514 O O . LYS B 1 290 ? -23.922 -4.254 8.969 1 88.12 290 LYS B O 1
ATOM 5519 N N . ASN B 1 291 ? -23.75 -2.1 8.305 1 93 291 ASN B N 1
ATOM 5520 C CA . ASN B 1 291 ? -25.172 -1.982 7.98 1 93 291 ASN B CA 1
ATOM 5521 C C . ASN B 1 291 ? -25.422 -0.883 6.953 1 93 291 ASN B C 1
ATOM 5523 O O . ASN B 1 291 ? -25.438 0.301 7.293 1 93 291 ASN B O 1
ATOM 5527 N N . TYR B 1 292 ? -25.766 -1.273 5.758 1 93.81 292 TYR B N 1
ATOM 5528 C CA . TYR B 1 292 ? -25.953 -0.324 4.664 1 93.81 292 TYR B CA 1
ATOM 5529 C C . TYR B 1 292 ? -27.25 0.455 4.828 1 93.81 292 TYR B C 1
ATOM 5531 O O . TYR B 1 292 ? -27.422 1.509 4.215 1 93.81 292 TYR B O 1
ATOM 5539 N N . ALA B 1 293 ? -28.125 -0.058 5.633 1 94.38 293 ALA B N 1
ATOM 5540 C CA . ALA B 1 293 ? -29.375 0.659 5.871 1 94.38 293 ALA B CA 1
ATOM 5541 C C . ALA B 1 293 ? -29.125 1.952 6.645 1 94.38 293 ALA B C 1
ATOM 5543 O O . ALA B 1 293 ? -30.016 2.811 6.727 1 94.38 293 ALA B O 1
ATOM 5544 N N . TRP B 1 294 ? -27.938 2.051 7.176 1 89.31 294 TRP B N 1
ATOM 5545 C CA . TRP B 1 294 ? -27.562 3.26 7.898 1 89.31 294 TRP B CA 1
ATOM 5546 C C . TRP B 1 294 ? -26.984 4.305 6.945 1 89.31 294 TRP B C 1
ATOM 5548 O O . TRP B 1 294 ? -26.766 5.453 7.336 1 89.31 294 TRP B O 1
ATOM 5558 N N . MET B 1 295 ? -26.859 4.004 5.695 1 90.62 295 MET B N 1
ATOM 5559 C CA . MET B 1 295 ? -26.172 4.863 4.734 1 90.62 295 MET B CA 1
ATOM 5560 C C . MET B 1 295 ? -27.172 5.484 3.76 1 90.62 295 MET B C 1
ATOM 5562 O O . MET B 1 295 ? -28.188 4.879 3.443 1 90.62 295 MET B O 1
ATOM 5566 N N . LEU B 1 296 ? -26.766 6.672 3.316 1 91.19 296 LEU B N 1
ATOM 5567 C CA . LEU B 1 296 ? -27.531 7.277 2.234 1 91.19 296 LEU B CA 1
ATOM 5568 C C . LEU B 1 296 ? -27.359 6.484 0.942 1 91.19 296 LEU B C 1
ATOM 5570 O O . LEU B 1 296 ? -26.266 6.027 0.625 1 91.19 296 LEU B O 1
ATOM 5574 N N . ARG B 1 297 ? -28.453 6.445 0.203 1 92.94 297 ARG B N 1
ATOM 5575 C CA . ARG B 1 297 ? -28.406 5.797 -1.104 1 92.94 297 ARG B CA 1
ATOM 5576 C C . ARG B 1 297 ? -27.594 6.621 -2.092 1 92.94 297 ARG B C 1
ATOM 5578 O O . ARG B 1 297 ? -27.453 7.836 -1.936 1 92.94 297 ARG B O 1
ATOM 5585 N N . HIS B 1 298 ? -27.125 5.926 -3.088 1 89 298 HIS B N 1
ATOM 5586 C CA . HIS B 1 298 ? -26.359 6.57 -4.148 1 89 298 HIS B CA 1
ATOM 5587 C C . HIS B 1 298 ? -27.188 7.625 -4.867 1 89 298 HIS B C 1
ATOM 5589 O O . HIS B 1 298 ? -26.656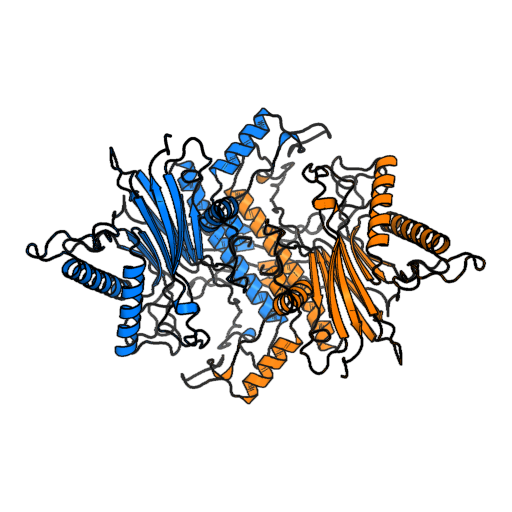 8.609 -5.371 1 89 298 HIS B O 1
ATOM 5595 N N . ASP B 1 299 ? -28.484 7.473 -4.887 1 91.81 299 ASP B N 1
ATOM 5596 C CA . ASP B 1 299 ? -29.391 8.367 -5.594 1 91.81 299 ASP B CA 1
ATOM 5597 C C . ASP B 1 299 ? -30.281 9.141 -4.617 1 91.81 299 ASP B C 1
ATOM 5599 O O . ASP B 1 299 ? -31.391 9.539 -4.957 1 91.81 299 ASP B O 1
ATOM 5603 N N . ALA B 1 300 ? -29.766 9.312 -3.43 1 93.25 300 ALA B N 1
ATOM 5604 C CA . ALA B 1 300 ? -30.562 9.977 -2.398 1 93.25 300 ALA B CA 1
ATOM 5605 C C . ALA B 1 300 ? -30.953 11.383 -2.836 1 93.25 300 ALA B C 1
ATOM 5607 O O . ALA B 1 300 ? -30.125 12.141 -3.352 1 93.25 300 ALA B O 1
ATOM 5608 N N . GLN B 1 301 ? -32.219 11.742 -2.678 1 92.75 301 GLN B N 1
ATOM 5609 C CA . GLN B 1 301 ? -32.75 13.07 -2.959 1 92.75 301 GLN B CA 1
ATOM 5610 C C . GLN B 1 301 ? -33.094 13.82 -1.667 1 92.75 301 GLN B C 1
ATOM 5612 O O . GLN B 1 301 ? -33.25 15.039 -1.672 1 92.75 301 GLN B O 1
ATOM 5617 N N . THR B 1 302 ? -33.219 13.062 -0.581 1 93.5 302 THR B N 1
ATOM 5618 C CA . THR B 1 302 ? -33.469 13.609 0.748 1 93.5 302 THR B CA 1
ATOM 5619 C C . THR B 1 302 ? -32.562 12.945 1.784 1 93.5 302 THR B C 1
ATOM 5621 O O . THR B 1 302 ? -32 11.875 1.533 1 93.5 302 THR B O 1
ATOM 5624 N N . PRO B 1 303 ? -32.406 13.453 2.941 1 91.06 303 PRO B N 1
ATOM 5625 C CA . PRO B 1 303 ? -31.562 12.875 3.988 1 91.06 303 PRO B CA 1
ATOM 5626 C C . PRO B 1 303 ? -32.094 11.547 4.512 1 91.06 303 PRO B C 1
ATOM 5628 O O . PRO B 1 303 ? -31.406 10.836 5.242 1 91.06 303 PRO B O 1
ATOM 5631 N N . ARG B 1 304 ? -33.281 11.219 4.141 1 92.5 304 ARG B N 1
ATOM 5632 C CA . ARG B 1 304 ? -33.938 10.008 4.645 1 92.5 304 ARG B CA 1
ATOM 5633 C C . ARG B 1 304 ? -33.812 8.875 3.627 1 92.5 304 ARG B C 1
ATOM 5635 O O . ARG B 1 304 ? -34.219 7.742 3.906 1 92.5 304 ARG B O 1
ATOM 5642 N N . ASP B 1 305 ? -33.281 9.242 2.461 1 94.88 305 ASP B N 1
ATOM 5643 C CA . ASP B 1 305 ? -33.188 8.227 1.412 1 94.88 305 ASP B CA 1
ATOM 5644 C C . ASP B 1 305 ? -32.031 7.27 1.669 1 94.88 305 ASP B C 1
ATOM 5646 O O . ASP B 1 305 ? -30.953 7.418 1.085 1 94.88 305 ASP B O 1
ATOM 5650 N N . ARG B 1 306 ? -32.312 6.27 2.477 1 94.56 306 ARG B N 1
ATOM 5651 C CA . ARG B 1 306 ? -31.328 5.246 2.844 1 94.56 306 ARG B CA 1
ATOM 5652 C C . ARG B 1 306 ? -31.656 3.914 2.178 1 94.56 306 ARG B C 1
ATOM 5654 O O . ARG B 1 306 ? -32.719 3.742 1.617 1 94.56 306 ARG B O 1
ATOM 5661 N N . TYR B 1 307 ? -30.688 2.994 2.178 1 96.06 307 TYR B N 1
ATOM 5662 C CA . TYR B 1 307 ? -30.969 1.643 1.714 1 96.06 307 TYR B CA 1
ATOM 5663 C C . TYR B 1 307 ? -31.984 0.956 2.631 1 96.06 307 TYR B C 1
ATOM 5665 O O . TYR B 1 307 ? -32 1.204 3.838 1 96.06 307 TYR B O 1
ATOM 5673 N N . SER B 1 308 ? -32.875 0.123 2.094 1 97.25 308 SER B N 1
ATOM 5674 C CA . SER B 1 308 ? -33.781 -0.668 2.902 1 97.25 308 SER B CA 1
ATOM 5675 C C . SER B 1 308 ? -33.062 -1.837 3.572 1 97.25 308 SER B C 1
ATOM 5677 O O . SER B 1 308 ? -31.938 -2.158 3.221 1 97.25 308 SER B O 1
ATOM 5679 N N . ASP B 1 309 ? -33.75 -2.408 4.492 1 97.44 309 ASP B N 1
ATOM 5680 C CA . ASP B 1 309 ? -33.188 -3.6 5.141 1 97.44 309 ASP B CA 1
ATOM 5681 C C . ASP B 1 309 ? -32.969 -4.719 4.125 1 97.44 309 ASP B C 1
ATOM 5683 O O . ASP B 1 309 ? -31.969 -5.434 4.199 1 97.44 309 ASP B O 1
ATOM 5687 N N . ALA B 1 310 ? -33.906 -4.828 3.244 1 98.06 310 ALA B N 1
ATOM 5688 C CA . ALA B 1 310 ? -33.781 -5.836 2.197 1 98.06 310 ALA B CA 1
ATOM 5689 C C . ALA B 1 310 ? -32.562 -5.562 1.314 1 98.06 310 ALA B C 1
ATOM 5691 O O . ALA B 1 310 ? -31.844 -6.484 0.938 1 98.06 310 ALA B O 1
ATOM 5692 N N . GLN B 1 311 ? -32.344 -4.301 1.038 1 97.62 311 GLN B N 1
ATOM 5693 C CA . GLN B 1 311 ? -31.203 -3.92 0.226 1 97.62 311 GLN B CA 1
ATOM 5694 C C . GLN B 1 311 ? -29.891 -4.148 0.982 1 97.62 311 GLN B C 1
ATOM 5696 O O . GLN B 1 311 ? -28.891 -4.551 0.391 1 97.62 311 GLN B O 1
ATOM 5701 N N . ASN B 1 312 ? -29.875 -3.863 2.23 1 97.69 312 ASN B N 1
ATOM 5702 C CA . ASN B 1 312 ? -28.703 -4.148 3.061 1 97.69 312 ASN B CA 1
ATOM 5703 C C . ASN B 1 312 ? -28.297 -5.617 2.971 1 97.69 312 ASN B C 1
ATOM 5705 O O . ASN B 1 312 ? -27.125 -5.93 2.777 1 97.69 312 ASN B O 1
ATOM 5709 N N . LEU B 1 313 ? -29.266 -6.496 3.113 1 98 313 LEU B N 1
ATOM 5710 C CA . LEU B 1 313 ? -28.984 -7.926 3.033 1 98 313 LEU B CA 1
ATOM 5711 C C . LEU B 1 313 ? -28.438 -8.297 1.659 1 98 313 LEU B C 1
ATOM 5713 O O . LEU B 1 313 ? -27.484 -9.062 1.555 1 98 313 LEU B O 1
ATOM 5717 N N . GLN B 1 314 ? -29.047 -7.758 0.652 1 98.25 314 GLN B N 1
ATOM 5718 C CA . GLN B 1 314 ? -28.625 -8.039 -0.716 1 98.25 314 GLN B CA 1
ATOM 5719 C C . GLN B 1 314 ? -27.203 -7.551 -0.963 1 98.25 314 GLN B C 1
ATOM 5721 O O . GLN B 1 314 ? -26.375 -8.297 -1.486 1 98.25 314 GLN B O 1
ATOM 5726 N N . ILE B 1 315 ? -26.938 -6.266 -0.619 1 98.19 315 ILE B N 1
ATOM 5727 C CA . ILE B 1 315 ? -25.625 -5.66 -0.836 1 98.19 315 ILE B CA 1
ATOM 5728 C C . ILE B 1 315 ? -24.562 -6.457 -0.09 1 98.19 315 ILE B C 1
ATOM 5730 O O . ILE B 1 315 ? -23.516 -6.785 -0.652 1 98.19 315 ILE B O 1
ATOM 5734 N N . THR B 1 316 ? -24.859 -6.781 1.115 1 97.94 316 THR B N 1
ATOM 5735 C CA . THR B 1 316 ? -23.922 -7.539 1.944 1 97.94 316 THR B CA 1
ATOM 5736 C C . THR B 1 316 ? -23.609 -8.883 1.304 1 97.94 316 THR B C 1
ATOM 5738 O O . THR B 1 316 ? -22.438 -9.281 1.233 1 97.94 316 THR B O 1
ATOM 5741 N N . GLU B 1 317 ? -24.578 -9.547 0.823 1 97.88 317 GLU B N 1
ATOM 5742 C CA . GLU B 1 317 ? -24.391 -10.844 0.177 1 97.88 317 GLU B CA 1
ATOM 5743 C C . GLU B 1 317 ? -23.578 -10.703 -1.104 1 97.88 317 GLU B C 1
ATOM 5745 O O . GLU B 1 317 ? -22.688 -11.523 -1.371 1 97.88 317 GLU B O 1
ATOM 5750 N N . ASP B 1 318 ? -23.906 -9.68 -1.85 1 98.25 318 ASP B N 1
ATOM 5751 C CA . ASP B 1 318 ? -23.203 -9.453 -3.107 1 98.25 318 ASP B CA 1
ATOM 5752 C C . ASP B 1 318 ? -21.719 -9.227 -2.865 1 98.25 318 ASP B C 1
ATOM 5754 O O . ASP B 1 318 ? -20.875 -9.742 -3.609 1 98.25 318 ASP B O 1
ATOM 5758 N N . ILE B 1 319 ? -21.391 -8.516 -1.864 1 98.25 319 ILE B N 1
ATOM 5759 C CA . ILE B 1 319 ? -20 -8.211 -1.545 1 98.25 319 ILE B CA 1
ATOM 5760 C C . ILE B 1 319 ? -19.297 -9.461 -1.001 1 98.25 319 ILE B C 1
ATOM 5762 O O . ILE B 1 319 ? -18.188 -9.797 -1.421 1 98.25 319 ILE B O 1
ATOM 5766 N N . ASN B 1 320 ? -19.984 -10.18 -0.17 1 97.81 320 ASN B N 1
ATOM 5767 C CA . ASN B 1 320 ? -19.406 -11.375 0.43 1 97.81 320 ASN B CA 1
ATOM 5768 C C . ASN B 1 320 ? -19.141 -12.461 -0.615 1 97.81 320 ASN B C 1
ATOM 5770 O O . ASN B 1 320 ? -18.156 -13.195 -0.518 1 97.81 320 ASN B O 1
ATOM 5774 N N . ARG B 1 321 ? -20 -12.57 -1.499 1 98.06 321 ARG B N 1
ATOM 5775 C CA . ARG B 1 321 ? -19.859 -13.57 -2.549 1 98.06 321 ARG B CA 1
ATOM 5776 C C . ARG B 1 321 ? -18.594 -13.336 -3.367 1 98.06 321 ARG B C 1
ATOM 5778 O O . ARG B 1 321 ? -17.953 -14.289 -3.828 1 98.06 321 ARG B O 1
ATOM 5785 N N . ALA B 1 322 ? -18.203 -12.055 -3.5 1 98.5 322 ALA B N 1
ATOM 5786 C CA . ALA B 1 322 ? -17.094 -11.672 -4.375 1 98.5 322 ALA B CA 1
ATOM 5787 C C . ALA B 1 322 ? -15.789 -11.594 -3.594 1 98.5 322 ALA B C 1
ATOM 5789 O O . ALA B 1 322 ? -14.711 -11.5 -4.188 1 98.5 322 ALA B O 1
ATOM 5790 N N . ARG B 1 323 ? -15.852 -11.664 -2.322 1 98.31 323 ARG B N 1
ATOM 5791 C CA . ARG B 1 323 ? -14.703 -11.414 -1.449 1 98.31 323 ARG B CA 1
ATOM 5792 C C . ARG B 1 323 ? -13.859 -12.672 -1.282 1 98.31 323 ARG B C 1
ATOM 5794 O O . ARG B 1 323 ? -14.398 -13.773 -1.125 1 98.31 323 ARG B O 1
ATOM 5801 N N . LEU B 1 324 ? -12.57 -12.484 -1.346 1 98.56 324 LEU B N 1
ATOM 5802 C CA . LEU B 1 324 ? -11.641 -13.547 -0.982 1 98.56 324 LEU B CA 1
ATOM 5803 C C . LEU B 1 324 ? -11.086 -13.328 0.423 1 98.56 324 LEU B C 1
ATOM 5805 O O . LEU B 1 324 ? -11.062 -12.195 0.917 1 98.56 324 LEU B O 1
ATOM 5809 N N . HIS B 1 325 ? -10.617 -14.438 0.992 1 96.69 325 HIS B N 1
ATOM 5810 C CA . HIS B 1 325 ? -10.125 -14.406 2.365 1 96.69 325 HIS B CA 1
ATOM 5811 C C . HIS B 1 325 ? -8.695 -14.922 2.447 1 96.69 325 HIS B C 1
ATOM 5813 O O . HIS B 1 325 ? -8.375 -15.977 1.895 1 96.69 325 HIS B O 1
ATOM 5819 N N . SER B 1 326 ? -7.887 -14.164 3.16 1 93.88 326 SER B N 1
ATOM 5820 C CA . SER B 1 326 ? -6.488 -14.547 3.336 1 93.88 326 SER B CA 1
ATOM 5821 C C . SER B 1 326 ? -6.363 -15.789 4.219 1 93.88 326 SER B C 1
ATOM 5823 O O . SER B 1 326 ? -6.898 -15.82 5.328 1 93.88 326 SER B O 1
ATOM 5825 N N . ALA B 1 327 ? -5.637 -16.766 3.736 1 93.56 327 ALA B N 1
ATOM 5826 C CA . ALA B 1 327 ? -5.395 -17.969 4.531 1 93.56 327 ALA B CA 1
ATOM 5827 C C . ALA B 1 327 ? -4.652 -17.625 5.82 1 93.56 327 ALA B C 1
ATOM 5829 O O . ALA B 1 327 ? -5.004 -18.125 6.895 1 93.56 327 ALA B O 1
ATOM 5830 N N . GLU B 1 328 ? -3.695 -16.797 5.699 1 87.75 328 GLU B N 1
ATOM 5831 C CA . GLU B 1 328 ? -2.895 -16.406 6.859 1 87.75 328 GLU B CA 1
ATOM 5832 C C . GLU B 1 328 ? -3.756 -15.734 7.922 1 87.75 328 GLU B C 1
ATOM 5834 O O . GLU B 1 328 ? -3.645 -16.047 9.109 1 87.75 328 GLU B O 1
ATOM 5839 N N . LYS B 1 329 ? -4.609 -14.852 7.516 1 82.06 329 LYS B N 1
ATOM 5840 C CA . LYS B 1 329 ? -5.453 -14.133 8.469 1 82.06 329 LYS B CA 1
ATOM 5841 C C . LYS B 1 329 ? -6.473 -15.07 9.109 1 82.06 329 LYS B C 1
ATOM 5843 O O . LYS B 1 329 ? -6.793 -14.93 10.289 1 82.06 329 LYS B O 1
ATOM 5848 N N . LEU B 1 330 ? -6.953 -15.891 8.281 1 80 330 LEU B N 1
ATOM 5849 C CA . LEU B 1 330 ? -7.895 -16.859 8.82 1 80 330 LEU B CA 1
ATOM 5850 C C . LEU B 1 330 ? -7.246 -17.703 9.914 1 80 330 LEU B C 1
ATOM 5852 O O . LEU B 1 330 ? -7.895 -18.047 10.906 1 80 330 LEU B O 1
ATOM 5856 N N . PHE B 1 331 ? -5.969 -17.922 9.797 1 73.69 331 PHE B N 1
ATOM 5857 C CA . PHE B 1 331 ? -5.242 -18.719 10.773 1 73.69 331 PHE B CA 1
ATOM 5858 C C . PHE B 1 331 ? -4.961 -17.906 12.039 1 73.69 331 PHE B C 1
ATOM 5860 O O . PHE B 1 331 ? -5.129 -18.406 13.148 1 73.69 331 PHE B O 1
ATOM 5867 N N . VAL B 1 332 ? -4.527 -16.672 11.836 1 67.31 332 VAL B N 1
ATOM 5868 C CA . VAL B 1 332 ? -4.227 -15.82 12.977 1 67.31 332 VAL B CA 1
ATOM 5869 C C . VAL B 1 332 ? -5.484 -15.609 13.812 1 67.31 332 VAL B C 1
ATOM 5871 O O . VAL B 1 332 ? -5.434 -15.656 15.039 1 67.31 332 VAL B O 1
ATOM 5874 N N . ARG B 1 333 ? -6.531 -15.383 13.141 1 59.38 333 ARG B N 1
ATOM 5875 C CA . ARG B 1 333 ? -7.805 -15.219 13.836 1 59.38 333 ARG B CA 1
ATOM 5876 C C . ARG B 1 333 ? -8.164 -16.469 14.633 1 59.38 333 ARG B C 1
ATOM 5878 O O . ARG B 1 333 ? -8.633 -16.375 15.773 1 59.38 333 ARG B O 1
ATOM 5885 N N . LYS B 1 334 ? -7.953 -17.562 14 1 53.12 334 LYS B N 1
ATOM 5886 C CA . LYS B 1 334 ? -8.258 -18.812 14.672 1 53.12 334 LYS B CA 1
ATOM 5887 C C . LYS B 1 334 ? -7.328 -19.047 15.859 1 53.12 334 LYS B C 1
ATOM 5889 O O . LYS B 1 334 ? -7.766 -19.5 16.922 1 53.12 334 LYS B O 1
ATOM 5894 N N . SER B 1 335 ? -5.965 -18.719 15.578 1 46.84 335 SER B N 1
ATOM 5895 C CA . SER B 1 335 ? -4.965 -18.891 16.625 1 46.84 335 SER B CA 1
ATOM 5896 C C . SER B 1 335 ? -5.18 -17.906 17.766 1 46.84 335 SER B C 1
ATOM 5898 O O . SER B 1 335 ? -4.953 -18.234 18.938 1 46.84 335 SER B O 1
ATOM 5900 N N . ALA B 1 336 ? -5.34 -16.562 17.344 1 41.09 336 ALA B N 1
ATOM 5901 C CA . ALA B 1 336 ? -5.625 -15.57 18.391 1 41.09 336 ALA B CA 1
ATOM 5902 C C . ALA B 1 336 ? -6.824 -15.992 19.234 1 41.09 336 ALA B C 1
ATOM 5904 O O . ALA B 1 336 ? -6.871 -15.719 20.438 1 41.09 336 ALA B O 1
ATOM 5905 N N . ARG B 1 337 ? -7.82 -16.469 18.578 1 37.88 337 ARG B N 1
ATOM 5906 C CA . ARG B 1 337 ? -8.922 -17 19.359 1 37.88 337 ARG B CA 1
ATOM 5907 C C . ARG B 1 337 ? -8.453 -18.141 20.266 1 37.88 337 ARG B C 1
ATOM 5909 O O . ARG B 1 337 ? -8.945 -18.297 21.391 1 37.88 337 ARG B O 1
ATOM 5916 N N . ASP B 1 338 ? -7.621 -19.016 19.719 1 35.56 338 ASP B N 1
ATOM 5917 C CA . ASP B 1 338 ? -7.152 -20.125 20.531 1 35.56 338 ASP B CA 1
ATOM 5918 C C . ASP B 1 338 ? -5.883 -19.75 21.297 1 35.56 338 ASP B C 1
ATOM 5920 O O . ASP B 1 338 ? -5.672 -20.203 22.422 1 35.56 338 ASP B O 1
ATOM 5924 N N . MET B 1 339 ? -4.574 -19.484 20.875 1 30.67 339 MET B N 1
ATOM 5925 C CA . MET B 1 339 ? -3.275 -19.25 21.5 1 30.67 339 MET B CA 1
ATOM 5926 C C . MET B 1 339 ? -2.84 -17.812 21.328 1 30.67 339 MET B C 1
ATOM 5928 O O . MET B 1 339 ? -3.238 -17.141 20.359 1 30.67 339 MET B O 1
ATOM 5932 N N . ILE B 1 340 ? -2.229 -17.156 22.438 1 25.89 340 ILE B N 1
ATOM 5933 C CA . ILE B 1 340 ? -1.365 -15.984 22.594 1 25.89 340 ILE B CA 1
ATOM 5934 C C . ILE B 1 340 ? -0.332 -15.961 21.469 1 25.89 340 ILE B C 1
ATOM 5936 O O . ILE B 1 340 ? 0.517 -16.844 21.375 1 25.89 340 ILE B O 1
ATOM 5940 N N . TYR B 1 341 ? -0.59 -15.961 20.344 1 28.92 341 TYR B N 1
ATOM 5941 C CA . TYR B 1 341 ? 0.336 -16.062 19.234 1 28.92 341 TYR B CA 1
ATOM 5942 C C . TYR B 1 341 ? 1.449 -15.023 19.344 1 28.92 341 TYR B C 1
ATOM 5944 O O . TYR B 1 341 ? 1.186 -13.844 19.594 1 28.92 341 TYR B O 1
ATOM 5952 N N . THR B 1 342 ? 2.512 -15.508 19.922 1 26.19 342 THR B N 1
ATOM 5953 C CA . THR B 1 342 ? 3.783 -14.789 19.938 1 26.19 342 THR B CA 1
ATOM 5954 C C . THR B 1 342 ? 4.129 -14.281 18.547 1 26.19 342 THR B C 1
ATOM 5956 O O . THR B 1 342 ? 4.176 -15.055 17.594 1 26.19 342 THR B O 1
ATOM 5959 N N . SER B 1 343 ? 3.459 -13.375 18.156 1 31.17 343 SER B N 1
ATOM 5960 C CA . SER B 1 343 ? 4.008 -12.695 16.984 1 31.17 343 SER B CA 1
ATOM 5961 C C . SER B 1 343 ? 5.527 -12.578 17.078 1 31.17 343 SER B C 1
ATOM 5963 O O . SER B 1 343 ? 6.047 -11.742 17.812 1 31.17 343 SER B O 1
ATOM 5965 N N . ALA B 1 344 ? 6.148 -13.641 17.5 1 28.62 344 ALA B N 1
ATOM 5966 C CA . ALA B 1 344 ? 7.594 -13.664 17.703 1 28.62 344 ALA B CA 1
ATOM 5967 C C . ALA B 1 344 ? 8.312 -12.93 16.578 1 28.62 344 ALA B C 1
ATOM 5969 O O . ALA B 1 344 ? 9.531 -12.727 16.625 1 28.62 344 ALA B O 1
ATOM 5970 N N . PHE B 1 345 ? 7.883 -13.227 15.227 1 28.53 345 PHE B N 1
ATOM 5971 C CA . PHE B 1 345 ? 8.914 -12.734 14.32 1 28.53 345 PHE B CA 1
ATOM 5972 C C . PHE B 1 345 ? 8.961 -11.211 14.32 1 28.53 345 PHE B C 1
ATOM 5974 O O . PHE B 1 345 ? 7.973 -10.562 13.969 1 28.53 345 PHE B O 1
ATOM 5981 N N . GLY B 1 346 ? 9.539 -10.625 15.141 1 32.19 346 GLY B N 1
ATOM 5982 C CA . GLY B 1 346 ? 9.781 -9.234 15.477 1 32.19 346 GLY B CA 1
ATOM 5983 C C . GLY B 1 346 ? 9.68 -8.305 14.281 1 32.19 346 GLY B C 1
ATOM 5984 O O . GLY B 1 346 ? 9.633 -7.082 14.445 1 32.19 346 GLY B O 1
ATOM 5985 N N . GLY B 1 347 ? 10.375 -8.625 13.102 1 34.78 347 GLY B N 1
ATOM 5986 C CA . GLY B 1 347 ? 10.375 -7.672 12 1 34.78 347 GLY B CA 1
ATOM 5987 C C . GLY B 1 347 ? 9.133 -7.758 11.141 1 34.78 347 GLY B C 1
ATOM 5988 O O . GLY B 1 347 ? 8.508 -8.82 11.047 1 34.78 347 GLY B O 1
ATOM 5989 N N . THR B 1 348 ? 8.188 -6.902 11.297 1 38.75 348 THR B N 1
ATOM 5990 C CA . THR B 1 348 ? 7 -6.812 10.453 1 38.75 348 THR B CA 1
ATOM 5991 C C . THR B 1 348 ? 7.293 -7.324 9.047 1 38.75 348 THR B C 1
ATOM 5993 O O . THR B 1 348 ? 7.902 -6.621 8.242 1 38.75 348 THR B O 1
ATOM 5996 N N . PHE B 1 349 ? 7.832 -8.5 8.906 1 39.69 349 PHE B N 1
ATOM 5997 C CA . PHE B 1 349 ? 7.973 -9.07 7.57 1 39.69 349 PHE B CA 1
ATOM 5998 C C . PHE B 1 349 ? 6.629 -9.133 6.859 1 39.69 349 PHE B C 1
ATOM 6000 O O . PHE B 1 349 ? 5.684 -9.75 7.359 1 39.69 349 PHE B O 1
ATOM 6007 N N . GLU B 1 350 ? 6.188 -8.062 6.316 1 54.84 350 GLU B N 1
ATOM 6008 C CA . GLU B 1 350 ? 5.008 -8.164 5.465 1 54.84 350 GLU B CA 1
ATOM 6009 C C . GLU B 1 350 ? 5.148 -9.297 4.457 1 54.84 350 GLU B C 1
ATOM 6011 O O . GLU B 1 350 ? 6.148 -9.383 3.742 1 54.84 350 GLU B O 1
ATOM 6016 N N . SER B 1 351 ? 4.316 -10.305 4.582 1 69.12 351 SER B N 1
ATOM 6017 C CA . SER B 1 351 ? 4.254 -11.438 3.672 1 69.12 351 SER B CA 1
ATOM 6018 C C . SER B 1 351 ? 3.805 -11.008 2.279 1 69.12 351 SER B C 1
ATOM 6020 O O . SER B 1 351 ? 2.73 -10.43 2.121 1 69.12 351 SER B O 1
ATOM 6022 N N . ILE B 1 352 ? 4.781 -11.078 1.365 1 80.75 352 ILE B N 1
ATOM 6023 C CA . ILE B 1 352 ? 4.438 -10.711 -0.003 1 80.75 352 ILE B CA 1
ATOM 6024 C C . ILE B 1 352 ? 3.938 -11.938 -0.761 1 80.75 352 ILE B C 1
ATOM 6026 O O . ILE B 1 352 ? 3.361 -11.812 -1.845 1 80.75 352 ILE B O 1
ATOM 6030 N N . ASP B 1 353 ? 4.094 -13.125 -0.153 1 89.56 353 ASP B N 1
ATOM 6031 C CA . ASP B 1 353 ? 3.457 -14.344 -0.64 1 89.56 353 ASP B CA 1
ATOM 6032 C C . ASP B 1 353 ? 2.127 -14.594 0.069 1 89.56 353 ASP B C 1
ATOM 6034 O O . ASP B 1 353 ? 2.053 -14.539 1.298 1 89.56 353 ASP B O 1
ATOM 6038 N N . GLN B 1 354 ? 1.1 -14.82 -0.774 1 93.38 354 GLN B N 1
ATOM 6039 C CA . GLN B 1 354 ? -0.222 -14.922 -0.163 1 93.38 354 GLN B CA 1
ATOM 6040 C C . GLN B 1 354 ? -1.02 -16.078 -0.765 1 93.38 354 GLN B C 1
ATOM 6042 O O . GLN B 1 354 ? -0.731 -16.531 -1.876 1 93.38 354 GLN B O 1
ATOM 6047 N N . ILE B 1 355 ? -1.941 -16.609 0.042 1 96.75 355 ILE B N 1
ATOM 6048 C CA . ILE B 1 355 ? -3 -17.516 -0.394 1 96.75 355 ILE B CA 1
ATOM 6049 C C . ILE B 1 355 ? -4.359 -16.938 -0.013 1 96.75 355 ILE B C 1
ATOM 6051 O O . ILE B 1 355 ? -4.621 -16.672 1.163 1 96.75 355 ILE B O 1
ATOM 6055 N N . TYR B 1 356 ? -5.168 -16.688 -1.005 1 97.81 356 TYR B N 1
ATOM 6056 C CA . TYR B 1 356 ? -6.539 -16.234 -0.807 1 97.81 356 TYR B CA 1
ATOM 6057 C C . TYR B 1 356 ? -7.535 -17.312 -1.2 1 97.81 356 TYR B C 1
ATOM 6059 O O . TYR B 1 356 ? -7.277 -18.094 -2.115 1 97.81 356 TYR B O 1
ATOM 6067 N N . MET B 1 357 ? -8.641 -17.312 -0.489 1 98.56 357 MET B N 1
ATOM 6068 C CA . MET B 1 357 ? -9.672 -18.297 -0.783 1 98.56 357 MET B CA 1
ATOM 6069 C C . MET B 1 357 ? -11.055 -17.656 -0.795 1 98.56 357 MET B C 1
ATOM 6071 O O . MET B 1 357 ? -11.344 -16.781 0.017 1 98.56 357 MET B O 1
ATOM 6075 N N . SER B 1 358 ? -11.875 -18.156 -1.688 1 98.69 358 SER B N 1
ATOM 6076 C CA . SER B 1 358 ? -13.25 -17.688 -1.714 1 98.69 358 SER B CA 1
ATOM 6077 C C . SER B 1 358 ? -14.023 -18.156 -0.486 1 98.69 358 SER B C 1
ATOM 6079 O O . SER B 1 358 ? -13.523 -18.969 0.294 1 98.69 358 SER B O 1
ATOM 6081 N N . ARG B 1 359 ? -15.219 -17.656 -0.316 1 97.75 359 ARG B N 1
ATOM 6082 C CA . ARG B 1 359 ? -16 -17.922 0.891 1 97.75 359 ARG B CA 1
ATOM 6083 C C . ARG B 1 359 ? -16.328 -19.391 1.034 1 97.75 359 ARG B C 1
ATOM 6085 O O . ARG B 1 359 ? -16.703 -19.859 2.113 1 97.75 359 ARG B O 1
ATOM 6092 N N . HIS B 1 360 ? -16.188 -20.172 -0.004 1 97.94 360 HIS B N 1
ATOM 6093 C CA . HIS B 1 360 ? -16.438 -21.609 -0.001 1 97.94 360 HIS B CA 1
ATOM 6094 C C . HIS B 1 360 ? -15.57 -22.312 1.034 1 97.94 360 HIS B C 1
ATOM 6096 O O . HIS B 1 360 ? -15.844 -23.453 1.4 1 97.94 360 HIS B O 1
ATOM 6102 N N . PHE B 1 361 ? -14.539 -21.625 1.5 1 97.31 361 PHE B N 1
ATOM 6103 C CA . PHE B 1 361 ? -13.609 -22.234 2.436 1 97.31 361 PHE B CA 1
ATOM 6104 C C . PHE B 1 361 ? -13.609 -21.5 3.77 1 97.31 361 PHE B C 1
ATOM 6106 O O . PHE B 1 361 ? -12.766 -21.766 4.629 1 97.31 361 PHE B O 1
ATOM 6113 N N . HIS B 1 362 ? -14.445 -20.547 3.859 1 95.56 362 HIS B N 1
ATOM 6114 C CA . HIS B 1 362 ? -14.555 -19.781 5.102 1 95.56 362 HIS B CA 1
ATOM 6115 C C . HIS B 1 362 ? -15.312 -20.578 6.164 1 95.56 362 HIS B C 1
ATOM 6117 O O . HIS B 1 362 ? -16.406 -21.078 5.898 1 95.56 362 HIS B O 1
ATOM 6123 N N . PRO B 1 363 ? -14.812 -20.562 7.367 1 92.56 363 PRO B N 1
ATOM 6124 C CA . PRO B 1 363 ? -15.43 -21.391 8.398 1 92.56 363 PRO B CA 1
ATOM 6125 C C . PRO B 1 363 ? -16.844 -20.953 8.758 1 92.56 363 PRO B C 1
ATOM 6127 O O . PRO B 1 363 ? -17.672 -21.766 9.164 1 92.56 363 PRO B O 1
ATOM 6130 N N . ASP B 1 364 ? -17.141 -19.75 8.578 1 92 364 ASP B N 1
ATOM 6131 C CA . ASP B 1 364 ? -18.422 -19.203 9.016 1 92 364 ASP B CA 1
ATOM 6132 C C . ASP B 1 364 ? -19.438 -19.219 7.879 1 92 364 ASP B C 1
ATOM 6134 O O . ASP B 1 364 ? -20.594 -18.812 8.062 1 92 364 ASP B O 1
ATOM 6138 N N . TYR B 1 365 ? -19.031 -19.672 6.734 1 95.25 365 TYR B N 1
ATOM 6139 C CA . TYR B 1 365 ? -19.969 -19.719 5.613 1 95.25 365 TYR B CA 1
ATOM 6140 C C . TYR B 1 365 ? -20.844 -20.953 5.68 1 95.25 365 TYR B C 1
ATOM 6142 O O . TYR B 1 365 ? -20.328 -22.078 5.727 1 95.25 365 TYR B O 1
ATOM 6150 N N . GLY B 1 366 ? -22.125 -20.75 5.656 1 94.25 366 GLY B N 1
ATOM 6151 C CA . GLY B 1 366 ? -23.078 -21.828 5.82 1 94.25 366 GLY B CA 1
ATOM 6152 C C . GLY B 1 366 ? -22.984 -22.875 4.727 1 94.25 366 GLY B C 1
ATOM 6153 O O . GLY B 1 366 ? -23.25 -24.062 4.965 1 94.25 366 GLY B O 1
ATOM 6154 N N . ASN B 1 367 ? -22.609 -22.531 3.506 1 95.06 367 ASN B N 1
ATOM 6155 C CA . ASN B 1 367 ? -22.531 -23.453 2.379 1 95.06 367 ASN B CA 1
ATOM 6156 C C . ASN B 1 367 ? -21.078 -23.812 2.033 1 95.06 367 ASN B C 1
ATOM 6158 O O . ASN B 1 367 ? -20.75 -24.016 0.863 1 95.06 367 ASN B O 1
ATOM 6162 N N . LYS B 1 368 ? -20.219 -23.75 3.01 1 95.88 368 LYS B N 1
ATOM 6163 C CA . LYS B 1 368 ? -18.797 -24.031 2.758 1 95.88 368 LYS B CA 1
ATOM 6164 C C . LYS B 1 368 ? -18.609 -25.469 2.242 1 95.88 368 LYS B C 1
ATOM 6166 O O . LYS B 1 368 ? -19.375 -26.359 2.604 1 95.88 368 LYS B O 1
ATOM 6171 N N . ILE B 1 369 ? -17.609 -25.688 1.482 1 95.38 369 ILE B N 1
ATOM 6172 C CA . ILE B 1 369 ? -17.297 -27 0.933 1 95.38 369 ILE B CA 1
ATOM 6173 C C . ILE B 1 369 ? -16.047 -27.562 1.612 1 95.38 369 ILE B C 1
ATOM 6175 O O . ILE B 1 369 ? -15.703 -28.734 1.422 1 95.38 369 ILE B O 1
ATOM 6179 N N . GLY B 1 370 ? -15.336 -26.781 2.348 1 95.19 370 GLY B N 1
ATOM 6180 C CA . GLY B 1 370 ? -14.125 -27.109 3.088 1 95.19 370 GLY B CA 1
ATOM 6181 C C . GLY B 1 370 ? -13.617 -25.953 3.939 1 95.19 370 GLY B C 1
ATOM 6182 O O . GLY B 1 370 ? -14.188 -24.859 3.914 1 95.19 370 GLY B O 1
ATOM 6183 N N . GLU B 1 371 ? -12.609 -26.219 4.688 1 94.75 371 GLU B N 1
ATOM 6184 C CA . GLU B 1 371 ? -12 -25.172 5.512 1 94.75 371 GLU B CA 1
ATOM 6185 C C . GLU B 1 371 ? -10.523 -25.469 5.758 1 94.75 371 GLU B C 1
ATOM 6187 O O . GLU B 1 371 ? -10.062 -26.594 5.547 1 94.75 371 GLU B O 1
ATOM 6192 N N . MET B 1 372 ? -9.859 -24.422 6.133 1 94.81 372 MET B N 1
ATOM 6193 C CA . MET B 1 372 ? -8.438 -24.578 6.449 1 94.81 372 MET B CA 1
ATOM 6194 C C . MET B 1 372 ? -8.25 -25.062 7.879 1 94.81 372 MET B C 1
ATOM 6196 O O . MET B 1 372 ? -8.789 -24.469 8.82 1 94.81 372 MET B O 1
ATOM 6200 N N . GLU B 1 373 ? -7.469 -26.094 8.039 1 91.06 373 GLU B N 1
ATOM 6201 C CA . GLU B 1 373 ? -7.152 -26.578 9.375 1 91.06 373 GLU B CA 1
ATOM 6202 C C . GLU B 1 373 ? -6.027 -25.781 10.008 1 91.06 373 GLU B C 1
ATOM 6204 O O . GLU B 1 373 ? -6.121 -25.375 11.172 1 91.06 373 GLU B O 1
ATOM 6209 N N . TYR B 1 374 ? -5.027 -25.594 9.25 1 88.44 374 TYR B N 1
ATOM 6210 C CA . TYR B 1 374 ? -3.959 -24.734 9.75 1 88.44 374 TYR B CA 1
ATOM 6211 C C . TYR B 1 374 ? -3.107 -24.203 8.602 1 88.44 374 TYR B C 1
ATOM 6213 O O . TYR B 1 374 ? -3.283 -24.625 7.449 1 88.44 374 TYR B O 1
ATOM 6221 N N . PHE B 1 375 ? -2.377 -23.219 8.953 1 89.38 375 PHE B N 1
ATOM 6222 C CA . PHE B 1 375 ? -1.462 -22.516 8.055 1 89.38 375 PHE B CA 1
ATOM 6223 C C . PHE B 1 375 ? -0.019 -22.688 8.516 1 89.38 375 PHE B C 1
ATOM 6225 O O . PHE B 1 375 ? 0.268 -22.625 9.711 1 89.38 375 PHE B O 1
ATOM 6232 N N . SER B 1 376 ? 0.876 -23.016 7.543 1 86.88 376 SER B N 1
ATOM 6233 C CA . SER B 1 376 ? 2.273 -23.156 7.941 1 86.88 376 SER B CA 1
ATOM 6234 C C . SER B 1 376 ? 3.199 -22.469 6.941 1 86.88 376 SER B C 1
ATOM 6236 O O . SER B 1 376 ? 2.791 -22.156 5.82 1 86.88 376 SER B O 1
ATOM 6238 N N . ALA B 1 377 ? 4.32 -22.156 7.426 1 85.94 377 ALA B N 1
ATOM 6239 C CA . ALA B 1 377 ? 5.367 -21.562 6.598 1 85.94 377 ALA B CA 1
ATOM 6240 C C . ALA B 1 377 ? 6.699 -22.266 6.801 1 85.94 377 ALA B C 1
ATOM 6242 O O . ALA B 1 377 ? 7.059 -22.625 7.926 1 85.94 377 ALA B O 1
ATOM 6243 N N . LEU B 1 378 ? 7.348 -22.625 5.781 1 82.69 378 LEU B N 1
ATOM 6244 C CA . LEU B 1 378 ? 8.727 -23.109 5.816 1 82.69 378 LEU B CA 1
ATOM 6245 C C . LEU B 1 378 ? 9.711 -21.984 5.527 1 82.69 378 LEU B C 1
ATOM 6247 O O . LEU B 1 378 ? 9.875 -21.578 4.375 1 82.69 378 LEU B O 1
ATOM 6251 N N . ASN B 1 379 ? 10.266 -21.422 6.582 1 77.19 379 ASN B N 1
ATOM 6252 C CA . ASN B 1 379 ? 11.117 -20.25 6.438 1 77.19 379 ASN B CA 1
ATOM 6253 C C . ASN B 1 379 ? 12.43 -20.406 7.191 1 77.19 379 ASN B C 1
ATOM 6255 O O . ASN B 1 379 ? 13.141 -19.422 7.438 1 77.19 379 ASN B O 1
ATOM 6259 N N . ASP B 1 380 ? 12.789 -21.547 7.629 1 69 380 ASP B N 1
ATOM 6260 C CA . ASP B 1 380 ? 13.984 -21.781 8.43 1 69 380 ASP B CA 1
ATOM 6261 C C . ASP B 1 380 ? 15.234 -21.281 7.703 1 69 380 ASP B C 1
ATOM 6263 O O . ASP B 1 380 ? 16.156 -20.766 8.328 1 69 380 ASP B O 1
ATOM 6267 N N . HIS B 1 381 ? 15.258 -21.469 6.484 1 68.56 381 HIS B N 1
ATOM 6268 C CA . HIS B 1 381 ? 16.438 -21.109 5.707 1 68.56 381 HIS B CA 1
ATOM 6269 C C . HIS B 1 381 ? 16.641 -19.594 5.699 1 68.56 381 HIS B C 1
ATOM 6271 O O . HIS B 1 381 ? 17.734 -19.109 5.379 1 68.56 381 HIS B O 1
ATOM 6277 N N . LEU B 1 382 ? 15.586 -18.859 5.992 1 63.03 382 LEU B N 1
ATOM 6278 C CA . LEU B 1 382 ? 15.672 -17.406 6.035 1 63.03 382 LEU B CA 1
ATOM 6279 C C . LEU B 1 382 ? 16.312 -16.938 7.34 1 63.03 382 LEU B C 1
ATOM 6281 O O . LEU B 1 382 ? 16.859 -15.844 7.402 1 63.03 382 LEU B O 1
ATOM 6285 N N . THR B 1 383 ? 16.188 -17.734 8.461 1 55.72 383 THR B N 1
ATOM 6286 C CA . THR B 1 383 ? 16.625 -17.328 9.797 1 55.72 383 THR B CA 1
ATOM 6287 C C . THR B 1 383 ? 18.016 -17.875 10.094 1 55.72 383 THR B C 1
ATOM 6289 O O . THR B 1 383 ? 18.703 -17.391 11.008 1 55.72 383 THR B O 1
ATOM 6292 N N . ASP B 1 384 ? 18.297 -19.141 9.734 1 49.5 384 ASP B N 1
ATOM 6293 C CA . ASP B 1 384 ? 19.547 -19.797 10.109 1 49.5 384 ASP B CA 1
ATOM 6294 C C . ASP B 1 384 ? 20.75 -18.969 9.672 1 49.5 384 ASP B C 1
ATOM 6296 O O . ASP B 1 384 ? 21.891 -19.391 9.852 1 49.5 384 ASP B O 1
ATOM 6300 N N . GLY B 1 385 ? 20.562 -17.703 9.648 1 44.41 385 GLY B N 1
ATOM 6301 C CA . GLY B 1 385 ? 21.766 -16.891 9.438 1 44.41 385 GLY B CA 1
ATOM 6302 C C . GLY B 1 385 ? 22.469 -17.203 8.133 1 44.41 385 GLY B C 1
ATOM 6303 O O . GLY B 1 385 ? 23.609 -16.781 7.926 1 44.41 385 GLY B O 1
ATOM 6304 N N . SER B 1 386 ? 22.156 -18.297 7.574 1 41.59 386 SER B N 1
ATOM 6305 C CA . SER B 1 386 ? 22.828 -18.344 6.281 1 41.59 386 SER B CA 1
ATOM 6306 C C . SER B 1 386 ? 22.656 -17.031 5.52 1 41.59 386 SER B C 1
ATOM 6308 O O . SER B 1 386 ? 21.656 -16.344 5.676 1 41.59 386 SER B O 1
ATOM 6310 N N . HIS B 1 387 ? 23.75 -16.281 5.293 1 41.06 387 HIS B N 1
ATOM 6311 C CA . HIS B 1 387 ? 23.891 -14.898 4.883 1 41.06 387 HIS B CA 1
ATOM 6312 C C . HIS B 1 387 ? 22.797 -14.516 3.877 1 41.06 387 HIS B C 1
ATOM 6314 O O . HIS B 1 387 ? 23.031 -14.562 2.666 1 41.06 387 HIS B O 1
ATOM 6320 N N . PRO B 1 388 ? 21.688 -14.711 4.227 1 43.94 388 PRO B N 1
ATOM 6321 C CA . PRO B 1 388 ? 20.625 -14.336 3.309 1 43.94 388 PRO B CA 1
ATOM 6322 C C . PRO B 1 388 ? 20.875 -13 2.613 1 43.94 388 PRO B C 1
ATOM 6324 O O . PRO B 1 388 ? 20.25 -12.695 1.601 1 43.94 388 PRO B O 1
ATOM 6327 N N . GLU B 1 389 ? 21.641 -12.188 3.303 1 43.94 389 GLU B N 1
ATOM 6328 C CA . GLU B 1 389 ? 21.75 -10.805 2.857 1 43.94 389 GLU B CA 1
ATOM 6329 C C . GLU B 1 389 ? 22.688 -10.695 1.658 1 43.94 389 GLU B C 1
ATOM 6331 O O . GLU B 1 389 ? 22.875 -9.609 1.101 1 43.94 389 GLU B O 1
ATOM 6336 N N . ALA B 1 390 ? 23.375 -11.797 1.432 1 45.66 390 ALA B N 1
ATOM 6337 C CA . ALA B 1 390 ? 24.203 -11.484 0.27 1 45.66 390 ALA B CA 1
ATOM 6338 C C . ALA B 1 390 ? 23.391 -11.547 -1.019 1 45.66 390 ALA B C 1
ATOM 6340 O O . ALA B 1 390 ? 22.797 -12.578 -1.322 1 45.66 390 ALA B O 1
ATOM 6341 N N . PRO B 1 391 ? 23.109 -10.414 -1.559 1 48.38 391 PRO B N 1
ATOM 6342 C CA . PRO B 1 391 ? 22.344 -10.375 -2.809 1 48.38 391 PRO B CA 1
ATOM 6343 C C . PRO B 1 391 ? 22.625 -11.57 -3.715 1 48.38 391 PRO B C 1
ATOM 6345 O O . PRO B 1 391 ? 21.797 -11.93 -4.547 1 48.38 391 PRO B O 1
ATOM 6348 N N . TYR B 1 392 ? 23.75 -12.344 -3.305 1 51.25 392 TYR B N 1
ATOM 6349 C CA . TYR B 1 392 ? 24.125 -13.312 -4.336 1 51.25 392 TYR B CA 1
ATOM 6350 C C . TYR B 1 392 ? 23.953 -14.734 -3.83 1 51.25 392 TYR B C 1
ATOM 6352 O O . TYR B 1 392 ? 24.469 -15.68 -4.438 1 51.25 392 TYR B O 1
ATOM 6360 N N . ASN B 1 393 ? 23.234 -14.742 -2.672 1 60.38 393 ASN B N 1
ATOM 6361 C CA . ASN B 1 393 ? 22.922 -16.141 -2.406 1 60.38 393 ASN B CA 1
ATOM 6362 C C . ASN B 1 393 ? 21.844 -16.656 -3.365 1 60.38 393 ASN B C 1
ATOM 6364 O O . ASN B 1 393 ? 20.656 -16.484 -3.119 1 60.38 393 ASN B O 1
ATOM 6368 N N . LYS B 1 394 ? 22.312 -17.125 -4.445 1 66.81 394 LYS B N 1
ATOM 6369 C CA . LYS B 1 394 ? 21.453 -17.516 -5.547 1 66.81 394 LYS B CA 1
ATOM 6370 C C . LYS B 1 394 ? 20.953 -18.953 -5.371 1 66.81 394 LYS B C 1
ATOM 6372 O O . LYS B 1 394 ? 20.141 -19.438 -6.168 1 66.81 394 LYS B O 1
ATOM 6377 N N . LEU B 1 395 ? 21.344 -19.578 -4.266 1 73.75 395 LEU B N 1
ATOM 6378 C CA . LEU B 1 395 ? 21.094 -21.016 -4.238 1 73.75 395 LEU B CA 1
ATOM 6379 C C . LEU B 1 395 ? 19.812 -21.328 -3.463 1 73.75 395 LEU B C 1
ATOM 6381 O O . LEU B 1 395 ? 19.141 -22.328 -3.744 1 73.75 395 LEU B O 1
ATOM 6385 N N . ALA B 1 396 ? 19.578 -20.438 -2.574 1 75.88 396 ALA B N 1
ATOM 6386 C CA . ALA B 1 396 ? 18.312 -20.594 -1.853 1 75.88 396 ALA B CA 1
ATOM 6387 C C . ALA B 1 396 ? 17.391 -19.406 -2.115 1 75.88 396 ALA B C 1
ATOM 6389 O O . ALA B 1 396 ? 17.844 -18.328 -2.473 1 75.88 396 ALA B O 1
ATOM 6390 N N . SER B 1 397 ? 16.109 -19.734 -1.967 1 79.44 397 SER B N 1
ATOM 6391 C CA . SER B 1 397 ? 15.102 -18.688 -2.186 1 79.44 397 SER B CA 1
ATOM 6392 C C . SER B 1 397 ? 15.125 -17.656 -1.064 1 79.44 397 SER B C 1
ATOM 6394 O O . SER B 1 397 ? 15.414 -17.984 0.087 1 79.44 397 SER B O 1
ATOM 6396 N N . ASP B 1 398 ? 14.836 -16.422 -1.454 1 75.44 398 ASP B N 1
ATOM 6397 C CA . ASP B 1 398 ? 14.664 -15.359 -0.463 1 75.44 398 ASP B CA 1
ATOM 6398 C C . ASP B 1 398 ? 13.211 -15.266 -0.01 1 75.44 398 ASP B C 1
ATOM 6400 O O . ASP B 1 398 ? 12.82 -14.297 0.654 1 75.44 398 ASP B O 1
ATOM 6404 N N . HIS B 1 399 ? 12.445 -16.219 -0.402 1 81.75 399 HIS B N 1
ATOM 6405 C CA . HIS B 1 399 ? 11.055 -16.344 0.021 1 81.75 399 HIS B CA 1
ATOM 6406 C C . HIS B 1 399 ? 10.844 -17.578 0.885 1 81.75 399 HIS B C 1
ATOM 6408 O O . HIS B 1 399 ? 11.492 -18.609 0.675 1 81.75 399 HIS B O 1
ATOM 6414 N N . GLY B 1 400 ? 9.953 -17.438 1.842 1 83.62 400 GLY B N 1
ATOM 6415 C CA . GLY B 1 400 ? 9.43 -18.625 2.496 1 83.62 400 GLY B CA 1
ATOM 6416 C C . GLY B 1 400 ? 8.312 -19.297 1.717 1 83.62 400 GLY B C 1
ATOM 6417 O O . GLY B 1 400 ? 7.688 -18.672 0.856 1 83.62 400 GLY B O 1
ATOM 6418 N N . GLN B 1 401 ? 8.203 -20.609 1.982 1 89.94 401 GLN B N 1
ATOM 6419 C CA . GLN B 1 401 ? 7.082 -21.328 1.396 1 89.94 401 GLN B CA 1
ATOM 6420 C C . GLN B 1 401 ? 5.875 -21.312 2.332 1 89.94 401 GLN B C 1
ATOM 6422 O O . GLN B 1 401 ? 6.004 -21.641 3.518 1 89.94 401 GLN B O 1
ATOM 6427 N N . ILE B 1 402 ? 4.723 -20.875 1.779 1 91.69 402 ILE B N 1
ATOM 6428 C CA . ILE B 1 402 ? 3.52 -20.844 2.604 1 91.69 402 ILE B CA 1
ATOM 6429 C C . ILE B 1 402 ? 2.572 -21.953 2.176 1 91.69 402 ILE B C 1
ATOM 6431 O O . ILE B 1 402 ? 2.461 -22.266 0.986 1 91.69 402 ILE B O 1
ATOM 6435 N N . ILE B 1 403 ? 1.943 -22.625 3.205 1 93.62 403 ILE B N 1
ATOM 6436 C CA . ILE B 1 403 ? 1.124 -23.797 2.949 1 93.62 403 ILE B CA 1
ATOM 6437 C C . ILE B 1 403 ? -0.199 -23.688 3.705 1 93.62 403 ILE B C 1
ATOM 6439 O O . ILE B 1 403 ? -0.212 -23.406 4.906 1 93.62 403 ILE B O 1
ATOM 6443 N N . ALA B 1 404 ? -1.26 -23.812 3.002 1 95.44 404 ALA B N 1
ATOM 6444 C CA . ALA B 1 404 ? -2.574 -23.969 3.621 1 95.44 404 ALA B CA 1
ATOM 6445 C C . ALA B 1 404 ? -2.992 -25.422 3.674 1 95.44 404 ALA B C 1
ATOM 6447 O O . ALA B 1 404 ? -2.984 -26.125 2.652 1 95.44 404 ALA B O 1
ATOM 6448 N N . HIS B 1 405 ? -3.299 -25.922 4.867 1 94.56 405 HIS B N 1
ATOM 6449 C CA . HIS B 1 405 ? -3.775 -27.281 5.074 1 94.56 405 HIS B CA 1
ATOM 6450 C C . HIS B 1 405 ? -5.297 -27.328 5.148 1 94.56 405 HIS B C 1
ATOM 6452 O O . HIS B 1 405 ? -5.895 -26.797 6.086 1 94.56 405 HIS B O 1
ATOM 6458 N N . MET B 1 406 ? -5.836 -28.078 4.172 1 96.31 406 MET B N 1
ATOM 6459 C CA . MET B 1 406 ? -7.277 -28 3.967 1 96.31 406 MET B CA 1
ATOM 6460 C C . MET B 1 406 ? -7.953 -29.312 4.328 1 96.31 406 MET B C 1
ATOM 6462 O O . MET B 1 406 ? -7.363 -30.375 4.172 1 96.31 406 MET B O 1
ATOM 6466 N N . VAL B 1 407 ? -9.195 -29.203 4.789 1 94.5 407 VAL B N 1
ATOM 6467 C CA . VAL B 1 407 ? -10.086 -30.344 4.953 1 94.5 407 VAL B CA 1
ATOM 6468 C C . VAL B 1 407 ? -11.398 -30.094 4.219 1 94.5 407 VAL B C 1
ATOM 6470 O O . VAL B 1 407 ? -11.984 -29.016 4.348 1 94.5 407 VAL B O 1
ATOM 6473 N N . MET B 1 408 ? -11.828 -31.062 3.463 1 94.06 408 MET B N 1
ATOM 6474 C CA . MET B 1 408 ? -13.062 -30.922 2.689 1 94.06 408 MET B CA 1
ATOM 6475 C C . MET B 1 408 ? -14.258 -31.469 3.463 1 94.06 408 MET B C 1
ATOM 6477 O O . MET B 1 408 ? -14.094 -32.312 4.352 1 94.06 408 MET B O 1
ATOM 6481 N N . GLY B 1 409 ? -15.398 -31.047 3.158 1 86.19 409 GLY B N 1
ATOM 6482 C CA . GLY B 1 409 ? -16.641 -31.5 3.773 1 86.19 409 GLY B CA 1
ATOM 6483 C C . GLY B 1 409 ? -17.266 -30.453 4.672 1 86.19 409 GLY B C 1
ATOM 6484 O O . GLY B 1 409 ? -16.609 -29.484 5.059 1 86.19 409 GLY B O 1
ATOM 6485 N N . ASN B 1 410 ? -18.578 -30.375 4.809 1 70.62 410 ASN B N 1
ATOM 6486 C CA . ASN B 1 410 ? -19.328 -29.422 5.621 1 70.62 410 ASN B CA 1
ATOM 6487 C C . ASN B 1 410 ? -19.219 -29.75 7.109 1 70.62 410 ASN B C 1
ATOM 6489 O O . ASN B 1 410 ? -19.5 -30.875 7.52 1 70.62 410 ASN B O 1
ATOM 6493 N N . GLY B 1 411 ? -18.047 -29.781 7.863 1 54.25 411 GLY B N 1
ATOM 6494 C CA . GLY B 1 411 ? -18.016 -30.109 9.281 1 54.25 411 GLY B CA 1
ATOM 6495 C C . GLY B 1 411 ? -19.375 -30.516 9.82 1 54.25 411 GLY B C 1
ATOM 6496 O O . GLY B 1 411 ? -20.125 -29.672 10.328 1 54.25 411 GLY B O 1
ATOM 6497 N N . GLY B 1 412 ? -20.156 -31.219 9.25 1 41.84 412 GLY B N 1
ATOM 6498 C CA . GLY B 1 412 ? -21.344 -31.641 9.977 1 41.84 412 GLY B CA 1
ATOM 6499 C C . GLY B 1 412 ? -21.047 -32.156 11.375 1 41.84 412 GLY B C 1
ATOM 6500 O O . GLY B 1 412 ? -20.281 -33.094 11.539 1 41.84 412 GLY B O 1
ATOM 6501 N N . SER B 1 413 ? -20.703 -31.172 12.359 1 33.5 413 SER B N 1
ATOM 6502 C CA . SER B 1 413 ? -21.156 -31.766 13.617 1 33.5 413 SER B CA 1
ATOM 6503 C C . SER B 1 413 ? -22.609 -32.188 13.539 1 33.5 413 SER B C 1
ATOM 6505 O O . SER B 1 413 ? -23.422 -31.516 12.891 1 33.5 413 SER B O 1
#

Sequence (826 aa):
MTRFTIASFNVKNLIGADKEYYKFQSYTPEESAWKQGWMAEQLLSMDADIVGFQEIFEEDALRDVIALADTLGQASNDASIPDKSKRYHRKAIFRKLAYTPYFQNGGTTGLAFARNSADTGEAGQRRPGVAILSRFGFVGEPEIIQDLPQPVEIPFSALRGSDTDDDAGFFRLRRLSRPILKARIPIPQDHGEAQVITVFNCHLKSKLGEHVTPAGADFPPASDLTNYDPVTRALGSLRAALRRMAEAWVLRREIIAELDAGNPVMVLGDFNDGEHAVSSEIISGETPFKNYAWMLRHDAQTPRDRYSDAQNLQITEDINRARLHSAEKLFVRKSARDMIYTSAFGGTFESIDQIYMSRHFHPDYGNKIGEMEYFSALNDHLTDGSHPEAPYNKLASDHGQIIAHMVMGNGGSMTRFTIASFNVKNLIGADKEYYKFQSYTPEESAWKQGWMAEQLLSMDADIVGFQEIFEEDALRDVIALADTLGQASNDASIPDKSKRYHRKAIFRKLAYTPYFQNGGTTGLAFARNSADTGEAGQRRPGVAILSRFGFVGEPEIIQDLPQPVEIPFSALRGSDTDDDAGFFRLRRLSRPILKARIPIPQDHGEAQVITVFNCHLKSKLGEHVTPAGADFPPASDLTNYDPVTRALGSLRAALRRMAEAWVLRREIIAELDAGNPVMVLGDFNDGEHAVSSEIISGETPFKNYAWMLRHDAQTPRDRYSDAQNLQITEDINRARLHSAEKLFVRKSARDMIYTSAFGGTFESIDQIYMSRHFHPDYGNKIGEMEYFSALNDHLTDGSHPEAPYNKLASDHGQIIAHMVMGNGGS

Radius of gyration: 29.19 Å; Cα contacts (8 Å, |Δi|>4): 1694; chains: 2; bounding box: 68×97×83 Å

Secondary structure (DSSP, 8-state):
--EEEEEEEEEEEE--TT--SBTTB---HHHHHHHHHHHHHHHHHH--SEEEEEEES-HHHHHHHHHHHHHHHHHHHHHHS--TTS---STTSS---PPPPSS-TT--TTEEEE--TT----TTB---EEEEEETT--SS--EEEEEEEEEEEEE--PPTT-SS----EEEEEEEEEEEEEEEEEEE--SSSSPEEEEEEEEEPPPSSPP----TT-SS-GGG-GGG--HHHHHHHHHHHHHHHHHHHHHHHHHHHHHHHTT--EEEEEE-SS-TTSHHHHHHH-PPPPS-GGGSB-TT-SSTT-B--HHHHHHHHHHHHHH-EEEHHHHHHHHHHHHS-------S-----EEEEEEGGG-TT-TT-SEEEEEEEEE-HHHHS-S-TTSTT--SS-SS-EEEEEEEES----/--EEEEEEEEEEEE--TT--SBTTB---HHHHHHHHHHHHHHHHHH--SEEEEEEES-HHHHHHHHHHHHHHHHHHHHHHS--TTS---STTSS----PPPSS-TT--TTEEEE--TT----TTB---EEEEEETT--SS--EEEEEEEEEEEEE--PPTT-SS----EEEEEEEEEEEEEEEEEEE--SSSSPEEEEEEEEEPPPSSPP----TT-SS-GGG-GGG--HHHHHHHHHHHHHHHHHHHHHHHHHHHHHHHTT--EEEEEE-SS-TTSHHHHHHH-PPPPS-GGGSB-TT-SSTT-B--HHHHHHHHHHHHHH-EEEHHHHHHHHHHHHS-------S-----EEEEEEGGG-TT-TT-SEEEEEEEEE-HHHHS---TTSTT--SS-SS-EEEEEEEES----

Nearest PDB structures (foldseek):
  5dv4-assembly1_A  TM=5.222E-01  e=3.527E-10  Homo sapiens
  3ngq-assembly1_A  TM=5.378E-01  e=1.739E-09  Homo sapiens
  5dv2-assembly1_A  TM=5.397E-01  e=5.346E-09  Homo sapiens
  8j2f-assembly1_B  TM=6.406E-01  e=5.359E-08  Homo sapiens
  7ax1-assembly1_A  TM=5.082E-01  e=3.141E-09  Homo sapiens

Organism: NCBI:txid391626

pLDDT: mean 86.01, std 18.8, range [25.77, 98.94]

InterPro domains:
  IPR005135 Endonuclease/exonuclease/phosphatase [PF03372] (39-273)
  IPR036691 Endonuclease/exonuclease/phosphatase superfamily [G3DSA:3.60.10.10] (3-409)
  IPR036691 Endonuclease/exonuclease/phosphatase superfamily [SSF56219] (3-404)

=== Feature glossary ===
Key to the feature types in this record:

pLDDT. pLDDT is the predicted lDDT-Cα score: AlphaFold's confidence that the local environment of each residue (all inter-atomic distances within 15 Å) is correctly placed. It is a per-residue number between 0 and 100, with higher meaning more reliable.

Radius of gyration, Cα contacts, bounding box. The geometric summary reports three shape descriptors. Rg (radius of gyration) measures how spread out the Cα atoms are about their centre of mass; compact globular proteins have small Rg, elongated or unfolded ones large. Cα contacts (<8 Å, |i−j|>4) count long-range residue pairs in spatial proximity — high for tightly packed folds, near zero for rods or random coil. The bounding-box extents give the protein's footprint along x, y, z in Å.

Backbone torsions (φ/ψ). Backbone dihedral angles. Every residue except chain termini has a φ (preceding-C → N → Cα → C) and a ψ (N → Cα → C → next-N). They are reported in degrees following the IUPAC sign convention. Secondary structure is essentially a statement about which (φ, ψ) basin each residue occupies.

Contact-map, Ramachandran, and PAE plots. Plot images: a contact map (which residues are close in 3D, as an N×N binary image), a Ramachandran scatter (backbone torsion angles, revealing secondary-structure composition at a glance), and — for AlphaFold structures — a PAE heatmap (pairwise prediction confidence).

Predicted aligned error. Predicted Aligned Error (PAE) is an AlphaFold confidence matrix: entry (i, j) is the expected error in the position of residue j, in ångströms, when the prediction is superimposed on the true structure at residue i. Low PAE within a block of residues means that block is internally rigid and well-predicted; high PAE between two blocks means their relative placement is uncertain even if each block individually is confident.

Secondary structure (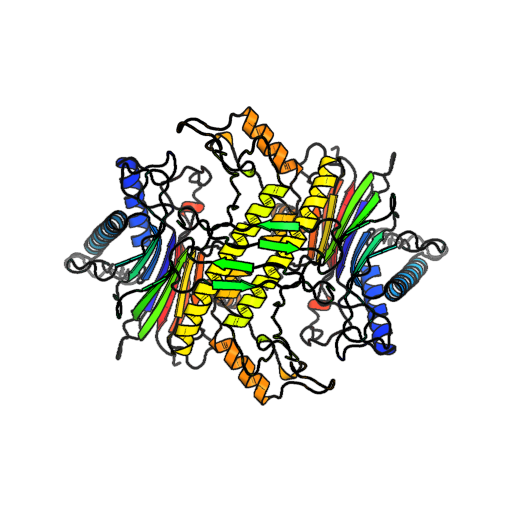3-state, P-SEA). Three-state secondary structure (P-SEA) collapses the eight DSSP classes into helix (a), strand (b), and coil (c). P-SEA assigns these from Cα geometry alone — distances and angles — without requiring backbone oxygens, so it works on any Cα trace.

Solvent-accessible surface area. Solvent-accessible surface area (SASA) is the area in Å² traced out by the centre of a 1.4 Å probe sphere (a water molecule) rolled over the protein's van der Waals surface (Shrake–Rupley / Lee–Richards construction). Buried residues have near-zero SASA; fully exposed residues can exceed 200 Å². The total SASA scales roughly with the number of surface residues.

Foldseek 3Di. The Foldseek 3Di string encodes local tertiary geometry as a 20-letter alphabet — one character per residue — derived from the relative positions of nearby Cα atoms. Unlike the amino-acid sequence, 3Di is a direct function of the 3D structure, so two proteins with the same fold have similar 3Di strings even at low sequence identity.

B-factor. For experimental (PDB) structures, the B-factor (temperature factor) quantifies the positional spread of each atom in the crystal — a combination of thermal vibration and static disorder — in units of Å². High B-factors mark flexible loops or poorly resolved regions; low B-factors mark the rigid, well-ordered core.

mmCIF coordinates. The mmCIF block holds the 3D Cartesian coordinates of each backbone atom (N, Cα, C, O) in ångströms. mmCIF is the PDB's canonical archive format — a tagged-loop text representation of the atomic model.

InterPro / GO / CATH / organism. Functional annotations link the protein to curated databases. InterPro entries identify conserved domains and families by matching the sequence against member-database signatures (Pfam, PROSITE, CDD, …). Gene Ontology (GO) terms describe molecular function, biological process, and cellular component in a controlled vocabulary. CATH places the structure in a hierarchical fold classification (Class/Architecture/Topology/Homologous-superfamily). The organism is the source species.

Rendered structure images. Structure images are PyMOL renders from six orthogonal camera directions. Cartoon representation draws helices as coils and strands as arrows; sticks shows the backbone as bonds; surface shows the solvent-excluded envelope. Rainbow coloring maps sequence position to hue (blue→red, N→C); chain coloring assigns a distinct color per polypeptide.

Sequence. This is the polypeptide sequence — one letter per residue, N-terminus first. Length ranges from a few dozen residues for small domains to over a thousand for large multi-domain proteins.

Secondary structure (8-state, DSSP). The SS8 string is DSSP's per-residue secondary-structure call. α-helix (H) means an i→i+4 H-bond ladder; β-strand (E) means the residue participates in a β-sheet; 3₁₀ (G) and π (I) are tighter and wider helices; T/S are turns/bends; '-' is loop.

Nearest PDB structures. Structural nearest neighbors (via Foldseek easy-search vs the PDB). Reported per hit: target PDB id, E-value, and alignment TM-score. A TM-score above ~0.5 is the conventional threshold for 'same fold'.